Protein AF-0000000083614260 (afdb_homodimer)

Secondary structure (DSSP, 8-state):
--GGG-HHHHHHHHHHHHHHHHHHTHHHHHHHHHTT--HHHHHHHHHHHHHHHHHHHHHHHHHSS-SS--EEE-HHHHHHHHHHHHHHHHHT--HHHHHHHHHHHHHHHHHHHHHHHHHT-HHHHHTT--HHHHHHHHHHHHHHHHHHHHHHHTTPPSGGGGTT----HHHHHHHHHHHHHHHHHHHHS-HHHHTTHHHHHHHHHHHHHHHHH----------S----S-TT-S----HHHHHHHHHHHHHTHHHHHHHHHHHHHHHT----HHHHHHHHHHHHHHHHHHHHTTPPPEEE-THHHHHHHHH----HHHHHHHHHHHHHHHH-HHHHHHHTTS-HHHHHHHHHHHHTTHHHHHHHHHTTS---TTTTHHHHHHHHHHHHHHHS-GGGGGGS-TTTHHHHT-HHHHHHHHHHHHHHHS-GGGSS-HHHHHHHHHHHHH--/--GGG-HHHHHHHHHHHHHHHHHHTHHHHHHHHHTT--HHHHHHHHHHHHHHHHHHHHHHHHHSS-SS--EEE-HHHHHHHHHHHHHHHHHT--HHHHHHHHHHHHHHHHHHHHHHHHHT-HHHHHTT--HHHHHHHHHHHHHHHHHHHHHHHTTPPSGGGGTT----HHHHHHHHHHHHHHHHHHHHS-HHHHTTHHHHHHHHHHHHHHHHH----------S----S-TT-S----HHHHHHHHHHHHHTHHHHHHHHHHTHHHHT----HHHHHHHHHHHHHHHHHHHHTTPPPEEE-THHHHHHHHH----HHHHHHHHHHHHHHHH-HHHHHHHTTS-HHHHHHHHHHHHTTHHHHHHHHHTTS---TTTTHHHHHHHHHHHHHHHS-GGGGGGS-TTTHHHHT-HHHHHHHHHHHHHHHS-GGGSS-HHHHHHHHHHHHH--

Foldseek 3Di:
DVVLPDPVLQVLLVLLLVVLCLVFLLLLLQLCQQLVHDLVLSLLQNLVQLQLQLVLLQCCCPFFLVWLWGKHFDLLLSLLSLLVLQLCVLQVHRQQQLLQLLLLLLLVLLVVLLCCLVVLCLVVLLVLCALLLVLLLLVLSLVSLLVVLLCLLQVQGGHPSNVVDDGDPVSNVLLVVLLVQLLCCCPPNDLVRNSCSLVCSQVVSQVVCCVPVVDDQPPPVPLDNDQDWSSSHHHHPQQQSSVLSNLSSSLLSNQQSLQSVLCCVVVVHDRDSNNSSRQSNSQSVSSNVCSGRVHRGMDGHNLVSVSCVSNVCTDSSSSSSSSVVSSVCSVRSVSSSVSSPRRSSSSSSSVSNSSVCSNVVSVVSVVVDDDDPFLCCLNVVLNVQLVVLQVDRSNVQNPPDSNNSSQSSHSSNSSSVSSSCSVPVDPRVVPDCVVVVVVVVVVVVVVD/DVVLPDPVLQVLLVLLLVVLCLVFLLLLLQLCQQLVHDLLLSLLQNLVQLQLQLVLLQCCCPFFLVWLWGKHFDLLLSLLSLLVLQLCVLQVHRQQQLLQLLLLLLLVLLVVLLCCLVVLCLVVLLVLCALLLVLLLLVLSLVSLLVVLLCLLQVQGGHPSNVVDDGDPVSNVLLVVLLVQLLCCCPPNDLVRNSCSLVCSQVVSQVVCCVPVVDDLPPPVPLDNDQDWSSSHHHHCQQQSSVLSNLSSSLLSNQQSLQSVLCCVVVVHDRDSNNSSRQSNSQSVSSNVCSGRVHRGMDGHNLVSVSCVSNVCTDSSSSSSSSVVSSVCSVRSVSSSVSSPRRSSSSSSSVSNSSVCSNVVSVVSVVVDDDDPFLCCLNVVLNVQLVVLQVDRSNVQNPPDSNNSSQSSHSSNSSSVSSSCSVPVDPRVVPDCVVVVVVVVVVVVVVD

Organism: NCBI:txid2304605

Sequence (896 aa):
MNELLKSSNWISGLQWLFFIFTNIVVIPITVGAAFELSPGTIVNMLQLSFIVTGLACIVQAFLGHKRAIMEGQSGLWWGIILTLCNTAMAQGMPLPVLGGSLTVGIIITSVITFLIGITGLGPHIAKLFKPAVMGVFMFLFGCQLIGIFLKGMLGIPFGNQAAGAQINVSVALLSIVIAIVVIVISVKAPVNIRRYALLIGIIGGWIIYALIFKPESLVAESTSFGLELFPLGKPAWDVGIIITTVIAGLLNSANTFGALKGTESMYEVETTKAEYRASFTITGIFTFIAGIFGLVPNSPYVSSIGFLSQTGIIKRIPFVLGGFMFLVMGLIPPLGHFFSQLPLSVGSAALFVSYVLLLNSSLNFFKQVEFNTVNIYRSAVPLFVGVVVMTLPPSYFTTIPSVIRPVLSSGLLVGIILALLLENLFKWDSYGNENKEQVKVEKNTITEMNELLKSSNWISGLQWLFFIFTNIVVIPITVGAAFELSPGTIVNMLQLSFIVTGLACIVQAFLGHKRAIMEGQSGLWWGIILTLCNTAMAQGMPLPVLGGSLTVGIIITSVITFLIGITGLGPHIAKLFKPAVMGVFMFLFGCQLIGIFLKGMLGIPFGNQAAGAQINVSVALLSIVIAIVVIVISVKAPVNIRRYALLIGIIGGWIIYALIFKPESLVAESTSFGLELFPLGKPAWDVGIIITTVIAGLLNSANTFGALKGTESMYEVETTKAEYRASFTITGIFTFIAGIFGLVPNSPYVSSIGFLSQTGIIKRIPFVLGGFMFLVMGLIPPLGHFFSQLPLSVGSAALFVSYVLLLNSSLNFFKQVEFNTVNIYRSAVPLFVGVVVMTLPPSYFTTIPSVIRPVLSSGLLVGIILALLLENLFKWDSYGNENKEQVKVEKNTITE

Radius of gyration: 28.1 Å; Cα contacts (8 Å, |Δi|>4): 1595; chains: 2; bounding box: 67×88×65 Å

Solvent-accessible surface area (backbone atoms only — not comparable to full-atom values): 43600 Å² total; per-residue (Å²): 117,71,68,77,65,38,65,68,36,52,55,49,5,50,53,39,28,50,5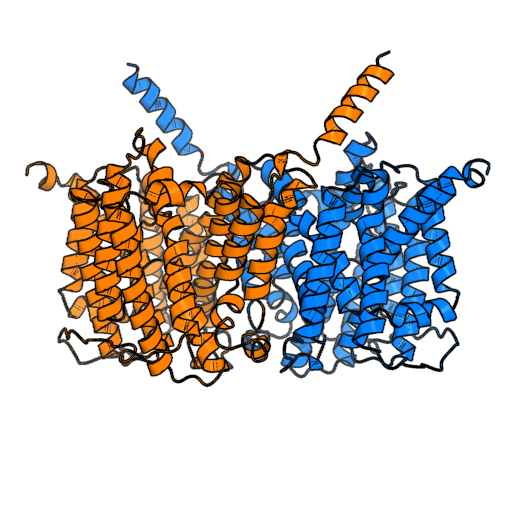6,53,44,68,69,44,64,57,52,39,52,48,53,27,46,35,67,65,53,54,70,64,58,31,30,31,42,40,16,46,49,28,29,51,28,12,48,44,27,35,47,31,38,72,63,20,60,54,46,57,51,49,29,30,61,25,65,68,50,44,44,49,53,54,50,48,46,47,39,32,54,67,68,70,47,58,60,42,50,53,31,0,7,42,28,46,12,34,38,53,28,12,51,50,36,27,48,33,11,74,72,53,46,50,67,64,57,49,67,63,56,40,47,58,36,43,16,37,40,34,38,43,50,28,46,48,52,42,39,54,19,49,36,24,15,28,51,39,56,53,32,78,59,36,69,83,32,44,45,34,64,71,53,23,52,52,17,50,50,34,29,50,51,28,50,48,31,54,54,70,42,56,74,86,53,29,79,41,18,53,57,49,24,35,56,53,34,45,52,51,46,47,70,73,65,54,68,76,74,78,73,70,76,76,69,67,83,58,90,54,75,30,70,46,21,60,82,35,84,46,63,16,51,22,52,36,38,33,52,51,49,60,58,50,49,53,36,44,49,48,27,54,60,64,41,19,74,81,67,72,49,77,86,46,71,66,32,51,18,30,33,33,30,52,37,10,53,49,14,34,53,15,20,47,46,54,45,58,36,45,32,40,37,50,68,33,49,59,52,34,70,71,67,63,65,63,53,49,62,21,40,38,47,8,17,48,51,35,24,53,47,26,72,35,45,70,53,24,56,55,60,64,61,56,54,56,26,33,52,18,18,34,46,38,63,66,43,40,52,30,45,57,56,12,53,56,26,40,68,74,48,89,72,49,95,42,40,37,52,39,41,26,49,19,41,47,51,12,55,38,38,52,38,50,61,60,62,32,47,68,69,42,58,66,61,52,30,59,38,66,62,28,13,55,54,46,14,44,51,41,15,42,49,43,54,74,73,44,74,47,87,80,40,72,63,61,67,64,52,51,57,50,47,48,50,54,48,67,74,92,117,70,69,78,66,37,66,67,35,53,56,48,4,50,53,38,28,51,55,52,43,67,70,44,65,58,52,38,53,48,54,26,46,35,66,65,52,54,71,64,56,28,30,32,44,40,16,47,50,30,29,53,28,13,48,44,26,37,48,30,38,72,63,20,61,54,46,57,51,50,31,31,61,24,65,69,50,45,45,50,53,54,49,48,46,47,38,31,54,67,68,70,48,58,60,42,50,52,31,0,6,44,28,45,11,33,36,54,27,13,52,49,36,25,48,33,10,75,72,53,46,50,66,65,57,49,68,63,57,39,47,56,34,44,16,38,40,34,38,42,51,31,47,48,52,44,40,54,20,50,38,24,15,28,51,39,56,54,34,77,58,34,69,84,32,43,46,34,64,71,55,23,51,52,16,50,51,34,27,49,52,26,48,48,31,53,53,70,42,56,74,86,53,29,78,40,18,55,57,49,24,34,54,53,36,47,52,50,46,47,70,72,64,56,67,78,76,76,72,69,75,76,69,68,85,58,92,54,76,29,70,46,21,59,80,34,83,46,63,15,50,23,52,35,39,32,51,51,47,60,58,48,48,54,34,44,49,47,27,54,61,64,39,19,74,80,67,71,47,78,85,46,70,65,32,50,18,30,34,32,31,52,38,10,54,50,14,34,53,17,22,48,48,54,44,59,35,45,33,41,37,50,67,35,50,58,52,35,70,71,68,63,66,61,54,51,62,21,39,37,47,8,17,48,51,35,24,52,47,27,72,35,46,70,54,25,56,56,59,65,63,56,54,57,26,34,51,19,18,36,47,38,63,64,44,40,51,29,45,56,56,11,51,57,25,40,68,76,49,88,73,49,95,44,39,37,52,40,40,25,48,18,42,47,52,12,56,38,38,52,38,52,61,61,60,33,46,69,71,44,59,68,61,52,30,58,39,68,64,29,12,55,54,44,15,44,52,42,15,41,49,44,52,72,73,44,76,46,86,81,40,71,62,62,67,66,52,52,58,51,47,49,49,55,48,66,73,91

pLDDT: mean 88.45, std 11.94, range [31.2, 98.31]

Structure (mmCIF, N/CA/C/O backbone):
data_AF-0000000083614260-model_v1
#
loop_
_entity.id
_entity.type
_entity.pdbx_description
1 polymer 'Uracil/xanthine transporter'
#
loop_
_atom_site.group_PDB
_atom_site.id
_atom_site.type_symbol
_atom_site.label_atom_id
_atom_site.label_alt_id
_atom_site.label_comp_id
_atom_site.label_asym_id
_atom_site.label_entity_id
_atom_site.label_seq_id
_atom_site.pdbx_PDB_ins_code
_atom_site.Cartn_x
_atom_site.Cartn_y
_atom_site.Cartn_z
_atom_site.occupancy
_atom_site.B_iso_or_equiv
_atom_site.auth_seq_id
_atom_site.auth_comp_id
_atom_site.auth_asym_id
_atom_site.auth_atom_id
_atom_site.pdbx_PDB_model_num
ATOM 1 N N . MET A 1 1 ? 15.5 43.719 14.344 1 47.81 1 MET A N 1
ATOM 2 C CA . MET A 1 1 ? 14.562 44.75 13.883 1 47.81 1 MET A CA 1
ATOM 3 C C . MET A 1 1 ? 14.766 45.031 12.398 1 47.81 1 MET A C 1
ATOM 5 O O . MET A 1 1 ? 13.797 45.094 11.641 1 47.81 1 MET A O 1
ATOM 9 N N . ASN A 1 2 ? 16.062 45.062 12.023 1 58.12 2 ASN A N 1
ATOM 10 C CA . ASN A 1 2 ? 16.406 45.438 10.664 1 58.12 2 ASN A CA 1
ATOM 11 C C . ASN A 1 2 ? 16.125 44.312 9.672 1 58.12 2 ASN A C 1
ATOM 13 O O . ASN A 1 2 ? 15.758 44.562 8.523 1 58.12 2 ASN A O 1
ATOM 17 N N . GLU A 1 3 ? 16.156 43.156 10.172 1 69.25 3 GLU A N 1
ATOM 18 C CA . GLU A 1 3 ? 15.922 42.031 9.297 1 69.25 3 GLU A CA 1
ATOM 19 C C . GLU A 1 3 ? 14.445 41.906 8.93 1 69.25 3 GLU A C 1
ATOM 21 O O . GLU A 1 3 ? 14.102 41.469 7.832 1 69.25 3 GLU A O 1
ATOM 26 N N . LEU A 1 4 ? 13.609 42.5 9.734 1 70.06 4 LEU A N 1
ATOM 27 C CA . LEU A 1 4 ? 12.172 42.469 9.516 1 70.06 4 LEU A CA 1
ATOM 28 C C . LEU A 1 4 ? 11.766 43.469 8.43 1 70.06 4 LEU A C 1
ATOM 30 O O . LEU A 1 4 ? 10.711 43.312 7.812 1 70.06 4 LEU A O 1
ATOM 34 N N . LEU A 1 5 ? 12.688 44.281 8.156 1 67.5 5 LEU A N 1
ATOM 35 C CA . LEU A 1 5 ? 12.336 45.344 7.215 1 67.5 5 LEU A CA 1
ATOM 36 C C . LEU A 1 5 ? 12.852 45.031 5.816 1 67.5 5 LEU A C 1
ATOM 38 O O . LEU A 1 5 ? 12.453 45.656 4.84 1 67.5 5 LEU A O 1
ATOM 42 N N . LYS A 1 6 ? 13.57 44.094 5.703 1 80.12 6 LYS A N 1
ATOM 43 C CA . LYS A 1 6 ? 14.102 43.75 4.391 1 80.12 6 LYS A CA 1
ATOM 44 C C . LYS A 1 6 ? 13.039 43.094 3.51 1 80.12 6 LYS A C 1
ATOM 46 O O . LYS A 1 6 ? 12.414 42.125 3.904 1 80.12 6 LYS A O 1
ATOM 51 N N . SER A 1 7 ? 12.789 43.719 2.357 1 83.25 7 SER A N 1
ATOM 52 C CA . SER A 1 7 ? 11.773 43.25 1.407 1 83.25 7 SER A CA 1
ATOM 53 C C . SER A 1 7 ? 11.992 41.812 1.005 1 83.25 7 SER A C 1
ATOM 55 O O . SER A 1 7 ? 11.031 41.062 0.781 1 83.25 7 SER A O 1
ATOM 57 N N . SER A 1 8 ? 13.18 41.438 0.963 1 84 8 SER A N 1
ATOM 58 C CA . SER A 1 8 ? 13.508 40.094 0.569 1 84 8 SER A CA 1
ATOM 59 C C . SER A 1 8 ? 12.945 39.062 1.562 1 84 8 SER A C 1
ATOM 61 O O . SER A 1 8 ? 12.492 38 1.169 1 84 8 SER A O 1
ATOM 63 N N . ASN A 1 9 ? 12.914 39.438 2.807 1 88.88 9 ASN A N 1
ATOM 64 C CA . ASN A 1 9 ? 12.375 38.562 3.838 1 88.88 9 ASN A CA 1
ATOM 65 C C . ASN A 1 9 ? 10.859 38.406 3.721 1 88.88 9 ASN A C 1
ATOM 67 O O . ASN A 1 9 ? 10.312 37.344 3.973 1 88.88 9 ASN A O 1
ATOM 71 N N . TRP A 1 10 ? 10.266 39.438 3.277 1 90.75 10 TRP A N 1
ATOM 72 C CA . TRP A 1 10 ? 8.812 39.406 3.129 1 90.75 10 TRP A CA 1
ATOM 73 C C . TRP A 1 10 ? 8.414 38.531 1.933 1 90.75 10 TRP A C 1
ATOM 75 O O . TRP A 1 10 ? 7.41 37.812 1.978 1 90.75 10 TRP A O 1
ATOM 85 N N . ILE A 1 11 ? 9.188 38.656 0.94 1 86.69 11 ILE A N 1
ATOM 86 C CA . ILE A 1 11 ? 8.922 37.844 -0.23 1 86.69 11 ILE A CA 1
ATOM 87 C C . ILE A 1 11 ? 9.102 36.344 0.129 1 86.69 11 ILE A C 1
ATOM 89 O O . ILE A 1 11 ? 8.273 35.531 -0.226 1 86.69 11 ILE A O 1
ATOM 93 N N . SER A 1 12 ? 10.148 36.094 0.822 1 88.69 12 SER A N 1
ATOM 94 C CA . SER A 1 12 ? 10.391 34.75 1.293 1 88.69 12 SER A CA 1
ATOM 95 C C . SER A 1 12 ? 9.32 34.312 2.295 1 88.69 12 SER A C 1
ATOM 97 O O . SER A 1 12 ? 8.953 33.125 2.348 1 88.69 12 SER A O 1
ATOM 99 N N . GLY A 1 13 ? 8.875 35.219 3.051 1 92.19 13 GLY A N 1
ATOM 100 C CA . GLY A 1 13 ? 7.793 34.969 3.98 1 92.19 13 GLY A CA 1
ATOM 101 C C . GLY A 1 13 ? 6.492 34.594 3.293 1 92.19 13 GLY A C 1
ATOM 102 O O . GLY A 1 13 ? 5.742 33.75 3.785 1 92.19 13 GLY A O 1
ATOM 103 N N . LEU A 1 14 ? 6.258 35.219 2.176 1 89.38 14 LEU A N 1
ATOM 104 C CA . LEU A 1 14 ? 5.074 34.906 1.39 1 89.38 14 LEU A CA 1
ATOM 105 C C . LEU A 1 14 ? 5.137 33.469 0.886 1 89.38 14 LEU A C 1
ATOM 107 O O . LEU A 1 14 ? 4.113 32.781 0.81 1 89.38 14 LEU A O 1
ATOM 111 N N . GLN A 1 15 ? 6.27 33.031 0.573 1 86.56 15 GLN A N 1
ATOM 112 C CA . GLN A 1 15 ? 6.438 31.625 0.153 1 86.56 15 GLN A CA 1
ATOM 113 C C . GLN A 1 15 ? 6.102 30.672 1.288 1 86.56 15 GLN A C 1
ATOM 115 O O . GLN A 1 15 ? 5.426 29.656 1.073 1 86.56 15 GLN A O 1
ATOM 120 N N . TRP A 1 16 ? 6.559 31.031 2.432 1 91.81 16 TRP A N 1
ATOM 121 C CA . TRP A 1 16 ? 6.219 30.234 3.605 1 91.81 16 TRP A CA 1
ATOM 122 C C . TRP A 1 16 ? 4.715 30.234 3.855 1 91.81 16 TRP A C 1
ATOM 124 O O . TRP A 1 16 ? 4.125 29.219 4.195 1 91.81 16 TRP A O 1
ATOM 134 N N . LEU A 1 17 ? 4.172 31.453 3.689 1 92.38 17 LEU A N 1
ATOM 135 C CA . LEU A 1 17 ? 2.732 31.578 3.887 1 92.38 17 LEU A CA 1
ATOM 136 C C . LEU A 1 17 ? 1.977 30.594 2.992 1 92.38 17 LEU A C 1
ATOM 138 O O . LEU A 1 17 ? 1.083 29.891 3.457 1 92.38 17 LEU A O 1
ATOM 142 N N . PHE A 1 18 ? 2.316 30.516 1.788 1 85.88 18 PHE A N 1
ATOM 143 C CA . PHE A 1 18 ? 1.628 29.656 0.841 1 85.88 18 PHE A CA 1
ATOM 144 C C . PHE A 1 18 ? 1.875 28.188 1.174 1 85.88 18 PHE A C 1
ATOM 146 O O . PHE A 1 18 ? 0.978 27.344 1.03 1 85.88 18 PHE A O 1
ATOM 153 N N . PHE A 1 19 ? 3.053 27.875 1.506 1 87.19 19 PHE A N 1
ATOM 154 C CA . PHE A 1 19 ? 3.361 26.516 1.901 1 87.19 19 PHE A CA 1
ATOM 155 C C . PHE A 1 19 ? 2.516 26.094 3.098 1 87.19 19 PHE A C 1
ATOM 157 O O . PHE A 1 19 ? 1.911 25.016 3.09 1 87.19 19 PHE A O 1
ATOM 164 N N . ILE A 1 20 ? 2.453 26.984 4.09 1 93.25 20 ILE A N 1
ATOM 165 C CA . ILE A 1 20 ? 1.686 26.703 5.301 1 93.25 20 ILE A CA 1
ATOM 166 C C . ILE A 1 20 ? 0.202 26.609 4.953 1 93.25 20 ILE A C 1
ATOM 168 O O . ILE A 1 20 ? -0.482 25.672 5.391 1 93.25 20 ILE A O 1
ATOM 172 N N . PHE A 1 21 ? -0.213 27.5 4.184 1 91.25 21 PHE A N 1
ATOM 173 C CA . PHE A 1 21 ? -1.616 27.562 3.795 1 91.25 21 PHE A CA 1
ATOM 174 C C . PHE A 1 21 ? -2.041 26.297 3.078 1 91.25 21 PHE A C 1
ATOM 176 O O . PHE A 1 21 ? -3.055 25.688 3.432 1 91.25 21 PHE A O 1
ATOM 183 N N . THR A 1 22 ? -1.306 25.906 2.148 1 86.38 22 THR A N 1
ATOM 184 C CA . THR A 1 22 ? -1.663 24.75 1.325 1 86.38 22 THR A CA 1
ATOM 185 C C . THR A 1 22 ? -1.695 23.469 2.162 1 86.38 22 THR A C 1
ATOM 187 O O . THR A 1 22 ? -2.486 22.562 1.892 1 86.38 22 THR A O 1
ATOM 190 N N . ASN A 1 23 ? -0.913 23.422 3.154 1 90.56 23 ASN A N 1
ATOM 191 C CA . ASN A 1 23 ? -0.815 22.203 3.963 1 90.56 23 ASN A CA 1
ATOM 192 C C . ASN A 1 23 ? -1.889 22.172 5.047 1 90.56 23 ASN A C 1
ATOM 194 O O . ASN A 1 23 ? -2.129 21.125 5.652 1 90.56 23 ASN A O 1
ATOM 198 N N . ILE A 1 24 ? -2.562 23.297 5.277 1 94.19 24 ILE A N 1
ATOM 199 C CA . ILE A 1 24 ? -3.432 23.359 6.449 1 94.19 24 ILE A CA 1
ATOM 200 C C . ILE A 1 24 ? -4.887 23.484 6.004 1 94.19 24 ILE A C 1
ATOM 202 O O . ILE A 1 24 ? -5.789 22.953 6.652 1 94.19 24 ILE A O 1
ATOM 206 N N . VAL A 1 25 ? -5.145 24.188 4.973 1 91 25 VAL A N 1
ATOM 207 C CA . VAL A 1 25 ? -6.465 24.703 4.629 1 91 25 VAL A CA 1
ATOM 208 C C . VAL A 1 25 ? -7.449 23.547 4.461 1 91 25 VAL A C 1
ATOM 210 O O . VAL A 1 25 ? -8.617 23.672 4.84 1 91 25 VAL A O 1
ATOM 213 N N . VAL A 1 26 ? -7.027 22.406 4 1 90.81 26 VAL A N 1
ATOM 214 C CA . VAL A 1 26 ? -7.93 21.312 3.646 1 90.81 26 VAL A CA 1
ATOM 215 C C . VAL A 1 26 ? -8.297 20.531 4.898 1 90.81 26 VAL A C 1
ATOM 217 O O . VAL A 1 26 ? -9.336 19.859 4.938 1 90.81 26 VAL A O 1
ATOM 220 N N . ILE A 1 27 ? -7.535 20.594 5.918 1 95.25 27 ILE A N 1
ATOM 221 C CA . ILE A 1 27 ? -7.641 19.719 7.074 1 95.25 27 ILE A CA 1
ATOM 222 C C . ILE A 1 27 ? -8.922 20.016 7.84 1 95.25 27 ILE A C 1
ATOM 224 O O . ILE A 1 27 ? -9.773 19.141 8.023 1 95.25 27 ILE A O 1
ATOM 228 N N . PRO A 1 28 ? -9.172 21.297 8.219 1 94.31 28 PRO A N 1
ATOM 229 C CA . PRO A 1 28 ? -10.406 21.547 8.961 1 94.31 28 PRO A CA 1
ATOM 230 C C . PRO A 1 28 ? -11.656 21.328 8.109 1 94.31 28 PRO A C 1
ATOM 232 O O . PRO A 1 28 ? -12.703 20.938 8.633 1 94.31 28 PRO A O 1
ATOM 235 N N . ILE A 1 29 ? -11.57 21.562 6.875 1 90.06 29 ILE A N 1
ATOM 236 C CA . ILE A 1 29 ? -12.711 21.359 5.984 1 90.06 29 ILE A CA 1
ATOM 237 C C . ILE A 1 29 ? -13.078 19.875 5.938 1 90.06 29 ILE A C 1
ATOM 239 O O . ILE A 1 29 ? -14.25 19.516 6.055 1 90.06 29 ILE A O 1
ATOM 243 N N . THR A 1 30 ? -12.109 19 5.812 1 91 30 THR A N 1
ATOM 244 C CA . THR A 1 30 ? -12.344 17.562 5.715 1 91 30 THR A CA 1
ATOM 245 C C . THR A 1 30 ? -12.836 17.016 7.047 1 91 30 THR A C 1
ATOM 247 O O . THR A 1 30 ? -13.742 16.172 7.078 1 91 30 THR A O 1
ATOM 250 N N . VAL A 1 31 ? -12.203 17.438 8.102 1 93.94 31 VAL A N 1
ATOM 251 C CA . VAL A 1 31 ? -12.617 16.969 9.422 1 93.94 31 VAL A CA 1
ATOM 252 C C . VAL A 1 31 ? -14.047 17.438 9.703 1 93.94 31 VAL A C 1
ATOM 254 O O . VAL A 1 31 ? -14.859 16.672 10.219 1 93.94 31 VAL A O 1
ATOM 257 N N . GLY A 1 32 ? -14.344 18.703 9.398 1 92.31 32 GLY A N 1
ATOM 258 C CA . GLY A 1 32 ? -15.703 19.203 9.57 1 92.31 32 GLY A CA 1
ATOM 259 C C . GLY A 1 32 ? -16.734 18.406 8.789 1 92.31 32 GLY A C 1
ATOM 260 O O . GLY A 1 32 ? -17.812 18.109 9.305 1 92.31 32 GLY A O 1
ATOM 261 N N . ALA A 1 33 ? -16.375 18.125 7.598 1 88.06 33 ALA A N 1
ATOM 262 C CA . ALA A 1 33 ? -17.281 17.328 6.758 1 88.06 33 ALA A CA 1
ATOM 263 C C . ALA A 1 33 ? -17.469 15.93 7.336 1 88.06 33 ALA A C 1
ATOM 265 O O . ALA A 1 33 ? -18.578 15.398 7.344 1 88.06 33 ALA A O 1
ATOM 266 N N . ALA A 1 34 ? -16.453 15.328 7.777 1 90.19 34 ALA A N 1
ATOM 267 C CA . ALA A 1 34 ? -16.5 13.977 8.32 1 90.19 34 ALA A CA 1
ATOM 268 C C . ALA A 1 34 ? -17.391 13.914 9.555 1 90.19 34 ALA A C 1
ATOM 270 O O . ALA A 1 34 ? -18.094 12.922 9.781 1 90.19 34 ALA A O 1
ATOM 271 N N . PHE A 1 35 ? -17.375 14.977 10.336 1 93.44 35 PHE A N 1
ATOM 272 C CA . PHE A 1 35 ? -18.156 15.023 11.562 1 93.44 35 PHE A CA 1
ATOM 273 C C . PHE A 1 35 ? -19.531 15.656 11.305 1 93.44 35 PHE A C 1
ATOM 275 O O . PHE A 1 35 ? -20.297 15.891 12.234 1 93.44 35 PHE A O 1
ATOM 282 N N . GLU A 1 36 ? -19.766 16.047 10.008 1 90.25 36 GLU A N 1
ATOM 283 C CA . GLU A 1 36 ? -21.031 16.625 9.594 1 90.25 36 GLU A CA 1
ATOM 284 C C . GLU A 1 36 ? -21.344 17.906 10.375 1 90.25 36 GLU A C 1
ATOM 286 O O . GLU A 1 36 ? -22.453 18.078 10.875 1 90.25 36 GLU A O 1
ATOM 291 N N . LEU A 1 37 ? -20.375 18.703 10.508 1 91.56 37 LEU A N 1
ATOM 292 C CA . LEU A 1 37 ? -20.547 19.953 11.234 1 91.56 37 LEU A CA 1
ATOM 293 C C . LEU A 1 37 ? -21.219 21 10.352 1 91.56 37 LEU A C 1
ATOM 295 O O . LEU A 1 37 ? -21.234 20.875 9.125 1 91.56 37 LEU A O 1
ATOM 299 N N . SER A 1 38 ? -21.766 22 10.984 1 90.25 38 SER A N 1
ATOM 300 C CA . SER A 1 38 ? -22.359 23.109 10.242 1 90.25 38 SER A CA 1
ATOM 301 C C . SER A 1 38 ? -21.312 23.938 9.531 1 90.25 38 SER A C 1
ATOM 303 O O . SER A 1 38 ? -20.156 24 9.961 1 90.25 38 SER A O 1
ATOM 305 N N . PRO A 1 39 ? -21.656 24.609 8.445 1 87.88 39 PRO A N 1
ATOM 306 C CA . PRO A 1 39 ? -20.703 25.453 7.727 1 87.88 39 PRO A CA 1
ATOM 307 C C . PRO A 1 39 ? -20.062 26.516 8.609 1 87.88 39 PRO A C 1
ATOM 309 O O . PRO A 1 39 ? -18.875 26.812 8.484 1 87.88 39 PRO A O 1
ATOM 312 N N . GLY A 1 40 ? -20.891 27.062 9.461 1 88.62 40 GLY A N 1
ATOM 313 C CA . GLY A 1 40 ? -20.359 28.047 10.383 1 88.62 40 GLY A CA 1
ATOM 314 C C . GLY A 1 40 ? -19.281 27.516 11.297 1 88.62 40 GLY A C 1
ATOM 315 O O . GLY A 1 40 ? -18.266 28.172 11.516 1 88.62 40 GLY A O 1
ATOM 316 N N . THR A 1 41 ? -19.484 26.359 11.836 1 91.56 41 THR A N 1
ATOM 317 C CA . THR A 1 41 ? -18.5 25.734 12.703 1 91.56 41 THR A CA 1
ATOM 318 C C . THR A 1 41 ? -17.219 25.406 11.93 1 91.56 41 THR A C 1
ATOM 320 O O . THR A 1 41 ? -16.109 25.547 12.453 1 91.56 41 THR A O 1
ATOM 323 N N . ILE A 1 42 ? -17.344 25.016 10.727 1 91.31 42 ILE A N 1
ATOM 324 C CA . ILE A 1 42 ? -16.203 24.688 9.891 1 91.31 42 ILE A CA 1
ATOM 325 C C . ILE A 1 42 ? -15.359 25.938 9.633 1 91.31 42 ILE A C 1
ATOM 327 O O . ILE A 1 42 ? -14.133 25.906 9.703 1 91.31 42 ILE A O 1
ATOM 331 N N . VAL A 1 43 ? -16.031 27.031 9.336 1 91.62 43 VAL A N 1
ATOM 332 C CA . VAL A 1 43 ? -15.344 28.297 9.102 1 91.62 43 VAL A CA 1
ATOM 333 C C . VAL A 1 43 ? -14.57 28.703 10.359 1 91.62 43 VAL A C 1
ATOM 335 O O . VAL A 1 43 ? -13.422 29.125 10.273 1 91.62 43 VAL A O 1
ATOM 338 N N . ASN A 1 44 ? -15.227 28.531 11.477 1 92.62 44 ASN A N 1
ATOM 339 C CA . ASN A 1 44 ? -14.578 28.859 12.742 1 92.62 44 ASN A CA 1
ATOM 340 C C . ASN A 1 44 ? -13.344 27.984 12.977 1 92.62 44 ASN A C 1
ATOM 342 O O . ASN A 1 44 ? -12.312 28.469 13.43 1 92.62 44 ASN A O 1
ATOM 346 N N . MET A 1 45 ? -13.477 26.75 12.711 1 93 45 MET A N 1
ATOM 347 C CA . MET A 1 45 ? -12.359 25.828 12.883 1 93 45 MET A CA 1
ATOM 348 C C . MET A 1 45 ? -11.227 26.172 11.93 1 93 45 MET A C 1
ATOM 350 O O . MET A 1 45 ? -10.047 26.047 12.289 1 93 45 MET A O 1
ATOM 354 N N . LEU A 1 46 ? -11.594 26.562 10.758 1 93.69 46 LEU A N 1
ATOM 355 C CA . LEU A 1 46 ? -10.602 26.953 9.766 1 93.69 46 LEU A CA 1
ATOM 356 C C . LEU A 1 46 ? -9.812 28.172 10.242 1 93.69 46 LEU A C 1
ATOM 358 O O . LEU A 1 46 ? -8.578 28.172 10.195 1 93.69 46 LEU A O 1
ATOM 362 N N . GLN A 1 47 ? -10.516 29.125 10.672 1 94.31 47 GLN A N 1
ATOM 363 C CA . GLN A 1 47 ? -9.875 30.344 11.164 1 94.31 47 GLN A CA 1
ATOM 364 C C . GLN A 1 47 ? -8.977 30.047 12.359 1 94.31 47 GLN A C 1
ATOM 366 O O . GLN A 1 47 ? -7.844 30.531 12.43 1 94.31 47 GLN A O 1
ATOM 371 N N . LEU A 1 48 ? -9.461 29.281 13.227 1 95.5 48 LEU A N 1
ATOM 372 C CA . LEU A 1 48 ? -8.672 28.938 14.398 1 95.5 48 LEU A CA 1
ATOM 373 C C . LEU A 1 48 ? -7.441 28.125 14.008 1 95.5 48 LEU A C 1
ATOM 375 O O . LEU A 1 48 ? -6.383 28.25 14.625 1 95.5 48 LEU A O 1
ATOM 379 N N . SER A 1 49 ? -7.613 27.188 13.062 1 96.12 49 SER A N 1
ATOM 380 C CA . SER A 1 49 ? -6.473 26.438 12.562 1 96.12 49 SER A CA 1
ATOM 381 C C . SER A 1 49 ? -5.375 27.359 12.047 1 96.12 49 SER A C 1
ATOM 383 O O . SER A 1 49 ? -4.188 27.109 12.258 1 96.12 49 SER A O 1
ATOM 385 N N . PHE A 1 50 ? -5.785 28.422 11.336 1 96.25 50 PHE A N 1
ATOM 386 C CA . PHE A 1 50 ? -4.82 29.391 10.828 1 96.25 50 PHE A CA 1
ATOM 387 C C . PHE A 1 50 ? -4.102 30.094 11.977 1 96.25 50 PHE A C 1
ATOM 389 O O . PHE A 1 50 ? -2.873 30.188 11.977 1 96.25 50 PHE A O 1
ATOM 396 N N . ILE A 1 51 ? -4.852 30.484 12.93 1 96.56 51 ILE A N 1
ATOM 397 C CA . ILE A 1 51 ? -4.312 31.234 14.055 1 96.56 51 ILE A CA 1
ATOM 398 C C . ILE A 1 51 ? -3.355 30.344 14.852 1 96.56 51 ILE A C 1
ATOM 400 O O . ILE A 1 51 ? -2.211 30.734 15.109 1 96.56 51 ILE A O 1
ATOM 404 N N . VAL A 1 52 ? -3.816 29.203 15.211 1 96.88 52 VAL A N 1
ATOM 405 C CA . VAL A 1 52 ? -3.051 28.297 16.062 1 96.88 52 VAL A CA 1
ATOM 406 C C . VAL A 1 52 ? -1.795 27.828 15.336 1 96.88 52 VAL A C 1
ATOM 408 O O . VAL A 1 52 ? -0.716 27.766 15.93 1 96.88 52 VAL A O 1
ATOM 411 N N . THR A 1 53 ? -1.896 27.484 14.062 1 97.31 53 THR A N 1
ATOM 412 C CA . THR A 1 53 ? -0.737 27.062 13.281 1 97.31 53 THR A CA 1
ATOM 413 C C . THR A 1 53 ? 0.276 28.188 13.156 1 97.31 53 THR A C 1
ATOM 415 O O . THR A 1 53 ? 1.479 27.984 13.328 1 97.31 53 THR A O 1
ATOM 418 N N . GLY A 1 54 ? -0.214 29.391 12.781 1 97.5 54 GLY A N 1
ATOM 419 C CA . GLY A 1 54 ? 0.681 30.531 12.727 1 97.5 54 GLY A CA 1
ATOM 420 C C . GLY A 1 54 ? 1.432 30.766 14.023 1 97.5 54 GLY A C 1
ATOM 421 O O . GLY A 1 54 ? 2.65 30.969 14.016 1 97.5 54 GLY A O 1
ATOM 422 N N . LEU A 1 55 ? 0.714 30.734 15.102 1 97.69 55 LEU A N 1
ATOM 423 C CA . LEU A 1 55 ? 1.31 30.922 16.422 1 97.69 55 LEU A CA 1
ATOM 424 C C . LEU A 1 55 ? 2.314 29.828 16.719 1 97.69 55 LEU A C 1
ATOM 426 O O . LEU A 1 55 ? 3.385 30.094 17.281 1 97.69 55 LEU A O 1
ATOM 430 N N . ALA A 1 56 ? 1.925 28.609 16.469 1 97.62 56 ALA A N 1
ATOM 431 C CA . ALA A 1 56 ? 2.811 27.484 16.734 1 97.62 56 ALA A CA 1
ATOM 432 C C . ALA A 1 56 ? 4.121 27.625 15.969 1 97.62 56 ALA A C 1
ATOM 434 O O . ALA A 1 56 ? 5.195 27.328 16.5 1 97.62 56 ALA A O 1
ATOM 435 N N . CYS A 1 57 ? 4.012 27.969 14.703 1 97.38 57 CYS A N 1
ATOM 436 C CA . CYS A 1 57 ? 5.207 28.172 13.891 1 97.38 57 CYS A CA 1
ATOM 437 C C . CYS A 1 57 ? 6.113 29.234 14.5 1 97.38 57 CYS A C 1
ATOM 439 O O . CYS A 1 57 ? 7.324 29.031 14.609 1 97.38 57 CYS A O 1
ATOM 441 N N . ILE A 1 58 ? 5.559 30.312 14.938 1 97.38 58 ILE A N 1
ATOM 442 C CA . ILE A 1 58 ? 6.316 31.438 15.492 1 97.38 58 ILE A CA 1
ATOM 443 C C . ILE A 1 58 ? 6.973 31 16.797 1 97.38 58 ILE A C 1
ATOM 445 O O . ILE A 1 58 ? 8.164 31.25 17.016 1 97.38 58 ILE A O 1
ATOM 449 N N . VAL A 1 59 ? 6.23 30.359 17.656 1 97.44 59 VAL A N 1
ATOM 450 C CA . VAL A 1 59 ? 6.73 29.953 18.969 1 97.44 59 VAL A CA 1
ATOM 451 C C . VAL A 1 59 ? 7.84 28.922 18.797 1 97.44 59 VAL A C 1
ATOM 453 O O . VAL A 1 59 ? 8.867 28.984 19.469 1 97.44 59 VAL A O 1
ATOM 456 N N . GLN A 1 60 ? 7.645 27.953 17.906 1 96.94 60 GLN A N 1
ATOM 457 C CA . GLN A 1 60 ? 8.672 26.953 17.656 1 96.94 60 GLN A CA 1
ATOM 458 C C . GLN A 1 60 ? 9.945 27.594 17.125 1 96.94 60 GLN A C 1
ATOM 460 O O . GLN A 1 60 ? 11.055 27.156 17.453 1 96.94 60 GLN A O 1
ATOM 465 N N . ALA A 1 61 ? 9.789 28.594 16.281 1 95.38 61 ALA A N 1
ATOM 466 C CA . ALA A 1 61 ? 10.93 29.266 15.672 1 95.38 61 ALA A CA 1
ATOM 467 C C . ALA A 1 61 ? 11.742 30.016 16.719 1 95.38 61 ALA A C 1
ATOM 469 O O . ALA A 1 61 ? 12.969 30.109 16.609 1 95.38 61 ALA A O 1
ATOM 470 N N . PHE A 1 62 ? 11.133 30.516 17.719 1 95.19 62 PHE A N 1
ATOM 471 C CA . PHE A 1 62 ? 11.828 31.375 18.672 1 95.19 62 PHE A CA 1
ATOM 472 C C . PHE A 1 62 ? 12.203 30.578 19.922 1 95.19 62 PHE A C 1
ATOM 474 O O . PHE A 1 62 ? 13.289 30.766 20.484 1 95.19 62 PHE A O 1
ATOM 481 N N . LEU A 1 63 ? 11.32 29.688 20.328 1 95.31 63 LEU A N 1
ATOM 482 C CA . LEU A 1 63 ? 11.516 29.062 21.641 1 95.31 63 LEU A CA 1
ATOM 483 C C . LEU A 1 63 ? 11.688 27.547 21.5 1 95.31 63 LEU A C 1
ATOM 485 O O . LEU A 1 63 ? 12.148 26.891 22.438 1 95.31 63 LEU A O 1
ATOM 489 N N . GLY A 1 64 ? 11.297 27 20.422 1 95.5 64 GLY A N 1
ATOM 490 C CA . GLY A 1 64 ? 11.305 25.547 20.234 1 95.5 64 GLY A CA 1
ATOM 491 C C . GLY A 1 64 ? 12.602 25.031 19.641 1 95.5 64 GLY A C 1
ATOM 492 O O . GLY A 1 64 ? 13.664 25.188 20.234 1 95.5 64 GLY A O 1
ATOM 493 N N . HIS A 1 65 ? 12.445 24.406 18.422 1 92.38 65 HIS A N 1
ATOM 494 C CA . HIS A 1 65 ? 13.625 23.859 17.75 1 92.38 65 HIS A CA 1
ATOM 495 C C . HIS A 1 65 ? 14.43 24.953 17.062 1 92.38 65 HIS A C 1
ATOM 497 O O . HIS A 1 65 ? 15.57 24.719 16.656 1 92.38 65 HIS A O 1
ATOM 503 N N . LYS A 1 66 ? 13.906 26.141 16.844 1 94.56 66 LYS A N 1
ATOM 504 C CA . LYS A 1 66 ? 14.594 27.344 16.375 1 94.56 66 LYS A CA 1
ATOM 505 C C . LYS A 1 66 ? 15.078 27.172 14.938 1 94.56 66 LYS A C 1
ATOM 507 O O . LYS A 1 66 ? 16.172 27.609 14.594 1 94.56 66 LYS A O 1
ATOM 512 N N . ARG A 1 67 ? 14.352 26.422 14.211 1 94.75 67 ARG A N 1
ATOM 513 C CA . ARG A 1 67 ? 14.578 26.234 12.781 1 94.75 67 ARG A CA 1
ATOM 514 C C . ARG A 1 67 ? 13.305 26.516 11.984 1 94.75 67 ARG A C 1
ATOM 516 O O . ARG A 1 67 ? 12.227 26.656 12.562 1 94.75 67 ARG A O 1
ATOM 523 N N . ALA A 1 68 ? 13.508 26.734 10.719 1 94.69 68 ALA A N 1
ATOM 524 C CA . ALA A 1 68 ? 12.352 26.969 9.852 1 94.69 68 ALA A CA 1
ATOM 525 C C . ALA A 1 68 ? 11.68 25.641 9.477 1 94.69 68 ALA A C 1
ATOM 527 O O . ALA A 1 68 ? 11.742 25.219 8.328 1 94.69 68 ALA A O 1
ATOM 528 N N . ILE A 1 69 ? 11.055 25.031 10.469 1 94.81 69 ILE A N 1
ATOM 529 C CA . ILE A 1 69 ? 10.258 23.812 10.312 1 94.81 69 ILE A CA 1
ATOM 530 C C . ILE A 1 69 ? 8.805 24.094 10.68 1 94.81 69 ILE A C 1
ATOM 532 O O . ILE A 1 69 ? 8.508 24.453 11.82 1 94.81 69 ILE A O 1
ATOM 536 N N . MET A 1 70 ? 8.031 23.906 9.742 1 95.25 70 MET A N 1
ATOM 537 C CA . MET A 1 70 ? 6.629 24.219 9.977 1 95.25 70 MET A CA 1
ATOM 538 C C . MET A 1 70 ? 6.043 23.312 11.062 1 95.25 70 MET A C 1
ATOM 540 O O . MET A 1 70 ? 6.34 22.125 11.109 1 95.25 70 MET A O 1
ATOM 544 N N . GLU A 1 71 ? 5.305 23.906 11.977 1 95.5 71 GLU A N 1
ATOM 545 C CA . GLU A 1 71 ? 4.469 23.219 12.961 1 95.5 71 GLU A CA 1
ATOM 546 C C . GLU A 1 71 ? 2.988 23.375 12.625 1 95.5 71 GLU A C 1
ATOM 548 O O . GLU A 1 71 ? 2.479 24.484 12.508 1 95.5 71 GLU A O 1
ATOM 553 N N . GLY A 1 72 ? 2.326 22.344 12.391 1 95.19 72 GLY A N 1
ATOM 554 C CA . GLY A 1 72 ? 0.916 22.406 12.047 1 95.19 72 GLY A CA 1
ATOM 555 C C . GLY A 1 72 ? 0.169 21.109 12.312 1 95.19 72 GLY A C 1
ATOM 556 O O . GLY A 1 72 ? 0.662 20.25 13.039 1 95.19 72 GLY A O 1
ATOM 557 N N . GLN A 1 73 ? -1.011 21.109 11.867 1 95.88 73 GLN A N 1
ATOM 558 C CA . GLN A 1 73 ? -1.861 19.938 12.062 1 95.88 73 GLN A CA 1
ATOM 559 C C . GLN A 1 73 ? -1.271 18.703 11.383 1 95.88 73 GLN A C 1
ATOM 561 O O . GLN A 1 73 ? -1.083 18.688 10.164 1 95.88 73 GLN A O 1
ATOM 566 N N . SER A 1 74 ? -1.021 17.703 12.156 1 94.62 74 SER A N 1
ATOM 567 C CA . SER A 1 74 ? -0.269 16.516 11.758 1 94.62 74 SER A CA 1
ATOM 568 C C . SER A 1 74 ? -1.085 15.641 10.82 1 94.62 74 SER A C 1
ATOM 570 O O . SER A 1 74 ? -2.254 15.352 11.086 1 94.62 74 SER A O 1
ATOM 572 N N . GLY A 1 75 ? -0.429 15.227 9.797 1 92.62 75 GLY A N 1
ATOM 573 C CA . GLY A 1 75 ? -1.065 14.305 8.867 1 92.62 75 GLY A CA 1
ATOM 574 C C . GLY A 1 75 ? -1.425 12.977 9.508 1 92.62 75 GLY A C 1
ATOM 575 O O . GLY A 1 75 ? -2.439 12.367 9.156 1 92.62 75 GLY A O 1
ATOM 576 N N . LEU A 1 76 ? -0.592 12.484 10.383 1 92.69 76 LEU A N 1
ATOM 577 C CA . LEU A 1 76 ? -0.871 11.227 11.07 1 92.69 76 LEU A CA 1
ATOM 578 C C . LEU A 1 76 ? -2.186 11.312 11.844 1 92.69 76 LEU A C 1
ATOM 580 O O . LEU A 1 76 ? -3.045 10.438 11.711 1 92.69 76 LEU A O 1
ATOM 584 N N . TRP A 1 77 ? -2.311 12.375 12.594 1 94.81 77 TRP A N 1
ATOM 585 C CA . TRP A 1 77 ? -3.537 12.586 13.352 1 94.81 77 TRP A CA 1
ATOM 586 C C . TRP A 1 77 ? -4.73 12.773 12.422 1 94.81 77 TRP A C 1
ATOM 588 O O . TRP A 1 77 ? -5.809 12.234 12.672 1 94.81 77 TRP A O 1
ATOM 598 N N . TRP A 1 78 ? -4.457 13.555 11.453 1 94.94 78 TRP A N 1
ATOM 599 C CA . TRP A 1 78 ? -5.492 13.797 10.453 1 94.94 78 TRP A CA 1
ATOM 600 C C . TRP A 1 78 ? -6.031 12.484 9.898 1 94.94 78 TRP A C 1
ATOM 602 O O . TRP A 1 78 ? -7.242 12.25 9.906 1 94.94 78 TRP A O 1
ATOM 612 N N . GLY A 1 79 ? -5.16 11.617 9.516 1 92.5 79 GLY A N 1
ATOM 613 C CA . GLY A 1 79 ? -5.535 10.32 8.969 1 92.5 79 GLY A CA 1
ATOM 614 C C . GLY A 1 79 ? -6.273 9.445 9.969 1 92.5 79 GLY A C 1
ATOM 615 O O . GLY A 1 79 ? -7.285 8.828 9.633 1 92.5 79 GLY A O 1
ATOM 616 N N . ILE A 1 80 ? -5.801 9.391 11.141 1 92.69 80 ILE A N 1
ATOM 617 C CA . ILE A 1 80 ? -6.395 8.547 12.172 1 92.69 80 ILE A CA 1
ATOM 618 C C . ILE A 1 80 ? -7.805 9.039 12.492 1 92.69 80 ILE A C 1
ATOM 620 O O . ILE A 1 80 ? -8.727 8.234 12.633 1 92.69 80 ILE A O 1
ATOM 624 N N . ILE A 1 81 ? -7.957 10.336 12.617 1 94.56 81 ILE A N 1
ATOM 625 C CA . ILE A 1 81 ? -9.266 10.906 12.93 1 94.56 81 ILE A CA 1
ATOM 626 C C . ILE A 1 81 ? -10.266 10.531 11.836 1 94.56 81 ILE A C 1
ATOM 628 O O . ILE A 1 81 ? -11.367 10.07 12.133 1 94.56 81 ILE A O 1
ATOM 632 N N . LEU A 1 82 ? -9.859 10.688 10.625 1 91.75 82 LEU A N 1
ATOM 633 C CA . LEU A 1 82 ? -10.766 10.375 9.523 1 91.75 82 LEU A CA 1
ATOM 634 C C . LEU A 1 82 ? -11.047 8.883 9.461 1 91.75 82 LEU A C 1
ATOM 636 O O . LEU A 1 82 ? -12.172 8.469 9.172 1 91.75 82 LEU A O 1
ATOM 640 N N . THR A 1 83 ? -10.039 8.062 9.727 1 87.94 83 THR A N 1
ATOM 641 C CA . THR A 1 83 ? -10.227 6.621 9.75 1 87.94 83 THR A CA 1
ATOM 642 C C . THR A 1 83 ? -11.195 6.223 10.859 1 87.94 83 THR A C 1
ATOM 644 O O . THR A 1 83 ? -12.086 5.391 10.648 1 87.94 83 THR A O 1
ATOM 647 N N . LEU A 1 84 ? -11.062 6.824 11.992 1 90.75 84 LEU A N 1
ATOM 648 C CA . LEU A 1 84 ? -11.93 6.508 13.117 1 90.75 84 LEU A CA 1
ATOM 649 C C . LEU A 1 84 ? -13.359 6.965 12.844 1 90.75 84 LEU A C 1
ATOM 651 O O . LEU A 1 84 ? -14.32 6.32 13.281 1 90.75 84 LEU A O 1
ATOM 655 N N . CYS A 1 85 ? -13.5 8.039 12.156 1 90.25 85 CYS A N 1
ATOM 656 C CA . CYS A 1 85 ? -14.828 8.484 11.758 1 90.25 85 CYS A CA 1
ATOM 657 C C . CYS A 1 85 ? -15.516 7.434 10.891 1 90.25 85 CYS A C 1
ATOM 659 O O . CYS A 1 85 ? -16.688 7.121 11.094 1 90.25 85 CYS A O 1
ATOM 661 N N . ASN A 1 86 ? -14.789 6.902 10.008 1 83.25 86 ASN A N 1
ATOM 662 C CA . ASN A 1 86 ? -15.32 5.875 9.117 1 83.25 86 ASN A CA 1
ATOM 663 C C . ASN A 1 86 ? -15.68 4.605 9.883 1 83.25 86 ASN A C 1
ATOM 665 O O . ASN A 1 86 ? -16.719 3.992 9.617 1 83.25 86 ASN A O 1
ATOM 669 N N . THR A 1 87 ? -14.828 4.262 10.75 1 81 87 THR A N 1
ATOM 670 C CA . THR A 1 87 ? -15.039 3.047 11.531 1 81 87 THR A CA 1
ATOM 671 C C . THR A 1 87 ? -16.219 3.217 12.484 1 81 87 THR A C 1
ATOM 673 O O . THR A 1 87 ? -17.016 2.293 12.664 1 81 87 THR A O 1
ATOM 676 N N . ALA A 1 88 ? -16.25 4.32 13.125 1 83.25 88 ALA A N 1
ATOM 677 C CA . ALA A 1 88 ? -17.344 4.594 14.062 1 83.25 88 ALA A CA 1
ATOM 678 C C . ALA A 1 88 ? -18.703 4.52 13.367 1 83.25 88 ALA A C 1
ATOM 680 O O . ALA A 1 88 ? -19.656 3.971 13.914 1 83.25 88 ALA A O 1
ATOM 681 N N . MET A 1 89 ? -18.75 5 12.273 1 79.69 89 MET A N 1
ATOM 682 C CA . MET A 1 89 ? -20 4.98 11.5 1 79.69 89 MET A CA 1
ATOM 683 C C . MET A 1 89 ? -20.391 3.549 11.156 1 79.69 89 MET A C 1
ATOM 685 O O . MET A 1 89 ? -21.562 3.176 11.289 1 79.69 89 MET A O 1
ATOM 689 N N . ALA A 1 90 ? -19.469 2.865 10.758 1 75.12 90 ALA A N 1
ATOM 690 C CA . ALA A 1 90 ? -19.719 1.478 10.383 1 75.12 90 ALA A CA 1
ATOM 691 C C . ALA A 1 90 ? -20.172 0.658 11.586 1 75.12 90 ALA A C 1
ATOM 693 O O . ALA A 1 90 ? -20.906 -0.324 11.43 1 75.12 90 ALA A O 1
ATOM 694 N N . GLN A 1 91 ? -19.859 1.138 12.719 1 79.38 91 GLN A N 1
ATOM 695 C CA . GLN A 1 91 ? -20.172 0.391 13.93 1 79.38 91 GLN A CA 1
ATOM 696 C C . GLN A 1 91 ? -21.359 1.004 14.664 1 79.38 91 GLN A C 1
ATOM 698 O O . GLN A 1 91 ? -21.766 0.525 15.727 1 79.38 91 GLN A O 1
ATOM 703 N N . GLY A 1 92 ? -21.891 2.062 14.211 1 81.88 92 GLY A N 1
ATOM 704 C CA . GLY A 1 92 ? -23.078 2.682 14.781 1 81.88 92 GLY A CA 1
ATOM 705 C C . GLY A 1 92 ? -22.781 3.584 15.961 1 81.88 92 GLY A C 1
ATOM 706 O O . GLY A 1 92 ? -23.656 3.889 16.766 1 81.88 92 GLY A O 1
ATOM 707 N N . MET A 1 93 ? -21.562 3.982 16.094 1 88 93 MET A N 1
ATOM 708 C CA . MET A 1 93 ? -21.203 4.906 17.172 1 88 93 MET A CA 1
ATOM 709 C C . MET A 1 93 ? -21.578 6.34 16.797 1 88 93 MET A C 1
ATOM 711 O O . MET A 1 93 ? -21.25 6.812 15.711 1 88 93 MET A O 1
ATOM 715 N N . PRO A 1 94 ? -22.266 6.977 17.766 1 91.75 94 PRO A N 1
ATOM 716 C CA . PRO A 1 94 ? -22.594 8.375 17.469 1 91.75 94 PRO A CA 1
ATOM 717 C C . PRO A 1 94 ? -21.359 9.258 17.344 1 91.75 94 PRO A C 1
ATOM 719 O O . PRO A 1 94 ? -20.406 9.102 18.109 1 91.75 94 PRO A O 1
ATOM 722 N N . LEU A 1 95 ? -21.391 10.188 16.453 1 92.62 95 LEU A N 1
ATOM 723 C CA . LEU A 1 95 ? -20.25 11.055 16.125 1 92.62 95 LEU A CA 1
ATOM 724 C C . LEU A 1 95 ? -19.844 11.883 17.328 1 92.62 95 LEU A C 1
ATOM 726 O O . LEU A 1 95 ? -18.656 12.07 17.594 1 92.62 95 LEU A O 1
ATOM 730 N N . PRO A 1 96 ? -20.812 12.352 18.125 1 94.25 96 PRO A N 1
ATOM 731 C CA . PRO A 1 96 ? -20.406 13.148 19.281 1 94.25 96 PRO A CA 1
ATOM 732 C C . PRO A 1 96 ? -19.609 12.336 20.312 1 94.25 96 PRO A C 1
ATOM 734 O O . PRO A 1 96 ? -18.734 12.875 20.984 1 94.25 96 PRO A O 1
ATOM 737 N N . VAL A 1 97 ? -19.922 11.109 20.406 1 95.44 97 VAL A N 1
ATOM 738 C CA . VAL A 1 97 ? -19.172 10.242 21.328 1 95.44 97 VAL A CA 1
ATOM 739 C C . VAL A 1 97 ? -17.766 10.023 20.797 1 95.44 97 VAL A C 1
ATOM 741 O O . VAL A 1 97 ? -16.797 10.062 21.562 1 95.44 97 VAL A O 1
ATOM 744 N N . LEU A 1 98 ? -17.656 9.812 19.531 1 95.19 98 LEU A N 1
ATOM 745 C CA . LEU A 1 98 ? -16.344 9.695 18.906 1 95.19 98 LEU A CA 1
ATOM 746 C C . LEU A 1 98 ? -15.516 10.969 19.125 1 95.19 98 LEU A C 1
ATOM 748 O O . LEU A 1 98 ? -14.383 10.898 19.594 1 95.19 98 LEU A O 1
ATOM 752 N N . GLY A 1 99 ? -16.203 12.055 18.766 1 96.56 99 GLY A N 1
ATOM 753 C CA . GLY A 1 99 ? -15.516 13.328 18.891 1 96.56 99 GLY A CA 1
ATOM 754 C C . GLY A 1 99 ? -15.094 13.641 20.328 1 96.56 99 GLY A C 1
ATOM 755 O O . GLY A 1 99 ? -13.984 14.125 20.562 1 96.56 99 GLY A O 1
ATOM 756 N N . GLY A 1 100 ? -15.992 13.391 21.203 1 97.56 100 GLY A N 1
ATOM 757 C CA . GLY A 1 100 ? -15.688 13.617 22.609 1 97.56 100 GLY A CA 1
ATOM 758 C C . GLY A 1 100 ? -14.578 12.734 23.141 1 97.56 100 GLY A C 1
ATOM 759 O O . GLY A 1 100 ? -13.758 13.172 23.953 1 97.56 100 GLY A O 1
ATOM 760 N N . SER A 1 101 ? -14.555 11.516 22.75 1 97.31 101 SER A N 1
ATOM 761 C CA . SER A 1 101 ? -13.508 10.586 23.172 1 97.31 101 SER A CA 1
ATOM 762 C C . SER A 1 101 ? -12.164 10.953 22.562 1 97.31 101 SER A C 1
ATOM 764 O O . SER A 1 101 ? -11.117 10.789 23.203 1 97.31 101 SER A O 1
ATOM 766 N N . LEU A 1 102 ? -12.227 11.398 21.344 1 97.38 102 LEU A N 1
ATOM 767 C CA . LEU A 1 102 ? -11.016 11.906 20.703 1 97.38 102 LEU A CA 1
ATOM 768 C C . LEU A 1 102 ? -10.445 13.086 21.5 1 97.38 102 LEU A C 1
ATOM 770 O O . LEU A 1 102 ? -9.234 13.156 21.719 1 97.38 102 LEU A O 1
ATOM 774 N N . THR A 1 103 ? -11.336 13.977 21.906 1 97.44 103 THR A N 1
ATOM 775 C CA . THR A 1 103 ? -10.93 15.141 22.672 1 97.44 103 THR A CA 1
ATOM 776 C C . THR A 1 103 ? -10.203 14.719 23.953 1 97.44 103 THR A C 1
ATOM 778 O O . THR A 1 103 ? -9.125 15.242 24.25 1 97.44 103 THR A O 1
ATOM 781 N N . VAL A 1 104 ? -10.742 13.805 24.625 1 97.75 104 VAL A N 1
ATOM 782 C CA . VAL A 1 104 ? -10.133 13.312 25.859 1 97.75 104 VAL A CA 1
ATOM 783 C C . VAL A 1 104 ? -8.781 12.68 25.547 1 97.75 104 VAL A C 1
ATOM 785 O O . VAL A 1 104 ? -7.797 12.938 26.25 1 97.75 104 VAL A O 1
ATOM 788 N N . GLY A 1 105 ? -8.758 11.828 24.562 1 97.81 105 GLY A N 1
ATOM 789 C CA . GLY A 1 105 ? -7.508 11.195 24.172 1 97.81 105 GLY A CA 1
ATOM 790 C C . GLY A 1 105 ? -6.438 12.195 23.781 1 97.81 105 GLY A C 1
ATOM 791 O O . GLY A 1 105 ? -5.266 12.023 24.125 1 97.81 105 GLY A O 1
ATOM 792 N N . ILE A 1 106 ? -6.805 13.242 23.047 1 97.62 106 ILE A N 1
ATOM 793 C CA . ILE A 1 106 ? -5.875 14.266 22.578 1 97.62 106 ILE A CA 1
ATOM 794 C C . ILE A 1 106 ? -5.324 15.039 23.781 1 97.62 106 ILE A C 1
ATOM 796 O O . ILE A 1 106 ? -4.129 15.336 23.844 1 97.62 106 ILE A O 1
ATOM 800 N N . ILE A 1 107 ? -6.141 15.32 24.734 1 97.38 107 ILE A N 1
ATOM 801 C CA . ILE A 1 107 ? -5.715 16.031 25.922 1 97.38 107 ILE A CA 1
ATOM 802 C C . ILE A 1 107 ? -4.734 15.172 26.719 1 97.38 107 ILE A C 1
ATOM 804 O O . ILE A 1 107 ? -3.693 15.656 27.172 1 97.38 107 ILE A O 1
ATOM 808 N N . ILE A 1 108 ? -5.062 13.922 26.891 1 97.81 108 ILE A N 1
ATOM 809 C CA . ILE A 1 108 ? -4.148 13.008 27.562 1 97.81 108 ILE A CA 1
ATOM 810 C C . ILE A 1 108 ? -2.811 12.977 26.828 1 97.81 108 ILE A C 1
ATOM 812 O O . ILE A 1 108 ? -1.75 13.047 27.453 1 97.81 108 ILE A O 1
ATOM 816 N N . THR A 1 109 ? -2.879 12.875 25.547 1 96.81 109 THR A N 1
ATOM 817 C CA . THR A 1 109 ? -1.674 12.836 24.734 1 96.81 109 THR A CA 1
ATOM 818 C C . THR A 1 109 ? -0.874 14.125 24.891 1 96.81 109 THR A C 1
ATOM 820 O O . THR A 1 109 ? 0.359 14.102 24.875 1 96.81 109 THR A O 1
ATOM 823 N N . SER A 1 110 ? -1.615 15.234 24.906 1 97.25 110 SER A N 1
ATOM 824 C CA . SER A 1 110 ? -0.95 16.531 25.078 1 97.25 110 SER A CA 1
ATOM 825 C C . SER A 1 110 ? -0.141 16.562 26.375 1 97.25 110 SER A C 1
ATOM 827 O O . SER A 1 110 ? 0.989 17.047 26.391 1 97.25 110 SER A O 1
ATOM 829 N N . VAL A 1 111 ? -0.643 16.016 27.406 1 97.25 111 VAL A N 1
ATOM 830 C CA . VAL A 1 111 ? 0.037 15.961 28.688 1 97.25 111 VAL A CA 1
ATOM 831 C C . VAL A 1 111 ? 1.255 15.039 28.594 1 97.25 111 VAL A C 1
ATOM 833 O O . VAL A 1 111 ? 2.338 15.391 29.078 1 97.25 111 VAL A O 1
ATOM 836 N N . ILE A 1 112 ? 1.08 13.961 27.984 1 95.88 112 ILE A N 1
ATOM 837 C CA . ILE A 1 112 ? 2.17 13 27.828 1 95.88 112 ILE A CA 1
ATOM 838 C C . ILE A 1 112 ? 3.291 13.617 27 1 95.88 112 ILE A C 1
ATOM 840 O O . ILE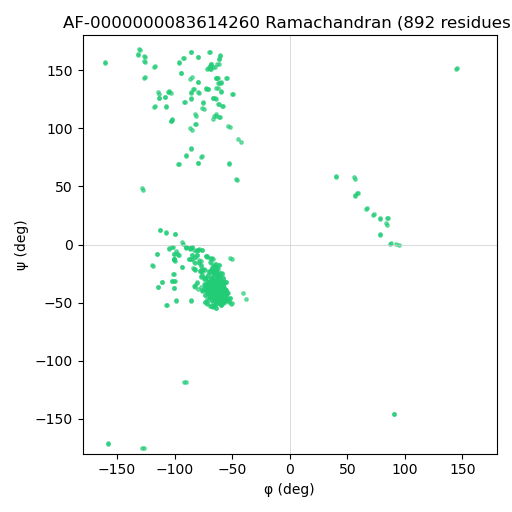 A 1 112 ? 4.469 13.516 27.359 1 95.88 112 ILE A O 1
ATOM 844 N N . THR A 1 113 ? 2.945 14.227 25.891 1 94.5 113 THR A N 1
ATOM 845 C CA . THR A 1 113 ? 3.93 14.852 25.016 1 94.5 113 THR A CA 1
ATOM 846 C C . THR A 1 113 ? 4.664 15.977 25.75 1 94.5 113 THR A C 1
ATOM 848 O O . THR A 1 113 ? 5.879 16.125 25.594 1 94.5 113 THR A O 1
ATOM 851 N N . PHE A 1 114 ? 3.924 16.75 26.5 1 95.25 114 PHE A N 1
ATOM 852 C CA . PHE A 1 114 ? 4.504 17.812 27.312 1 95.25 114 PHE A CA 1
ATOM 853 C C . PHE A 1 114 ? 5.492 17.234 28.328 1 95.25 114 PHE A C 1
ATOM 855 O O . PHE A 1 114 ? 6.594 17.766 28.484 1 95.25 114 PHE A O 1
ATOM 862 N N . LEU A 1 115 ? 5.133 16.141 28.922 1 95.19 115 LEU A N 1
ATOM 863 C CA . LEU A 1 115 ? 5.984 15.5 29.922 1 95.19 115 LEU A CA 1
ATOM 864 C C . LEU A 1 115 ? 7.23 14.906 29.266 1 95.19 115 LEU A C 1
ATOM 866 O O . LEU A 1 115 ? 8.32 14.953 29.844 1 95.19 115 LEU A O 1
ATOM 870 N N . ILE A 1 116 ? 7.059 14.328 28.125 1 92.12 116 ILE A N 1
ATOM 871 C CA . ILE A 1 116 ? 8.211 13.828 27.391 1 92.12 116 ILE A CA 1
ATOM 872 C C . ILE A 1 116 ? 9.188 14.977 27.125 1 92.12 116 ILE A C 1
ATOM 874 O O . ILE A 1 116 ? 10.398 14.805 27.234 1 92.12 116 ILE A O 1
ATOM 878 N N . GLY A 1 117 ? 8.656 16.125 26.766 1 91.38 117 GLY A N 1
ATOM 879 C CA . GLY A 1 117 ? 9.484 17.297 26.531 1 91.38 117 GLY A CA 1
ATOM 880 C C . GLY A 1 117 ? 10.242 17.75 27.766 1 91.38 117 GLY A C 1
ATOM 881 O O . GLY A 1 117 ? 11.469 17.812 27.766 1 91.38 117 GLY A O 1
ATOM 882 N N . ILE A 1 118 ? 9.602 17.891 28.859 1 92.12 118 ILE A N 1
ATOM 883 C CA . ILE A 1 118 ? 10.188 18.484 30.062 1 92.12 118 ILE A CA 1
ATOM 884 C C . ILE A 1 118 ? 11.156 17.5 30.703 1 92.12 118 ILE A C 1
ATOM 886 O O . ILE A 1 118 ? 12.164 17.906 31.281 1 92.12 118 ILE A O 1
ATOM 890 N N . THR A 1 119 ? 10.898 16.156 30.641 1 91.81 119 THR A N 1
ATOM 891 C CA . THR A 1 119 ? 11.719 15.156 31.312 1 91.81 119 THR A CA 1
ATOM 892 C C . THR A 1 119 ? 12.93 14.797 30.453 1 91.81 119 THR A C 1
ATOM 894 O O . THR A 1 119 ? 13.883 14.188 30.953 1 91.81 119 THR A O 1
ATOM 897 N N . GLY A 1 120 ? 12.891 15.055 29.203 1 87.88 120 GLY A N 1
ATOM 898 C CA . GLY A 1 120 ? 14.008 14.742 28.344 1 87.88 120 GLY A CA 1
ATOM 899 C C . GLY A 1 120 ? 14 13.312 27.844 1 87.88 120 GLY A C 1
ATOM 900 O O . GLY A 1 120 ? 15.039 12.781 27.453 1 87.88 120 GLY A O 1
ATOM 901 N N . LEU A 1 121 ? 12.898 12.68 27.812 1 87.62 121 LEU A N 1
ATOM 902 C CA . LEU A 1 121 ? 12.773 11.297 27.344 1 87.62 121 LEU A CA 1
ATOM 903 C C . LEU A 1 121 ? 12.734 11.242 25.828 1 87.62 121 LEU A C 1
ATOM 905 O O . LEU A 1 121 ? 12.797 10.156 25.25 1 87.62 121 LEU A O 1
ATOM 909 N N . GLY A 1 122 ? 12.633 12.352 25.203 1 81.75 122 GLY A N 1
ATOM 910 C CA . GLY A 1 122 ? 12.5 12.453 23.75 1 81.75 122 GLY A CA 1
ATOM 911 C C . GLY A 1 122 ? 13.555 11.664 23.016 1 81.75 122 GLY A C 1
ATOM 912 O O . GLY A 1 122 ? 13.234 10.773 22.219 1 81.75 122 GLY A O 1
ATOM 913 N N . PRO A 1 123 ? 14.781 11.891 23.391 1 78.81 123 PRO A N 1
ATOM 914 C CA . PRO A 1 123 ? 15.852 11.18 22.703 1 78.81 123 PRO A CA 1
ATOM 915 C C . PRO A 1 123 ? 15.789 9.664 22.891 1 78.81 123 PRO A C 1
ATOM 917 O O . PRO A 1 123 ? 16.188 8.906 22.016 1 78.81 123 PRO A O 1
ATOM 920 N N . HIS A 1 124 ? 15.336 9.258 24.016 1 83 124 HIS A N 1
ATOM 921 C CA . HIS A 1 124 ? 15.219 7.824 24.281 1 83 124 HIS A CA 1
ATOM 922 C C . HIS A 1 124 ? 14.141 7.191 23.406 1 83 124 HIS A C 1
ATOM 924 O O . HIS A 1 124 ? 14.297 6.062 22.938 1 83 124 HIS A O 1
ATOM 930 N N . ILE A 1 125 ? 13.109 7.898 23.219 1 84 125 ILE A N 1
ATOM 931 C CA . ILE A 1 125 ? 12.031 7.418 22.359 1 84 125 ILE A CA 1
ATOM 932 C C . ILE A 1 125 ? 12.5 7.402 20.891 1 84 125 ILE A C 1
ATOM 934 O O . ILE A 1 125 ? 12.148 6.5 20.141 1 84 125 ILE A O 1
ATOM 938 N N . ALA A 1 126 ? 13.305 8.32 20.578 1 79.81 126 ALA A N 1
ATOM 939 C CA . ALA A 1 126 ? 13.828 8.445 19.234 1 79.81 126 ALA A CA 1
ATOM 940 C C . ALA A 1 126 ? 14.625 7.203 18.828 1 79.81 126 ALA A C 1
ATOM 942 O O . ALA A 1 126 ? 14.656 6.824 17.656 1 79.81 126 ALA A O 1
ATOM 943 N N . LYS A 1 127 ? 15.242 6.59 19.781 1 84.69 127 LYS A N 1
ATOM 944 C CA . LYS A 1 127 ? 16.094 5.43 19.531 1 84.69 127 LYS A CA 1
ATOM 945 C C . LYS A 1 127 ? 15.273 4.242 19.031 1 84.69 127 LYS A C 1
ATOM 947 O O . LYS A 1 127 ? 15.812 3.316 18.422 1 84.69 127 LYS A O 1
ATOM 952 N N . LEU A 1 128 ? 14 4.281 19.312 1 88.69 128 LEU A N 1
ATOM 953 C CA . LEU A 1 128 ? 13.125 3.195 18.891 1 88.69 128 LEU A CA 1
ATOM 954 C C . LEU A 1 128 ? 12.812 3.305 17.391 1 88.69 128 LEU A C 1
ATOM 956 O O . LEU A 1 128 ? 12.406 2.324 16.766 1 88.69 128 LEU A O 1
ATOM 960 N N . PHE A 1 129 ? 12.969 4.469 16.891 1 89.44 129 PHE A N 1
ATOM 961 C CA . PHE A 1 129 ? 12.617 4.719 15.5 1 89.44 129 PHE A CA 1
ATOM 962 C C . PHE A 1 129 ? 13.844 4.621 14.609 1 89.44 129 PHE A C 1
ATOM 964 O O . PHE A 1 129 ? 14.234 5.605 13.977 1 89.44 129 PHE A O 1
ATOM 971 N N . LYS A 1 130 ? 14.344 3.412 14.477 1 92.62 130 LYS A N 1
ATOM 972 C CA . LYS A 1 130 ? 15.484 3.105 13.617 1 92.62 130 LYS A CA 1
ATOM 973 C C . LYS A 1 130 ? 15.117 3.242 12.141 1 92.62 130 LYS A C 1
ATOM 975 O O . LYS A 1 130 ? 13.938 3.369 11.805 1 92.62 130 LYS A O 1
ATOM 980 N N . PRO A 1 131 ? 16.062 3.271 11.32 1 92.94 131 PRO A N 1
ATOM 981 C CA . PRO A 1 131 ? 15.812 3.533 9.898 1 92.94 131 PRO A CA 1
ATOM 982 C C . PRO A 1 131 ? 14.773 2.582 9.297 1 92.94 131 PRO A C 1
ATOM 984 O O . PRO A 1 131 ? 13.922 3.008 8.516 1 92.94 131 PRO A O 1
ATOM 987 N N . ALA A 1 132 ? 14.82 1.317 9.633 1 96.19 132 ALA A N 1
ATOM 988 C CA . ALA A 1 132 ? 13.852 0.361 9.109 1 96.19 132 ALA A CA 1
ATOM 989 C C . ALA A 1 132 ? 12.43 0.744 9.523 1 96.19 132 ALA A C 1
ATOM 991 O O . ALA A 1 132 ? 11.492 0.644 8.727 1 96.19 132 ALA A O 1
ATOM 992 N N . VAL A 1 133 ? 12.297 1.172 10.789 1 95.44 133 VAL A N 1
ATOM 993 C CA . VAL A 1 133 ? 11 1.589 11.305 1 95.44 133 VAL A CA 1
ATOM 994 C C . VAL A 1 133 ? 10.547 2.859 10.586 1 95.44 133 VAL A C 1
ATOM 996 O O . VAL A 1 133 ? 9.391 2.965 10.172 1 95.44 133 VAL A O 1
ATOM 999 N N . MET A 1 134 ? 11.453 3.785 10.367 1 92.25 134 MET A N 1
ATOM 1000 C CA . MET A 1 134 ? 11.133 5.055 9.719 1 92.25 134 MET A CA 1
ATOM 1001 C C . MET A 1 134 ? 10.742 4.844 8.258 1 92.25 134 MET A C 1
ATOM 1003 O O . MET A 1 134 ? 9.867 5.539 7.738 1 92.25 134 MET A O 1
ATOM 1007 N N . GLY A 1 135 ? 11.469 3.945 7.621 1 94.38 135 GLY A N 1
ATOM 1008 C CA . GLY A 1 135 ? 11.094 3.621 6.254 1 94.38 135 GLY A CA 1
ATOM 1009 C C . GLY A 1 135 ? 9.656 3.148 6.129 1 94.38 135 GLY A C 1
ATOM 1010 O O . GLY A 1 135 ? 8.914 3.621 5.266 1 94.38 135 GLY A O 1
ATOM 1011 N N . VAL A 1 136 ? 9.273 2.209 7.016 1 96.94 136 VAL A N 1
ATOM 1012 C CA . VAL A 1 136 ? 7.91 1.688 7.043 1 96.94 136 VAL A CA 1
ATOM 1013 C C . VAL A 1 136 ? 6.934 2.811 7.395 1 96.94 136 VAL A C 1
ATOM 1015 O O . VAL A 1 136 ? 5.887 2.949 6.758 1 96.94 136 VAL A O 1
ATOM 1018 N N . PHE A 1 137 ? 7.336 3.598 8.367 1 94 137 PHE A N 1
ATOM 1019 C CA . PHE A 1 137 ? 6.496 4.695 8.828 1 94 137 PHE A CA 1
ATOM 1020 C C . PHE A 1 137 ? 6.215 5.676 7.695 1 94 137 PHE A C 1
ATOM 1022 O O . PHE A 1 137 ? 5.059 6.004 7.426 1 94 137 PHE A O 1
ATOM 1029 N N . MET A 1 138 ? 7.234 6.152 7.012 1 91.69 138 MET A N 1
ATOM 1030 C CA . MET A 1 138 ? 7.074 7.152 5.961 1 91.69 138 MET A CA 1
ATOM 1031 C C . MET A 1 138 ? 6.215 6.609 4.824 1 91.69 138 MET A C 1
ATOM 1033 O O . MET A 1 138 ? 5.395 7.336 4.262 1 91.69 138 MET A O 1
ATOM 1037 N N . PHE A 1 139 ? 6.387 5.375 4.504 1 96.19 139 PHE A N 1
ATOM 1038 C CA . PHE A 1 139 ? 5.629 4.777 3.412 1 96.19 139 PHE A CA 1
ATOM 1039 C C . PHE A 1 139 ? 4.148 4.684 3.768 1 96.19 139 PHE A C 1
ATOM 1041 O O . PHE A 1 139 ? 3.291 5.102 2.986 1 96.19 139 PHE A O 1
ATOM 1048 N N . LEU A 1 140 ? 3.846 4.086 4.91 1 96.38 140 LEU A N 1
ATOM 1049 C CA . LEU A 1 140 ? 2.459 3.91 5.324 1 96.38 140 LEU A CA 1
ATOM 1050 C C . LEU A 1 140 ? 1.783 5.258 5.555 1 96.38 140 LEU A C 1
ATOM 1052 O O . LEU A 1 140 ? 0.587 5.41 5.293 1 96.38 140 LEU A O 1
ATOM 1056 N N . PHE A 1 141 ? 2.615 6.152 6.125 1 92.94 141 PHE A N 1
ATOM 1057 C CA . PHE A 1 141 ? 2.148 7.527 6.281 1 92.94 141 PHE A CA 1
ATOM 1058 C C . PHE A 1 141 ? 1.755 8.117 4.934 1 92.94 141 PHE A C 1
ATOM 1060 O O . PHE A 1 141 ? 0.697 8.742 4.809 1 92.94 141 PHE A O 1
ATOM 1067 N N . GLY A 1 142 ? 2.545 7.945 3.951 1 93.19 142 GLY A N 1
ATOM 1068 C CA . GLY A 1 142 ? 2.225 8.375 2.6 1 93.19 142 GLY A CA 1
ATOM 1069 C C . GLY A 1 142 ? 0.965 7.734 2.051 1 93.19 142 GLY A C 1
ATOM 1070 O O . GLY A 1 142 ? 0.113 8.414 1.478 1 93.19 142 GLY A O 1
ATOM 1071 N N . CYS A 1 143 ? 0.789 6.43 2.252 1 95.69 143 CYS A N 1
ATOM 1072 C CA . CYS A 1 143 ? -0.402 5.73 1.784 1 95.69 143 CYS A CA 1
ATOM 1073 C C . CYS A 1 143 ? -1.664 6.34 2.383 1 95.69 143 CYS A C 1
ATOM 1075 O O . CYS A 1 143 ? -2.658 6.531 1.682 1 95.69 143 CYS A O 1
ATOM 1077 N N . GLN A 1 144 ? -1.571 6.598 3.605 1 93.31 144 GLN A N 1
ATOM 1078 C CA . GLN A 1 144 ? -2.725 7.145 4.312 1 93.31 144 GLN A CA 1
ATOM 1079 C C . GLN A 1 144 ? -3.098 8.523 3.773 1 93.31 144 GLN A C 1
ATOM 1081 O O . GLN A 1 144 ? -4.27 8.789 3.498 1 93.31 144 GLN A O 1
ATOM 1086 N N . LEU A 1 145 ? -2.125 9.391 3.676 1 92.06 145 LEU A N 1
ATOM 1087 C CA . LEU A 1 145 ? -2.389 10.758 3.225 1 92.06 145 LEU A CA 1
ATOM 1088 C C . LEU A 1 145 ? -2.83 10.766 1.766 1 92.06 145 LEU A C 1
ATOM 1090 O O . LEU A 1 145 ? -3.785 11.461 1.409 1 92.06 145 LEU A O 1
ATOM 1094 N N . ILE A 1 146 ? -2.145 10.039 0.958 1 95.25 146 ILE A N 1
ATOM 1095 C CA . ILE A 1 146 ? -2.504 9.992 -0.454 1 95.25 146 ILE A CA 1
ATOM 1096 C C . ILE A 1 146 ? -3.912 9.422 -0.61 1 95.25 146 ILE A C 1
ATOM 1098 O O . ILE A 1 146 ? -4.668 9.844 -1.489 1 95.25 146 ILE A O 1
ATOM 1102 N N . GLY A 1 147 ? -4.262 8.43 0.234 1 94.44 147 GLY A N 1
ATOM 1103 C CA . GLY A 1 147 ? -5.629 7.93 0.229 1 94.44 147 GLY A CA 1
ATOM 1104 C C . GLY A 1 147 ? -6.66 9.016 0.462 1 94.44 147 GLY A C 1
ATOM 1105 O O . GLY A 1 147 ? -7.684 9.062 -0.221 1 94.44 147 GLY A O 1
ATOM 1106 N N . ILE A 1 148 ? -6.371 9.883 1.396 1 91.88 148 ILE A N 1
ATOM 1107 C CA . ILE A 1 148 ? -7.258 11 1.704 1 91.88 148 ILE A CA 1
ATOM 1108 C C . ILE A 1 148 ? -7.348 11.938 0.499 1 91.88 148 ILE A C 1
ATOM 1110 O O . ILE A 1 148 ? -8.438 12.336 0.097 1 91.88 148 ILE A O 1
ATOM 1114 N N . PHE A 1 149 ? -6.188 12.234 -0.063 1 94.75 149 PHE A N 1
ATOM 1115 C CA . PHE A 1 149 ? -6.145 13.188 -1.172 1 94.75 149 PHE A CA 1
ATOM 1116 C C . PHE A 1 149 ? -6.848 12.609 -2.398 1 94.75 149 PHE A C 1
ATOM 1118 O O . PHE A 1 149 ? -7.609 13.312 -3.064 1 94.75 149 PHE A O 1
ATOM 1125 N N . LEU A 1 150 ? -6.621 11.359 -2.688 1 95 150 LEU A N 1
ATOM 1126 C CA . LEU A 1 150 ? -7.246 10.766 -3.863 1 95 150 LEU A CA 1
ATOM 1127 C C . LEU A 1 150 ? -8.758 10.703 -3.703 1 95 150 LEU A C 1
ATOM 1129 O O . LEU A 1 150 ? -9.5 10.898 -4.672 1 95 150 LEU A O 1
ATOM 1133 N N . LYS A 1 151 ? -9.211 10.375 -2.559 1 92.44 151 LYS A N 1
ATOM 1134 C CA . LYS A 1 151 ? -10.648 10.391 -2.303 1 92.44 151 LYS A CA 1
ATOM 1135 C C . LYS A 1 151 ? -11.242 11.766 -2.594 1 92.44 151 LYS A C 1
ATOM 1137 O O . LYS A 1 151 ? -12.297 11.875 -3.219 1 92.44 151 LYS A O 1
ATOM 1142 N N . GLY A 1 152 ? -10.57 12.805 -2.098 1 93 152 GLY A N 1
ATOM 1143 C CA . GLY A 1 152 ? -11 14.156 -2.414 1 93 152 GLY A CA 1
ATOM 1144 C C . GLY A 1 152 ? -10.977 14.453 -3.9 1 93 152 GLY A C 1
ATOM 1145 O O . GLY A 1 152 ? -11.906 15.062 -4.43 1 93 152 GLY A O 1
ATOM 1146 N N . MET A 1 153 ? -9.953 14.031 -4.559 1 95.62 153 MET A N 1
ATOM 1147 C CA . MET A 1 153 ? -9.797 14.25 -5.992 1 95.62 153 MET A CA 1
ATOM 1148 C C . MET A 1 153 ? -10.922 13.578 -6.773 1 95.62 153 MET A C 1
ATOM 1150 O O . MET A 1 153 ? -11.328 14.07 -7.824 1 95.62 153 MET A O 1
ATOM 1154 N N . LEU A 1 154 ? -11.391 12.469 -6.258 1 95.19 154 LEU A N 1
ATOM 1155 C CA . LEU A 1 154 ? -12.398 11.68 -6.953 1 95.19 154 LEU A CA 1
ATOM 1156 C C . LEU A 1 154 ? -13.805 12.18 -6.629 1 95.19 154 LEU A C 1
ATOM 1158 O O . LEU A 1 154 ? -14.789 11.648 -7.145 1 95.19 154 LEU A O 1
ATOM 1162 N N . GLY A 1 155 ? -13.922 13.125 -5.781 1 92.38 155 GLY A N 1
ATOM 1163 C CA . GLY A 1 155 ? -15.211 13.703 -5.414 1 92.38 155 GLY A CA 1
ATOM 1164 C C . GLY A 1 155 ? -15.992 12.852 -4.438 1 92.38 155 GLY A C 1
ATOM 1165 O O . GLY A 1 155 ? -17.219 12.875 -4.43 1 92.38 155 GLY A O 1
ATOM 1166 N N . ILE A 1 156 ? -15.32 12.023 -3.734 1 89.94 156 ILE A N 1
ATOM 1167 C CA . ILE A 1 156 ? -15.953 11.172 -2.73 1 89.94 156 ILE A CA 1
ATOM 1168 C C . ILE A 1 156 ? -16.062 11.93 -1.408 1 89.94 156 ILE A C 1
ATOM 1170 O O . ILE A 1 156 ? -15.062 12.453 -0.9 1 89.94 156 ILE A O 1
ATOM 1174 N N . PRO A 1 157 ? -17.219 12.008 -0.88 1 83.06 157 PRO A N 1
ATOM 1175 C CA . PRO A 1 157 ? -17.406 12.719 0.386 1 83.06 157 PRO A CA 1
ATOM 1176 C C . PRO A 1 157 ? -16.75 12 1.567 1 83.06 157 PRO A C 1
ATOM 1178 O O . PRO A 1 157 ? -16.453 10.812 1.478 1 83.06 157 PRO A O 1
ATOM 1181 N N . PHE A 1 158 ? -16.438 12.742 2.561 1 82.12 158 PHE A N 1
ATOM 1182 C CA . PHE A 1 158 ? -15.906 12.18 3.793 1 82.12 158 PHE A CA 1
ATOM 1183 C C . PHE A 1 158 ? -17.016 11.945 4.812 1 82.12 158 PHE A C 1
ATOM 1185 O O . PHE A 1 158 ? -18.047 12.617 4.781 1 82.12 158 PHE A O 1
ATOM 1192 N N . GLY A 1 159 ? -16.875 10.93 5.629 1 71.06 159 GLY A N 1
ATOM 1193 C CA . GLY A 1 159 ? -17.844 10.664 6.68 1 71.06 159 GLY A CA 1
ATOM 1194 C C . GLY A 1 159 ? -18.969 9.742 6.234 1 71.06 159 GLY A C 1
ATOM 1195 O O . GLY A 1 159 ? -18.734 8.812 5.457 1 71.06 159 GLY A O 1
ATOM 1196 N N . ASN A 1 160 ? -20.125 9.984 6.77 1 64.56 160 ASN A N 1
ATOM 1197 C CA . ASN A 1 160 ? -21.297 9.117 6.574 1 64.56 160 ASN A CA 1
ATOM 1198 C C . ASN A 1 160 ? -21.75 9.125 5.117 1 64.56 160 ASN A C 1
ATOM 1200 O O . ASN A 1 160 ? -22.328 8.141 4.641 1 64.56 160 ASN A O 1
ATOM 1204 N N . GLN A 1 161 ? -21.391 10.125 4.57 1 66.31 161 GLN A N 1
ATOM 1205 C CA . GLN A 1 161 ? -21.875 10.242 3.201 1 66.31 161 GLN A CA 1
ATOM 1206 C C . GLN A 1 161 ? -21.047 9.406 2.24 1 66.31 161 GLN A C 1
ATOM 1208 O O . GLN A 1 161 ? -21.406 9.234 1.075 1 66.31 161 GLN A O 1
ATOM 1213 N N . ALA A 1 162 ? -20.094 8.883 2.758 1 69.69 162 ALA A N 1
ATOM 1214 C CA . ALA A 1 162 ? -19.219 8.102 1.897 1 69.69 162 ALA A CA 1
ATOM 1215 C C . ALA A 1 162 ? -19.812 6.73 1.596 1 69.69 162 ALA A C 1
ATOM 1217 O O . ALA A 1 162 ? -19.5 6.121 0.571 1 69.69 162 ALA A O 1
ATOM 1218 N N . ALA A 1 163 ? -20.672 6.398 2.521 1 65.75 163 ALA A N 1
ATOM 1219 C CA . ALA A 1 163 ? -21.312 5.109 2.285 1 65.75 163 ALA A CA 1
ATOM 1220 C C . ALA A 1 163 ? -22.188 5.148 1.037 1 65.75 163 ALA A C 1
ATOM 1222 O O . ALA A 1 163 ? -23.062 6.008 0.916 1 65.75 163 ALA A O 1
ATOM 1223 N N . GLY A 1 164 ? -21.828 4.508 0.044 1 72.25 164 GLY A N 1
ATOM 1224 C CA . GLY A 1 164 ? -22.578 4.438 -1.194 1 72.25 164 GLY A CA 1
ATOM 1225 C C . GLY A 1 164 ? -22.172 5.488 -2.207 1 72.25 164 GLY A C 1
ATOM 1226 O O . GLY A 1 164 ? -22.875 5.715 -3.197 1 72.25 164 GLY A O 1
ATOM 1227 N N . ALA A 1 165 ? -21.25 6.207 -1.776 1 82.44 165 ALA A N 1
ATOM 1228 C CA . ALA A 1 165 ? -20.797 7.254 -2.68 1 82.44 165 ALA A CA 1
ATOM 1229 C C . ALA A 1 165 ? -20.203 6.66 -3.957 1 82.44 165 ALA A C 1
ATOM 1231 O O . ALA A 1 165 ? -19.938 5.457 -4.023 1 82.44 165 ALA A O 1
ATOM 1232 N N . GLN A 1 166 ? -20.266 7.531 -4.996 1 89.5 166 GLN A N 1
ATOM 1233 C CA . GLN A 1 166 ? -19.688 7.176 -6.285 1 89.5 166 GLN A CA 1
ATOM 1234 C C . GLN A 1 166 ? -18.703 8.242 -6.762 1 89.5 166 GLN A C 1
ATOM 1236 O O . GLN A 1 166 ? -18.812 9.406 -6.371 1 89.5 166 GLN A O 1
ATOM 1241 N N . ILE A 1 167 ? -17.859 7.848 -7.586 1 92.94 167 ILE A N 1
ATOM 1242 C CA . ILE A 1 167 ? -16.875 8.766 -8.148 1 92.94 167 ILE A CA 1
ATOM 1243 C C . ILE A 1 167 ? -17.578 9.805 -9.016 1 92.94 167 ILE A C 1
ATOM 1245 O O . ILE A 1 167 ? -18.422 9.461 -9.844 1 92.94 167 ILE A O 1
ATOM 1249 N N . ASN A 1 168 ? -17.312 11.078 -8.719 1 94.56 168 ASN A N 1
ATOM 1250 C CA . ASN A 1 168 ? -17.719 12.156 -9.617 1 94.56 168 ASN A CA 1
ATOM 1251 C C . ASN A 1 168 ? -16.719 12.336 -10.758 1 94.56 168 ASN A C 1
ATOM 1253 O O . ASN A 1 168 ? -15.688 13 -10.586 1 94.56 168 ASN A O 1
ATOM 1257 N N . VAL A 1 169 ? -17.062 11.875 -11.898 1 94.12 169 VAL A N 1
ATOM 1258 C CA . VAL A 1 169 ? -16.125 11.719 -13.008 1 94.12 169 VAL A CA 1
ATOM 1259 C C . VAL A 1 169 ? -15.617 13.094 -13.445 1 94.12 169 VAL A C 1
ATOM 1261 O O . VAL A 1 169 ? -14.422 13.273 -13.703 1 94.12 169 VAL A O 1
ATOM 1264 N N . SER A 1 170 ? -16.484 14.086 -13.586 1 94.75 170 SER A N 1
ATOM 1265 C CA . SER A 1 170 ? -16.094 15.422 -14.031 1 94.75 170 SER A CA 1
ATOM 1266 C C . SER A 1 170 ? -15.117 16.062 -13.062 1 94.75 170 SER A C 1
ATOM 1268 O O . SER A 1 170 ? -14.109 16.641 -13.477 1 94.75 170 SER A O 1
ATOM 1270 N N . VAL A 1 171 ? -15.414 15.969 -11.812 1 94.56 171 VAL A N 1
ATOM 1271 C CA . VAL A 1 171 ? -14.555 16.531 -10.781 1 94.56 171 VAL A CA 1
ATOM 1272 C C . VAL A 1 171 ? -13.219 15.797 -10.758 1 94.56 171 VAL A C 1
ATOM 1274 O O . VAL A 1 171 ? -12.164 16.422 -10.617 1 94.56 171 VAL A O 1
ATOM 1277 N N . ALA A 1 172 ? -13.289 14.531 -10.875 1 96.19 172 ALA A N 1
ATOM 1278 C CA . ALA A 1 172 ? -12.086 13.703 -10.883 1 96.19 172 ALA A CA 1
ATOM 1279 C C . ALA A 1 172 ? -11.172 14.078 -12.047 1 96.19 172 ALA A C 1
ATOM 1281 O O . ALA A 1 172 ? -9.953 14.18 -11.875 1 96.19 172 ALA A O 1
ATOM 1282 N N . LEU A 1 173 ? -11.703 14.25 -13.18 1 96.38 173 LEU A N 1
ATOM 1283 C CA . LEU A 1 173 ? -10.922 14.586 -14.367 1 96.38 173 LEU A CA 1
ATOM 1284 C C . LEU A 1 173 ? -10.211 15.922 -14.188 1 96.38 173 LEU A C 1
ATOM 1286 O O . LEU A 1 173 ? -9.039 16.062 -14.531 1 96.38 173 LEU A O 1
ATOM 1290 N N . LEU A 1 174 ? -10.93 16.875 -13.711 1 96.38 174 LEU A N 1
ATOM 1291 C CA . LEU A 1 174 ? -10.312 18.172 -13.461 1 96.38 174 LEU A CA 1
ATOM 1292 C C . LEU A 1 174 ? -9.172 18.047 -12.453 1 96.38 174 LEU A C 1
ATOM 1294 O O . LEU A 1 174 ? -8.117 18.641 -12.625 1 96.38 174 LEU A O 1
ATOM 1298 N N . SER A 1 175 ? -9.43 17.297 -11.383 1 97.12 175 SER A N 1
ATOM 1299 C CA . SER A 1 175 ? -8.406 17.125 -10.352 1 97.12 175 SER A CA 1
ATOM 1300 C C . SER A 1 175 ? -7.164 16.453 -10.93 1 97.12 175 SER A C 1
ATOM 1302 O O . SER A 1 175 ? -6.039 16.797 -10.547 1 97.12 175 SER A O 1
ATOM 1304 N N . ILE A 1 176 ? -7.355 15.508 -11.766 1 97.19 176 ILE A N 1
ATOM 1305 C CA . ILE A 1 176 ? -6.234 14.828 -12.406 1 97.19 176 ILE A CA 1
ATOM 1306 C C . ILE A 1 176 ? -5.453 15.812 -13.266 1 97.19 176 ILE A C 1
ATOM 1308 O O . ILE A 1 176 ? -4.219 15.812 -13.258 1 97.19 176 ILE A O 1
ATOM 1312 N N . VAL A 1 177 ? -6.098 16.625 -13.992 1 97.19 177 VAL A N 1
ATOM 1313 C CA . VAL A 1 177 ? -5.453 17.641 -14.82 1 97.19 177 VAL A CA 1
ATOM 1314 C C . VAL A 1 177 ? -4.648 18.594 -13.938 1 97.19 177 VAL A C 1
ATOM 1316 O O . VAL A 1 177 ? -3.512 18.938 -14.266 1 97.19 177 VAL A O 1
ATOM 1319 N N . ILE A 1 178 ? -5.246 19.031 -12.859 1 96.44 178 ILE A N 1
ATOM 1320 C CA . ILE A 1 178 ? -4.555 19.922 -11.93 1 96.44 178 ILE A CA 1
ATOM 1321 C C . ILE A 1 178 ? -3.281 19.266 -11.422 1 96.44 178 ILE A C 1
ATOM 1323 O O . ILE A 1 178 ? -2.215 19.875 -11.398 1 96.44 178 ILE A O 1
ATOM 1327 N N . ALA A 1 179 ? -3.42 18.016 -11.008 1 96.5 179 ALA A N 1
ATOM 1328 C CA . ALA A 1 179 ? -2.258 17.281 -10.516 1 96.5 179 ALA A CA 1
ATOM 1329 C C . ALA A 1 179 ? -1.174 17.203 -11.586 1 96.5 179 ALA A C 1
ATOM 1331 O O . ALA A 1 179 ? 0.009 17.406 -11.297 1 96.5 179 ALA A O 1
ATOM 1332 N N . ILE A 1 180 ? -1.546 16.906 -12.805 1 96 180 ILE A N 1
ATOM 1333 C CA . ILE A 1 180 ? -0.601 16.797 -13.914 1 96 180 ILE A CA 1
ATOM 1334 C C . ILE A 1 180 ? 0.091 18.141 -14.133 1 96 180 ILE A C 1
ATOM 1336 O O . ILE A 1 180 ? 1.311 18.203 -14.305 1 96 180 ILE A O 1
ATOM 1340 N N . VAL A 1 181 ? -0.638 19.188 -14.133 1 95.38 181 VAL A N 1
ATOM 1341 C CA . VAL A 1 181 ? -0.088 20.531 -14.344 1 95.38 181 VAL A CA 1
ATOM 1342 C C . VAL A 1 181 ? 0.91 20.859 -13.242 1 95.38 181 VAL A C 1
ATOM 1344 O O . VAL A 1 181 ? 1.993 21.375 -13.508 1 95.38 181 VAL A O 1
ATOM 1347 N N . VAL A 1 182 ? 0.542 20.578 -12.031 1 93.19 182 VAL A N 1
ATOM 1348 C CA . VAL A 1 182 ? 1.431 20.859 -10.906 1 93.19 182 VAL A CA 1
ATOM 1349 C C . VAL A 1 182 ? 2.707 20.031 -11.039 1 93.19 182 VAL A C 1
ATOM 1351 O O . VAL A 1 182 ? 3.807 20.531 -10.797 1 93.19 182 VAL A O 1
ATOM 1354 N N . ILE A 1 183 ? 2.592 18.781 -11.414 1 92.44 183 ILE A N 1
ATOM 1355 C CA . ILE A 1 183 ? 3.758 17.922 -11.602 1 92.44 183 ILE A CA 1
ATOM 1356 C C . ILE A 1 183 ? 4.633 18.484 -12.719 1 92.44 183 ILE A C 1
ATOM 1358 O O . ILE A 1 183 ? 5.855 18.578 -12.578 1 92.44 183 ILE A O 1
ATOM 1362 N N . VAL A 1 184 ? 4.039 18.875 -13.82 1 92.94 184 VAL A N 1
ATOM 1363 C CA . VAL A 1 184 ? 4.781 19.391 -14.961 1 92.94 184 VAL A CA 1
ATOM 1364 C C . VAL A 1 184 ? 5.539 20.641 -14.562 1 92.94 184 VAL A C 1
ATOM 1366 O O . VAL A 1 184 ? 6.707 20.812 -14.914 1 92.94 184 VAL A O 1
ATOM 1369 N N . ILE A 1 185 ? 4.914 21.5 -13.828 1 91.12 185 ILE A N 1
ATOM 1370 C CA . ILE A 1 185 ? 5.574 22.719 -13.359 1 91.12 185 ILE A CA 1
ATOM 1371 C C . ILE A 1 185 ? 6.715 22.359 -12.414 1 91.12 185 ILE A C 1
ATOM 1373 O O . ILE A 1 185 ? 7.809 22.922 -12.508 1 91.12 185 ILE A O 1
ATOM 1377 N N . SER A 1 186 ? 6.453 21.422 -11.555 1 85.69 186 SER A N 1
ATOM 1378 C CA . SER A 1 186 ? 7.449 21.016 -10.57 1 85.69 186 SER A CA 1
ATOM 1379 C C . SER A 1 186 ? 8.664 20.375 -11.242 1 85.69 186 SER A C 1
ATOM 1381 O O . SER A 1 186 ? 9.773 20.422 -10.695 1 85.69 186 SER A O 1
ATOM 1383 N N . VAL A 1 187 ? 8.477 19.828 -12.398 1 86 187 VAL A N 1
ATOM 1384 C CA . VAL A 1 187 ? 9.547 19.078 -13.055 1 86 187 VAL A CA 1
ATOM 1385 C C . VAL A 1 187 ? 10.227 19.969 -14.094 1 86 187 VAL A C 1
ATOM 1387 O O . VAL A 1 187 ? 11.461 20.047 -14.156 1 86 187 VAL A O 1
ATOM 1390 N N . LYS A 1 188 ? 9.484 20.641 -14.922 1 88.38 188 LYS A N 1
ATOM 1391 C CA . LYS A 1 188 ? 10.031 21.266 -16.125 1 88.38 188 LYS A CA 1
ATOM 1392 C C . LYS A 1 188 ? 10.242 22.766 -15.922 1 88.38 188 LYS A C 1
ATOM 1394 O O . LYS A 1 188 ? 11.047 23.375 -16.625 1 88.38 188 LYS A O 1
ATOM 1399 N N . ALA A 1 189 ? 9.508 23.344 -15.047 1 87.38 189 ALA A N 1
ATOM 1400 C CA . ALA A 1 189 ? 9.586 24.781 -14.891 1 87.38 189 ALA A CA 1
ATOM 1401 C C . ALA A 1 189 ? 10.906 25.203 -14.242 1 87.38 189 ALA A C 1
ATOM 1403 O O . ALA A 1 189 ? 11.547 24.391 -13.562 1 87.38 189 ALA A O 1
ATOM 1404 N N . PRO A 1 190 ? 11.352 26.406 -14.562 1 84.19 190 PRO A N 1
ATOM 1405 C CA . PRO A 1 190 ? 12.523 26.938 -13.867 1 84.19 190 PRO A CA 1
ATOM 1406 C C . PRO A 1 190 ? 12.312 27.078 -12.367 1 84.19 190 PRO A C 1
ATOM 1408 O O . PRO A 1 190 ? 11.172 27.078 -11.898 1 84.19 190 PRO A O 1
ATOM 1411 N N . VAL A 1 191 ? 13.375 27.188 -11.68 1 74.75 191 VAL A N 1
ATOM 1412 C CA . VAL A 1 191 ? 13.398 27.156 -10.227 1 74.75 191 VAL A CA 1
ATOM 1413 C C . VAL A 1 191 ? 12.5 28.266 -9.672 1 74.75 191 VAL A C 1
ATOM 1415 O O . VAL A 1 191 ? 11.805 28.062 -8.68 1 74.75 191 VAL A O 1
ATOM 1418 N N . ASN A 1 192 ? 12.453 29.406 -10.336 1 77.5 192 ASN A N 1
ATOM 1419 C CA . ASN A 1 192 ? 11.703 30.547 -9.844 1 77.5 192 ASN A CA 1
ATOM 1420 C C . ASN A 1 192 ? 10.195 30.312 -9.914 1 77.5 192 ASN A C 1
ATOM 1422 O O . ASN A 1 192 ? 9.43 30.922 -9.164 1 77.5 192 ASN A O 1
ATOM 1426 N N . ILE A 1 193 ? 9.773 29.469 -10.727 1 85.19 193 ILE A N 1
ATOM 1427 C CA . ILE A 1 193 ? 8.352 29.188 -10.883 1 85.19 193 ILE A CA 1
ATOM 1428 C C . ILE A 1 193 ? 8 27.906 -10.125 1 85.19 193 ILE A C 1
ATOM 1430 O O . ILE A 1 193 ? 6.891 27.766 -9.609 1 85.19 193 ILE A O 1
ATOM 1434 N N . ARG A 1 194 ? 8.914 27 -10.031 1 81 194 ARG A N 1
ATOM 1435 C CA . ARG A 1 194 ? 8.727 25.688 -9.414 1 81 194 ARG A CA 1
ATOM 1436 C C . ARG A 1 194 ? 8.312 25.828 -7.949 1 81 194 ARG A C 1
ATOM 1438 O O . ARG A 1 194 ? 7.52 25.031 -7.445 1 81 194 ARG A O 1
ATOM 1445 N N . ARG A 1 195 ? 8.828 26.906 -7.371 1 74.69 195 ARG A N 1
ATOM 1446 C CA . ARG A 1 195 ? 8.555 27.125 -5.953 1 74.69 195 ARG A CA 1
ATOM 1447 C C . ARG A 1 195 ? 7.09 27.469 -5.723 1 74.69 195 ARG A C 1
ATOM 1449 O O . ARG A 1 195 ? 6.582 27.328 -4.609 1 74.69 195 ARG A O 1
ATOM 1456 N N . TYR A 1 196 ? 6.398 27.812 -6.785 1 82.38 196 TYR A N 1
ATOM 1457 C CA . TYR A 1 196 ? 5 28.219 -6.668 1 82.38 196 TYR A CA 1
ATOM 1458 C C . TYR A 1 196 ? 4.082 27.203 -7.332 1 82.38 196 TYR A C 1
ATOM 1460 O O . TYR A 1 196 ? 2.906 27.484 -7.578 1 82.38 196 TYR A O 1
ATOM 1468 N N . ALA A 1 197 ? 4.605 26.078 -7.66 1 85.69 197 ALA A N 1
ATOM 1469 C CA . ALA A 1 197 ? 3.84 25.078 -8.398 1 85.69 197 ALA A CA 1
ATOM 1470 C C . ALA A 1 197 ? 2.541 24.734 -7.676 1 85.69 197 ALA A C 1
ATOM 1472 O O . ALA A 1 197 ? 1.472 24.703 -8.289 1 85.69 197 ALA A O 1
ATOM 1473 N N . LEU A 1 198 ? 2.602 24.547 -6.422 1 85.12 198 LEU A N 1
ATOM 1474 C CA . LEU A 1 198 ? 1.439 24.172 -5.625 1 85.12 198 LEU A CA 1
ATOM 1475 C C . LEU A 1 198 ? 0.407 25.297 -5.598 1 85.12 198 LEU A C 1
ATOM 1477 O O . LEU A 1 198 ? -0.794 25.047 -5.719 1 85.12 198 LEU A O 1
ATOM 1481 N N . LEU A 1 199 ? 0.908 26.469 -5.41 1 84.25 199 LEU A N 1
ATOM 1482 C CA . LEU A 1 199 ? 0.027 27.625 -5.363 1 84.25 199 LEU A CA 1
ATOM 1483 C C . LEU A 1 199 ? -0.681 27.828 -6.699 1 84.25 199 LEU A C 1
ATOM 1485 O O . LEU A 1 199 ? -1.883 28.094 -6.734 1 84.25 199 LEU A O 1
ATOM 1489 N N . ILE A 1 200 ? 0.072 27.703 -7.688 1 90.31 200 ILE A N 1
ATOM 1490 C CA . ILE A 1 200 ? -0.487 27.844 -9.031 1 90.31 200 ILE A CA 1
ATOM 1491 C C . ILE A 1 200 ? -1.557 26.766 -9.258 1 90.31 200 ILE A C 1
ATOM 1493 O O . ILE A 1 200 ? -2.607 27.047 -9.836 1 90.31 200 ILE A O 1
ATOM 1497 N N . GLY A 1 201 ? -1.289 25.609 -8.805 1 91.81 201 GLY A N 1
ATOM 1498 C CA . GLY A 1 201 ? -2.264 24.531 -8.922 1 91.81 201 GLY A CA 1
ATOM 1499 C C . GLY A 1 201 ? -3.559 24.828 -8.188 1 91.81 201 GLY A C 1
ATOM 1500 O O . GLY A 1 201 ? -4.645 24.594 -8.719 1 91.81 201 GLY A O 1
ATOM 1501 N N . ILE A 1 202 ? -3.48 25.375 -7.027 1 90.56 202 ILE A N 1
ATOM 1502 C CA . ILE A 1 202 ? -4.656 25.625 -6.203 1 90.56 202 ILE A CA 1
ATOM 1503 C C . ILE A 1 202 ? -5.449 26.797 -6.777 1 90.56 202 ILE A C 1
ATOM 1505 O O . ILE A 1 202 ? -6.66 26.688 -6.984 1 90.56 202 ILE A O 1
ATOM 1509 N N . ILE A 1 203 ? -4.773 27.891 -7.062 1 92 203 ILE A N 1
ATOM 1510 C CA . ILE A 1 203 ? -5.453 29.078 -7.566 1 92 203 ILE A CA 1
ATOM 1511 C C . ILE A 1 203 ? -6.023 28.797 -8.953 1 92 203 ILE A C 1
ATOM 1513 O O . ILE A 1 203 ? -7.203 29.047 -9.211 1 92 203 ILE A O 1
ATOM 1517 N N . GLY A 1 204 ? -5.176 28.328 -9.828 1 94.94 204 GLY A N 1
ATOM 1518 C CA . GLY A 1 204 ? -5.645 27.984 -11.156 1 94.94 204 GLY A CA 1
ATOM 1519 C C . GLY A 1 204 ? -6.762 26.953 -11.156 1 94.94 204 GLY A C 1
ATOM 1520 O O . GLY A 1 204 ? -7.758 27.109 -11.867 1 94.94 204 GLY A O 1
ATOM 1521 N N . GLY A 1 205 ? -6.586 25.891 -10.391 1 95.56 205 GLY A N 1
ATOM 1522 C CA . GLY A 1 205 ? -7.613 24.875 -10.281 1 95.56 205 GLY A CA 1
ATOM 1523 C C . GLY A 1 205 ? -8.922 25.391 -9.734 1 95.56 205 GLY A C 1
ATOM 1524 O O . GLY A 1 205 ? -10 25.016 -10.203 1 95.56 205 GLY A O 1
ATOM 1525 N N . TRP A 1 206 ? -8.828 26.266 -8.734 1 93.88 206 TRP A N 1
ATOM 1526 C CA . TRP A 1 206 ? -10.016 26.859 -8.117 1 93.88 206 TRP A CA 1
ATOM 1527 C C . TRP A 1 206 ? -10.781 27.719 -9.117 1 93.88 206 TRP A C 1
ATOM 1529 O O . TRP A 1 206 ? -12.008 27.656 -9.188 1 93.88 206 TRP A O 1
ATOM 1539 N N . ILE A 1 207 ? -10.07 28.453 -9.875 1 95.38 207 ILE A N 1
ATOM 1540 C CA . ILE A 1 207 ? -10.688 29.312 -10.883 1 95.38 207 ILE A CA 1
ATOM 1541 C C . ILE A 1 207 ? -11.398 28.453 -11.922 1 95.38 207 ILE A C 1
ATOM 1543 O O . ILE A 1 207 ? -12.562 28.703 -12.25 1 95.38 207 ILE A O 1
ATOM 1547 N N . ILE A 1 208 ? -10.758 27.469 -12.391 1 96.19 208 ILE A N 1
ATOM 1548 C CA . ILE A 1 208 ? -11.328 26.594 -13.414 1 96.19 208 ILE A CA 1
ATOM 1549 C C . ILE A 1 208 ? -12.531 25.844 -12.844 1 96.19 208 ILE A C 1
ATOM 1551 O O . ILE A 1 208 ? -13.547 25.688 -13.516 1 96.19 208 ILE A O 1
ATOM 1555 N N . TYR A 1 209 ? -12.344 25.375 -11.656 1 95.81 209 TYR A N 1
ATOM 1556 C CA . TYR A 1 209 ? -13.438 24.688 -10.984 1 95.81 209 TYR A CA 1
ATOM 1557 C C . TYR A 1 209 ? -14.672 25.594 -10.891 1 95.81 209 TYR A C 1
ATOM 1559 O O . TYR A 1 209 ? -15.789 25.156 -11.172 1 95.81 209 TYR A O 1
ATOM 1567 N N . ALA A 1 210 ? -14.523 26.828 -10.492 1 93.44 210 ALA A N 1
ATOM 1568 C CA . ALA A 1 210 ? -15.625 27.781 -10.336 1 93.44 210 ALA A CA 1
ATOM 1569 C C . ALA A 1 210 ? -16.297 28.062 -11.68 1 93.44 210 ALA A C 1
ATOM 1571 O O . ALA A 1 210 ? -17.5 28.25 -11.75 1 93.44 210 ALA A O 1
ATOM 1572 N N . LEU A 1 211 ? -15.508 28.078 -12.711 1 94.44 211 LEU A N 1
ATOM 1573 C CA . LEU A 1 211 ? -16.031 28.375 -14.039 1 94.44 211 LEU A CA 1
ATOM 1574 C C . LEU A 1 211 ? -16.828 27.203 -14.586 1 94.44 211 LEU A C 1
ATOM 1576 O O . LEU A 1 211 ? -17.844 27.391 -15.266 1 94.44 211 LEU A O 1
ATOM 1580 N N . ILE A 1 212 ? -16.406 26.016 -14.281 1 93.94 212 ILE A N 1
ATOM 1581 C CA . ILE A 1 212 ? -17.031 24.828 -14.859 1 93.94 212 ILE A CA 1
ATOM 1582 C C . ILE A 1 212 ? -18.25 24.438 -14.016 1 93.94 212 ILE A C 1
ATOM 1584 O O . ILE A 1 212 ? -19.312 24.156 -14.562 1 93.94 212 ILE A O 1
ATOM 1588 N N . PHE A 1 213 ? -18.094 24.375 -12.711 1 92.19 213 PHE A N 1
ATOM 1589 C CA . PHE A 1 213 ? -19.109 23.75 -11.867 1 92.19 213 PHE A CA 1
ATOM 1590 C C . PHE A 1 213 ? -19.984 24.828 -11.211 1 92.19 213 PHE A C 1
ATOM 1592 O O . PHE A 1 213 ? -21.078 24.516 -10.719 1 92.19 213 PHE A O 1
ATOM 1599 N N . LYS A 1 214 ? -19.672 26.062 -11.219 1 81.94 214 LYS A N 1
ATOM 1600 C CA . LYS A 1 214 ? -20.438 27.188 -10.68 1 81.94 214 LYS A CA 1
ATOM 1601 C C . LYS A 1 214 ? -21.078 26.828 -9.344 1 81.94 214 LYS A C 1
ATOM 1603 O O . LYS A 1 214 ? -22.312 26.828 -9.227 1 81.94 214 LYS A O 1
ATOM 1608 N N . PRO A 1 215 ? -20.172 26.453 -8.438 1 76.06 215 PRO A N 1
ATOM 1609 C CA . PRO A 1 215 ? -20.766 26.047 -7.16 1 76.06 215 PRO A CA 1
ATOM 1610 C C . PRO A 1 215 ? -21.578 27.172 -6.512 1 76.06 215 PRO A C 1
ATOM 1612 O O . PRO A 1 215 ? -21.312 28.344 -6.742 1 76.06 215 PRO A O 1
ATOM 1615 N N . GLU A 1 216 ? -22.719 26.75 -5.934 1 65.69 216 GLU A N 1
ATOM 1616 C CA . GLU A 1 216 ? -23.562 27.734 -5.266 1 65.69 216 GLU A CA 1
ATOM 1617 C C . GLU A 1 216 ? -22.844 28.359 -4.066 1 65.69 216 GLU A C 1
ATOM 1619 O O . GLU A 1 216 ? -22.094 27.672 -3.367 1 65.69 216 GLU A O 1
ATOM 1624 N N . SER A 1 217 ? -22.547 29.531 -4.148 1 59.16 217 SER A N 1
ATOM 1625 C CA . SER A 1 217 ? -21.922 30.266 -3.064 1 59.16 217 SER A CA 1
ATOM 1626 C C . SER A 1 217 ? -22.594 29.984 -1.729 1 59.16 217 SER A C 1
ATOM 1628 O O . SER A 1 217 ? -23.812 30.094 -1.611 1 59.16 217 SER A O 1
ATOM 1630 N N . LEU A 1 218 ? -22.125 28.969 -0.981 1 54.88 218 LEU A N 1
ATOM 1631 C CA . LEU A 1 218 ? -22.688 28.828 0.359 1 54.88 218 LEU A CA 1
ATOM 1632 C C . LEU A 1 218 ? -22.594 30.141 1.129 1 54.88 218 LEU A C 1
ATOM 1634 O O . LEU A 1 218 ? -21.484 30.594 1.437 1 54.88 218 LEU A O 1
ATOM 1638 N N . VAL A 1 219 ? -23.375 31.109 0.716 1 50.88 219 VAL A N 1
ATOM 1639 C CA . VAL A 1 219 ? -23.422 32.375 1.447 1 50.88 219 VAL A CA 1
ATOM 1640 C C . VAL A 1 219 ? -23.531 32.094 2.945 1 50.88 219 VAL A C 1
ATOM 1642 O O . VAL A 1 219 ? -24.547 31.578 3.416 1 50.88 219 VAL A O 1
ATOM 1645 N N . ALA A 1 220 ? -22.672 31.359 3.512 1 52.59 220 ALA A N 1
ATOM 1646 C CA . ALA A 1 220 ? -22.797 31.391 4.965 1 52.59 220 ALA A CA 1
ATOM 1647 C C . ALA A 1 220 ? -22.766 32.844 5.484 1 52.59 220 ALA A C 1
ATOM 1649 O O . ALA A 1 220 ? -21.906 33.625 5.105 1 52.59 220 ALA A O 1
ATOM 1650 N N . GLU A 1 221 ? -23.875 33.281 5.773 1 48.72 221 GLU A N 1
ATOM 1651 C CA . GLU A 1 221 ? -24.031 34.594 6.434 1 48.72 221 GLU A CA 1
ATOM 1652 C C . GLU A 1 221 ? -22.969 34.781 7.5 1 48.72 221 GLU A C 1
ATOM 1654 O O . GLU A 1 221 ? -22.875 35.875 8.094 1 48.72 221 GLU A O 1
ATOM 1659 N N . SER A 1 222 ? -22.594 33.781 8.352 1 52.06 222 SER A N 1
ATOM 1660 C CA . SER A 1 222 ? -22.203 34.031 9.734 1 52.06 222 SER A CA 1
ATOM 1661 C C . SER A 1 222 ? -20.797 34.594 9.82 1 52.06 222 SER A C 1
ATOM 1663 O O . SER A 1 222 ? -19.812 33.906 9.523 1 52.06 222 SER A O 1
ATOM 1665 N N . THR A 1 223 ? -20.562 35.906 9.484 1 59.34 223 THR A N 1
ATOM 1666 C CA . THR A 1 223 ? -19.422 36.812 9.477 1 59.34 223 THR A CA 1
ATOM 1667 C C . THR A 1 223 ? -18.719 36.812 10.828 1 59.34 223 THR A C 1
ATOM 1669 O O . THR A 1 223 ? -17.703 37.469 11.008 1 59.34 223 THR A O 1
ATOM 1672 N N . SER A 1 224 ? -19.25 36.219 12.008 1 70.12 224 SER A N 1
ATOM 1673 C CA . SER A 1 224 ? -18.484 36.531 13.219 1 70.12 224 SER A CA 1
ATOM 1674 C C . SER A 1 224 ? -17.672 35.312 13.664 1 70.12 224 SER A C 1
ATOM 1676 O O . SER A 1 224 ? -18.109 34.156 13.484 1 70.12 224 SER A O 1
ATOM 1678 N N . PHE A 1 225 ? -16.469 35.562 13.906 1 80.19 225 PHE A N 1
ATOM 1679 C CA . PHE A 1 225 ? -15.578 34.562 14.492 1 80.19 225 PHE A CA 1
ATOM 1680 C C . PHE A 1 225 ? -16.062 34.125 15.867 1 80.19 225 PHE A C 1
ATOM 1682 O O . PHE A 1 225 ? -16.297 34.969 16.734 1 80.19 225 PHE A O 1
ATOM 1689 N N . GLY A 1 226 ? -16.562 32.875 16 1 82 226 GLY A N 1
ATOM 1690 C CA . GLY A 1 226 ? -16.969 32.344 17.297 1 82 226 GLY A CA 1
ATOM 1691 C C . GLY A 1 226 ? -16.094 31.188 17.75 1 82 226 GLY A C 1
ATOM 1692 O O . GLY A 1 226 ? -15.773 30.297 16.969 1 82 226 GLY A O 1
ATOM 1693 N N . LEU A 1 227 ? -15.57 31.328 18.938 1 86.62 227 LEU A N 1
ATOM 1694 C CA . LEU A 1 227 ? -14.805 30.25 19.562 1 86.62 227 LEU A CA 1
ATOM 1695 C C . LEU A 1 227 ? -15.734 29.219 20.203 1 86.62 227 LEU A C 1
ATOM 1697 O O . LEU A 1 227 ? -16.531 29.562 21.078 1 86.62 227 LEU A O 1
ATOM 1701 N N . GLU A 1 228 ? -15.812 28.109 19.688 1 89.19 228 GLU A N 1
ATOM 1702 C CA . GLU A 1 228 ? -16.625 27.016 20.234 1 89.19 228 GLU A CA 1
ATOM 1703 C C . GLU A 1 228 ? -15.742 25.969 20.922 1 89.19 228 GLU A C 1
ATOM 1705 O O . GLU A 1 228 ? -14.703 25.578 20.391 1 89.19 228 GLU A O 1
ATOM 1710 N N . LEU A 1 229 ? -16.188 25.641 22.125 1 93.44 229 LEU A N 1
ATOM 1711 C CA . LEU A 1 229 ? -15.492 24.578 22.859 1 93.44 229 LEU A CA 1
ATOM 1712 C C . LEU A 1 229 ? -16.031 23.203 22.469 1 93.44 229 LEU A C 1
ATOM 1714 O O . LEU A 1 229 ? -17.25 23.016 22.375 1 93.44 229 LEU A O 1
ATOM 1718 N N . PHE A 1 230 ? -15.172 22.344 22.156 1 95.88 230 PHE A N 1
ATOM 1719 C CA . PHE A 1 230 ? -15.477 20.938 21.859 1 95.88 230 PHE A CA 1
ATOM 1720 C C . PHE A 1 230 ? -16.484 20.828 20.734 1 95.88 230 PHE A C 1
ATOM 1722 O O . PHE A 1 230 ? -17.516 20.156 20.875 1 95.88 230 PHE A O 1
ATOM 1729 N N . PRO A 1 231 ? -16.156 21.391 19.672 1 94.25 231 PRO A N 1
ATOM 1730 C CA . PRO A 1 231 ? -17.094 21.359 18.547 1 94.25 231 PRO A CA 1
ATOM 1731 C C . PRO A 1 231 ? -17.359 19.953 18.016 1 94.25 231 PRO A C 1
ATOM 1733 O O . PRO A 1 231 ? -18.375 19.703 17.391 1 94.25 231 PRO A O 1
ATOM 1736 N N . LEU A 1 232 ? -16.453 19.016 18.25 1 94.81 232 LEU A N 1
ATOM 1737 C CA . LEU A 1 232 ? -16.609 17.641 17.75 1 94.81 232 LEU A CA 1
ATOM 1738 C C . LEU A 1 232 ? -17.516 16.828 18.688 1 94.81 232 LEU A C 1
ATOM 1740 O O . LEU A 1 232 ? -17.969 15.742 18.312 1 94.81 232 LEU A O 1
ATOM 1744 N N . GLY A 1 233 ? -17.719 17.328 19.875 1 94.81 233 GLY A N 1
ATOM 1745 C CA . GLY A 1 233 ? -18.5 16.672 20.906 1 94.81 233 GLY A CA 1
ATOM 1746 C C . GLY A 1 233 ? -17.953 16.922 22.297 1 94.81 233 GLY A C 1
ATOM 1747 O O . GLY A 1 233 ? -16.75 17.031 22.484 1 94.81 233 GLY A O 1
ATOM 1748 N N . LYS A 1 234 ? -18.844 16.875 23.172 1 95.69 234 LYS A N 1
ATOM 1749 C CA . LYS A 1 234 ? -18.422 17 24.562 1 95.69 234 LYS A CA 1
ATOM 1750 C C . LYS A 1 234 ? -17.578 15.805 25 1 95.69 234 LYS A C 1
ATOM 1752 O O . LYS A 1 234 ? -17.734 14.711 24.453 1 95.69 234 LYS A O 1
ATOM 1757 N N . PRO A 1 235 ? -16.719 16.062 25.969 1 96.56 235 PRO A N 1
ATOM 1758 C CA . PRO A 1 235 ? -15.844 14.969 26.391 1 96.56 235 PRO A CA 1
ATOM 1759 C C . PRO A 1 235 ? -16.609 13.68 26.688 1 96.56 235 PRO A C 1
ATOM 1761 O O . PRO A 1 235 ? -17.625 13.711 27.375 1 96.56 235 PRO A O 1
ATOM 1764 N N . ALA A 1 236 ? -16.172 12.609 26.125 1 96.69 236 ALA A N 1
ATOM 1765 C CA . ALA A 1 236 ? -16.75 11.273 26.281 1 96.69 236 ALA A CA 1
ATOM 1766 C C . ALA A 1 236 ? -15.664 10.25 26.609 1 96.69 236 ALA A C 1
ATOM 1768 O O . ALA A 1 236 ? -14.469 10.562 26.562 1 96.69 236 ALA A O 1
ATOM 1769 N N . TRP A 1 237 ? -16.062 9.008 27.031 1 96 237 TRP A N 1
ATOM 1770 C CA . TRP A 1 237 ? -15.094 8.109 27.656 1 96 237 TRP A CA 1
ATOM 1771 C C . TRP A 1 237 ? -15.117 6.738 26.984 1 96 237 TRP A C 1
ATOM 1773 O O . TRP A 1 237 ? -15.172 5.707 27.672 1 96 237 TRP A O 1
ATOM 1783 N N . ASP A 1 238 ? -15.062 6.758 25.688 1 95.62 238 ASP A N 1
ATOM 1784 C CA . ASP A 1 238 ? -14.852 5.473 25.031 1 95.62 238 ASP A CA 1
ATOM 1785 C C . ASP A 1 238 ? -13.398 5.027 25.156 1 95.62 238 ASP A C 1
ATOM 1787 O O . ASP A 1 238 ? -12.508 5.625 24.547 1 95.62 238 ASP A O 1
ATOM 1791 N N . VAL A 1 239 ? -13.156 3.951 25.781 1 95.81 239 VAL A N 1
ATOM 1792 C CA . VAL A 1 239 ? -11.82 3.506 26.156 1 95.81 239 VAL A CA 1
ATOM 1793 C C . VAL A 1 239 ? -11.031 3.139 24.906 1 95.81 239 VAL A C 1
ATOM 1795 O O . VAL A 1 239 ? -9.828 3.424 24.812 1 95.81 239 VAL A O 1
ATOM 1798 N N . GLY A 1 240 ? -11.641 2.488 23.969 1 94.56 240 GLY A N 1
ATOM 1799 C CA . GLY A 1 240 ? -10.969 2.109 22.734 1 94.56 240 GLY A CA 1
ATOM 1800 C C . GLY A 1 240 ? -10.453 3.299 21.953 1 94.56 240 GLY A C 1
ATOM 1801 O O . GLY A 1 240 ? -9.305 3.305 21.5 1 94.56 240 GLY A O 1
ATOM 1802 N N . ILE A 1 241 ? -11.297 4.289 21.797 1 95.69 241 ILE A N 1
ATOM 1803 C CA . ILE A 1 241 ? -10.93 5.488 21.062 1 95.69 241 ILE A CA 1
ATOM 1804 C C . ILE A 1 241 ? -9.82 6.234 21.797 1 95.69 241 ILE A C 1
ATOM 1806 O O . ILE A 1 241 ? -8.852 6.688 21.188 1 95.69 241 ILE A O 1
ATOM 1810 N N . ILE A 1 242 ? -9.938 6.297 23.078 1 97.31 242 ILE A N 1
ATOM 1811 C CA . ILE A 1 242 ? -8.977 7.031 23.891 1 97.31 242 ILE A CA 1
ATOM 1812 C C . ILE A 1 242 ? -7.602 6.367 23.797 1 97.31 242 ILE A C 1
ATOM 1814 O O . ILE A 1 242 ? -6.598 7.035 23.531 1 97.31 242 ILE A O 1
ATOM 1818 N N . ILE A 1 243 ? -7.527 5.129 23.938 1 96.56 243 ILE A N 1
ATOM 1819 C CA . ILE A 1 243 ? -6.262 4.402 23.875 1 96.56 243 ILE A CA 1
ATOM 1820 C C . ILE A 1 243 ? -5.645 4.562 22.484 1 96.56 243 ILE A C 1
ATOM 1822 O O . ILE A 1 243 ? -4.438 4.797 22.359 1 96.56 243 ILE A O 1
ATOM 1826 N N . THR A 1 244 ? -6.461 4.406 21.516 1 95.31 244 THR A N 1
ATOM 1827 C CA . THR A 1 244 ? -5.988 4.539 20.141 1 95.31 244 THR A CA 1
ATOM 1828 C C . THR A 1 244 ? -5.418 5.934 19.906 1 95.31 244 THR A C 1
ATOM 1830 O O . THR A 1 244 ? -4.379 6.082 19.25 1 95.31 244 THR A O 1
ATOM 1833 N N . THR A 1 245 ? -6.09 6.902 20.438 1 95.56 245 THR A N 1
ATOM 1834 C CA . THR A 1 245 ? -5.648 8.281 20.297 1 95.56 245 THR A CA 1
ATOM 1835 C C . THR A 1 245 ? -4.309 8.5 21 1 95.56 245 THR A C 1
ATOM 1837 O O . THR A 1 245 ? -3.422 9.164 20.469 1 95.56 245 THR A O 1
ATOM 1840 N N . VAL A 1 246 ? -4.148 7.953 22.078 1 96.12 246 VAL A N 1
ATOM 1841 C CA . VAL A 1 246 ? -2.91 8.078 22.844 1 96.12 246 VAL A CA 1
ATOM 1842 C C . VAL A 1 246 ? -1.775 7.379 22.094 1 96.12 246 VAL A C 1
ATOM 1844 O O . VAL A 1 246 ? -0.678 7.93 21.969 1 96.12 246 VAL A O 1
ATOM 1847 N N . ILE A 1 247 ? -2.043 6.234 21.578 1 94.69 247 ILE A N 1
ATOM 1848 C CA . ILE A 1 247 ? -1.048 5.504 20.797 1 94.69 247 ILE A CA 1
ATOM 1849 C C . ILE A 1 247 ? -0.654 6.316 19.578 1 94.69 247 ILE A C 1
ATOM 1851 O O . ILE A 1 247 ? 0.532 6.453 19.266 1 94.69 247 ILE A O 1
ATOM 1855 N N . ALA A 1 248 ? -1.654 6.855 18.922 1 93.94 248 ALA A N 1
ATOM 1856 C CA . ALA A 1 248 ? -1.405 7.695 17.75 1 93.94 248 ALA A CA 1
ATOM 1857 C C . ALA A 1 248 ? -0.502 8.875 18.109 1 93.94 248 ALA A C 1
ATOM 1859 O O . ALA A 1 248 ? 0.396 9.227 17.344 1 93.94 248 ALA A O 1
ATOM 1860 N N . GLY A 1 249 ? -0.77 9.469 19.25 1 93.69 249 GLY A N 1
ATOM 1861 C CA . GLY A 1 249 ? 0.039 10.578 19.719 1 93.69 249 GLY A CA 1
ATOM 1862 C C . GLY A 1 249 ? 1.484 10.203 19.969 1 93.69 249 GLY A C 1
ATOM 1863 O O . GLY A 1 249 ? 2.4 10.953 19.625 1 93.69 249 GLY A O 1
ATOM 1864 N N . LEU A 1 250 ? 1.684 9.094 20.516 1 91.56 250 LEU A N 1
ATOM 1865 C CA . LEU A 1 250 ? 3.035 8.609 20.797 1 91.56 250 LEU A CA 1
ATOM 1866 C C . LEU A 1 250 ? 3.781 8.328 19.5 1 91.56 250 LEU A C 1
ATOM 1868 O O . LEU A 1 250 ? 4.961 8.664 19.359 1 91.56 250 LEU A O 1
ATOM 1872 N N . LEU A 1 251 ? 3.061 7.746 18.609 1 90.62 251 LEU A N 1
ATOM 1873 C CA . LEU A 1 251 ? 3.686 7.418 17.328 1 90.62 251 LEU A CA 1
ATOM 1874 C C . LEU A 1 251 ? 3.953 8.68 16.516 1 90.62 251 LEU A C 1
ATOM 1876 O O . LEU A 1 251 ? 4.859 8.703 15.68 1 90.62 251 LEU A O 1
ATOM 1880 N N . ASN A 1 252 ? 3.168 9.742 16.75 1 91.69 252 ASN A N 1
ATOM 1881 C CA . ASN A 1 252 ? 3.352 11.016 16.062 1 91.69 252 ASN A CA 1
ATOM 1882 C C . ASN A 1 252 ? 4.691 11.656 16.422 1 91.69 252 ASN A C 1
ATOM 1884 O O . ASN A 1 252 ? 5.16 12.555 15.727 1 91.69 252 ASN A O 1
ATOM 1888 N N . SER A 1 253 ? 5.328 11.25 17.516 1 86.62 253 SER A N 1
ATOM 1889 C CA . SER A 1 253 ? 6.648 11.734 17.906 1 86.62 253 SER A CA 1
ATOM 1890 C C . SER A 1 253 ? 7.68 11.438 16.828 1 86.62 253 SER A C 1
ATOM 1892 O O . SER A 1 253 ? 8.695 12.125 16.719 1 86.62 253 SER A O 1
ATOM 1894 N N . ALA A 1 254 ? 7.348 10.406 16.047 1 86.12 254 ALA A N 1
ATOM 1895 C CA . ALA A 1 254 ? 8.219 10.078 14.93 1 86.12 254 ALA A CA 1
ATOM 1896 C C . ALA A 1 254 ? 8.367 11.266 13.977 1 86.12 254 ALA A C 1
ATOM 1898 O O . ALA A 1 254 ? 9.43 11.461 13.383 1 86.12 254 ALA A O 1
ATOM 1899 N N . ASN A 1 255 ? 7.32 12.047 13.812 1 87.69 255 ASN A N 1
ATOM 1900 C CA . ASN A 1 255 ? 7.383 13.242 12.969 1 87.69 255 ASN A CA 1
ATOM 1901 C C . ASN A 1 255 ? 8.359 14.273 13.523 1 87.69 255 ASN A C 1
ATOM 1903 O O . ASN A 1 255 ? 9.094 14.914 12.773 1 87.69 255 ASN A O 1
ATOM 1907 N N . THR A 1 256 ? 8.297 14.422 14.828 1 88.56 256 THR A N 1
ATOM 1908 C CA . THR A 1 256 ? 9.211 15.367 15.469 1 88.56 256 THR A CA 1
ATOM 1909 C C . THR A 1 256 ? 10.664 14.945 15.258 1 88.56 256 THR A C 1
ATOM 1911 O O . THR A 1 256 ? 11.492 15.758 14.859 1 88.56 256 THR A O 1
ATOM 1914 N N . PHE A 1 257 ? 10.891 13.734 15.398 1 86.88 257 PHE A N 1
ATOM 1915 C CA . PHE A 1 257 ? 12.25 13.227 15.211 1 86.88 257 PHE A CA 1
ATOM 1916 C C . PHE A 1 257 ? 12.664 13.312 13.75 1 86.88 257 PHE A C 1
ATOM 1918 O O . PHE A 1 257 ? 13.781 13.719 13.438 1 86.88 257 PHE A O 1
ATOM 1925 N N . GLY A 1 258 ? 11.781 12.906 12.969 1 83.38 258 GLY A N 1
ATOM 1926 C CA . GLY A 1 258 ? 12.078 12.945 11.547 1 83.38 258 GLY A CA 1
ATOM 1927 C C . GLY A 1 258 ? 12.336 14.344 11.023 1 83.38 258 GLY A C 1
ATOM 1928 O O . GLY A 1 258 ? 13.242 14.555 10.211 1 83.38 258 GLY A O 1
ATOM 1929 N N . ALA A 1 259 ? 11.578 15.273 11.461 1 88.62 259 ALA A N 1
ATOM 1930 C CA . ALA A 1 259 ? 11.711 16.656 11 1 88.62 259 ALA A CA 1
ATOM 1931 C C . ALA A 1 259 ? 13 17.281 11.508 1 88.62 259 ALA A C 1
ATOM 1933 O O . ALA A 1 259 ? 13.727 17.938 10.742 1 88.62 259 ALA A O 1
ATOM 1934 N N . LEU A 1 260 ? 13.312 17.094 12.742 1 89.31 260 LEU A N 1
ATOM 1935 C CA . LEU A 1 260 ? 14.508 17.688 13.328 1 89.31 260 LEU A CA 1
ATOM 1936 C C . LEU A 1 260 ? 15.773 17.016 12.805 1 89.31 260 LEU A C 1
ATOM 1938 O O . LEU A 1 260 ? 16.719 17.688 12.383 1 89.31 260 LEU A O 1
ATOM 1942 N N . LYS A 1 261 ? 15.766 15.758 12.812 1 83.25 261 LYS A N 1
ATOM 1943 C CA . LYS A 1 261 ? 16.906 15.023 12.289 1 83.25 261 LYS A CA 1
ATOM 1944 C C . LYS A 1 261 ? 17.094 15.273 10.797 1 83.25 261 LYS A C 1
ATOM 1946 O O . LYS A 1 261 ? 18.219 15.398 10.312 1 83.25 261 LYS A O 1
ATOM 1951 N N . GLY A 1 262 ? 16.078 15.32 10.148 1 80.56 262 GLY A N 1
ATOM 1952 C CA . GLY A 1 262 ? 16.125 15.477 8.703 1 80.56 262 GLY A CA 1
ATOM 1953 C C . GLY A 1 262 ? 16.656 16.828 8.266 1 80.56 262 GLY A C 1
ATOM 1954 O O . GLY A 1 262 ? 17.109 16.984 7.133 1 80.56 262 GLY A O 1
ATOM 1955 N N . THR A 1 263 ? 16.641 17.828 9.094 1 87.31 263 THR A N 1
ATOM 1956 C CA . THR A 1 263 ? 17.078 19.172 8.719 1 87.31 263 THR A CA 1
ATOM 1957 C C . THR A 1 263 ? 18.484 19.438 9.234 1 87.31 263 THR A C 1
ATOM 1959 O O . THR A 1 263 ? 19.062 20.5 8.969 1 87.31 263 THR A O 1
ATOM 1962 N N . GLU A 1 264 ? 19.078 18.5 9.945 1 87.5 264 GLU A N 1
ATOM 1963 C CA . GLU A 1 264 ? 20.406 18.688 10.508 1 87.5 264 GLU A CA 1
ATOM 1964 C C . GLU A 1 264 ? 21.422 18.984 9.422 1 87.5 264 GLU A C 1
ATOM 1966 O O . GLU A 1 264 ? 22.281 19.859 9.586 1 87.5 264 GLU A O 1
ATOM 1971 N N . SER A 1 265 ? 21.359 18.25 8.406 1 83.06 265 SER A N 1
ATOM 1972 C CA . SER A 1 265 ? 22.344 18.406 7.336 1 83.06 265 SER A CA 1
ATOM 1973 C C . SER A 1 265 ? 22.188 19.766 6.648 1 83.06 265 SER A C 1
ATOM 1975 O O . SER A 1 265 ? 23.188 20.375 6.25 1 83.06 265 SER A O 1
ATOM 1977 N N . MET A 1 266 ? 21.031 20.234 6.547 1 83.5 266 MET A N 1
ATOM 1978 C CA . MET A 1 266 ? 20.766 21.516 5.895 1 83.5 266 MET A CA 1
ATOM 1979 C C . MET A 1 266 ? 21.281 22.672 6.746 1 83.5 266 MET A C 1
ATOM 1981 O O . MET A 1 266 ? 21.766 23.672 6.215 1 83.5 266 MET A O 1
ATOM 1985 N N . TYR A 1 267 ? 21.203 22.516 7.977 1 90.25 267 TYR A N 1
ATOM 1986 C CA . TYR A 1 267 ? 21.609 23.562 8.906 1 90.25 267 TYR A CA 1
ATOM 1987 C C . TYR A 1 267 ? 23.031 23.312 9.398 1 90.25 267 TYR A C 1
ATOM 1989 O O . TYR A 1 267 ? 23.625 24.172 10.07 1 90.25 267 TYR A O 1
ATOM 1997 N N . GLU A 1 268 ? 23.594 22.109 9.055 1 90.25 268 GLU A N 1
ATOM 1998 C CA . GLU A 1 268 ? 24.938 21.719 9.492 1 90.25 268 GLU A CA 1
ATOM 1999 C C . GLU A 1 268 ? 25.047 21.75 11.016 1 90.25 268 GLU A C 1
ATOM 2001 O O . GLU A 1 268 ? 25.984 22.344 11.562 1 90.25 268 GLU A O 1
ATOM 2006 N N . VAL A 1 269 ? 24.031 21.281 11.602 1 90.88 269 VAL A N 1
ATOM 2007 C CA . VAL A 1 269 ? 24 21.219 13.062 1 90.88 269 VAL A CA 1
ATOM 2008 C C . VAL A 1 269 ? 23.547 19.844 13.523 1 90.88 269 VAL A C 1
ATOM 2010 O O . VAL A 1 269 ? 23.062 19.047 12.719 1 90.88 269 VAL A O 1
ATOM 2013 N N . GLU A 1 270 ? 23.797 19.547 14.789 1 90.69 270 GLU A N 1
ATOM 2014 C CA . GLU A 1 270 ? 23.219 18.391 15.477 1 90.69 270 GLU A CA 1
ATOM 2015 C C . GLU A 1 270 ? 22.172 18.828 16.5 1 90.69 270 GLU A C 1
ATOM 2017 O O . GLU A 1 270 ? 22.438 19.719 17.312 1 90.69 270 GLU A O 1
ATOM 2022 N N . THR A 1 271 ? 21 18.25 16.391 1 90.25 271 THR A N 1
ATOM 2023 C CA . THR A 1 271 ? 19.906 18.625 17.297 1 90.25 271 THR A CA 1
ATOM 2024 C C . THR A 1 271 ? 20.25 18.266 18.734 1 90.25 271 THR A C 1
ATOM 2026 O O . THR A 1 271 ? 20.578 17.109 19.016 1 90.25 271 THR A O 1
ATOM 2029 N N . THR A 1 272 ? 20.188 19.172 19.547 1 89.38 272 THR A N 1
ATOM 2030 C CA . THR A 1 272 ? 20.547 18.953 20.953 1 89.38 272 THR A CA 1
ATOM 2031 C C . THR A 1 272 ? 19.359 18.422 21.734 1 89.38 272 THR A C 1
ATOM 2033 O O . THR A 1 272 ? 18.219 18.484 21.266 1 89.38 272 THR A O 1
ATOM 2036 N N . LYS A 1 273 ? 19.656 17.938 22.891 1 89.5 273 LYS A N 1
ATOM 2037 C CA . LYS A 1 273 ? 18.594 17.453 23.781 1 89.5 273 LYS A CA 1
ATOM 2038 C C . LYS A 1 273 ? 17.656 18.594 24.172 1 89.5 273 LYS A C 1
ATOM 2040 O O . LYS A 1 273 ? 16.453 18.375 24.297 1 89.5 273 LYS A O 1
ATOM 2045 N N . ALA A 1 274 ? 18.219 19.719 24.344 1 91.19 274 ALA A N 1
ATOM 2046 C CA . ALA A 1 274 ? 17.422 20.891 24.719 1 91.19 274 ALA A CA 1
ATOM 2047 C C . ALA A 1 274 ? 16.438 21.266 23.609 1 91.19 274 ALA A C 1
ATOM 2049 O O . ALA A 1 274 ? 15.312 21.672 23.891 1 91.19 274 ALA A O 1
ATOM 2050 N N . GLU A 1 275 ? 16.875 21.219 22.406 1 91.94 275 GLU A N 1
ATOM 2051 C CA . GLU A 1 275 ? 16.016 21.531 21.281 1 91.94 275 GLU A CA 1
ATOM 2052 C C . GLU A 1 275 ? 14.867 20.531 21.156 1 91.94 275 GLU A C 1
ATOM 2054 O O . GLU A 1 275 ? 13.727 20.906 20.875 1 91.94 275 GLU A O 1
ATOM 2059 N N . TYR A 1 276 ? 15.18 19.266 21.359 1 90.88 276 TYR A N 1
ATOM 2060 C CA . TYR A 1 276 ? 14.133 18.25 21.359 1 90.88 276 TYR A CA 1
ATOM 2061 C C . TYR A 1 276 ? 13.133 18.516 22.484 1 90.88 276 TYR A C 1
ATOM 2063 O O . TYR A 1 276 ? 11.922 18.453 22.266 1 90.88 276 TYR A O 1
ATOM 2071 N N . ARG A 1 277 ? 13.703 18.797 23.609 1 93.38 277 ARG A N 1
ATOM 2072 C CA . ARG A 1 277 ? 12.852 19.062 24.766 1 93.38 277 ARG A CA 1
ATOM 2073 C C . ARG A 1 277 ? 11.906 20.219 24.5 1 93.38 277 ARG A C 1
ATOM 2075 O O . ARG A 1 277 ? 10.711 20.141 24.766 1 93.38 277 ARG A O 1
ATOM 2082 N N . ALA A 1 278 ? 12.453 21.281 24.031 1 94.56 278 ALA A N 1
ATOM 2083 C CA . ALA A 1 278 ? 11.656 22.469 23.766 1 94.56 278 ALA A CA 1
ATOM 2084 C C . ALA A 1 278 ? 10.609 22.203 22.688 1 94.56 278 ALA A C 1
ATOM 2086 O O . ALA A 1 278 ? 9.461 22.625 22.812 1 94.56 278 ALA A O 1
ATOM 2087 N N . SER A 1 279 ? 11.016 21.547 21.641 1 94.94 279 SER A N 1
ATOM 2088 C CA . SER A 1 279 ? 10.094 21.25 20.547 1 94.94 279 SER A CA 1
ATOM 2089 C C . SER A 1 279 ? 8.922 20.391 21.031 1 94.94 279 SER A C 1
ATOM 2091 O O . SER A 1 279 ? 7.766 20.703 20.719 1 94.94 279 SER A O 1
ATOM 2093 N N . PHE A 1 280 ? 9.188 19.375 21.828 1 94.25 280 PHE A N 1
ATOM 2094 C CA . PHE A 1 280 ? 8.141 18.5 22.344 1 94.25 280 PHE A CA 1
ATOM 2095 C C . PHE A 1 280 ? 7.219 19.266 23.281 1 94.25 280 PHE A C 1
ATOM 2097 O O . PHE A 1 280 ? 6 19.078 23.25 1 94.25 280 PHE A O 1
ATOM 2104 N N . THR A 1 281 ? 7.848 20.047 24.109 1 95.75 281 THR A N 1
ATOM 2105 C CA . THR A 1 281 ? 7.066 20.812 25.078 1 95.75 281 THR A CA 1
ATOM 2106 C C . THR A 1 281 ? 6.07 21.719 24.375 1 95.75 281 THR A C 1
ATOM 2108 O O . THR A 1 281 ? 4.887 21.75 24.719 1 95.75 281 THR A O 1
ATOM 2111 N N . ILE A 1 282 ? 6.547 22.422 23.391 1 96.31 282 ILE A N 1
ATOM 2112 C CA . ILE A 1 282 ? 5.699 23.344 22.641 1 96.31 282 ILE A CA 1
ATOM 2113 C C . ILE A 1 282 ? 4.633 22.562 21.875 1 96.31 282 ILE A C 1
ATOM 2115 O O . ILE A 1 282 ? 3.465 22.953 21.859 1 96.31 282 ILE A O 1
ATOM 2119 N N . THR A 1 283 ? 4.984 21.453 21.234 1 96.19 283 THR A N 1
ATOM 2120 C CA . THR A 1 283 ? 4.016 20.609 20.547 1 96.19 283 THR A CA 1
ATOM 2121 C C . THR A 1 283 ? 2.93 20.125 21.516 1 96.19 283 THR A C 1
ATOM 2123 O O . THR A 1 283 ? 1.753 20.078 21.141 1 96.19 283 THR A O 1
ATOM 2126 N N . GLY A 1 284 ? 3.375 19.75 22.703 1 96.12 284 GLY A N 1
ATOM 2127 C CA . GLY A 1 284 ? 2.406 19.328 23.703 1 96.12 284 GLY A CA 1
ATOM 2128 C C . GLY A 1 284 ? 1.391 20.391 24.047 1 96.12 284 GLY A C 1
ATOM 2129 O O . GLY A 1 284 ? 0.196 20.109 24.156 1 96.12 284 GLY A O 1
ATOM 2130 N N . ILE A 1 285 ? 1.842 21.609 24.188 1 97.12 285 ILE A N 1
ATOM 2131 C CA . ILE A 1 285 ? 0.979 22.734 24.516 1 97.12 285 ILE A CA 1
ATOM 2132 C C . ILE A 1 285 ? -0.023 22.969 23.391 1 97.12 285 ILE A C 1
ATOM 2134 O O . ILE A 1 285 ? -1.219 23.156 23.656 1 97.12 285 ILE A O 1
ATOM 2138 N N . PHE A 1 286 ? 0.441 23 22.234 1 96.94 286 PHE A N 1
ATOM 2139 C CA . PHE A 1 286 ? -0.444 23.297 21.109 1 96.94 286 PHE A CA 1
ATOM 2140 C C . PHE A 1 286 ? -1.381 22.125 20.844 1 96.94 286 PHE A C 1
ATOM 2142 O O . PHE A 1 286 ? -2.492 22.312 20.344 1 96.94 286 PHE A O 1
ATOM 2149 N N . THR A 1 287 ? -0.947 20.875 21.141 1 96.5 287 THR A N 1
ATOM 2150 C CA . THR A 1 287 ? -1.842 19.734 21.078 1 96.5 287 THR A CA 1
ATOM 2151 C C . THR A 1 287 ? -2.996 19.875 22.062 1 96.5 287 THR A C 1
ATOM 2153 O O . THR A 1 287 ? -4.125 19.484 21.766 1 96.5 287 THR A O 1
ATOM 2156 N N . PHE A 1 288 ? -2.684 20.438 23.219 1 96.94 288 PHE A N 1
ATOM 2157 C CA . PHE A 1 288 ? -3.719 20.688 24.203 1 96.94 288 PHE A CA 1
ATOM 2158 C C . PHE A 1 288 ? -4.762 21.656 23.656 1 96.94 288 PHE A C 1
ATOM 2160 O O . PHE A 1 288 ? -5.965 21.422 23.797 1 96.94 288 PHE A O 1
ATOM 2167 N N . ILE A 1 289 ? -4.297 22.719 23.031 1 96.88 289 ILE A N 1
ATOM 2168 C CA . ILE A 1 289 ? -5.18 23.703 22.438 1 96.88 289 ILE A CA 1
ATOM 2169 C C . ILE A 1 289 ? -6.035 23.047 21.359 1 96.88 289 ILE A C 1
ATOM 2171 O O . ILE A 1 289 ? -7.242 23.281 21.266 1 96.88 289 ILE A O 1
ATOM 2175 N N . ALA A 1 290 ? -5.438 22.219 20.547 1 95.56 290 ALA A N 1
ATOM 2176 C CA . ALA A 1 290 ? -6.156 21.516 19.484 1 95.56 290 ALA A CA 1
ATOM 2177 C C . ALA A 1 290 ? -7.273 20.641 20.062 1 95.56 290 ALA A C 1
ATOM 2179 O O . ALA A 1 290 ? -8.367 20.594 19.5 1 95.56 290 ALA A O 1
ATOM 2180 N N . GLY A 1 291 ? -6.988 19.969 21.156 1 94.94 291 GLY A N 1
ATOM 2181 C CA . GLY A 1 291 ? -7.984 19.109 21.781 1 94.94 291 GLY A CA 1
ATOM 2182 C C . GLY A 1 291 ? -9.203 19.875 22.266 1 94.94 291 GLY A C 1
ATOM 2183 O O . GLY A 1 291 ? -10.336 19.422 22.078 1 94.94 291 GLY A O 1
ATOM 2184 N N . ILE A 1 292 ? -8.992 21 22.797 1 95.5 292 ILE A N 1
ATOM 2185 C CA . ILE A 1 292 ? -10.07 21.797 23.391 1 95.5 292 ILE A CA 1
ATOM 2186 C C . ILE A 1 292 ? -10.945 22.375 22.281 1 95.5 292 ILE A C 1
ATOM 2188 O O . ILE A 1 292 ? -12.164 22.453 22.422 1 95.5 292 ILE A O 1
ATOM 2192 N N . PHE A 1 293 ? -10.359 22.703 21.172 1 95.75 293 PHE A N 1
ATOM 2193 C CA . PHE A 1 293 ? -11.102 23.422 20.156 1 95.75 293 PHE A CA 1
ATOM 2194 C C . PHE A 1 293 ? -11.422 22.516 18.969 1 95.75 293 PHE A C 1
ATOM 2196 O O . PHE A 1 293 ? -11.844 22.984 17.906 1 95.75 293 PHE A O 1
ATOM 2203 N N . GLY A 1 294 ? -11.195 21.25 19.125 1 94.88 294 GLY A N 1
ATOM 2204 C CA . GLY A 1 294 ? -11.594 20.281 18.109 1 94.88 294 GLY A CA 1
ATOM 2205 C C . GLY A 1 294 ? -10.742 20.328 16.859 1 94.88 294 GLY A C 1
ATOM 2206 O O . GLY A 1 294 ? -11.219 20.047 15.758 1 94.88 294 GLY A O 1
ATOM 2207 N N . LEU A 1 295 ? -9.508 20.781 16.969 1 96.5 295 LEU A N 1
ATOM 2208 C CA . LEU A 1 295 ? -8.57 20.797 15.852 1 96.5 295 LEU A CA 1
ATOM 2209 C C . LEU A 1 295 ? -7.742 19.516 15.812 1 96.5 295 LEU A C 1
ATOM 2211 O O . LEU A 1 295 ? -7.684 18.781 16.797 1 96.5 295 LEU A O 1
ATOM 2215 N N . VAL A 1 296 ? -7.172 19.266 14.648 1 97.12 296 VAL A N 1
ATOM 2216 C CA . VAL A 1 296 ? -6.199 18.188 14.547 1 97.12 296 VAL A CA 1
ATOM 2217 C C . VAL A 1 296 ? -4.91 18.578 15.273 1 97.12 296 VAL A C 1
ATOM 2219 O O . VAL A 1 296 ? -4.438 19.719 15.125 1 97.12 296 VAL A O 1
ATOM 2222 N N . PRO A 1 297 ? -4.375 17.703 16.062 1 97 297 PRO A N 1
ATOM 2223 C CA . PRO A 1 297 ? -3.166 18.047 16.812 1 97 297 PRO A CA 1
ATOM 2224 C C . PRO A 1 297 ? -1.985 18.391 15.914 1 97 297 PRO A C 1
ATOM 2226 O O . PRO A 1 297 ? -1.918 17.922 14.773 1 97 297 PRO A O 1
ATOM 2229 N N . ASN A 1 298 ? -1.047 19.109 16.531 1 93.88 298 ASN A N 1
ATOM 2230 C CA . ASN A 1 298 ? 0.079 19.641 15.773 1 93.88 298 ASN A CA 1
ATOM 2231 C C . ASN A 1 298 ? 1.303 18.734 15.867 1 93.88 298 ASN A C 1
ATOM 2233 O O . ASN A 1 298 ? 1.394 17.906 16.766 1 93.88 298 ASN A O 1
ATOM 2237 N N . SER A 1 299 ? 2.148 18.875 14.891 1 94.44 299 SER A N 1
ATOM 2238 C CA . SER A 1 299 ? 3.484 18.297 14.875 1 94.44 299 SER A CA 1
ATOM 2239 C C . SER A 1 299 ? 4.387 19 13.875 1 94.44 299 SER A C 1
ATOM 2241 O O . SER A 1 299 ? 3.898 19.672 12.961 1 94.44 299 SER A O 1
ATOM 2243 N N . PRO A 1 300 ? 5.715 18.906 14.109 1 93.94 300 PRO A N 1
ATOM 2244 C CA . PRO A 1 300 ? 6.621 19.375 13.062 1 93.94 300 PRO A CA 1
ATOM 2245 C C . PRO A 1 300 ? 6.473 18.609 11.75 1 93.94 300 PRO A C 1
ATOM 2247 O O . PRO A 1 300 ? 6.293 17.391 11.773 1 93.94 300 PRO A O 1
ATOM 2250 N N . TYR A 1 301 ? 6.52 19.312 10.641 1 91.38 301 TYR A N 1
ATOM 2251 C CA . TYR A 1 301 ? 6.285 18.719 9.328 1 91.38 301 TYR A CA 1
ATOM 2252 C C . TYR A 1 301 ? 7.594 18.25 8.703 1 91.38 301 TYR A C 1
ATOM 2254 O O . TYR A 1 301 ? 8.477 19.062 8.422 1 91.38 301 TYR A O 1
ATOM 2262 N N . VAL A 1 302 ? 7.637 17.031 8.398 1 82.44 302 VAL A N 1
ATOM 2263 C CA . VAL A 1 302 ? 8.766 16.484 7.66 1 82.44 302 VAL A CA 1
ATOM 2264 C C . VAL A 1 302 ? 8.781 17.047 6.242 1 82.44 302 VAL A C 1
ATOM 2266 O O . VAL A 1 302 ? 9.852 17.234 5.652 1 82.44 302 VAL A O 1
ATOM 2269 N N . SER A 1 303 ? 7.668 17.391 5.719 1 81.12 303 SER A N 1
ATOM 2270 C CA . SER A 1 303 ? 7.555 17.922 4.367 1 81.12 303 SER A CA 1
ATOM 2271 C C . SER A 1 303 ? 8.266 19.266 4.238 1 81.12 303 SER A C 1
ATOM 2273 O O . SER A 1 303 ? 8.547 19.719 3.131 1 81.12 303 SER A O 1
ATOM 2275 N N . SER A 1 304 ? 8.578 19.938 5.383 1 86.81 304 SER A N 1
ATOM 2276 C CA . SER A 1 304 ? 9.336 21.172 5.352 1 86.81 304 SER A CA 1
ATOM 2277 C C . SER A 1 304 ? 10.727 20.953 4.758 1 86.81 304 SER A C 1
ATOM 2279 O O . SER A 1 304 ? 11.305 21.875 4.168 1 86.81 304 SER A O 1
ATOM 2281 N N . ILE A 1 305 ? 11.203 19.75 4.918 1 78.69 305 ILE A N 1
ATOM 2282 C CA . ILE A 1 305 ? 12.516 19.406 4.391 1 78.69 305 ILE A CA 1
ATOM 2283 C C . ILE A 1 305 ? 12.523 19.594 2.875 1 78.69 305 ILE A C 1
ATOM 2285 O O . ILE A 1 305 ? 13.445 20.203 2.322 1 78.69 305 ILE A O 1
ATOM 2289 N N . GLY A 1 306 ? 11.578 19.047 2.287 1 72.44 306 GLY A N 1
ATOM 2290 C CA . GLY A 1 306 ? 11.492 19.234 0.847 1 72.44 306 GLY A CA 1
ATOM 2291 C C . GLY A 1 306 ? 11.375 20.688 0.429 1 72.44 306 GLY A C 1
ATOM 2292 O O . GLY A 1 306 ? 12.016 21.109 -0.532 1 72.44 306 GLY A O 1
ATOM 2293 N N . PHE A 1 307 ? 10.609 21.438 1.104 1 78 307 PHE A N 1
ATOM 2294 C CA . PHE A 1 307 ? 10.406 22.859 0.812 1 78 307 PHE A CA 1
ATOM 2295 C C . PHE A 1 307 ? 11.711 23.641 0.961 1 78 307 PHE A C 1
ATOM 2297 O O . PHE A 1 307 ? 12.055 24.453 0.104 1 78 307 PHE A O 1
ATOM 2304 N N . LEU A 1 308 ? 12.422 23.328 1.995 1 82.31 308 LEU A N 1
ATOM 2305 C CA . LEU A 1 308 ? 13.688 24 2.262 1 82.31 308 LEU A CA 1
ATOM 2306 C C . LEU A 1 308 ? 14.727 23.656 1.196 1 82.31 308 LEU A C 1
ATOM 2308 O O . LEU A 1 308 ? 15.477 24.531 0.746 1 82.31 308 LEU A O 1
ATOM 2312 N N . SER A 1 309 ? 14.656 22.422 0.881 1 72.81 309 SER A N 1
ATOM 2313 C CA . SER A 1 309 ? 15.609 21.969 -0.13 1 72.81 309 SER A CA 1
ATOM 2314 C C . SER A 1 309 ? 15.328 22.609 -1.482 1 72.81 309 SER A C 1
ATOM 2316 O O . SER A 1 309 ? 16.25 22.906 -2.24 1 72.81 309 SER A O 1
ATOM 2318 N N . GLN A 1 310 ? 14.133 22.875 -1.726 1 69.81 310 GLN A N 1
ATOM 2319 C CA . GLN A 1 310 ? 13.727 23.422 -3.016 1 69.81 310 GLN A CA 1
ATOM 2320 C C . GLN A 1 310 ? 13.922 24.938 -3.059 1 69.81 310 GLN A C 1
ATOM 2322 O O . GLN A 1 310 ? 14.266 25.484 -4.105 1 69.81 310 GLN A O 1
ATOM 2327 N N . THR A 1 311 ? 13.719 25.609 -2.016 1 74.38 311 THR A N 1
ATOM 2328 C CA . THR A 1 311 ? 13.688 27.078 -2.027 1 74.38 311 THR A CA 1
ATOM 2329 C C . THR A 1 311 ? 14.992 27.641 -1.483 1 74.38 311 THR A C 1
ATOM 2331 O O . THR A 1 311 ? 15.359 28.781 -1.786 1 74.38 311 THR A O 1
ATOM 2334 N N . GLY A 1 312 ? 15.602 26.891 -0.55 1 77.81 312 GLY A N 1
ATOM 2335 C CA . GLY A 1 312 ? 16.828 27.359 0.088 1 77.81 312 GLY A CA 1
ATOM 2336 C C . GLY A 1 312 ? 16.578 28.391 1.169 1 77.81 312 GLY A C 1
ATOM 2337 O O . GLY A 1 312 ? 17.516 29.016 1.654 1 77.81 312 GLY A O 1
ATOM 2338 N N . ILE A 1 313 ? 15.367 28.609 1.525 1 86.06 313 ILE A N 1
ATOM 2339 C CA . ILE A 1 313 ? 15.023 29.625 2.52 1 86.06 313 ILE A CA 1
ATOM 2340 C C . ILE A 1 313 ? 15.133 29.031 3.922 1 86.06 313 ILE A C 1
ATOM 2342 O O . ILE A 1 313 ? 14.117 28.797 4.586 1 86.06 313 ILE A O 1
ATOM 2346 N N . ILE A 1 314 ? 16.281 28.984 4.449 1 89.25 314 ILE A N 1
ATOM 2347 C CA . ILE A 1 314 ? 16.5 28.281 5.715 1 89.25 314 ILE A CA 1
ATOM 2348 C C . ILE A 1 314 ? 16.5 29.281 6.863 1 89.25 314 ILE A C 1
ATOM 2350 O O . ILE A 1 314 ? 16.453 28.906 8.031 1 89.25 314 ILE A O 1
ATOM 2354 N N . LYS A 1 315 ? 16.453 30.562 6.512 1 89.94 315 LYS A N 1
ATOM 2355 C CA . LYS A 1 315 ? 16.453 31.594 7.551 1 89.94 315 LYS A CA 1
ATOM 2356 C C . LYS A 1 315 ? 15.148 31.578 8.344 1 89.94 315 LYS A C 1
ATOM 2358 O O . LYS A 1 315 ? 14.078 31.344 7.785 1 89.94 315 LYS A O 1
ATOM 2363 N N . ARG A 1 316 ? 15.242 31.984 9.555 1 93.12 316 ARG A N 1
ATOM 2364 C CA . ARG A 1 316 ? 14.125 31.906 10.492 1 93.12 316 ARG A CA 1
ATOM 2365 C C . ARG A 1 316 ? 13.148 33.062 10.273 1 93.12 316 ARG A C 1
ATOM 2367 O O . ARG A 1 316 ? 11.938 32.906 10.445 1 93.12 316 ARG A O 1
ATOM 2374 N N . ILE A 1 317 ? 13.633 34.156 9.898 1 93.75 317 ILE A N 1
ATOM 2375 C CA . ILE A 1 317 ? 12.828 35.375 9.867 1 93.75 317 ILE A CA 1
ATOM 2376 C C . ILE A 1 317 ? 11.75 35.25 8.797 1 93.75 317 ILE A C 1
ATOM 2378 O O . ILE A 1 317 ? 10.57 35.531 9.055 1 93.75 317 ILE A O 1
ATOM 2382 N N . PRO A 1 318 ? 12.141 34.844 7.625 1 94.06 318 PRO A N 1
ATOM 2383 C CA . PRO A 1 318 ? 11.07 34.625 6.645 1 94.06 318 PRO A CA 1
ATOM 2384 C C . PRO A 1 318 ? 10 33.656 7.125 1 94.06 318 PRO A C 1
ATOM 2386 O O . PRO A 1 318 ? 8.812 33.844 6.859 1 94.06 318 PRO A O 1
ATOM 2389 N N . PHE A 1 319 ? 10.406 32.656 7.789 1 95.25 319 PHE A N 1
ATOM 2390 C CA . PHE A 1 319 ? 9.492 31.656 8.336 1 95.25 319 PHE A CA 1
ATOM 2391 C C . PHE A 1 319 ? 8.555 32.281 9.359 1 95.25 319 PHE A C 1
ATOM 2393 O O . PHE A 1 319 ? 7.348 32.031 9.336 1 95.25 319 PHE A O 1
ATOM 2400 N N . VAL A 1 320 ? 9.078 33.125 10.219 1 96.31 320 VAL A N 1
ATOM 2401 C CA . VAL A 1 320 ? 8.305 33.812 11.242 1 96.31 320 VAL A CA 1
ATOM 2402 C C . VAL A 1 320 ? 7.309 34.781 10.578 1 96.31 320 VAL A C 1
ATOM 2404 O O . VAL A 1 320 ? 6.156 34.875 11.016 1 96.31 320 VAL A O 1
ATOM 2407 N N . LEU A 1 321 ? 7.77 35.375 9.562 1 95.62 321 LEU A N 1
ATOM 2408 C CA . LEU A 1 321 ? 6.891 36.312 8.836 1 95.62 321 LEU A CA 1
ATOM 2409 C C . LEU A 1 321 ? 5.754 35.531 8.164 1 95.62 321 LEU A C 1
ATOM 2411 O O . LEU A 1 321 ? 4.617 36 8.133 1 95.62 321 LEU A O 1
ATOM 2415 N N . GLY A 1 322 ? 6.055 34.438 7.602 1 95.38 322 GLY A N 1
ATOM 2416 C CA . GLY A 1 322 ? 5.012 33.594 7.047 1 95.38 322 GLY A CA 1
ATOM 2417 C C . GLY A 1 322 ? 3.977 33.156 8.07 1 95.38 322 GLY A C 1
ATOM 2418 O O . GLY A 1 322 ? 2.773 33.219 7.82 1 95.38 322 GLY A O 1
ATOM 2419 N N . GLY A 1 323 ? 4.488 32.688 9.227 1 96.62 323 GLY A N 1
ATOM 2420 C CA . GLY A 1 323 ? 3.59 32.344 10.312 1 96.62 323 GLY A CA 1
ATOM 2421 C C . GLY A 1 323 ? 2.725 33.5 10.773 1 96.62 323 GLY A C 1
ATOM 2422 O O . GLY A 1 323 ? 1.537 33.312 11.055 1 96.62 323 GLY A O 1
ATOM 2423 N N . PHE A 1 324 ? 3.336 34.625 10.828 1 97.12 324 PHE A N 1
ATOM 2424 C CA . PHE A 1 324 ? 2.617 35.812 11.258 1 97.12 324 PHE A CA 1
ATOM 2425 C C . PHE A 1 324 ? 1.511 36.156 10.273 1 97.12 324 PHE A C 1
ATOM 2427 O O . PHE A 1 324 ? 0.384 36.469 10.672 1 97.12 324 PHE A O 1
ATOM 2434 N N . MET A 1 325 ? 1.854 36.125 9.086 1 96.12 325 MET A N 1
ATOM 2435 C CA . MET A 1 325 ? 0.846 36.406 8.062 1 96.12 325 MET A CA 1
ATOM 2436 C C . MET A 1 325 ? -0.292 35.406 8.133 1 96.12 325 MET A C 1
ATOM 2438 O O . MET A 1 325 ? -1.457 35.75 7.949 1 96.12 325 MET A O 1
ATOM 2442 N N . PHE A 1 326 ? 0.056 34.188 8.328 1 95.38 326 PHE A N 1
ATOM 2443 C CA . PHE A 1 326 ? -0.948 33.125 8.422 1 95.38 326 PHE A CA 1
ATOM 2444 C C . PHE A 1 326 ? -1.851 33.344 9.633 1 95.38 326 PHE A C 1
ATOM 2446 O O . PHE A 1 326 ? -3.064 33.156 9.547 1 95.38 326 PHE A O 1
ATOM 2453 N N . LEU A 1 327 ? -1.292 33.812 10.766 1 96.81 327 LEU A N 1
ATOM 2454 C CA . LEU A 1 327 ? -2.029 34.156 11.977 1 96.81 327 LEU A CA 1
ATOM 2455 C C . LEU A 1 327 ? -3.01 35.281 11.711 1 96.81 327 LEU A C 1
ATOM 2457 O O . LEU A 1 327 ? -4.176 35.188 12.102 1 96.81 327 LEU A O 1
ATOM 2461 N N . VAL A 1 328 ? -2.564 36.25 11.008 1 95.81 328 VAL A N 1
ATOM 2462 C CA . VAL A 1 328 ? -3.393 37.406 10.695 1 95.81 328 VAL A CA 1
ATOM 2463 C C . VAL A 1 328 ? -4.539 37 9.781 1 95.81 328 VAL A C 1
ATOM 2465 O O . VAL A 1 328 ? -5.664 37.469 9.93 1 95.81 328 VAL A O 1
ATOM 2468 N N . MET A 1 329 ? -4.203 36.156 8.875 1 93.75 329 MET A N 1
ATOM 2469 C CA . MET A 1 329 ? -5.238 35.656 7.977 1 93.75 329 MET A CA 1
ATOM 2470 C C . MET A 1 329 ? -6.359 35 8.766 1 93.75 329 MET A C 1
ATOM 2472 O O . MET A 1 329 ? -7.531 35.094 8.406 1 93.75 329 MET A O 1
ATOM 2476 N N . GLY A 1 330 ? -6.059 34.281 9.781 1 93.94 330 GLY A N 1
ATOM 2477 C CA . GLY A 1 330 ? -7.043 33.594 10.609 1 93.94 330 GLY A CA 1
ATOM 2478 C C . GLY A 1 330 ? -7.914 34.562 11.398 1 93.94 330 GLY A C 1
ATOM 2479 O O . GLY A 1 330 ? -9.047 34.25 11.75 1 93.94 330 GLY A O 1
ATOM 2480 N N . LEU A 1 331 ? -7.434 35.75 11.641 1 93.25 331 LEU A N 1
ATOM 2481 C CA . LEU A 1 331 ? -8.148 36.75 12.43 1 93.25 331 LEU A CA 1
ATOM 2482 C C . LEU A 1 331 ? -9.133 37.531 11.57 1 93.25 331 LEU A C 1
ATOM 2484 O O . LEU A 1 331 ? -10 38.25 12.086 1 93.25 331 LEU A O 1
ATOM 2488 N N . ILE A 1 332 ? -9.07 37.344 10.273 1 91.62 332 ILE A N 1
ATOM 2489 C CA . ILE A 1 332 ? -9.922 38.094 9.336 1 91.62 332 ILE A CA 1
ATOM 2490 C C . ILE A 1 332 ? -11.055 37.188 8.859 1 91.62 332 ILE A C 1
ATOM 2492 O O . ILE A 1 332 ? -10.891 36.406 7.918 1 91.62 332 ILE A O 1
ATOM 2496 N N . PRO A 1 333 ? -12.258 37.406 9.32 1 87.5 333 PRO A N 1
ATOM 2497 C CA . PRO A 1 333 ? -13.375 36.469 9.094 1 87.5 333 PRO A CA 1
ATOM 2498 C C . PRO A 1 333 ? -13.727 36.312 7.617 1 87.5 333 PRO A C 1
ATOM 2500 O O . PRO A 1 333 ? -13.953 35.188 7.148 1 87.5 333 PRO A O 1
ATOM 2503 N N . PRO A 1 334 ? -13.656 37.406 6.789 1 87.31 334 PRO A N 1
ATOM 2504 C CA . PRO A 1 334 ? -13.977 37.219 5.371 1 87.31 334 PRO A CA 1
ATOM 2505 C C . PRO A 1 334 ? -13.008 36.281 4.672 1 87.31 334 PRO A C 1
ATOM 2507 O O . PRO A 1 334 ? -13.406 35.562 3.742 1 87.31 334 PRO A O 1
ATOM 2510 N N . LEU A 1 335 ? -11.82 36.25 5.105 1 87.69 335 LEU A N 1
ATOM 2511 C CA . LEU A 1 335 ? -10.852 35.344 4.504 1 87.69 335 LEU A CA 1
ATOM 2512 C C . LEU A 1 335 ? -11.148 33.875 4.883 1 87.69 335 LEU A C 1
ATOM 2514 O O . LEU A 1 335 ? -10.984 32.969 4.062 1 87.69 335 LEU A O 1
ATOM 2518 N N . GLY A 1 336 ? -11.547 33.719 6.086 1 84.44 336 GLY A N 1
ATOM 2519 C CA . GLY A 1 336 ? -11.969 32.375 6.492 1 84.44 336 GLY A CA 1
ATOM 2520 C C . GLY A 1 336 ? -13.117 31.844 5.664 1 84.44 336 GLY A C 1
ATOM 2521 O O . GLY A 1 336 ? -13.094 30.688 5.238 1 84.44 336 GLY A O 1
ATOM 2522 N N . HIS A 1 337 ? -14.109 32.719 5.477 1 85.75 337 HIS A N 1
ATOM 2523 C CA . HIS A 1 337 ? -15.25 32.312 4.66 1 85.75 337 HIS A CA 1
ATOM 2524 C C . HIS A 1 337 ? -14.836 32.031 3.223 1 85.75 337 HIS A C 1
ATOM 2526 O O . HIS A 1 337 ? -15.289 31.047 2.623 1 85.75 337 HIS A O 1
ATOM 2532 N N . PHE A 1 338 ? -13.992 32.844 2.793 1 86.69 338 PHE A N 1
ATOM 2533 C CA . PHE A 1 338 ? -13.531 32.719 1.415 1 86.69 338 PHE A CA 1
ATOM 2534 C C . PHE A 1 338 ? -12.805 31.391 1.224 1 86.69 338 PHE A C 1
ATOM 2536 O O . PHE A 1 338 ? -13.102 30.641 0.293 1 86.69 338 PHE A O 1
ATOM 2543 N N . PHE A 1 339 ? -11.906 31.031 2.064 1 87.06 339 PHE A N 1
ATOM 2544 C CA . PHE A 1 339 ? -11.062 29.844 1.906 1 87.06 339 PHE A CA 1
ATOM 2545 C C . PHE A 1 339 ? -11.836 28.578 2.244 1 87.06 339 PHE A C 1
ATOM 2547 O O . PHE A 1 339 ? -11.477 27.484 1.803 1 87.06 339 PHE A O 1
ATOM 2554 N N . SER A 1 340 ? -12.891 28.734 3.039 1 85.06 340 SER A N 1
ATOM 2555 C CA . SER A 1 340 ? -13.727 27.578 3.34 1 85.06 340 SER A CA 1
ATOM 2556 C C . SER A 1 340 ? -14.461 27.078 2.098 1 85.06 340 SER A C 1
ATOM 2558 O O . SER A 1 340 ? -14.992 25.969 2.076 1 85.06 340 SER A O 1
ATOM 2560 N N . GLN A 1 341 ? -14.438 27.922 1.029 1 86.19 341 GLN A N 1
ATOM 2561 C CA . GLN A 1 341 ? -15.117 27.562 -0.212 1 86.19 341 GLN A CA 1
ATOM 2562 C C . GLN A 1 341 ? -14.195 26.797 -1.15 1 86.19 341 GLN A C 1
ATOM 2564 O O . GLN A 1 341 ? -14.609 26.359 -2.227 1 86.19 341 GLN A O 1
ATOM 2569 N N . LEU A 1 342 ? -13.016 26.641 -0.771 1 88.88 342 LEU A N 1
ATOM 2570 C CA . LEU A 1 342 ? -12.086 25.875 -1.595 1 88.88 342 LEU A CA 1
ATOM 2571 C C . LEU A 1 342 ? -12.602 24.453 -1.83 1 88.88 342 LEU A C 1
ATOM 2573 O O . LEU A 1 342 ? -12.883 23.719 -0.876 1 88.88 342 LEU A O 1
ATOM 2577 N N . PRO A 1 343 ? -12.812 24.156 -3.09 1 90.69 343 PRO A N 1
ATOM 2578 C CA . PRO A 1 343 ? -13.234 22.781 -3.355 1 90.69 343 PRO A CA 1
ATOM 2579 C C . PRO A 1 343 ? -12.219 21.75 -2.887 1 90.69 343 PRO A C 1
ATOM 2581 O O . PRO A 1 343 ? -11.023 21.875 -3.168 1 90.69 343 PRO A O 1
ATOM 2584 N N . LEU A 1 344 ? -12.711 20.812 -2.217 1 89.06 344 LEU A N 1
ATOM 2585 C CA . LEU A 1 344 ? -11.852 19.781 -1.652 1 89.06 344 LEU A CA 1
ATOM 2586 C C . LEU A 1 344 ? -11.047 19.078 -2.746 1 89.06 344 LEU A C 1
ATOM 2588 O O . LEU A 1 344 ? -9.891 18.703 -2.527 1 89.06 344 LEU A O 1
ATOM 2592 N N . SER A 1 345 ? -11.633 18.906 -3.891 1 94.31 345 SER A N 1
ATOM 2593 C CA . SER A 1 345 ? -10.961 18.219 -4.996 1 94.31 345 SER A CA 1
ATOM 2594 C C . SER A 1 345 ? -9.727 19 -5.453 1 94.31 345 SER A C 1
ATOM 2596 O O . SER A 1 345 ? -8.688 18.391 -5.742 1 94.3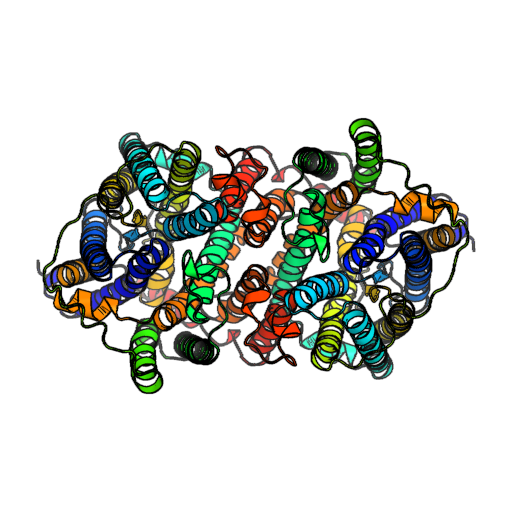1 345 SER A O 1
ATOM 2598 N N . VAL A 1 346 ? -9.773 20.297 -5.465 1 93.94 346 VAL A N 1
ATOM 2599 C CA . VAL A 1 346 ? -8.672 21.141 -5.918 1 93.94 346 VAL A CA 1
ATOM 2600 C C . VAL A 1 346 ? -7.535 21.109 -4.902 1 93.94 346 VAL A C 1
ATOM 2602 O O . VAL A 1 346 ? -6.379 20.875 -5.266 1 93.94 346 VAL A O 1
ATOM 2605 N N . GLY A 1 347 ? -7.887 21.344 -3.654 1 91.38 347 GLY A N 1
ATOM 2606 C CA . GLY A 1 347 ? -6.879 21.266 -2.609 1 91.38 347 GLY A CA 1
ATOM 2607 C C . GLY A 1 347 ? -6.227 19.891 -2.529 1 91.38 347 GLY A C 1
ATOM 2608 O O . GLY A 1 347 ? -5.008 19.781 -2.377 1 91.38 347 GLY A O 1
ATOM 2609 N N . SER A 1 3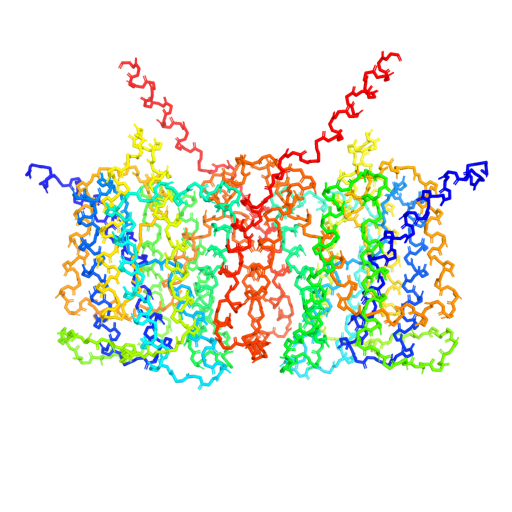48 ? -6.988 18.859 -2.654 1 93.81 348 SER A N 1
ATOM 2610 C CA . SER A 1 348 ? -6.496 17.484 -2.596 1 93.81 348 SER A CA 1
ATOM 2611 C C . SER A 1 348 ? -5.535 17.203 -3.742 1 93.81 348 SER A C 1
ATOM 2613 O O . SER A 1 348 ? -4.527 16.516 -3.553 1 93.81 348 SER A O 1
ATOM 2615 N N . ALA A 1 349 ? -5.84 17.703 -4.906 1 95.56 349 ALA A N 1
ATOM 2616 C CA . ALA A 1 349 ? -4.988 17.469 -6.07 1 95.56 349 ALA A CA 1
ATOM 2617 C C . ALA A 1 349 ? -3.605 18.094 -5.867 1 95.56 349 ALA A C 1
ATOM 2619 O O . ALA A 1 349 ? -2.592 17.469 -6.207 1 95.56 349 ALA A O 1
ATOM 2620 N N . ALA A 1 350 ? -3.578 19.25 -5.371 1 91.06 350 ALA A N 1
ATOM 2621 C CA . ALA A 1 350 ? -2.311 19.938 -5.121 1 91.06 350 ALA A CA 1
ATOM 2622 C C . ALA A 1 350 ? -1.492 19.203 -4.062 1 91.06 350 ALA A C 1
ATOM 2624 O O . ALA A 1 350 ? -0.286 19 -4.223 1 91.06 350 ALA A O 1
ATOM 2625 N N . LEU A 1 351 ? -2.148 18.828 -2.998 1 90.19 351 LEU A N 1
ATOM 2626 C CA . LEU A 1 351 ? -1.462 18.156 -1.9 1 90.19 351 LEU A CA 1
ATOM 2627 C C . LEU A 1 351 ? -1.006 16.75 -2.316 1 90.19 351 LEU A C 1
ATOM 2629 O O . LEU A 1 351 ? 0.036 16.281 -1.863 1 90.19 351 LEU A O 1
ATOM 2633 N N . PHE A 1 352 ? -1.796 16.094 -3.201 1 94.81 352 PHE A N 1
ATOM 2634 C CA . PHE A 1 352 ? -1.416 14.789 -3.742 1 94.81 352 PHE A CA 1
ATOM 2635 C C . PHE A 1 352 ? -0.009 14.836 -4.324 1 94.81 352 PHE A C 1
ATOM 2637 O O . PHE A 1 352 ? 0.834 14 -3.994 1 94.81 352 PHE A O 1
ATOM 2644 N N . VAL A 1 353 ? 0.302 15.844 -5.098 1 91.69 353 VAL A N 1
ATOM 2645 C CA . VAL A 1 353 ? 1.575 15.961 -5.801 1 91.69 353 VAL A CA 1
ATOM 2646 C C . VAL A 1 353 ? 2.701 16.188 -4.797 1 91.69 353 VAL A C 1
ATOM 2648 O O . VAL A 1 353 ? 3.799 15.656 -4.949 1 91.69 353 VAL A O 1
ATOM 2651 N N . SER A 1 354 ? 2.439 16.938 -3.799 1 85.88 354 SER A N 1
ATOM 2652 C CA . SER A 1 354 ? 3.475 17.281 -2.832 1 85.88 354 SER A CA 1
ATOM 2653 C C . SER A 1 354 ? 3.805 16.094 -1.925 1 85.88 354 SER A C 1
ATOM 2655 O O . SER A 1 354 ? 4.945 15.945 -1.481 1 85.88 354 SER A O 1
ATOM 2657 N N . TYR A 1 355 ? 2.859 15.234 -1.681 1 90.25 355 TYR A N 1
ATOM 2658 C CA . TYR A 1 355 ? 3.053 14.234 -0.635 1 90.25 355 TYR A CA 1
ATOM 2659 C C . TYR A 1 355 ? 3.447 12.891 -1.231 1 90.25 355 TYR A C 1
ATOM 2661 O O . TYR A 1 355 ? 3.863 11.977 -0.508 1 90.25 355 TYR A O 1
ATOM 2669 N N . VAL A 1 356 ? 3.344 12.672 -2.512 1 92.19 356 VAL A N 1
ATOM 2670 C CA . VAL A 1 356 ? 3.855 11.438 -3.105 1 92.19 356 VAL A CA 1
ATOM 2671 C C . VAL A 1 356 ? 5.363 11.344 -2.883 1 92.19 356 VAL A C 1
ATOM 2673 O O . VAL A 1 356 ? 5.938 10.258 -2.914 1 92.19 356 VAL A O 1
ATOM 2676 N N . LEU A 1 357 ? 6.027 12.484 -2.553 1 88.06 357 LEU A N 1
ATOM 2677 C CA . LEU A 1 357 ? 7.465 12.539 -2.316 1 88.06 357 LEU A CA 1
ATOM 2678 C C . LEU A 1 357 ? 7.832 11.789 -1.037 1 88.06 357 LEU A C 1
ATOM 2680 O O . LEU A 1 357 ? 9.008 11.5 -0.799 1 88.06 357 LEU A O 1
ATOM 2684 N N . LEU A 1 358 ? 6.84 11.469 -0.267 1 88.94 358 LEU A N 1
ATOM 2685 C CA . LEU A 1 358 ? 7.098 10.688 0.938 1 88.94 358 LEU A CA 1
ATOM 2686 C C . LEU A 1 358 ? 7.715 9.336 0.589 1 88.94 358 LEU A C 1
ATOM 2688 O O . LEU A 1 358 ? 8.383 8.719 1.421 1 88.94 358 LEU A O 1
ATOM 2692 N N . LEU A 1 359 ? 7.457 8.883 -0.646 1 94.06 359 LEU A N 1
ATOM 2693 C CA . LEU A 1 359 ? 8.133 7.664 -1.081 1 94.06 359 LEU A CA 1
ATOM 2694 C C . LEU A 1 359 ? 9.648 7.848 -1.068 1 94.06 359 LEU A C 1
ATOM 2696 O O . LEU A 1 359 ? 10.383 6.93 -0.697 1 94.06 359 LEU A O 1
ATOM 2700 N N . ASN A 1 360 ? 10.094 9.023 -1.53 1 90.19 360 ASN A N 1
ATOM 2701 C CA . ASN A 1 360 ? 11.531 9.312 -1.514 1 90.19 360 ASN A CA 1
ATOM 2702 C C . ASN A 1 360 ? 12.094 9.234 -0.1 1 90.19 360 ASN A C 1
ATOM 2704 O O . ASN A 1 360 ? 13.188 8.703 0.108 1 90.19 360 ASN A O 1
ATOM 2708 N N . SER A 1 361 ? 11.422 9.789 0.824 1 86.12 361 SER A N 1
ATOM 2709 C CA . SER A 1 361 ? 11.844 9.734 2.221 1 86.12 361 SER A CA 1
ATOM 2710 C C . SER A 1 361 ? 11.906 8.289 2.715 1 86.12 361 SER A C 1
ATOM 2712 O O . SER A 1 361 ? 12.859 7.91 3.404 1 86.12 361 SER A O 1
ATOM 2714 N N . SER A 1 362 ? 10.883 7.535 2.381 1 93.12 362 SER A N 1
ATOM 2715 C CA . SER A 1 362 ? 10.852 6.129 2.775 1 93.12 362 SER A CA 1
ATOM 2716 C C . SER A 1 362 ? 12.047 5.371 2.215 1 93.12 362 SER A C 1
ATOM 2718 O O . SER A 1 362 ? 12.75 4.684 2.953 1 93.12 362 SER A O 1
ATOM 2720 N N . LEU A 1 363 ? 12.305 5.535 0.918 1 94.31 363 LEU A N 1
ATOM 2721 C CA . LEU A 1 363 ? 13.398 4.824 0.259 1 94.31 363 LEU A CA 1
ATOM 2722 C C . LEU A 1 363 ? 14.742 5.262 0.823 1 94.31 363 LEU A C 1
ATOM 2724 O O . LEU A 1 363 ? 15.664 4.449 0.928 1 94.31 363 LEU A O 1
ATOM 2728 N N . ASN A 1 364 ? 14.883 6.516 1.196 1 88.75 364 ASN A N 1
ATOM 2729 C CA . ASN A 1 364 ? 16.125 7.008 1.767 1 88.75 364 ASN A CA 1
ATOM 2730 C C . ASN A 1 364 ? 16.422 6.375 3.125 1 88.75 364 ASN A C 1
ATOM 2732 O O . ASN A 1 364 ? 17.578 6.145 3.477 1 88.75 364 ASN A O 1
ATOM 2736 N N . PHE A 1 365 ? 15.391 6.168 3.871 1 89.88 365 PHE A N 1
ATOM 2737 C CA . PHE A 1 365 ? 15.578 5.477 5.141 1 89.88 365 PHE A CA 1
ATOM 2738 C C . PHE A 1 365 ? 15.93 4.012 4.914 1 89.88 365 PHE A C 1
ATOM 2740 O O . PHE A 1 365 ? 16.797 3.463 5.59 1 89.88 365 PHE A O 1
ATOM 2747 N N . PHE A 1 366 ? 15.273 3.377 3.963 1 94.69 366 PHE A N 1
ATOM 2748 C CA . PHE A 1 366 ? 15.547 1.972 3.68 1 94.69 366 PHE A CA 1
ATOM 2749 C C . PHE A 1 366 ? 16.969 1.785 3.166 1 94.69 366 PHE A C 1
ATOM 2751 O O . PHE A 1 366 ? 17.594 0.747 3.402 1 94.69 366 PHE A O 1
ATOM 2758 N N . LYS A 1 367 ? 17.484 2.779 2.475 1 93.44 367 LYS A N 1
ATOM 2759 C CA . LYS A 1 367 ? 18.844 2.707 1.948 1 93.44 367 LYS A CA 1
ATOM 2760 C C . LYS A 1 367 ? 19.859 2.596 3.076 1 93.44 367 LYS A C 1
ATOM 2762 O O . LYS A 1 367 ? 21 2.152 2.857 1 93.44 367 LYS A O 1
ATOM 2767 N N . GLN A 1 368 ? 19.453 3 4.23 1 92.25 368 GLN A N 1
ATOM 2768 C CA . GLN A 1 368 ? 20.359 2.975 5.371 1 92.25 368 GLN A CA 1
ATOM 2769 C C . GLN A 1 368 ? 20.422 1.583 5.992 1 92.25 368 GLN A C 1
ATOM 2771 O O . GLN A 1 368 ? 21.219 1.345 6.914 1 92.25 368 GLN A O 1
ATOM 2776 N N . VAL A 1 369 ? 19.625 0.734 5.5 1 94.06 369 VAL A N 1
ATOM 2777 C CA . VAL A 1 369 ? 19.594 -0.631 6.016 1 94.06 369 VAL A CA 1
ATOM 2778 C C . VAL A 1 369 ? 20.062 -1.603 4.938 1 94.06 369 VAL A C 1
ATOM 2780 O O . VAL A 1 369 ? 19.641 -1.514 3.781 1 94.06 369 VAL A O 1
ATOM 2783 N N . GLU A 1 370 ? 20.953 -2.477 5.258 1 92.94 370 GLU A N 1
ATOM 2784 C CA . GLU A 1 370 ? 21.375 -3.543 4.348 1 92.94 370 GLU A CA 1
ATOM 2785 C C . GLU A 1 370 ? 20.453 -4.758 4.473 1 92.94 370 GLU A C 1
ATOM 2787 O O . GLU A 1 370 ? 20.703 -5.641 5.301 1 92.94 370 GLU A O 1
ATOM 2792 N N . PHE A 1 371 ? 19.578 -4.879 3.586 1 91.75 371 PHE A N 1
ATOM 2793 C CA . PHE A 1 371 ? 18.562 -5.938 3.648 1 91.75 371 PHE A CA 1
ATOM 2794 C C . PHE A 1 371 ? 19.094 -7.219 3.02 1 91.75 371 PHE A C 1
ATOM 2796 O O . PHE A 1 371 ? 19.859 -7.176 2.051 1 91.75 371 PHE A O 1
ATOM 2803 N N . ASN A 1 372 ? 18.781 -8.312 3.551 1 87 372 ASN A N 1
ATOM 2804 C CA . ASN A 1 372 ? 18.938 -9.648 2.977 1 87 372 ASN A CA 1
ATOM 2805 C C . ASN A 1 372 ? 17.625 -10.43 3.002 1 87 372 ASN A C 1
ATOM 2807 O O . ASN A 1 372 ? 16.578 -9.875 3.316 1 87 372 ASN A O 1
ATOM 2811 N N . THR A 1 373 ? 17.609 -11.648 2.617 1 81.44 373 THR A N 1
ATOM 2812 C CA . THR A 1 373 ? 16.406 -12.445 2.445 1 81.44 373 THR A CA 1
ATOM 2813 C C . THR A 1 373 ? 15.805 -12.812 3.799 1 81.44 373 THR A C 1
ATOM 2815 O O . THR A 1 373 ? 14.656 -13.266 3.875 1 81.44 373 THR A O 1
ATOM 2818 N N . VAL A 1 374 ? 16.516 -12.562 4.855 1 85.69 374 VAL A N 1
ATOM 2819 C CA . VAL A 1 374 ? 16.031 -12.93 6.18 1 85.69 374 VAL A CA 1
ATOM 2820 C C . VAL A 1 374 ? 15.609 -11.672 6.941 1 85.69 374 VAL A C 1
ATOM 2822 O O . VAL A 1 374 ? 14.477 -11.578 7.414 1 85.69 374 VAL A O 1
ATOM 2825 N N . ASN A 1 375 ? 16.484 -10.688 7.012 1 92.56 375 ASN A N 1
ATOM 2826 C CA . ASN A 1 375 ? 16.203 -9.531 7.855 1 92.56 375 ASN A CA 1
ATOM 2827 C C . ASN A 1 375 ? 15.18 -8.602 7.207 1 92.56 375 ASN A C 1
ATOM 2829 O O . ASN A 1 375 ? 14.68 -7.676 7.855 1 92.56 375 ASN A O 1
ATOM 2833 N N . ILE A 1 376 ? 14.789 -8.914 5.977 1 93.56 376 ILE A N 1
ATOM 2834 C CA . ILE A 1 376 ? 13.797 -8.094 5.281 1 93.56 376 ILE A CA 1
ATOM 2835 C C . ILE A 1 376 ? 12.438 -8.234 5.961 1 93.56 376 ILE A C 1
ATOM 2837 O O . ILE A 1 376 ? 11.57 -7.371 5.812 1 93.56 376 ILE A O 1
ATOM 2841 N N . TYR A 1 377 ? 12.219 -9.312 6.707 1 94.06 377 TYR A N 1
ATOM 2842 C CA . TYR A 1 377 ? 10.945 -9.547 7.379 1 94.06 377 TYR A CA 1
ATOM 2843 C C . TYR A 1 377 ? 10.602 -8.391 8.312 1 94.06 377 TYR A C 1
ATOM 2845 O O . TYR A 1 377 ? 9.422 -8.055 8.492 1 94.06 377 TYR A O 1
ATOM 2853 N N . ARG A 1 378 ? 11.656 -7.742 8.883 1 95.88 378 ARG A N 1
ATOM 2854 C CA . ARG A 1 378 ? 11.469 -6.695 9.875 1 95.88 378 ARG A CA 1
ATOM 2855 C C . ARG A 1 378 ? 10.695 -5.516 9.289 1 95.88 378 ARG A C 1
ATOM 2857 O O . ARG A 1 378 ? 9.977 -4.82 10.008 1 95.88 378 ARG A O 1
ATOM 2864 N N . SER A 1 379 ? 10.781 -5.312 7.973 1 97.38 379 SER A N 1
ATOM 2865 C CA . SER A 1 379 ? 10.109 -4.199 7.309 1 97.38 379 SER A CA 1
ATOM 2866 C C . SER A 1 379 ? 8.969 -4.691 6.426 1 97.38 379 SER A C 1
ATOM 2868 O O . SER A 1 379 ? 7.953 -4.008 6.277 1 97.38 379 SER A O 1
ATOM 2870 N N . ALA A 1 380 ? 9.141 -5.883 5.863 1 97.31 380 ALA A N 1
ATOM 2871 C CA . ALA A 1 380 ? 8.18 -6.402 4.891 1 97.31 380 ALA A CA 1
ATOM 2872 C C . ALA A 1 380 ? 6.852 -6.738 5.559 1 97.31 380 ALA A C 1
ATOM 2874 O O . ALA A 1 380 ? 5.785 -6.395 5.043 1 97.31 380 ALA A O 1
ATOM 2875 N N . VAL A 1 381 ? 6.914 -7.371 6.676 1 97.25 381 VAL A N 1
ATOM 2876 C CA . VAL A 1 381 ? 5.707 -7.812 7.371 1 97.25 381 VAL A CA 1
ATOM 2877 C C . VAL A 1 381 ? 4.883 -6.602 7.793 1 97.25 381 VAL A C 1
ATOM 2879 O O . VAL A 1 381 ? 3.715 -6.477 7.418 1 97.25 381 VAL A O 1
ATOM 2882 N N . PRO A 1 382 ? 5.508 -5.676 8.523 1 98.25 382 PRO A N 1
ATOM 2883 C CA . PRO A 1 382 ? 4.699 -4.531 8.945 1 98.25 382 PRO A CA 1
ATOM 2884 C C . PRO A 1 382 ? 4.191 -3.705 7.762 1 98.25 382 PRO A C 1
ATOM 2886 O O . PRO A 1 382 ? 3.066 -3.201 7.793 1 98.25 382 PRO A O 1
ATOM 2889 N N . LEU A 1 383 ? 4.988 -3.51 6.75 1 98.12 383 LEU A N 1
ATOM 2890 C CA . LEU A 1 383 ? 4.621 -2.684 5.605 1 98.12 383 LEU A CA 1
ATOM 2891 C C . LEU A 1 383 ? 3.416 -3.271 4.879 1 98.12 383 LEU A C 1
ATOM 2893 O O . LEU A 1 383 ? 2.416 -2.58 4.664 1 98.12 383 LEU A O 1
ATOM 2897 N N . PHE A 1 384 ? 3.447 -4.539 4.555 1 97.75 384 PHE A N 1
ATOM 2898 C CA . PHE A 1 384 ? 2.377 -5.168 3.793 1 97.75 384 PHE A CA 1
ATOM 2899 C C . PHE A 1 384 ? 1.123 -5.324 4.645 1 97.75 384 PHE A C 1
ATOM 2901 O O . PHE A 1 384 ? 0.008 -5.121 4.16 1 97.75 384 PHE A O 1
ATOM 2908 N N . VAL A 1 385 ? 1.312 -5.727 5.906 1 97.56 385 VAL A N 1
ATOM 2909 C CA . VAL A 1 385 ? 0.157 -5.855 6.789 1 97.56 385 VAL A CA 1
ATOM 2910 C C . VAL A 1 385 ? -0.537 -4.504 6.934 1 97.56 385 VAL A C 1
ATOM 2912 O O . VAL A 1 385 ? -1.766 -4.418 6.871 1 97.56 385 VAL A O 1
ATOM 2915 N N . GLY A 1 386 ? 0.255 -3.465 7.133 1 97.62 386 GLY A N 1
ATOM 2916 C CA . GLY A 1 386 ? -0.312 -2.129 7.223 1 97.62 386 GLY A CA 1
ATOM 2917 C C . GLY A 1 386 ? -1.127 -1.741 6.004 1 97.62 386 GLY A C 1
ATOM 2918 O O . GLY A 1 386 ? -2.262 -1.276 6.133 1 97.62 386 GLY A O 1
ATOM 2919 N N . VAL A 1 387 ? -0.581 -1.927 4.836 1 97 387 VAL A N 1
ATOM 2920 C CA . VAL A 1 387 ? -1.251 -1.572 3.59 1 97 387 VAL A CA 1
ATOM 2921 C C . VAL A 1 387 ? -2.543 -2.373 3.451 1 97 387 VAL A C 1
ATOM 2923 O O . VAL A 1 387 ? -3.594 -1.815 3.125 1 97 387 VAL A O 1
ATOM 2926 N N . VAL A 1 388 ? -2.48 -3.643 3.697 1 95.25 388 VAL A N 1
ATOM 2927 C CA . VAL A 1 388 ? -3.635 -4.504 3.475 1 95.25 388 VAL A CA 1
ATOM 2928 C C . VAL A 1 388 ? -4.742 -4.156 4.465 1 95.25 388 VAL A C 1
ATOM 2930 O O . VAL A 1 388 ? -5.922 -4.168 4.117 1 95.25 388 VAL A O 1
ATOM 2933 N N . VAL A 1 389 ? -4.379 -3.914 5.691 1 94.12 389 VAL A N 1
ATOM 2934 C CA . VAL A 1 389 ? -5.383 -3.529 6.68 1 94.12 389 VAL A CA 1
ATOM 2935 C C . VAL A 1 389 ? -6.117 -2.275 6.207 1 94.12 389 VAL A C 1
ATOM 2937 O O . VAL A 1 389 ? -7.32 -2.127 6.441 1 94.12 389 VAL A O 1
ATOM 2940 N N . MET A 1 390 ? -5.449 -1.383 5.5 1 93 390 MET A N 1
ATOM 2941 C CA . MET A 1 390 ? -6.078 -0.179 4.969 1 93 390 MET A CA 1
ATOM 2942 C C . MET A 1 390 ? -7.125 -0.534 3.916 1 93 390 MET A C 1
ATOM 2944 O O . MET A 1 390 ? -8.031 0.253 3.648 1 93 390 MET A O 1
ATOM 2948 N N . THR A 1 391 ? -6.961 -1.704 3.307 1 89.25 391 THR A N 1
ATOM 2949 C CA . THR A 1 391 ? -7.852 -2.1 2.223 1 89.25 391 THR A CA 1
ATOM 2950 C C . THR A 1 391 ? -9.086 -2.816 2.77 1 89.25 391 THR A C 1
ATOM 2952 O O . THR A 1 391 ? -10.07 -3.006 2.053 1 89.25 391 THR A O 1
ATOM 2955 N N . LEU A 1 392 ? -9.109 -3.211 4.012 1 89.62 392 LEU A N 1
ATOM 2956 C CA . LEU A 1 392 ? -10.195 -3.992 4.582 1 89.62 392 LEU A CA 1
ATOM 2957 C C . LEU A 1 392 ? -11.344 -3.088 5.02 1 89.62 392 LEU A C 1
ATOM 2959 O O . LEU A 1 392 ? -11.117 -2.049 5.645 1 89.62 392 LEU A O 1
ATOM 2963 N N . PRO A 1 393 ? -12.516 -3.486 4.664 1 86.31 393 PRO A N 1
ATOM 2964 C CA . PRO A 1 393 ? -13.664 -2.705 5.133 1 86.31 393 PRO A CA 1
ATOM 2965 C C . PRO A 1 393 ? -13.797 -2.705 6.652 1 86.31 393 PRO A C 1
ATOM 2967 O O . PRO A 1 393 ? -13.523 -3.721 7.301 1 86.31 393 PRO A O 1
ATOM 2970 N N . PRO A 1 394 ? -14.211 -1.583 7.184 1 85.31 394 PRO A N 1
ATOM 2971 C CA . PRO A 1 394 ? -14.352 -1.494 8.641 1 85.31 394 PRO A CA 1
ATOM 2972 C C . PRO A 1 394 ? -15.305 -2.547 9.203 1 85.31 394 PRO A C 1
ATOM 2974 O O . PRO A 1 394 ? -15.156 -2.959 10.359 1 85.31 394 PRO A O 1
ATOM 2977 N N . SER A 1 395 ? -16.281 -2.998 8.453 1 85.38 395 SER A N 1
ATOM 2978 C CA . SER A 1 395 ? -17.281 -3.963 8.906 1 85.38 395 SER A CA 1
ATOM 2979 C C . SER A 1 395 ? -16.641 -5.301 9.258 1 85.38 395 SER A C 1
ATOM 2981 O O . SER A 1 395 ? -17.188 -6.078 10.039 1 85.38 395 SER A O 1
ATOM 2983 N N . TYR A 1 396 ? -15.461 -5.59 8.656 1 88.88 396 TYR A N 1
ATOM 2984 C CA . TYR A 1 396 ? -14.773 -6.848 8.922 1 88.88 396 TYR A CA 1
ATOM 2985 C C . TYR A 1 396 ? -14.336 -6.934 10.383 1 88.88 396 TYR A C 1
ATOM 2987 O O . TYR A 1 396 ? -14.164 -8.031 10.922 1 88.88 396 TYR A O 1
ATOM 2995 N N . PHE A 1 397 ? -14.219 -5.797 11.078 1 90.12 397 PHE A N 1
ATOM 2996 C CA . PHE A 1 397 ? -13.562 -5.766 12.375 1 90.12 397 PHE A CA 1
ATOM 2997 C C . PHE A 1 397 ? -14.586 -5.781 13.5 1 90.12 397 PHE A C 1
ATOM 2999 O O . PHE A 1 397 ? -14.234 -5.605 14.672 1 90.12 397 PHE A O 1
ATOM 3006 N N . THR A 1 398 ? -15.859 -5.996 13.258 1 87.56 398 THR A N 1
ATOM 3007 C CA . THR A 1 398 ? -16.922 -5.926 14.25 1 87.56 398 THR A CA 1
ATOM 3008 C C . THR A 1 398 ? -16.766 -7.012 15.305 1 87.56 398 THR A C 1
ATOM 3010 O O . THR A 1 398 ? -17.203 -6.852 16.438 1 87.56 398 THR A O 1
ATOM 3013 N N . THR A 1 399 ? -16.109 -8.125 14.961 1 90.12 399 THR A N 1
ATOM 3014 C CA . THR A 1 399 ? -15.938 -9.242 15.891 1 90.12 399 THR A CA 1
ATOM 3015 C C . THR A 1 399 ? -14.758 -8.984 16.828 1 90.12 399 THR A C 1
ATOM 3017 O O . THR A 1 399 ? -14.594 -9.688 17.828 1 90.12 399 THR A O 1
ATOM 3020 N N . ILE A 1 400 ? -14.016 -7.996 16.531 1 91.38 400 ILE A N 1
ATOM 3021 C CA . ILE A 1 400 ? -12.883 -7.633 17.375 1 91.38 400 ILE A CA 1
ATOM 3022 C C . ILE A 1 400 ? -13.375 -6.836 18.594 1 91.38 400 ILE A C 1
ATOM 3024 O O . ILE A 1 400 ? -14.25 -5.98 18.453 1 91.38 400 ILE A O 1
ATOM 3028 N N . PRO A 1 401 ? -12.82 -7.098 19.75 1 90.94 401 PRO A N 1
ATOM 3029 C CA . PRO A 1 401 ? -13.227 -6.344 20.938 1 90.94 401 PRO A CA 1
ATOM 3030 C C . PRO A 1 401 ? -13.094 -4.836 20.75 1 90.94 401 PRO A C 1
ATOM 3032 O O . PRO A 1 401 ? -12.141 -4.363 20.125 1 90.94 401 PRO A O 1
ATOM 3035 N N . SER A 1 402 ? -14.008 -4.09 21.297 1 88.06 402 SER A N 1
ATOM 3036 C CA . SER A 1 402 ? -14.148 -2.65 21.094 1 88.06 402 SER A CA 1
ATOM 3037 C C . SER A 1 402 ? -12.914 -1.9 21.578 1 88.06 402 SER A C 1
ATOM 3039 O O . SER A 1 402 ? -12.555 -0.855 21.031 1 88.06 402 SER A O 1
ATOM 3041 N N . VAL A 1 403 ? -12.211 -2.426 22.531 1 90.88 403 VAL A N 1
ATOM 3042 C CA . VAL A 1 403 ? -11.086 -1.735 23.156 1 90.88 403 VAL A CA 1
ATOM 3043 C C . VAL A 1 403 ? -9.898 -1.713 22.203 1 90.88 403 VAL A C 1
ATOM 3045 O O . VAL A 1 403 ? -9.133 -0.747 22.172 1 90.88 403 VAL A O 1
ATOM 3048 N N . ILE A 1 404 ? -9.781 -2.693 21.328 1 94 404 ILE A N 1
ATOM 3049 C CA . ILE A 1 404 ? -8.594 -2.77 20.484 1 94 404 ILE A CA 1
ATOM 3050 C C . ILE A 1 404 ? -8.992 -2.582 19.016 1 94 404 ILE A C 1
ATOM 3052 O O . ILE A 1 404 ? -8.141 -2.383 18.156 1 94 404 ILE A O 1
ATOM 3056 N N . ARG A 1 405 ? -10.266 -2.551 18.719 1 91.81 405 ARG A N 1
ATOM 3057 C CA . ARG A 1 405 ? -10.805 -2.479 17.375 1 91.81 405 ARG A CA 1
ATOM 3058 C C . ARG A 1 405 ? -10.312 -1.229 16.656 1 91.81 405 ARG A C 1
ATOM 3060 O O . ARG A 1 405 ? -9.859 -1.304 15.508 1 91.81 405 ARG A O 1
ATOM 3067 N N . PRO A 1 406 ? -10.328 -0.04 17.359 1 91.19 406 PRO A N 1
ATOM 3068 C CA . PRO A 1 406 ? -9.891 1.164 16.641 1 91.19 406 PRO A CA 1
ATOM 3069 C C . PRO A 1 406 ? -8.422 1.113 16.25 1 91.19 406 PRO A C 1
ATOM 3071 O O . PRO A 1 406 ? -8.055 1.607 15.172 1 91.19 406 PRO A O 1
ATOM 3074 N N . VAL A 1 407 ? -7.633 0.499 17.016 1 93.31 407 VAL A N 1
ATOM 3075 C CA . VAL A 1 407 ? -6.211 0.386 16.703 1 93.31 407 VAL A CA 1
ATOM 3076 C C . VAL A 1 407 ? -6.004 -0.606 15.562 1 93.31 407 VAL A C 1
ATOM 3078 O O . VAL A 1 407 ? -5.289 -0.315 14.602 1 93.31 407 VAL A O 1
ATOM 3081 N N . LEU A 1 408 ? -6.699 -1.731 15.617 1 93.19 408 LEU A N 1
ATOM 3082 C CA . LEU A 1 408 ? -6.48 -2.82 14.672 1 93.19 408 LEU A CA 1
ATOM 3083 C C . LEU A 1 408 ? -7.125 -2.512 13.328 1 93.19 408 LEU A C 1
ATOM 3085 O O . LEU A 1 408 ? -6.789 -3.131 12.312 1 93.19 408 LEU A O 1
ATOM 3089 N N . SER A 1 409 ? -8.031 -1.571 13.344 1 91.56 409 SER A N 1
ATOM 3090 C CA . SER A 1 409 ? -8.703 -1.219 12.094 1 91.56 409 SER A CA 1
ATOM 3091 C C . SER A 1 409 ? -7.957 -0.111 11.359 1 91.56 409 SER A C 1
ATOM 3093 O O . SER A 1 409 ? -8.367 0.304 10.273 1 91.56 409 SER A O 1
ATOM 3095 N N . SER A 1 410 ? -6.867 0.409 11.922 1 93.44 410 SER A N 1
ATOM 3096 C CA . SER A 1 410 ? -6.008 1.397 11.281 1 93.44 410 SER A CA 1
ATOM 3097 C C . SER A 1 410 ? -4.738 0.754 10.734 1 93.44 410 SER A C 1
ATOM 3099 O O . SER A 1 410 ? -3.836 0.407 11.492 1 93.44 410 SER A O 1
ATOM 3101 N N . GLY A 1 411 ? -4.699 0.654 9.43 1 95.38 411 GLY A N 1
ATOM 3102 C CA . GLY A 1 411 ? -3.518 0.07 8.82 1 95.38 411 GLY A CA 1
ATOM 3103 C C . GLY A 1 411 ? -2.238 0.807 9.164 1 95.38 411 GLY A C 1
ATOM 3104 O O . GLY A 1 411 ? -1.179 0.192 9.297 1 95.38 411 GLY A O 1
ATOM 3105 N N . LEU A 1 412 ? -2.328 2.133 9.273 1 95 412 LEU A N 1
ATOM 3106 C CA . LEU A 1 412 ? -1.175 2.943 9.648 1 95 412 LEU A CA 1
ATOM 3107 C C . LEU A 1 412 ? -0.666 2.559 11.031 1 95 412 LEU A C 1
ATOM 3109 O O . LEU A 1 412 ? 0.524 2.289 11.211 1 95 412 LEU A O 1
ATOM 3113 N N . LEU A 1 413 ? -1.581 2.451 12.023 1 95.31 413 LEU A N 1
ATOM 3114 C CA . LEU A 1 413 ? -1.188 2.154 13.398 1 95.31 413 LEU A CA 1
ATOM 3115 C C . LEU A 1 413 ? -0.675 0.724 13.523 1 95.31 413 LEU A C 1
ATOM 3117 O O . LEU A 1 413 ? 0.359 0.482 14.148 1 95.31 413 LEU A O 1
ATOM 3121 N N . VAL A 1 414 ? -1.379 -0.199 12.914 1 96.5 414 VAL A N 1
ATOM 3122 C CA . VAL A 1 414 ? -0.976 -1.601 12.977 1 96.5 414 VAL A CA 1
ATOM 3123 C C . VAL A 1 414 ? 0.413 -1.765 12.359 1 96.5 414 VAL A C 1
ATOM 3125 O O . VAL A 1 414 ? 1.275 -2.438 12.93 1 96.5 414 VAL A O 1
ATOM 3128 N N . GLY A 1 415 ? 0.616 -1.177 11.227 1 97.44 415 GLY A N 1
ATOM 3129 C CA . GLY A 1 415 ? 1.9 -1.273 10.555 1 97.44 415 GLY A CA 1
ATOM 3130 C C . GLY A 1 415 ? 3.047 -0.706 11.367 1 97.44 415 GLY A C 1
ATOM 3131 O O . GLY A 1 415 ? 4.094 -1.344 11.508 1 97.44 415 GLY A O 1
ATOM 3132 N N . ILE A 1 416 ? 2.879 0.515 11.938 1 95.62 416 ILE A N 1
ATOM 3133 C CA . ILE A 1 416 ? 3.943 1.164 12.695 1 95.62 416 ILE A CA 1
ATOM 3134 C C . ILE A 1 416 ? 4.234 0.366 13.961 1 95.62 416 ILE A C 1
ATOM 3136 O O . ILE A 1 416 ? 5.398 0.172 14.328 1 95.62 416 ILE A O 1
ATOM 3140 N N . ILE A 1 417 ? 3.197 -0.103 14.648 1 96.69 417 ILE A N 1
ATOM 3141 C CA . ILE A 1 417 ? 3.379 -0.874 15.875 1 96.69 417 ILE A CA 1
ATOM 3142 C C . ILE A 1 417 ? 4.148 -2.156 15.57 1 96.69 417 ILE A C 1
ATOM 3144 O O . ILE A 1 417 ? 5.094 -2.504 16.281 1 96.69 417 ILE A O 1
ATOM 3148 N N . LEU A 1 418 ? 3.752 -2.834 14.516 1 97.38 418 LEU A N 1
ATOM 3149 C CA . LEU A 1 418 ? 4.445 -4.055 14.125 1 97.38 418 LEU A CA 1
ATOM 3150 C C . LEU A 1 418 ? 5.902 -3.766 13.766 1 97.38 418 LEU A C 1
ATOM 3152 O O . LEU A 1 418 ? 6.789 -4.562 14.078 1 97.38 418 LEU A O 1
ATOM 3156 N N . ALA A 1 419 ? 6.125 -2.672 13.047 1 97.44 419 ALA A N 1
ATOM 3157 C CA . ALA A 1 419 ? 7.488 -2.289 12.695 1 97.44 419 ALA A CA 1
ATOM 3158 C C . ALA A 1 419 ? 8.336 -2.07 13.945 1 97.44 419 ALA A C 1
ATOM 3160 O O . ALA A 1 419 ? 9.484 -2.518 14.008 1 97.44 419 ALA A O 1
ATOM 3161 N N . LEU A 1 420 ? 7.793 -1.367 14.914 1 95.75 420 LEU A N 1
ATOM 3162 C CA . LEU A 1 420 ? 8.492 -1.105 16.172 1 95.75 420 LEU A CA 1
ATOM 3163 C C . LEU A 1 420 ? 8.781 -2.406 16.906 1 95.75 420 LEU A C 1
ATOM 3165 O O . LEU A 1 420 ? 9.891 -2.607 17.406 1 95.75 420 LEU A O 1
ATOM 3169 N N . LEU A 1 421 ? 7.801 -3.26 16.984 1 96.19 421 LEU A N 1
ATOM 3170 C CA . LEU A 1 421 ? 7.953 -4.523 17.703 1 96.19 421 LEU A CA 1
ATOM 3171 C C . LEU A 1 421 ? 8.992 -5.41 17.031 1 96.19 421 LEU A C 1
ATOM 3173 O O . LEU A 1 421 ? 9.898 -5.922 17.688 1 96.19 421 LEU A O 1
ATOM 3177 N N . LEU A 1 422 ? 8.891 -5.578 15.742 1 95.88 422 LEU A N 1
ATOM 3178 C CA . LEU A 1 422 ? 9.789 -6.48 15.031 1 95.88 422 LEU A CA 1
ATOM 3179 C C . LEU A 1 422 ? 11.211 -5.922 15 1 95.88 422 LEU A C 1
ATOM 3181 O O . LEU A 1 422 ? 12.18 -6.676 15.094 1 95.88 422 LEU A O 1
ATOM 3185 N N . GLU A 1 423 ? 11.328 -4.605 14.852 1 94.94 423 GLU A N 1
ATOM 3186 C CA . GLU A 1 423 ? 12.648 -3.988 14.781 1 94.94 423 GLU A CA 1
ATOM 3187 C C . GLU A 1 423 ? 13.375 -4.086 16.125 1 94.94 423 GLU A C 1
ATOM 3189 O O . GLU A 1 423 ? 14.578 -4.332 16.156 1 94.94 423 GLU A O 1
ATOM 3194 N N . ASN A 1 424 ? 12.688 -3.914 17.219 1 93.75 424 ASN A N 1
ATOM 3195 C CA . ASN A 1 424 ? 13.359 -3.744 18.5 1 93.75 424 ASN A CA 1
ATOM 3196 C C . ASN A 1 424 ? 13.359 -5.043 19.312 1 93.75 424 ASN A C 1
ATOM 3198 O O . ASN A 1 424 ? 14.133 -5.188 20.25 1 93.75 424 ASN A O 1
ATOM 3202 N N . LEU A 1 425 ? 12.578 -6.043 18.938 1 91.12 425 LEU A N 1
ATOM 3203 C CA . LEU A 1 425 ? 12.5 -7.273 19.703 1 91.12 425 LEU A CA 1
ATOM 3204 C C . LEU A 1 425 ? 13.477 -8.312 19.156 1 91.12 425 LEU A C 1
ATOM 3206 O O . LEU A 1 425 ? 13.828 -9.273 19.859 1 91.12 425 LEU A O 1
ATOM 3210 N N . PHE A 1 426 ? 13.93 -8.156 17.938 1 90.25 426 PHE A N 1
ATOM 3211 C CA . PHE A 1 426 ? 14.773 -9.172 17.312 1 90.25 426 PHE A CA 1
ATOM 3212 C C . PHE A 1 426 ? 16.062 -8.555 16.797 1 90.25 426 PHE A C 1
ATOM 3214 O O . PHE A 1 426 ? 16.062 -7.43 16.297 1 90.25 426 PHE A O 1
ATOM 3221 N N . LYS A 1 427 ? 17.125 -9.273 16.906 1 90.31 427 LYS A N 1
ATOM 3222 C CA . LYS A 1 427 ? 18.406 -8.859 16.328 1 90.31 427 LYS A CA 1
ATOM 3223 C C . LYS A 1 427 ? 18.547 -9.375 14.891 1 90.31 427 LYS A C 1
ATOM 3225 O O . LYS A 1 427 ? 19.375 -10.242 14.617 1 90.31 427 LYS A O 1
ATOM 3230 N N . TRP A 1 428 ? 17.891 -8.758 14.039 1 90.25 428 TRP A N 1
ATOM 3231 C CA . TRP A 1 428 ? 17.688 -9.203 12.656 1 90.25 428 TRP A CA 1
ATOM 3232 C C . TRP A 1 428 ? 19.031 -9.328 11.93 1 90.25 428 TRP A C 1
ATOM 3234 O O . TRP A 1 428 ? 19.219 -10.25 11.133 1 90.25 428 TRP A O 1
ATOM 3244 N N . ASP A 1 429 ? 20 -8.477 12.148 1 89 429 ASP A N 1
ATOM 3245 C CA . ASP A 1 429 ? 21.203 -8.375 11.344 1 89 429 ASP A CA 1
ATOM 3246 C C . ASP A 1 429 ? 22.203 -9.477 11.695 1 89 429 ASP A C 1
ATOM 3248 O O . ASP A 1 429 ? 23.234 -9.625 11.031 1 89 429 ASP A O 1
ATOM 3252 N N . SER A 1 430 ? 21.906 -10.25 12.656 1 86.06 430 SER A N 1
ATOM 3253 C CA . SER A 1 430 ? 22.75 -11.391 13.016 1 86.06 430 SER A CA 1
ATOM 3254 C C . SER A 1 430 ? 22.391 -12.625 12.195 1 86.06 430 SER A C 1
ATOM 3256 O O . SER A 1 430 ? 23.094 -13.641 12.266 1 86.06 430 SER A O 1
ATOM 3258 N N . TYR A 1 431 ? 21.406 -12.477 11.406 1 82.19 431 TYR A N 1
ATOM 3259 C CA . TYR A 1 431 ? 20.922 -13.633 10.672 1 82.19 431 TYR A CA 1
ATOM 3260 C C . TYR A 1 431 ? 21.078 -13.438 9.164 1 82.19 431 TYR A C 1
ATOM 3262 O O . TYR A 1 431 ? 21.062 -12.297 8.68 1 82.19 431 TYR A O 1
ATOM 3270 N N . GLY A 1 432 ? 21.203 -14.492 8.312 1 72.5 432 GLY A N 1
ATOM 3271 C CA . GLY A 1 432 ? 21.141 -14.461 6.859 1 72.5 432 GLY A CA 1
ATOM 3272 C C . GLY A 1 432 ? 22.484 -14.164 6.215 1 72.5 432 GLY A C 1
ATOM 3273 O O . GLY A 1 432 ? 22.562 -13.906 5.012 1 72.5 432 GLY A O 1
ATOM 3274 N N . ASN A 1 433 ? 23.516 -13.984 6.988 1 65.56 433 ASN A N 1
ATOM 3275 C CA . ASN A 1 433 ? 24.828 -13.648 6.441 1 65.56 433 ASN A CA 1
ATOM 3276 C C . ASN A 1 433 ? 25.594 -14.898 6.02 1 65.56 433 ASN A C 1
ATOM 3278 O O . ASN A 1 433 ? 26.734 -14.812 5.582 1 65.56 433 ASN A O 1
ATOM 3282 N N . GLU A 1 434 ? 25.047 -15.992 6.23 1 57.38 434 GLU A N 1
ATOM 3283 C CA . GLU A 1 434 ? 25.812 -17.203 5.93 1 57.38 434 GLU A CA 1
ATOM 3284 C C . GLU A 1 434 ? 26.141 -17.281 4.441 1 57.38 434 GLU A C 1
ATOM 3286 O O . GLU A 1 434 ? 27.172 -17.828 4.062 1 57.38 434 GLU A O 1
ATOM 3291 N N . ASN A 1 435 ? 25.234 -17.109 3.539 1 49.5 435 ASN A N 1
ATOM 3292 C CA . ASN A 1 435 ? 25.531 -17.391 2.141 1 49.5 435 ASN A CA 1
ATOM 3293 C C . ASN A 1 435 ? 26.578 -16.438 1.571 1 49.5 435 ASN A C 1
ATOM 3295 O O . ASN A 1 435 ? 26.969 -16.547 0.409 1 49.5 435 ASN A O 1
ATOM 3299 N N . LYS A 1 436 ? 26.922 -15.312 2.041 1 50.62 436 LYS A N 1
ATOM 3300 C CA . LYS A 1 436 ? 28.078 -14.547 1.581 1 50.62 436 LYS A CA 1
ATOM 3301 C C . LYS A 1 436 ? 29.375 -15.297 1.854 1 50.62 436 LYS A C 1
ATOM 3303 O O . LYS A 1 436 ? 30.359 -15.141 1.119 1 50.62 436 LYS A O 1
ATOM 3308 N N . GLU A 1 437 ? 29.406 -15.977 2.834 1 43.72 437 GLU A N 1
ATOM 3309 C CA . GLU A 1 437 ? 30.609 -16.719 3.16 1 43.72 437 GLU A CA 1
ATOM 3310 C C . GLU A 1 437 ? 30.75 -17.969 2.289 1 43.72 437 GLU A C 1
ATOM 3312 O O . GLU A 1 437 ? 31.859 -18.359 1.914 1 43.72 437 GLU A O 1
ATOM 3317 N N . GLN A 1 438 ? 29.781 -18.609 1.978 1 40.34 438 GLN A N 1
ATOM 3318 C CA . GLN A 1 438 ? 29.938 -19.812 1.177 1 40.34 438 GLN A CA 1
ATOM 3319 C C . GLN A 1 438 ? 30.266 -19.484 -0.274 1 40.34 438 GLN A C 1
ATOM 3321 O O . GLN A 1 438 ? 31.031 -20.203 -0.93 1 40.34 438 GLN A O 1
ATOM 3326 N N . VAL A 1 439 ? 29.734 -18.5 -0.917 1 40.44 439 VAL A N 1
ATOM 3327 C CA . VAL A 1 439 ? 30.203 -18.094 -2.234 1 40.44 439 VAL A CA 1
ATOM 3328 C C . VAL A 1 439 ? 31.656 -17.609 -2.137 1 40.44 439 VAL A C 1
ATOM 3330 O O . VAL A 1 439 ? 32.406 -17.688 -3.113 1 40.44 439 VAL A O 1
ATOM 3333 N N . LYS A 1 440 ? 32.062 -17.141 -1.188 1 43.72 440 LYS A N 1
ATOM 3334 C CA . LYS A 1 440 ? 33.469 -16.812 -1.078 1 43.72 440 LYS A CA 1
ATOM 3335 C C . LYS A 1 440 ? 34.312 -18.062 -0.927 1 43.72 440 LYS A C 1
ATOM 3337 O O . LYS A 1 440 ? 35.438 -18.125 -1.43 1 43.72 440 LYS A O 1
ATOM 3342 N N . VAL A 1 441 ? 33.844 -18.922 -0.325 1 40.94 441 VAL A N 1
ATOM 3343 C CA . VAL A 1 441 ? 34.656 -20.125 -0.134 1 40.94 441 VAL A CA 1
ATOM 3344 C C . VAL A 1 441 ? 34.688 -20.938 -1.425 1 40.94 441 VAL A C 1
ATOM 3346 O O . VAL A 1 441 ? 35.719 -21.5 -1.799 1 40.94 441 VAL A O 1
ATOM 3349 N N . GLU A 1 442 ? 33.562 -20.984 -2.088 1 35.59 442 GLU A N 1
ATOM 3350 C CA . GLU A 1 442 ? 33.688 -21.781 -3.307 1 35.59 442 GLU A CA 1
ATOM 3351 C C . GLU A 1 442 ? 34.406 -21.016 -4.398 1 35.59 442 GLU A C 1
ATOM 3353 O O . GLU A 1 442 ? 34.906 -21.625 -5.359 1 35.59 442 GLU A O 1
ATOM 3358 N N . LYS A 1 443 ? 34.312 -19.812 -4.363 1 46.41 443 LYS A N 1
ATOM 3359 C CA . LYS A 1 443 ? 35.188 -19.109 -5.281 1 46.41 443 LYS A CA 1
ATOM 3360 C C . LYS A 1 443 ? 36.656 -19.344 -4.941 1 46.41 443 LYS A C 1
ATOM 3362 O O . LYS A 1 443 ? 37.531 -19.375 -5.828 1 46.41 443 LYS A O 1
ATOM 3367 N N . ASN A 1 444 ? 36.844 -19.359 -3.775 1 40.44 444 ASN A N 1
ATOM 3368 C CA . ASN A 1 444 ? 38.219 -19.703 -3.416 1 40.44 444 ASN A CA 1
ATOM 3369 C C . ASN A 1 444 ? 38.562 -21.141 -3.754 1 40.44 444 ASN A C 1
ATOM 3371 O O . ASN A 1 444 ? 39.719 -21.484 -3.975 1 40.44 444 ASN A O 1
ATOM 3375 N N . THR A 1 445 ? 37.469 -21.953 -3.723 1 39.62 445 THR A N 1
ATOM 3376 C CA . THR A 1 445 ? 37.812 -23.328 -4.066 1 39.62 445 THR A CA 1
ATOM 3377 C C . THR A 1 445 ? 37.875 -23.5 -5.578 1 39.62 445 THR A C 1
ATOM 3379 O O . THR A 1 445 ? 38.531 -24.438 -6.066 1 39.62 445 THR A O 1
ATOM 3382 N N . ILE A 1 446 ? 37.031 -22.844 -6.312 1 39.78 446 ILE A N 1
ATOM 3383 C CA . ILE A 1 446 ? 37.219 -23.016 -7.75 1 39.78 446 ILE A CA 1
ATOM 3384 C C . ILE A 1 446 ? 38.531 -22.359 -8.18 1 39.78 446 ILE A C 1
ATOM 3386 O O . ILE A 1 446 ? 39.031 -22.641 -9.266 1 39.78 446 ILE A O 1
ATOM 3390 N N . THR A 1 447 ? 38.969 -21.312 -7.543 1 36.53 447 THR A N 1
ATOM 3391 C CA . THR A 1 447 ? 40.25 -20.781 -7.949 1 36.53 447 THR A CA 1
ATOM 3392 C C . THR A 1 447 ? 41.375 -21.703 -7.504 1 36.53 447 THR A C 1
ATOM 3394 O O . THR A 1 447 ? 42.531 -21.516 -7.879 1 36.53 447 THR A O 1
ATOM 3397 N N . GLU A 1 448 ? 41.031 -22.672 -6.664 1 31.2 448 GLU A N 1
ATOM 3398 C CA . GLU A 1 448 ? 42.156 -23.594 -6.504 1 31.2 448 GLU A CA 1
ATOM 3399 C C . GLU A 1 448 ? 42.031 -24.766 -7.457 1 31.2 448 GLU A C 1
ATOM 3401 O O . GLU A 1 448 ? 40.969 -25.312 -7.66 1 31.2 448 GLU A O 1
ATOM 3406 N N . MET B 1 1 ? 20.047 -40.625 -18.047 1 47.88 1 MET B N 1
ATOM 3407 C CA . MET B 1 1 ? 19.422 -41.812 -17.422 1 47.88 1 MET B CA 1
ATOM 3408 C C . MET B 1 1 ? 19.953 -42.031 -16.016 1 47.88 1 MET B C 1
ATOM 3410 O O . MET B 1 1 ? 19.172 -42.25 -15.078 1 47.88 1 MET B O 1
ATOM 3414 N N . ASN B 1 2 ? 21.266 -41.812 -15.891 1 58.41 2 ASN B N 1
ATOM 3415 C CA . ASN B 1 2 ? 21.938 -42.094 -14.633 1 58.41 2 ASN B CA 1
ATOM 3416 C C . ASN B 1 2 ? 21.656 -41 -13.594 1 58.41 2 ASN B C 1
ATOM 3418 O O . ASN B 1 2 ? 21.578 -41.312 -12.398 1 58.41 2 ASN B O 1
ATOM 3422 N N . GLU B 1 3 ? 21.406 -39.906 -14.078 1 69.12 3 GLU B N 1
ATOM 3423 C CA . GLU B 1 3 ? 21.141 -38.812 -13.148 1 69.12 3 GLU B CA 1
ATOM 3424 C C . GLU B 1 3 ? 19.766 -38.938 -12.5 1 69.12 3 GLU B C 1
ATOM 3426 O O . GLU B 1 3 ? 19.562 -38.531 -11.352 1 69.12 3 GLU B O 1
ATOM 3431 N N . LEU B 1 4 ? 18.906 -39.656 -13.148 1 69.44 4 LEU B N 1
ATOM 3432 C CA . LEU B 1 4 ? 17.547 -39.875 -12.648 1 69.44 4 LEU B CA 1
ATOM 3433 C C . LEU B 1 4 ? 17.547 -40.906 -11.523 1 69.44 4 LEU B C 1
ATOM 3435 O O . LEU B 1 4 ? 16.625 -40.938 -10.719 1 69.44 4 LEU B O 1
ATOM 3439 N N . LEU B 1 5 ? 18.625 -41.562 -11.445 1 67.5 5 LEU B N 1
ATOM 3440 C CA . LEU B 1 5 ? 18.656 -42.656 -10.469 1 67.5 5 LEU B CA 1
ATOM 3441 C C . LEU B 1 5 ? 19.375 -42.219 -9.195 1 67.5 5 LEU B C 1
ATOM 3443 O O . LEU B 1 5 ? 19.297 -42.906 -8.172 1 67.5 5 LEU B O 1
ATOM 3447 N N . LYS B 1 6 ? 19.922 -41.156 -9.219 1 79.94 6 LYS B N 1
ATOM 3448 C CA . LYS B 1 6 ? 20.641 -40.719 -8.031 1 79.94 6 LYS B CA 1
ATOM 3449 C C . LYS B 1 6 ? 19.672 -40.25 -6.945 1 79.94 6 LYS B C 1
ATOM 3451 O O . LYS B 1 6 ? 18.812 -39.406 -7.191 1 79.94 6 LYS B O 1
ATOM 3456 N N . SER B 1 7 ? 19.766 -40.875 -5.77 1 83.31 7 SER B N 1
ATOM 3457 C CA . SER B 1 7 ? 18.906 -40.594 -4.629 1 83.31 7 SER B CA 1
ATOM 3458 C C . SER B 1 7 ? 18.938 -39.125 -4.254 1 83.31 7 SER B C 1
ATOM 3460 O O . SER B 1 7 ? 17.922 -38.562 -3.832 1 83.31 7 SER B O 1
ATOM 3462 N N . SER B 1 8 ? 20.016 -38.531 -4.445 1 84.06 8 SER B N 1
ATOM 3463 C CA . SER B 1 8 ? 20.172 -37.125 -4.105 1 84.06 8 SER B CA 1
ATOM 3464 C C . SER B 1 8 ? 19.25 -36.25 -4.949 1 84.06 8 SER B C 1
ATOM 3466 O O . SER B 1 8 ? 18.688 -35.281 -4.457 1 84.06 8 SER B O 1
ATOM 3468 N N . ASN B 1 9 ? 19.031 -36.656 -6.172 1 88.88 9 ASN B N 1
ATOM 3469 C CA . ASN B 1 9 ? 18.156 -35.906 -7.062 1 88.88 9 ASN B CA 1
ATOM 3470 C C . ASN B 1 9 ? 16.703 -36.031 -6.652 1 88.88 9 ASN B C 1
ATOM 3472 O O . ASN B 1 9 ? 15.93 -35.094 -6.77 1 88.88 9 ASN B O 1
ATOM 3476 N N . TRP B 1 10 ? 16.391 -37.156 -6.121 1 90.81 10 TRP B N 1
ATOM 3477 C CA . TRP B 1 10 ? 15.008 -37.375 -5.691 1 90.81 10 TRP B CA 1
ATOM 3478 C C . TRP B 1 10 ? 14.703 -36.594 -4.426 1 90.81 10 TRP B C 1
ATOM 3480 O O . TRP B 1 10 ? 13.594 -36.062 -4.262 1 90.81 10 TRP B O 1
ATOM 3490 N N . ILE B 1 11 ? 15.664 -36.531 -3.6 1 86.81 11 ILE B N 1
ATOM 3491 C CA . ILE B 1 11 ? 15.477 -35.75 -2.385 1 86.81 11 ILE B CA 1
ATOM 3492 C C . ILE B 1 11 ? 15.32 -34.281 -2.744 1 86.81 11 ILE B C 1
ATOM 3494 O O . ILE B 1 11 ? 14.438 -33.594 -2.221 1 86.81 11 ILE B O 1
ATOM 3498 N N . SER B 1 12 ? 16.156 -33.844 -3.627 1 88.75 12 SER B N 1
ATOM 3499 C CA . SER B 1 12 ? 16.047 -32.469 -4.109 1 88.75 12 SER B CA 1
ATOM 3500 C C . SER B 1 12 ? 14.742 -32.25 -4.87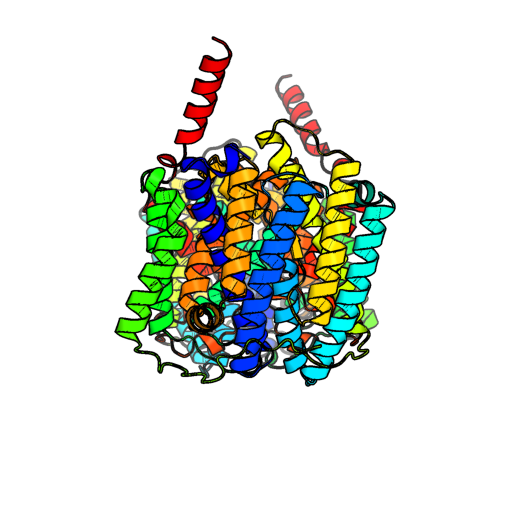5 1 88.75 12 SER B C 1
ATOM 3502 O O . SER B 1 12 ? 14.164 -31.172 -4.836 1 88.75 12 SER B O 1
ATOM 3504 N N . GLY B 1 13 ? 14.344 -33.25 -5.547 1 92.25 13 GLY B N 1
ATOM 3505 C CA . GLY B 1 13 ? 13.062 -33.219 -6.242 1 92.25 13 GLY B CA 1
ATOM 3506 C C . GLY B 1 13 ? 11.883 -33.094 -5.309 1 92.25 13 GLY B C 1
ATOM 3507 O O . GLY B 1 13 ? 10.906 -32.406 -5.629 1 92.25 13 GLY B O 1
ATOM 3508 N N . LEU B 1 14 ? 11.984 -33.719 -4.176 1 89.44 14 LEU B N 1
ATOM 3509 C CA . LEU B 1 14 ? 10.938 -33.594 -3.17 1 89.44 14 LEU B CA 1
ATOM 3510 C C . LEU B 1 14 ? 10.836 -32.156 -2.66 1 89.44 14 LEU B C 1
ATOM 3512 O O . LEU B 1 14 ? 9.734 -31.688 -2.373 1 89.44 14 LEU B O 1
ATOM 3516 N N . GLN B 1 15 ? 11.898 -31.516 -2.562 1 86.69 15 GLN B N 1
ATOM 3517 C CA . GLN B 1 15 ? 11.891 -30.125 -2.158 1 86.69 15 GLN B CA 1
ATOM 3518 C C . GLN B 1 15 ? 11.172 -29.25 -3.188 1 86.69 15 GLN B C 1
ATOM 3520 O O . GLN B 1 15 ? 10.383 -28.375 -2.828 1 86.69 15 GLN B O 1
ATOM 3525 N N . TRP B 1 16 ? 11.461 -29.547 -4.41 1 91.81 16 TRP B N 1
ATOM 3526 C CA . TRP B 1 16 ? 10.758 -28.844 -5.48 1 91.81 16 TRP B CA 1
ATOM 3527 C C . TRP B 1 16 ? 9.266 -29.141 -5.434 1 91.81 16 TRP B C 1
ATOM 3529 O O . TRP B 1 16 ? 8.445 -28.234 -5.629 1 91.81 16 TRP B O 1
ATOM 3539 N N . LEU B 1 17 ? 8.992 -30.422 -5.188 1 92.25 17 LEU B N 1
ATOM 3540 C CA . LEU B 1 17 ? 7.59 -30.797 -5.102 1 92.25 17 LEU B CA 1
ATOM 3541 C C . LEU B 1 17 ? 6.855 -29.969 -4.059 1 92.25 17 LEU B C 1
ATOM 3543 O O . LEU B 1 17 ? 5.773 -29.438 -4.324 1 92.25 17 LEU B O 1
ATOM 3547 N N . PHE B 1 18 ? 7.406 -29.797 -2.949 1 85.94 18 PHE B N 1
ATOM 3548 C CA . PHE B 1 18 ? 6.766 -29.062 -1.868 1 85.94 18 PHE B CA 1
ATOM 3549 C C . PHE B 1 18 ? 6.672 -27.578 -2.213 1 85.94 18 PHE B C 1
ATOM 3551 O O . PHE B 1 18 ? 5.684 -26.922 -1.879 1 85.94 18 PHE B O 1
ATOM 3558 N N . PHE B 1 19 ? 7.691 -27.062 -2.766 1 87.25 19 PHE B N 1
ATOM 3559 C CA . PHE B 1 19 ? 7.66 -25.672 -3.188 1 87.25 19 PHE B CA 1
ATOM 3560 C C . PHE B 1 19 ? 6.535 -25.422 -4.188 1 87.25 19 PHE B C 1
ATOM 3562 O O . PHE B 1 19 ? 5.762 -24.484 -4.043 1 87.25 19 PHE B O 1
ATOM 3569 N N . ILE B 1 20 ? 6.445 -26.344 -5.164 1 93.25 20 ILE B N 1
ATOM 3570 C CA . ILE B 1 20 ? 5.418 -26.219 -6.195 1 93.25 20 ILE B CA 1
ATOM 3571 C C . ILE B 1 20 ? 4.035 -26.391 -5.566 1 93.25 20 ILE B C 1
ATOM 3573 O O . ILE B 1 20 ? 3.121 -25.609 -5.844 1 93.25 20 ILE B O 1
ATOM 3577 N N . PHE B 1 21 ? 3.951 -27.344 -4.746 1 91.25 21 PHE B N 1
ATOM 3578 C CA . PHE B 1 21 ? 2.688 -27.656 -4.094 1 91.25 21 PHE B CA 1
ATOM 3579 C C . PHE B 1 21 ? 2.182 -26.469 -3.285 1 91.25 21 PHE B C 1
ATOM 3581 O O . PHE B 1 21 ? 1.026 -26.062 -3.424 1 91.25 21 PHE B O 1
ATOM 3588 N N . THR B 1 22 ? 3 -25.938 -2.506 1 86.44 22 THR B N 1
ATOM 3589 C CA . THR B 1 22 ? 2.602 -24.859 -1.609 1 86.44 22 THR B CA 1
ATOM 3590 C C . THR B 1 22 ? 2.174 -23.625 -2.402 1 86.44 22 THR B C 1
ATOM 3592 O O . THR B 1 22 ? 1.297 -22.875 -1.969 1 86.44 22 THR B O 1
ATOM 3595 N N . ASN B 1 23 ? 2.729 -23.438 -3.533 1 90.62 23 ASN B N 1
ATOM 3596 C CA . ASN B 1 23 ? 2.443 -22.25 -4.324 1 90.62 23 ASN B CA 1
ATOM 3597 C C . ASN B 1 23 ? 1.19 -22.422 -5.176 1 90.62 23 ASN B C 1
ATOM 3599 O O . ASN B 1 23 ? 0.649 -21.453 -5.703 1 90.62 23 ASN B O 1
ATOM 3603 N N . ILE B 1 24 ? 0.705 -23.672 -5.277 1 94.12 24 ILE B N 1
ATOM 3604 C CA . ILE B 1 24 ? -0.352 -23.906 -6.258 1 94.12 24 ILE B CA 1
ATOM 3605 C C . ILE B 1 24 ? -1.644 -24.281 -5.539 1 94.12 24 ILE B C 1
ATOM 3607 O O . ILE B 1 24 ? -2.738 -23.938 -5.984 1 94.12 24 ILE B O 1
ATOM 3611 N N . VAL B 1 25 ? -1.562 -25 -4.492 1 91 25 VAL B N 1
ATOM 3612 C CA . VAL B 1 25 ? -2.67 -25.75 -3.904 1 91 25 VAL B CA 1
ATOM 3613 C C . VAL B 1 25 ? -3.797 -24.781 -3.525 1 91 25 VAL B C 1
ATOM 3615 O O . VAL B 1 25 ? -4.977 -25.109 -3.668 1 91 25 VAL B O 1
ATOM 3618 N N . VAL B 1 26 ? -3.51 -23.578 -3.137 1 90.81 26 VAL B N 1
ATOM 3619 C CA . VAL B 1 26 ? -4.508 -22.656 -2.594 1 90.81 26 VAL B CA 1
ATOM 3620 C C . VAL B 1 26 ? -5.25 -21.969 -3.736 1 90.81 26 VAL B C 1
ATOM 3622 O O . VAL B 1 26 ? -6.379 -21.5 -3.559 1 90.81 26 VAL B O 1
ATOM 3625 N N . ILE B 1 27 ? -4.695 -21.922 -4.891 1 95.25 27 ILE B N 1
ATOM 3626 C CA . ILE B 1 27 ? -5.184 -21.094 -5.988 1 95.25 27 ILE B CA 1
ATOM 3627 C C . ILE B 1 27 ? -6.516 -21.641 -6.496 1 95.25 27 ILE B C 1
ATOM 3629 O O . ILE B 1 27 ? -7.527 -20.938 -6.488 1 95.25 27 ILE B O 1
ATOM 3633 N N . PRO B 1 28 ? -6.598 -22.953 -6.84 1 94.31 28 PRO B N 1
ATOM 3634 C CA . PRO B 1 28 ? -7.887 -23.438 -7.324 1 94.31 28 PRO B CA 1
ATOM 3635 C C . PRO B 1 28 ? -8.969 -23.438 -6.246 1 94.31 28 PRO B C 1
ATOM 3637 O O . PRO B 1 28 ? -10.148 -23.234 -6.547 1 94.31 28 PRO B O 1
ATOM 3640 N N . ILE B 1 29 ? -8.602 -23.609 -5.055 1 90.12 29 ILE B N 1
ATOM 3641 C CA . ILE B 1 29 ? -9.562 -23.609 -3.953 1 90.12 29 ILE B CA 1
ATOM 3642 C C . ILE B 1 29 ? -10.172 -22.219 -3.809 1 90.12 29 ILE B C 1
ATOM 3644 O O . ILE B 1 29 ? -11.391 -22.078 -3.689 1 90.12 29 ILE B O 1
ATOM 3648 N N . THR B 1 30 ? -9.375 -21.188 -3.861 1 91 30 THR B N 1
ATOM 3649 C CA . THR B 1 30 ? -9.836 -19.812 -3.695 1 91 30 THR B CA 1
ATOM 3650 C C . THR B 1 30 ? -10.68 -19.375 -4.895 1 91 30 THR B C 1
ATOM 3652 O O . THR B 1 30 ? -11.711 -18.734 -4.734 1 91 30 THR B O 1
ATOM 3655 N N . VAL B 1 31 ? -10.195 -19.703 -6.055 1 93.94 31 VAL B N 1
ATOM 3656 C CA . VAL B 1 31 ? -10.938 -19.344 -7.258 1 93.94 31 VAL B CA 1
ATOM 3657 C C . VAL B 1 31 ? -12.289 -20.078 -7.27 1 93.94 31 VAL B C 1
ATOM 3659 O O . VAL B 1 31 ? -13.312 -19.469 -7.602 1 93.94 31 VAL B O 1
ATOM 3662 N N . GLY B 1 32 ? -12.289 -21.359 -6.934 1 92.31 32 GLY B N 1
ATOM 3663 C CA . GLY B 1 32 ? -13.539 -22.094 -6.844 1 92.31 32 GLY B CA 1
ATOM 3664 C C . GLY B 1 32 ? -14.523 -21.5 -5.859 1 92.31 32 GLY B C 1
ATOM 3665 O O . GLY B 1 32 ? -15.719 -21.406 -6.145 1 92.31 32 GLY B O 1
ATOM 3666 N N . ALA B 1 33 ? -14.008 -21.125 -4.754 1 88.12 33 ALA B N 1
ATOM 3667 C CA . ALA B 1 33 ? -14.844 -20.484 -3.744 1 88.12 33 ALA B CA 1
ATOM 3668 C C . ALA B 1 33 ? -15.398 -19.156 -4.246 1 88.12 33 ALA B C 1
ATOM 3670 O O . ALA B 1 33 ? -16.578 -18.844 -4.031 1 88.12 33 ALA B O 1
ATOM 3671 N N . ALA B 1 34 ? -14.609 -18.406 -4.875 1 90.25 34 ALA B N 1
ATOM 3672 C CA . ALA B 1 34 ? -15.008 -17.094 -5.375 1 90.25 34 ALA B CA 1
ATOM 3673 C C . ALA B 1 34 ? -16.125 -17.219 -6.41 1 90.25 34 ALA B C 1
ATOM 3675 O O . ALA B 1 34 ? -17.016 -16.375 -6.477 1 90.25 34 ALA B O 1
ATOM 3676 N N . PHE B 1 35 ? -16.062 -18.281 -7.188 1 93.5 35 PHE B N 1
ATOM 3677 C CA . PHE B 1 35 ? -17.062 -18.484 -8.234 1 93.5 35 PHE B CA 1
ATOM 3678 C C . PHE B 1 35 ? -18.203 -19.359 -7.727 1 93.5 35 PHE B C 1
ATOM 3680 O O . PHE B 1 35 ? -19.078 -19.734 -8.492 1 93.5 35 PHE B O 1
ATOM 3687 N N . GLU B 1 36 ? -18.109 -19.75 -6.418 1 90.25 36 GLU B N 1
ATOM 3688 C CA . GLU B 1 36 ? -19.141 -20.547 -5.773 1 90.25 36 GLU B CA 1
ATOM 3689 C C . GLU B 1 36 ? -19.359 -21.875 -6.508 1 90.25 36 GLU B C 1
ATOM 3691 O O . GLU B 1 36 ? -20.5 -22.266 -6.789 1 90.25 36 GLU B O 1
ATOM 3696 N N . LEU B 1 37 ? -18.312 -22.484 -6.844 1 91.56 37 LEU B N 1
ATOM 3697 C CA . LEU B 1 37 ? -18.391 -23.75 -7.547 1 91.56 37 LEU B CA 1
ATOM 3698 C C . LEU B 1 37 ? -18.672 -24.891 -6.57 1 91.56 37 LEU B C 1
ATOM 3700 O O . LEU B 1 37 ? -18.469 -24.75 -5.363 1 91.56 37 LEU B O 1
ATOM 3704 N N . SER B 1 38 ? -19.141 -26 -7.098 1 90.31 38 SER B N 1
ATOM 3705 C CA . SER B 1 38 ? -19.375 -27.172 -6.277 1 90.31 38 SER B CA 1
ATOM 3706 C C . SER B 1 38 ? -18.062 -27.797 -5.793 1 90.31 38 SER B C 1
ATOM 3708 O O . SER B 1 38 ? -17.031 -27.641 -6.441 1 90.31 38 SER B O 1
ATOM 3710 N N . PRO B 1 39 ? -18.062 -28.484 -4.68 1 87.81 39 PRO B N 1
ATOM 3711 C CA . PRO B 1 39 ? -16.859 -29.125 -4.176 1 87.81 39 PRO B CA 1
ATOM 3712 C C . PRO B 1 39 ? -16.219 -30.078 -5.188 1 87.81 39 PRO B C 1
ATOM 3714 O O . PRO B 1 39 ? -15 -30.156 -5.301 1 87.81 39 PRO B O 1
ATOM 3717 N N . GLY B 1 40 ? -17.078 -30.766 -5.871 1 88.62 40 GLY B N 1
ATOM 3718 C CA . GLY B 1 40 ? -16.578 -31.672 -6.895 1 88.62 40 GLY B CA 1
ATOM 3719 C C . GLY B 1 40 ? -15.805 -30.953 -7.992 1 88.62 40 GLY B C 1
ATOM 3720 O O . GLY B 1 40 ? -14.742 -31.422 -8.414 1 88.62 40 GLY B O 1
ATOM 3721 N N . THR B 1 41 ? -16.312 -29.875 -8.461 1 91.56 41 THR B N 1
ATOM 3722 C CA . THR B 1 41 ? -15.648 -29.094 -9.492 1 91.56 41 THR B CA 1
ATOM 3723 C C . THR B 1 41 ? -14.328 -28.531 -8.977 1 91.56 41 THR B C 1
ATOM 3725 O O . THR B 1 41 ? -13.336 -28.469 -9.711 1 91.56 41 THR B O 1
ATOM 3728 N N . ILE B 1 42 ? -14.289 -28.141 -7.766 1 91.31 42 ILE B N 1
ATOM 3729 C CA . ILE B 1 42 ? -13.078 -27.594 -7.164 1 91.31 42 ILE B CA 1
ATOM 3730 C C . ILE B 1 42 ? -11.992 -28.672 -7.098 1 91.31 42 ILE B C 1
ATOM 3732 O O . ILE B 1 42 ? -10.828 -28.406 -7.402 1 91.31 42 ILE B O 1
ATOM 3736 N N . VAL B 1 43 ? -12.391 -29.859 -6.695 1 91.56 43 VAL B N 1
ATOM 3737 C CA . VAL B 1 43 ? -11.445 -30.969 -6.625 1 91.56 43 VAL B CA 1
ATOM 3738 C C . VAL B 1 43 ? -10.875 -31.25 -8.016 1 91.56 43 VAL B C 1
ATOM 3740 O O . VAL B 1 43 ? -9.672 -31.453 -8.164 1 91.56 43 VAL B O 1
ATOM 3743 N N . ASN B 1 44 ? -11.758 -31.234 -8.977 1 92.56 44 ASN B N 1
ATOM 3744 C CA . ASN B 1 44 ? -11.312 -31.453 -10.352 1 92.56 44 ASN B CA 1
ATOM 3745 C C . ASN B 1 44 ? -10.336 -30.375 -10.805 1 92.56 44 ASN B C 1
ATOM 3747 O O . ASN B 1 44 ? -9.336 -30.672 -11.461 1 92.56 44 ASN B O 1
ATOM 3751 N N . MET B 1 45 ? -10.625 -29.188 -10.5 1 93 45 MET B N 1
ATOM 3752 C CA . MET B 1 45 ? -9.758 -28.062 -10.867 1 93 45 MET B CA 1
ATOM 3753 C C . MET B 1 45 ? -8.414 -28.172 -10.156 1 93 45 MET B C 1
ATOM 3755 O O . MET B 1 45 ? -7.371 -27.844 -10.734 1 93 45 MET B O 1
ATOM 3759 N N . LEU B 1 46 ? -8.461 -28.609 -8.945 1 93.62 46 LEU B N 1
ATOM 3760 C CA . LEU B 1 46 ? -7.242 -28.797 -8.172 1 93.62 46 LEU B CA 1
ATOM 3761 C C . LEU B 1 46 ? -6.355 -29.859 -8.812 1 93.62 46 LEU B C 1
ATOM 3763 O O . LEU B 1 46 ? -5.156 -29.641 -9.008 1 93.62 46 LEU B O 1
ATOM 3767 N N . GLN B 1 47 ? -6.941 -30.938 -9.117 1 94.25 47 GLN B N 1
ATOM 3768 C CA . GLN B 1 47 ? -6.195 -32.031 -9.75 1 94.25 47 GLN B CA 1
ATOM 3769 C C . GLN B 1 47 ? -5.617 -31.594 -11.094 1 94.25 47 GLN B C 1
ATOM 3771 O O . GLN B 1 47 ? -4.453 -31.859 -11.391 1 94.25 47 GLN B O 1
ATOM 3776 N N . LEU B 1 48 ? -6.398 -30.953 -11.836 1 95.44 48 LEU B N 1
ATOM 3777 C CA . LEU B 1 48 ? -5.934 -30.484 -13.133 1 95.44 48 LEU B CA 1
ATOM 3778 C C . LEU B 1 48 ? -4.82 -29.453 -12.977 1 95.44 48 LEU B C 1
ATOM 3780 O O . LEU B 1 48 ? -3.896 -29.406 -13.789 1 95.44 48 LEU B O 1
ATOM 3784 N N . SER B 1 49 ? -4.965 -28.547 -11.992 1 96.06 49 SER B N 1
ATOM 3785 C CA . SER B 1 49 ? -3.906 -27.594 -11.711 1 96.06 49 SER B CA 1
ATOM 3786 C C . SER B 1 49 ? -2.58 -28.281 -11.438 1 96.06 49 SER B C 1
ATOM 3788 O O . SER B 1 49 ? -1.525 -27.828 -11.875 1 96.06 49 SER B O 1
ATOM 3790 N N . PHE B 1 50 ? -2.643 -29.391 -10.695 1 96.19 50 PHE B N 1
ATOM 3791 C CA . PHE B 1 50 ? -1.437 -30.156 -10.398 1 96.19 50 PHE B CA 1
ATOM 3792 C C . PHE B 1 50 ? -0.838 -30.734 -11.672 1 96.19 50 PHE B C 1
ATOM 3794 O O . PHE B 1 50 ? 0.362 -30.609 -11.922 1 96.19 50 PHE B O 1
ATOM 3801 N N . ILE B 1 51 ? -1.677 -31.281 -12.469 1 96.56 51 ILE B N 1
ATOM 3802 C CA . ILE B 1 51 ? -1.241 -31.938 -13.695 1 96.56 51 ILE B CA 1
ATOM 3803 C C . ILE B 1 51 ? -0.637 -30.906 -14.648 1 96.56 51 ILE B C 1
ATOM 3805 O O . ILE B 1 51 ? 0.486 -31.078 -15.133 1 96.56 51 ILE B O 1
ATOM 3809 N N . VAL B 1 52 ? -1.36 -29.875 -14.883 1 96.81 52 VAL B N 1
ATOM 3810 C CA . VAL B 1 52 ? -0.955 -28.859 -15.859 1 96.81 52 VAL B CA 1
ATOM 3811 C C . VAL B 1 52 ? 0.314 -28.156 -15.375 1 96.81 52 VAL B C 1
ATOM 3813 O O . VAL B 1 52 ? 1.225 -27.906 -16.172 1 96.81 52 VAL B O 1
ATOM 3816 N N . THR B 1 53 ? 0.4 -27.812 -14.094 1 97.25 53 THR B N 1
ATOM 3817 C CA . THR B 1 53 ? 1.592 -27.172 -13.555 1 97.25 53 THR B CA 1
ATOM 3818 C C . THR B 1 53 ? 2.799 -28.094 -13.648 1 97.25 53 THR B C 1
ATOM 3820 O O . THR B 1 53 ? 3.887 -27.672 -14.039 1 97.25 53 THR B O 1
ATOM 3823 N N . GLY B 1 54 ? 2.619 -29.359 -13.219 1 97.5 54 GLY B N 1
ATOM 3824 C CA . GLY B 1 54 ? 3.701 -30.328 -13.359 1 97.5 54 GLY B CA 1
ATOM 3825 C C . GLY B 1 54 ? 4.215 -30.438 -14.781 1 97.5 54 GLY B C 1
ATOM 3826 O O . GLY B 1 54 ? 5.426 -30.406 -15.016 1 97.5 54 GLY B O 1
ATOM 3827 N N . LEU B 1 55 ? 3.309 -30.547 -15.688 1 97.69 55 LEU B N 1
ATOM 3828 C CA . LEU B 1 55 ? 3.658 -30.656 -17.109 1 97.69 55 LEU B CA 1
ATOM 3829 C C . LEU B 1 55 ? 4.363 -29.391 -17.578 1 97.69 55 LEU B C 1
ATOM 3831 O O . LEU B 1 55 ? 5.336 -29.469 -18.344 1 97.69 55 LEU B O 1
ATOM 3835 N N . ALA B 1 56 ? 3.82 -28.266 -17.234 1 97.62 56 ALA B N 1
ATOM 3836 C CA . ALA B 1 56 ? 4.414 -27 -17.641 1 97.62 56 ALA B CA 1
ATOM 3837 C C . ALA B 1 56 ? 5.855 -26.891 -17.156 1 97.62 56 ALA B C 1
ATOM 3839 O O . ALA B 1 56 ? 6.734 -26.422 -17.875 1 97.62 56 ALA B O 1
ATOM 3840 N N . CYS B 1 57 ? 6.062 -27.234 -15.898 1 97.38 57 CYS B N 1
ATOM 3841 C CA . CYS B 1 57 ? 7.41 -27.188 -15.336 1 97.38 57 CYS B CA 1
ATOM 3842 C C . CYS B 1 57 ? 8.359 -28.078 -16.125 1 97.38 57 CYS B C 1
ATOM 3844 O O . CYS B 1 57 ? 9.469 -27.672 -16.469 1 97.38 57 CYS B O 1
ATOM 3846 N N . ILE B 1 58 ? 7.938 -29.266 -16.469 1 97.44 58 ILE B N 1
ATOM 3847 C CA . ILE B 1 58 ? 8.758 -30.234 -17.188 1 97.44 58 ILE B CA 1
ATOM 3848 C C . ILE B 1 58 ? 9.062 -29.719 -18.594 1 97.44 58 ILE B C 1
ATOM 3850 O O . ILE B 1 58 ? 10.211 -29.75 -19.047 1 97.44 58 ILE B O 1
ATOM 3854 N N . VAL B 1 59 ? 8.055 -29.234 -19.266 1 97.44 59 VAL B N 1
ATOM 3855 C CA . VAL B 1 59 ? 8.211 -28.766 -20.641 1 97.44 59 VAL B CA 1
ATOM 3856 C C . VAL B 1 59 ? 9.125 -27.547 -20.672 1 97.44 59 VAL B C 1
ATOM 3858 O O . VAL B 1 59 ? 9.992 -27.438 -21.547 1 97.44 59 VAL B O 1
ATOM 3861 N N . GLN B 1 60 ? 8.938 -26.609 -19.75 1 97 60 GLN B N 1
ATOM 3862 C CA . GLN B 1 60 ? 9.789 -25.438 -19.672 1 97 60 GLN B CA 1
ATOM 3863 C C . GLN B 1 60 ? 11.242 -25.828 -19.422 1 97 60 GLN B C 1
ATOM 3865 O O . GLN B 1 60 ? 12.164 -25.203 -19.953 1 97 60 GLN B O 1
ATOM 3870 N N . ALA B 1 61 ? 11.43 -26.812 -18.594 1 95.38 61 ALA B N 1
ATOM 3871 C CA . ALA B 1 61 ? 12.773 -27.266 -18.234 1 95.38 61 ALA B CA 1
ATOM 3872 C C . ALA B 1 61 ? 13.492 -27.875 -19.422 1 95.38 61 ALA B C 1
ATOM 3874 O O . ALA B 1 61 ? 14.711 -27.75 -19.562 1 95.38 61 ALA B O 1
ATOM 3875 N N . PHE B 1 62 ? 12.797 -28.484 -20.297 1 95.19 62 PHE B N 1
ATOM 3876 C CA . PHE B 1 62 ? 13.438 -29.219 -21.391 1 95.19 62 PHE B CA 1
ATOM 3877 C C . PHE B 1 62 ? 13.414 -28.391 -22.672 1 95.19 62 PHE B C 1
ATOM 3879 O O . PHE B 1 62 ? 14.383 -28.391 -23.438 1 95.19 62 PHE B O 1
ATOM 3886 N N . LEU B 1 63 ? 12.32 -27.672 -22.875 1 95.38 63 LEU B N 1
ATOM 3887 C CA . LEU B 1 63 ? 12.141 -27.047 -24.188 1 95.38 63 LEU B CA 1
ATOM 3888 C C . LEU B 1 63 ? 12.047 -25.531 -24.047 1 95.38 63 LEU B C 1
ATOM 3890 O O . LEU B 1 63 ? 12.188 -24.812 -25.047 1 95.38 63 LEU B O 1
ATOM 3894 N N . GLY B 1 64 ? 11.789 -25.047 -22.906 1 95.56 64 GLY B N 1
ATOM 3895 C CA . GLY B 1 64 ? 11.562 -23.625 -22.703 1 95.56 64 GLY B CA 1
ATOM 3896 C C . GLY B 1 64 ? 12.836 -22.859 -22.344 1 95.56 64 GLY B C 1
ATOM 3897 O O . GLY B 1 64 ? 13.773 -22.828 -23.141 1 95.56 64 GLY B O 1
ATOM 3898 N N . HIS B 1 65 ? 12.805 -22.25 -21.109 1 92.5 65 HIS B N 1
ATOM 3899 C CA . HIS B 1 65 ? 13.969 -21.484 -20.672 1 92.5 65 HIS B CA 1
ATOM 3900 C C . HIS B 1 65 ? 15.078 -22.406 -20.172 1 92.5 65 HIS B C 1
ATOM 3902 O O . HIS B 1 65 ? 16.219 -21.969 -20 1 92.5 65 HIS B O 1
ATOM 3908 N N . LYS B 1 66 ? 14.828 -23.672 -19.891 1 94.56 66 LYS B N 1
ATOM 3909 C CA . LYS B 1 66 ? 15.805 -24.719 -19.578 1 94.56 66 LYS B CA 1
ATOM 3910 C C . LYS B 1 66 ? 16.516 -24.438 -18.266 1 94.56 66 LYS B C 1
ATOM 3912 O O . LYS B 1 66 ? 17.719 -24.656 -18.156 1 94.56 66 LYS B O 1
ATOM 3917 N N . ARG B 1 67 ? 15.828 -23.812 -17.406 1 94.75 67 ARG B N 1
ATOM 3918 C CA . ARG B 1 67 ? 16.281 -23.562 -16.031 1 94.75 67 ARG B CA 1
ATOM 3919 C C . ARG B 1 67 ? 15.273 -24.062 -15.016 1 94.75 67 ARG B C 1
ATOM 3921 O O . ARG B 1 67 ? 14.141 -24.406 -15.367 1 94.75 67 ARG B O 1
ATOM 3928 N N . ALA B 1 68 ? 15.75 -24.219 -13.812 1 94.75 68 ALA B N 1
ATOM 3929 C CA . ALA B 1 68 ? 14.852 -24.641 -12.742 1 94.75 68 ALA B CA 1
ATOM 3930 C C . ALA B 1 68 ? 14.031 -23.453 -12.227 1 94.75 68 ALA B C 1
ATOM 3932 O O . ALA B 1 68 ? 14.234 -23 -11.094 1 94.75 68 ALA B O 1
ATOM 3933 N N . ILE B 1 69 ? 13.117 -22.984 -13.055 1 94.88 69 ILE B N 1
ATOM 3934 C CA . ILE B 1 69 ? 12.164 -21.922 -12.727 1 94.88 69 ILE B CA 1
ATOM 3935 C C . ILE B 1 69 ? 10.742 -22.469 -12.805 1 94.88 69 ILE B C 1
ATOM 3937 O O . ILE B 1 69 ? 10.297 -22.891 -13.875 1 94.88 69 ILE B O 1
ATOM 3941 N N . MET B 1 70 ? 10.156 -22.422 -11.742 1 95.25 70 MET B N 1
ATOM 3942 C CA . MET B 1 70 ? 8.812 -22.984 -11.703 1 95.25 70 MET B CA 1
ATOM 3943 C C . MET B 1 70 ? 7.875 -22.234 -12.641 1 95.25 70 MET B C 1
ATOM 3945 O O . MET B 1 70 ? 7.934 -21 -12.719 1 95.25 70 MET B O 1
ATOM 3949 N N . GLU B 1 71 ? 7.09 -22.953 -13.398 1 95.56 71 GLU B N 1
ATOM 3950 C CA . GLU B 1 71 ? 5.969 -22.453 -14.188 1 95.56 71 GLU B CA 1
ATOM 3951 C C . GLU B 1 71 ? 4.633 -22.859 -13.578 1 95.56 71 GLU B C 1
ATOM 3953 O O . GLU B 1 71 ? 4.371 -24.047 -13.383 1 95.56 71 GLU B O 1
ATOM 3958 N N . GLY B 1 72 ? 3.854 -21.969 -13.203 1 95.25 72 GLY B N 1
ATOM 3959 C CA . GLY B 1 72 ? 2.574 -22.281 -12.594 1 95.25 72 GLY B CA 1
ATOM 3960 C C . GLY B 1 72 ? 1.57 -21.156 -12.68 1 95.25 72 GLY B C 1
ATOM 3961 O O . GLY B 1 72 ? 1.752 -20.219 -13.461 1 95.25 72 GLY B O 1
ATOM 3962 N N . GLN B 1 73 ? 0.518 -21.328 -12.008 1 95.88 73 GLN B N 1
ATOM 3963 C CA . GLN B 1 73 ? -0.551 -20.344 -12.008 1 95.88 73 GLN B CA 1
ATOM 3964 C C . GLN B 1 73 ? -0.069 -19.016 -11.438 1 95.88 73 GLN B C 1
ATOM 3966 O O . GLN B 1 73 ? 0.352 -18.953 -10.281 1 95.88 73 GLN B O 1
ATOM 3971 N N . SER B 1 74 ? -0.168 -18.016 -12.219 1 94.69 74 SER B N 1
ATOM 3972 C CA . SER B 1 74 ? 0.419 -16.703 -11.961 1 94.69 74 SER B CA 1
ATOM 3973 C C . SER B 1 74 ? -0.343 -15.961 -10.859 1 94.69 74 SER B C 1
ATOM 3975 O O . SER B 1 74 ? -1.573 -15.898 -10.891 1 94.69 74 SER B O 1
ATOM 3977 N N . GLY B 1 75 ? 0.406 -15.43 -9.984 1 92.75 75 GLY B N 1
ATOM 3978 C CA . GLY B 1 75 ? -0.193 -14.617 -8.938 1 92.75 75 GLY B CA 1
ATOM 3979 C C . GLY B 1 75 ? -0.906 -13.383 -9.469 1 92.75 75 GLY B C 1
ATOM 3980 O O . GLY B 1 75 ? -1.927 -12.969 -8.922 1 92.75 75 GLY B O 1
ATOM 3981 N N . LEU B 1 76 ? -0.353 -12.766 -10.484 1 92.75 76 LEU B N 1
ATOM 3982 C CA . LEU B 1 76 ? -0.984 -11.602 -11.086 1 92.75 76 LEU B CA 1
ATOM 3983 C C . LEU B 1 76 ? -2.385 -11.938 -11.586 1 92.75 76 LEU B C 1
ATOM 3985 O O . LEU B 1 76 ? -3.346 -11.227 -11.273 1 92.75 76 LEU B O 1
ATOM 3989 N N . TRP B 1 77 ? -2.465 -13.016 -12.305 1 94.88 77 TRP B N 1
ATOM 3990 C CA . TRP B 1 77 ? -3.756 -13.469 -12.82 1 94.88 77 TRP B CA 1
ATOM 3991 C C . TRP B 1 77 ? -4.691 -13.844 -11.672 1 94.88 77 TRP B C 1
ATOM 3993 O O . TRP B 1 77 ? -5.879 -13.516 -11.703 1 94.88 77 TRP B O 1
ATOM 4003 N N . TRP B 1 78 ? -4.094 -14.547 -10.789 1 95 78 TRP B N 1
ATOM 4004 C CA . TRP B 1 78 ? -4.848 -14.953 -9.609 1 95 78 TRP B CA 1
ATOM 4005 C C . TRP B 1 78 ? -5.5 -13.75 -8.938 1 95 78 TRP B C 1
ATOM 4007 O O . TRP B 1 78 ? -6.711 -13.734 -8.711 1 95 78 TRP B O 1
ATOM 4017 N N . GLY B 1 79 ? -4.742 -12.727 -8.719 1 92.56 79 GLY B N 1
ATOM 4018 C CA . GLY B 1 79 ? -5.234 -11.516 -8.094 1 92.56 79 GLY B CA 1
ATOM 4019 C C . GLY B 1 79 ? -6.297 -10.805 -8.914 1 92.56 79 GLY B C 1
ATOM 4020 O O . GLY B 1 79 ? -7.316 -10.375 -8.375 1 92.56 79 GLY B O 1
ATOM 4021 N N . ILE B 1 80 ? -6.082 -10.695 -10.148 1 92.62 80 ILE B N 1
ATOM 4022 C CA . ILE B 1 80 ? -7.008 -9.984 -11.031 1 92.62 80 ILE B CA 1
ATOM 4023 C C . ILE B 1 80 ? -8.344 -10.727 -11.078 1 92.62 80 ILE B C 1
ATOM 4025 O O . ILE B 1 80 ? -9.406 -10.109 -11.023 1 92.62 80 ILE B O 1
ATOM 4029 N N . ILE B 1 81 ? -8.281 -12.031 -11.188 1 94.62 81 ILE B N 1
ATOM 4030 C CA . ILE B 1 81 ? -9.5 -12.836 -11.25 1 94.62 81 ILE B CA 1
ATOM 4031 C C . ILE B 1 81 ? -10.32 -12.633 -9.984 1 94.62 81 ILE B C 1
ATOM 4033 O O . ILE B 1 81 ? -11.523 -12.383 -10.047 1 94.62 81 ILE B O 1
ATOM 4037 N N . LEU B 1 82 ? -9.664 -12.688 -8.875 1 91.81 82 LEU B N 1
ATOM 4038 C CA . LEU B 1 82 ? -10.375 -12.523 -7.617 1 91.81 82 LEU B CA 1
ATOM 4039 C C . LEU B 1 82 ? -10.906 -11.102 -7.473 1 91.81 82 LEU B C 1
ATOM 4041 O O . LEU B 1 82 ? -12.016 -10.898 -6.965 1 91.81 82 LEU B O 1
ATOM 4045 N N . THR B 1 83 ? -10.125 -10.133 -7.914 1 88.06 83 THR B N 1
ATOM 4046 C CA . THR B 1 83 ? -10.578 -8.742 -7.875 1 88.06 83 THR B CA 1
ATOM 4047 C C . THR B 1 83 ? -11.797 -8.547 -8.766 1 88.06 83 THR B C 1
ATOM 4049 O O . THR B 1 83 ? -12.758 -7.883 -8.375 1 88.06 83 THR B O 1
ATOM 4052 N N . LEU B 1 84 ? -11.781 -9.133 -9.914 1 90.81 84 LEU B N 1
ATOM 4053 C CA . LEU B 1 84 ? -12.898 -9 -10.844 1 90.81 84 LEU B CA 1
ATOM 4054 C C . LEU B 1 84 ? -14.141 -9.703 -10.305 1 90.81 84 LEU B C 1
ATOM 4056 O O . LEU B 1 84 ? -15.266 -9.25 -10.539 1 90.81 84 LEU B O 1
ATOM 4060 N N . CYS B 1 85 ? -13.945 -10.766 -9.625 1 90.25 85 CYS B N 1
ATOM 4061 C CA . CYS B 1 85 ? -15.078 -11.438 -8.977 1 90.25 85 CYS B CA 1
ATOM 4062 C C . CYS B 1 85 ? -15.75 -10.516 -7.973 1 90.25 85 CYS B C 1
ATOM 4064 O O . CYS B 1 85 ? -16.984 -10.422 -7.938 1 90.25 85 CYS B O 1
ATOM 4066 N N . ASN B 1 86 ? -14.969 -9.852 -7.246 1 83.38 86 ASN B N 1
ATOM 4067 C CA . ASN B 1 86 ? -15.492 -8.922 -6.25 1 83.38 86 ASN B CA 1
ATOM 4068 C C . ASN B 1 86 ? -16.219 -7.75 -6.906 1 83.38 86 ASN B C 1
ATOM 4070 O O . ASN B 1 86 ? -17.266 -7.328 -6.43 1 83.38 86 ASN B O 1
ATOM 4074 N N . THR B 1 87 ? -15.633 -7.273 -7.918 1 81.12 87 THR B N 1
ATOM 4075 C CA . THR B 1 87 ? -16.219 -6.129 -8.617 1 81.12 87 THR B CA 1
ATOM 4076 C C . THR B 1 87 ? -17.5 -6.523 -9.32 1 81.12 87 THR B C 1
ATOM 4078 O O . THR B 1 87 ? -18.469 -5.762 -9.32 1 81.12 87 THR B O 1
ATOM 4081 N N . ALA B 1 88 ? -17.469 -7.625 -9.953 1 83.25 88 ALA B N 1
ATOM 4082 C CA . ALA B 1 88 ? -18.656 -8.109 -10.656 1 83.25 88 ALA B CA 1
ATOM 4083 C C . ALA B 1 88 ? -19.844 -8.266 -9.711 1 83.25 88 ALA B C 1
ATOM 4085 O O . ALA B 1 88 ? -20.969 -7.91 -10.047 1 83.25 88 ALA B O 1
ATOM 4086 N N . MET B 1 89 ? -19.578 -8.719 -8.641 1 79.81 89 MET B N 1
ATOM 4087 C CA . MET B 1 89 ? -20.641 -8.906 -7.641 1 79.81 89 MET B CA 1
ATOM 4088 C C . MET B 1 89 ? -21.203 -7.566 -7.199 1 79.81 89 MET B C 1
ATOM 4090 O O . MET B 1 89 ? -22.422 -7.414 -7.094 1 79.81 89 MET B O 1
ATOM 4094 N N . ALA B 1 90 ? -20.359 -6.719 -6.988 1 75.25 90 ALA B N 1
ATOM 4095 C CA . ALA B 1 90 ? -20.781 -5.391 -6.551 1 75.25 90 ALA B CA 1
ATOM 4096 C C . ALA B 1 90 ? -21.609 -4.695 -7.625 1 75.25 90 ALA B C 1
ATOM 4098 O O . ALA B 1 90 ? -22.453 -3.852 -7.316 1 75.25 90 ALA B O 1
ATOM 4099 N N . GLN B 1 91 ? -21.438 -5.141 -8.812 1 79.31 91 GLN B N 1
ATOM 4100 C CA . GLN B 1 91 ? -22.109 -4.492 -9.93 1 79.31 91 GLN B CA 1
ATOM 4101 C C . GLN B 1 91 ? -23.297 -5.324 -10.422 1 79.31 91 GLN B C 1
ATOM 4103 O O . GLN B 1 91 ? -23.969 -4.949 -11.383 1 79.31 91 GLN B O 1
ATOM 4108 N N . GLY B 1 92 ? -23.516 -6.445 -9.891 1 81.75 92 GLY B N 1
ATOM 4109 C CA . GLY B 1 92 ? -24.672 -7.281 -10.234 1 81.75 92 GLY B CA 1
ATOM 4110 C C . GLY B 1 92 ? -24.438 -8.141 -11.461 1 81.75 92 GLY B C 1
ATOM 4111 O O . GLY B 1 92 ? -25.391 -8.609 -12.078 1 81.75 92 GLY B O 1
ATOM 4112 N N . MET B 1 93 ? -23.219 -8.305 -11.836 1 88 93 MET B N 1
ATOM 4113 C CA . MET B 1 93 ? -22.906 -9.172 -12.969 1 88 93 MET B CA 1
ATOM 4114 C C . MET B 1 93 ? -22.938 -10.641 -12.562 1 88 93 MET B C 1
ATOM 4116 O O . MET B 1 93 ? -22.328 -11.031 -11.57 1 88 93 MET B O 1
ATOM 4120 N N . PRO B 1 94 ? -23.672 -11.414 -13.375 1 91.69 94 PRO B N 1
ATOM 4121 C CA . PRO B 1 94 ? -23.688 -12.844 -13.047 1 91.69 94 PRO B CA 1
ATOM 4122 C C . PRO B 1 94 ? -22.312 -13.484 -13.18 1 91.69 94 PRO B C 1
ATOM 4124 O O . PRO B 1 94 ? -21.562 -13.172 -14.117 1 91.69 94 PRO B O 1
ATOM 4127 N N . LEU B 1 95 ? -22 -14.391 -12.32 1 92.62 95 LEU B N 1
ATOM 4128 C CA . LEU B 1 95 ? -20.688 -15.031 -12.234 1 92.62 95 LEU B CA 1
ATOM 4129 C C . LEU B 1 95 ? -20.375 -15.797 -13.516 1 92.62 95 LEU B C 1
ATOM 4131 O O . LEU B 1 95 ? -19.25 -15.766 -14 1 92.62 95 LEU B O 1
ATOM 4135 N N . PRO B 1 96 ? -21.391 -16.453 -14.117 1 94.25 96 PRO B N 1
ATOM 4136 C CA . PRO B 1 96 ? -21.062 -17.172 -15.352 1 94.25 96 PRO B CA 1
ATOM 4137 C C . PRO B 1 96 ? -20.656 -16.25 -16.5 1 94.25 96 PRO B C 1
ATOM 4139 O O . PRO B 1 96 ? -19.844 -16.641 -17.344 1 94.25 96 PRO B O 1
ATOM 4142 N N . VAL B 1 97 ? -21.203 -15.094 -16.516 1 95.5 97 VAL B N 1
ATOM 4143 C CA . VAL B 1 97 ? -20.812 -14.117 -17.531 1 95.5 97 VAL B CA 1
ATOM 4144 C C . VAL B 1 97 ? -19.391 -13.641 -17.297 1 95.5 97 VAL B C 1
ATOM 4146 O O . VAL B 1 97 ? -18.594 -13.516 -18.234 1 95.5 97 VAL B O 1
ATOM 4149 N N . LEU B 1 98 ? -19.078 -13.398 -16.062 1 95.12 98 LEU B N 1
ATOM 4150 C CA . LEU B 1 98 ? -17.703 -13.031 -15.703 1 95.12 98 LEU B CA 1
ATOM 4151 C C . LEU B 1 98 ? -16.734 -14.141 -16.094 1 95.12 98 LEU B C 1
ATOM 4153 O O . LEU B 1 98 ? -15.734 -13.875 -16.781 1 95.12 98 LEU B O 1
ATOM 4157 N N . GLY B 1 99 ? -17.109 -15.328 -15.641 1 96.56 99 GLY B N 1
ATOM 4158 C CA . GLY B 1 99 ? -16.25 -16.469 -15.93 1 96.56 99 GLY B CA 1
ATOM 4159 C C . GLY B 1 99 ? -16.062 -16.719 -17.422 1 96.56 99 GLY B C 1
ATOM 4160 O O . GLY B 1 99 ? -14.953 -16.984 -17.875 1 96.56 99 GLY B O 1
ATOM 4161 N N . GLY B 1 100 ? -17.141 -16.656 -18.109 1 97.56 100 GLY B N 1
ATOM 4162 C CA . GLY B 1 100 ? -17.094 -16.844 -19.547 1 97.56 100 GLY B CA 1
ATOM 4163 C C . GLY B 1 100 ? -16.281 -15.789 -20.266 1 97.56 100 GLY B C 1
ATOM 4164 O O . GLY B 1 100 ? -15.578 -16.078 -21.219 1 97.56 100 GLY B O 1
ATOM 4165 N N . SER B 1 101 ? -16.406 -14.57 -19.859 1 97.38 101 SER B N 1
ATOM 4166 C CA . SER B 1 101 ? -15.648 -13.477 -20.469 1 97.38 101 SER B CA 1
ATOM 4167 C C . SER B 1 101 ? -14.164 -13.578 -20.141 1 97.38 101 SER B C 1
ATOM 4169 O O . SER B 1 101 ? -13.312 -13.234 -20.969 1 97.38 101 SER B O 1
ATOM 4171 N N . LEU B 1 102 ? -13.914 -14.016 -18.922 1 97.38 102 LEU B N 1
ATOM 4172 C CA . LEU B 1 102 ? -12.523 -14.281 -18.547 1 97.38 102 LEU B CA 1
ATOM 4173 C C . LEU B 1 102 ? -11.914 -15.344 -19.469 1 97.38 102 LEU B C 1
ATOM 4175 O O . LEU B 1 102 ? -10.781 -15.203 -19.922 1 97.38 102 LEU B O 1
ATOM 4179 N N . THR B 1 103 ? -12.695 -16.391 -19.703 1 97.5 103 THR B N 1
ATOM 4180 C CA . THR B 1 103 ? -12.242 -17.469 -20.562 1 97.5 103 THR B CA 1
ATOM 4181 C C . THR B 1 103 ? -11.859 -16.953 -21.953 1 97.5 103 THR B C 1
ATOM 4183 O O . THR B 1 103 ? -10.789 -17.266 -22.469 1 97.5 103 THR B O 1
ATOM 4186 N N . VAL B 1 104 ? -12.688 -16.156 -22.484 1 97.75 104 VAL B N 1
ATOM 4187 C CA . VAL B 1 104 ? -12.43 -15.586 -23.812 1 97.75 104 VAL B CA 1
ATOM 4188 C C . VAL B 1 104 ? -11.18 -14.711 -23.75 1 97.75 104 VAL B C 1
ATOM 4190 O O . VAL B 1 104 ? -10.312 -14.805 -24.625 1 97.75 104 VAL B O 1
ATOM 4193 N N . GLY B 1 105 ? -11.117 -13.852 -22.781 1 97.88 105 GLY B N 1
ATOM 4194 C CA . GLY B 1 105 ? -9.953 -13 -22.625 1 97.88 105 GLY B CA 1
ATOM 4195 C C . GLY B 1 105 ? -8.656 -13.781 -22.469 1 97.88 105 GLY B C 1
ATOM 4196 O O . GLY B 1 105 ? -7.629 -13.406 -23.031 1 97.88 105 GLY B O 1
ATOM 4197 N N . ILE B 1 106 ? -8.68 -14.859 -21.703 1 97.62 106 ILE B N 1
ATOM 4198 C CA . ILE B 1 106 ? -7.508 -15.695 -21.453 1 97.62 106 ILE B CA 1
ATOM 4199 C C . ILE B 1 106 ? -7.07 -16.375 -22.75 1 97.62 106 ILE B C 1
ATOM 4201 O O . ILE B 1 106 ? -5.879 -16.453 -23.047 1 97.62 106 ILE B O 1
ATOM 4205 N N . ILE B 1 107 ? -7.992 -16.812 -23.516 1 97.38 107 ILE B N 1
ATOM 4206 C CA . ILE B 1 107 ? -7.684 -17.469 -24.781 1 97.38 107 ILE B CA 1
ATOM 4207 C C . ILE B 1 107 ? -7.051 -16.453 -25.734 1 97.38 107 ILE B C 1
ATOM 4209 O O . ILE B 1 107 ? -6.047 -16.75 -26.391 1 97.38 107 ILE B O 1
ATOM 4213 N N . ILE B 1 108 ? -7.629 -15.289 -25.828 1 97.81 108 ILE B N 1
ATOM 4214 C CA . ILE B 1 108 ? -7.047 -14.234 -26.656 1 97.81 108 ILE B CA 1
ATOM 4215 C C . ILE B 1 108 ? -5.621 -13.945 -26.188 1 97.81 108 ILE B C 1
ATOM 4217 O O . ILE B 1 108 ? -4.707 -13.836 -27.016 1 97.81 108 ILE B O 1
ATOM 4221 N N . THR B 1 109 ? -5.461 -13.836 -24.922 1 96.94 109 THR B N 1
ATOM 4222 C CA . THR B 1 109 ? -4.145 -13.57 -24.344 1 96.94 109 THR B CA 1
ATOM 4223 C C . THR B 1 109 ? -3.172 -14.695 -24.672 1 96.94 109 THR B C 1
ATOM 4225 O O . THR B 1 109 ? -1.985 -14.453 -24.906 1 96.94 109 THR B O 1
ATOM 4228 N N . SER B 1 110 ? -3.689 -15.922 -24.578 1 97.31 110 SER B N 1
ATOM 4229 C CA . SER B 1 110 ? -2.85 -17.062 -24.906 1 97.31 110 SER B CA 1
ATOM 4230 C C . SER B 1 110 ? -2.314 -16.984 -26.328 1 97.31 110 SER B C 1
ATOM 4232 O O . SER B 1 110 ? -1.139 -17.25 -26.578 1 97.31 110 SER B O 1
ATOM 4234 N N . VAL B 1 111 ? -3.094 -16.562 -27.234 1 97.31 111 VAL B N 1
ATOM 4235 C CA . VAL B 1 111 ? -2.697 -16.406 -28.625 1 97.31 111 VAL B CA 1
ATOM 4236 C C . VAL B 1 111 ? -1.671 -15.273 -28.75 1 97.31 111 VAL B C 1
ATOM 4238 O O . VAL B 1 111 ? -0.656 -15.43 -29.438 1 97.31 111 VAL B O 1
ATOM 4241 N N . ILE B 1 112 ? -1.911 -14.227 -28.078 1 95.94 112 ILE B N 1
ATOM 4242 C CA . ILE B 1 112 ? -1.006 -13.086 -28.141 1 95.94 112 ILE B CA 1
ATOM 4243 C C . ILE B 1 112 ? 0.349 -13.477 -27.547 1 95.94 112 ILE B C 1
ATOM 4245 O O . ILE B 1 112 ? 1.394 -13.172 -28.125 1 95.94 112 ILE B O 1
ATOM 4249 N N . THR B 1 113 ? 0.339 -14.117 -26.406 1 94.62 113 THR B N 1
ATOM 4250 C CA . THR B 1 113 ? 1.572 -14.539 -25.75 1 94.62 113 THR B CA 1
ATOM 4251 C C . THR B 1 113 ? 2.34 -15.523 -26.625 1 94.62 113 THR B C 1
ATOM 4253 O O . THR B 1 113 ? 3.566 -15.453 -26.719 1 94.62 113 THR B O 1
ATOM 4256 N N . PHE B 1 114 ? 1.622 -16.422 -27.234 1 95.38 114 PHE B N 1
ATOM 4257 C CA . PHE B 1 114 ? 2.213 -17.375 -28.156 1 95.38 114 PHE B CA 1
ATOM 4258 C C . PHE B 1 114 ? 2.863 -16.656 -29.328 1 95.38 114 PHE B C 1
ATOM 4260 O O . PHE B 1 114 ? 3.986 -16.984 -29.719 1 95.38 114 PHE B O 1
ATOM 4267 N N . LEU B 1 115 ? 2.201 -15.656 -29.844 1 95.31 115 LEU B N 1
ATOM 4268 C CA . LEU B 1 115 ? 2.713 -14.891 -30.969 1 95.31 115 LEU B CA 1
ATOM 4269 C C . LEU B 1 115 ? 3.936 -14.078 -30.562 1 95.31 115 LEU B C 1
ATOM 4271 O O . LEU B 1 115 ? 4.883 -13.938 -31.344 1 95.31 115 LEU B O 1
ATOM 4275 N N . ILE B 1 116 ? 3.891 -13.516 -29.406 1 92.25 116 ILE B N 1
ATOM 4276 C CA . ILE B 1 116 ? 5.059 -12.805 -28.891 1 92.25 116 ILE B CA 1
ATOM 4277 C C . ILE B 1 116 ? 6.254 -13.75 -28.844 1 92.25 116 ILE B C 1
ATOM 4279 O O . ILE B 1 116 ? 7.371 -13.375 -29.203 1 92.25 116 ILE B O 1
ATOM 4283 N N . GLY B 1 117 ? 6.023 -14.953 -28.406 1 91.5 117 GLY B N 1
ATOM 4284 C CA . GLY B 1 117 ? 7.074 -15.953 -28.359 1 91.5 117 GLY B CA 1
ATOM 4285 C C . GLY B 1 117 ? 7.645 -16.297 -29.734 1 91.5 117 GLY B C 1
ATOM 4286 O O . GLY B 1 117 ? 8.844 -16.141 -29.969 1 91.5 117 GLY B O 1
ATOM 4287 N N . ILE B 1 118 ? 6.836 -16.578 -30.672 1 92.12 118 ILE B N 1
ATOM 4288 C CA . ILE B 1 118 ? 7.277 -17.078 -31.969 1 92.12 118 ILE B CA 1
ATOM 4289 C C . ILE B 1 118 ? 7.906 -15.945 -32.781 1 92.12 118 ILE B C 1
ATOM 4291 O O . ILE B 1 118 ? 8.836 -16.172 -33.562 1 92.12 118 ILE B O 1
ATOM 4295 N N . THR B 1 119 ? 7.418 -14.68 -32.656 1 91.94 119 THR B N 1
ATOM 4296 C CA . THR B 1 119 ? 7.898 -13.555 -33.438 1 91.94 119 THR B CA 1
ATOM 4297 C C . THR B 1 119 ? 9.172 -12.961 -32.844 1 91.94 119 THR B C 1
ATOM 4299 O O . THR B 1 119 ? 9.883 -12.211 -33.5 1 91.94 119 THR B O 1
ATOM 4302 N N . GLY B 1 120 ? 9.422 -13.195 -31.625 1 88.06 120 GLY B N 1
ATOM 4303 C CA . GLY B 1 120 ? 10.617 -12.68 -30.984 1 88.06 120 GLY B CA 1
ATOM 4304 C C . GLY B 1 120 ? 10.445 -11.266 -30.453 1 88.06 120 GLY B C 1
ATOM 4305 O O . GLY B 1 120 ? 11.43 -10.539 -30.281 1 88.06 120 GLY B O 1
ATOM 4306 N N . LEU B 1 121 ? 9.273 -10.836 -30.203 1 87.75 121 LEU B N 1
ATOM 4307 C CA . LEU B 1 121 ? 9 -9.492 -29.703 1 87.75 121 LEU B CA 1
ATOM 4308 C C . LEU B 1 121 ? 9.242 -9.414 -28.203 1 87.75 121 LEU B C 1
ATOM 4310 O O . LEU B 1 121 ? 9.219 -8.328 -27.609 1 87.75 121 LEU B O 1
ATOM 4314 N N . GLY B 1 122 ? 9.461 -10.523 -27.578 1 82 122 GLY B N 1
ATOM 4315 C CA . GLY B 1 122 ? 9.641 -10.617 -26.141 1 82 122 GLY B CA 1
ATOM 4316 C C . GLY B 1 122 ? 10.664 -9.633 -25.594 1 82 122 GLY B C 1
ATOM 4317 O O . GLY B 1 122 ? 10.336 -8.805 -24.75 1 82 122 GLY B O 1
ATOM 4318 N N . PRO B 1 123 ? 11.797 -9.633 -26.219 1 78.94 123 PRO B N 1
ATOM 4319 C CA . PRO B 1 123 ? 12.844 -8.727 -25.734 1 78.94 123 PRO B CA 1
ATOM 4320 C C . PRO B 1 123 ? 12.469 -7.258 -25.891 1 78.94 123 PRO B C 1
ATOM 4322 O O . PRO B 1 123 ? 12.883 -6.422 -25.078 1 78.94 123 PRO B O 1
ATOM 4325 N N . HIS B 1 124 ? 11.734 -6.953 -26.906 1 83.06 124 HIS B N 1
ATOM 4326 C CA . HIS B 1 124 ? 11.305 -5.574 -27.109 1 83.06 124 HIS B CA 1
ATOM 4327 C C . HIS B 1 124 ? 10.328 -5.137 -26.031 1 83.06 124 HIS B C 1
ATOM 4329 O O . HIS B 1 124 ? 10.359 -3.986 -25.578 1 83.06 124 HIS B O 1
ATOM 4335 N N . ILE B 1 125 ? 9.508 -6.02 -25.625 1 84.19 125 ILE B N 1
ATOM 4336 C CA . ILE B 1 125 ? 8.555 -5.734 -24.562 1 84.19 125 ILE B CA 1
ATOM 4337 C C . ILE B 1 125 ? 9.297 -5.609 -23.234 1 84.19 125 ILE B C 1
ATOM 4339 O O . ILE B 1 125 ? 8.945 -4.773 -22.391 1 84.19 125 ILE B O 1
ATOM 4343 N N . ALA B 1 126 ? 10.297 -6.363 -23.109 1 79.88 126 ALA B N 1
ATOM 4344 C CA . ALA B 1 126 ? 11.102 -6.363 -21.891 1 79.88 126 ALA B CA 1
ATOM 4345 C C . ALA B 1 126 ? 11.719 -4.992 -21.641 1 79.88 126 ALA B C 1
ATOM 4347 O O . ALA B 1 126 ? 11.914 -4.59 -20.484 1 79.88 126 ALA B O 1
ATOM 4348 N N . LYS B 1 127 ? 12.023 -4.285 -22.672 1 84.75 127 LYS B N 1
ATOM 4349 C CA . LYS B 1 127 ? 12.68 -2.986 -22.562 1 84.75 127 LYS B CA 1
ATOM 4350 C C . LYS B 1 127 ? 11.766 -1.959 -21.906 1 84.75 127 LYS B C 1
ATOM 4352 O O . LYS B 1 127 ? 12.234 -0.94 -21.391 1 84.75 127 LYS B O 1
ATOM 4357 N N . LEU B 1 128 ? 10.492 -2.242 -21.938 1 88.75 128 LEU B N 1
ATOM 4358 C CA . LEU B 1 128 ? 9.539 -1.324 -21.312 1 88.75 128 LEU B CA 1
ATOM 4359 C C . LEU B 1 128 ? 9.547 -1.463 -19.797 1 88.75 128 LEU B C 1
ATOM 4361 O O . LEU B 1 128 ? 9.094 -0.564 -19.094 1 88.75 128 LEU B O 1
ATOM 4365 N N . PHE B 1 129 ? 10.008 -2.568 -19.359 1 89.5 129 PHE B N 1
ATOM 4366 C CA . PHE B 1 129 ? 9.984 -2.852 -17.922 1 89.5 129 PHE B CA 1
ATOM 4367 C C . PHE B 1 129 ? 11.328 -2.516 -17.297 1 89.5 129 PHE B C 1
ATOM 4369 O O . PHE B 1 129 ? 12.008 -3.4 -16.766 1 89.5 129 PHE B O 1
ATOM 4376 N N . LYS B 1 130 ? 11.617 -1.237 -17.234 1 92.69 130 LYS B N 1
ATOM 4377 C CA . LYS B 1 130 ? 12.828 -0.711 -16.609 1 92.69 130 LYS B CA 1
ATOM 4378 C C . LYS B 1 130 ? 12.789 -0.882 -15.102 1 92.69 130 LYS B C 1
ATOM 4380 O O . LYS B 1 130 ? 11.742 -1.207 -14.531 1 92.69 130 LYS B O 1
ATOM 4385 N N . PRO B 1 131 ? 13.859 -0.728 -14.477 1 92.94 131 PRO B N 1
ATOM 4386 C CA . PRO B 1 131 ? 13.938 -1.002 -13.039 1 92.94 131 PRO B CA 1
ATOM 4387 C C . PRO B 1 131 ? 12.891 -0.24 -12.234 1 92.94 131 PRO B C 1
ATOM 4389 O O . PRO B 1 131 ? 12.297 -0.796 -11.305 1 92.94 131 PRO B O 1
ATOM 4392 N N . ALA B 1 132 ? 12.641 1 -12.555 1 96.25 132 ALA B N 1
ATOM 4393 C CA . ALA B 1 132 ? 11.633 1.775 -11.836 1 96.25 132 ALA B CA 1
ATOM 4394 C C . ALA B 1 132 ? 10.25 1.138 -11.969 1 96.25 132 ALA B C 1
ATOM 4396 O O . ALA B 1 132 ? 9.484 1.086 -11.008 1 96.25 132 ALA B O 1
ATOM 4397 N N . VAL B 1 133 ? 9.961 0.669 -13.195 1 95.5 133 VAL B N 1
ATOM 4398 C CA . VAL B 1 133 ? 8.68 0.015 -13.445 1 95.5 133 VAL B CA 1
ATOM 4399 C C . VAL B 1 133 ? 8.609 -1.303 -12.68 1 95.5 133 VAL B C 1
ATOM 4401 O O . VAL B 1 133 ? 7.598 -1.606 -12.047 1 95.5 133 VAL B O 1
ATOM 4404 N N . MET B 1 134 ? 9.703 -2.043 -12.656 1 92.31 134 MET B N 1
ATOM 4405 C CA . MET B 1 134 ? 9.75 -3.34 -11.984 1 92.31 134 MET B CA 1
ATOM 4406 C C . MET B 1 134 ? 9.617 -3.174 -10.477 1 92.31 134 MET B C 1
ATOM 4408 O O . MET B 1 134 ? 9.008 -4.004 -9.805 1 92.31 134 MET B O 1
ATOM 4412 N N . GLY B 1 135 ? 10.289 -2.15 -9.969 1 94.44 135 GLY B N 1
ATOM 4413 C CA . GLY B 1 135 ? 10.133 -1.873 -8.547 1 94.44 135 GLY B CA 1
ATOM 4414 C C . GLY B 1 135 ? 8.688 -1.668 -8.141 1 94.44 135 GLY B C 1
ATOM 4415 O O . GLY B 1 135 ? 8.227 -2.252 -7.156 1 94.44 135 GLY B O 1
ATOM 4416 N N . VAL B 1 136 ? 7.965 -0.831 -8.922 1 97 136 VAL B N 1
ATOM 4417 C CA . VAL B 1 136 ? 6.551 -0.567 -8.672 1 97 136 VAL B CA 1
ATOM 4418 C C . VAL B 1 136 ? 5.746 -1.854 -8.844 1 97 136 VAL B C 1
ATOM 4420 O O . VAL B 1 136 ? 4.887 -2.17 -8.023 1 97 136 VAL B O 1
ATOM 4423 N N . PHE B 1 137 ? 6.098 -2.564 -9.898 1 94.06 137 PHE B N 1
ATOM 4424 C CA . PHE B 1 137 ? 5.395 -3.805 -10.203 1 94.06 137 PHE B CA 1
ATOM 4425 C C . PHE B 1 137 ? 5.52 -4.797 -9.055 1 94.06 137 PHE B C 1
ATOM 4427 O O . PHE B 1 137 ? 4.516 -5.324 -8.57 1 94.06 137 PHE B O 1
ATOM 4434 N N . MET B 1 138 ? 6.719 -5.074 -8.594 1 91.75 138 MET B N 1
ATOM 4435 C CA . MET B 1 138 ? 6.949 -6.066 -7.551 1 91.75 138 MET B CA 1
ATOM 4436 C C . MET B 1 138 ? 6.246 -5.672 -6.258 1 91.75 138 MET B C 1
ATOM 4438 O O . MET B 1 138 ? 5.691 -6.523 -5.562 1 91.75 138 MET B O 1
ATOM 4442 N N . PHE B 1 139 ? 6.254 -4.414 -5.957 1 96.19 139 PHE B N 1
ATOM 4443 C CA . PHE B 1 139 ? 5.625 -3.949 -4.727 1 96.19 139 PHE B CA 1
ATOM 4444 C C . PHE B 1 139 ? 4.113 -4.133 -4.785 1 96.19 139 PHE B C 1
ATOM 4446 O O . PHE B 1 139 ? 3.512 -4.684 -3.863 1 96.19 139 PHE B O 1
ATOM 4453 N N . LEU B 1 140 ? 3.486 -3.625 -5.832 1 96.44 140 LEU B N 1
ATOM 4454 C CA . LEU B 1 140 ? 2.035 -3.709 -5.961 1 96.44 140 LEU B CA 1
ATOM 4455 C C . LEU B 1 140 ? 1.584 -5.16 -6.086 1 96.44 140 LEU B C 1
ATOM 4457 O O . LEU B 1 140 ? 0.512 -5.527 -5.598 1 96.44 140 LEU B O 1
ATOM 4461 N N . PHE B 1 141 ? 2.439 -5.895 -6.832 1 93 141 PHE B N 1
ATOM 4462 C CA . PHE B 1 141 ? 2.207 -7.328 -6.918 1 93 141 PHE B CA 1
ATOM 4463 C C . PHE B 1 141 ? 2.199 -7.961 -5.531 1 93 141 PHE B C 1
ATOM 4465 O O . PHE B 1 141 ? 1.314 -8.758 -5.211 1 93 141 PHE B O 1
ATOM 4472 N N . GLY B 1 142 ? 3.121 -7.637 -4.719 1 93.31 142 GLY B N 1
ATOM 4473 C CA . GLY B 1 142 ? 3.154 -8.094 -3.338 1 93.31 142 GLY B CA 1
ATOM 4474 C C . GLY B 1 142 ? 1.93 -7.68 -2.545 1 93.31 142 GLY B C 1
ATOM 4475 O O . GLY B 1 142 ? 1.343 -8.5 -1.83 1 93.31 142 GLY B O 1
ATOM 4476 N N . CYS B 1 143 ? 1.486 -6.434 -2.676 1 95.75 143 CYS B N 1
ATOM 4477 C CA . CYS B 1 143 ? 0.303 -5.949 -1.972 1 95.75 143 CYS B CA 1
ATOM 4478 C C . CYS B 1 143 ? -0.92 -6.789 -2.322 1 95.75 143 CYS B C 1
ATOM 4480 O O . CYS B 1 143 ? -1.705 -7.148 -1.442 1 95.75 143 CYS B O 1
ATOM 4482 N N . GLN B 1 144 ? -1.028 -7.047 -3.547 1 93.31 144 GLN B N 1
ATOM 4483 C CA . GLN B 1 144 ? -2.182 -7.805 -4.023 1 93.31 144 GLN B CA 1
ATOM 4484 C C . GLN B 1 144 ? -2.188 -9.219 -3.443 1 93.31 144 GLN B C 1
ATOM 4486 O O . GLN B 1 144 ? -3.215 -9.688 -2.945 1 93.31 144 GLN B O 1
ATOM 4491 N N . LEU B 1 145 ? -1.068 -9.898 -3.549 1 92.12 145 LEU B N 1
ATOM 4492 C CA . LEU B 1 145 ? -0.988 -11.273 -3.078 1 92.12 145 LEU B CA 1
ATOM 4493 C C . LEU B 1 145 ? -1.126 -11.344 -1.56 1 92.12 145 LEU B C 1
ATOM 4495 O O . LEU B 1 145 ? -1.852 -12.188 -1.034 1 92.12 145 LEU B O 1
ATOM 4499 N N . ILE B 1 146 ? -0.439 -10.484 -0.892 1 95.31 146 ILE B N 1
ATOM 4500 C CA . ILE B 1 146 ? -0.52 -10.477 0.564 1 95.31 146 ILE B CA 1
ATOM 4501 C C . ILE B 1 146 ? -1.951 -10.172 1.001 1 95.31 146 ILE B C 1
ATOM 4503 O O . ILE B 1 146 ? -2.43 -10.703 2.002 1 95.31 146 ILE B O 1
ATOM 4507 N N . GLY B 1 147 ? -2.631 -9.258 0.26 1 94.44 147 GLY B N 1
ATOM 4508 C CA . GLY B 1 147 ? -4.039 -9.023 0.539 1 94.44 147 GLY B CA 1
ATOM 4509 C C . GLY B 1 147 ? -4.879 -10.281 0.494 1 94.44 147 GLY B C 1
ATOM 4510 O O . GLY B 1 147 ? -5.727 -10.5 1.361 1 94.44 147 GLY B O 1
ATOM 4511 N N . ILE B 1 148 ? -4.617 -11.102 -0.498 1 91.94 148 ILE B N 1
ATOM 4512 C CA . ILE B 1 148 ? -5.328 -12.367 -0.646 1 91.94 148 ILE B CA 1
ATOM 4513 C C . ILE B 1 148 ? -5.012 -13.281 0.538 1 91.94 148 ILE B C 1
ATOM 4515 O O . ILE B 1 148 ? -5.918 -13.867 1.138 1 91.94 148 ILE B O 1
ATOM 4519 N N . PHE B 1 149 ? -3.732 -13.359 0.863 1 94.88 149 PHE B N 1
ATOM 4520 C CA . PHE B 1 149 ? -3.305 -14.258 1.926 1 94.88 149 PHE B CA 1
ATOM 4521 C C . PHE B 1 149 ? -3.848 -13.805 3.273 1 94.88 149 PHE B C 1
ATOM 4523 O O . PHE B 1 149 ? -4.328 -14.625 4.062 1 94.88 149 PHE B O 1
ATOM 4530 N N . LEU B 1 150 ? -3.799 -12.531 3.535 1 95 150 LEU B N 1
ATOM 4531 C CA . LEU B 1 150 ? -4.281 -12.031 4.82 1 95 150 LEU B CA 1
ATOM 4532 C C . LEU B 1 150 ? -5.785 -12.25 4.957 1 95 150 LEU B C 1
ATOM 4534 O O . LEU B 1 150 ? -6.273 -12.562 6.047 1 95 150 LEU B O 1
ATOM 4538 N N . LYS B 1 151 ? -6.504 -12.031 3.93 1 92.38 151 LYS B N 1
ATOM 4539 C CA . LYS B 1 151 ? -7.938 -12.305 3.957 1 92.38 151 LYS B CA 1
ATOM 4540 C C . LYS B 1 151 ? -8.203 -13.766 4.336 1 92.38 151 LYS B C 1
ATOM 4542 O O . LYS B 1 151 ? -9.086 -14.047 5.152 1 92.38 151 LYS B O 1
ATOM 4547 N N . GLY B 1 152 ? -7.465 -14.664 3.703 1 93 152 GLY B N 1
ATOM 4548 C CA . GLY B 1 152 ? -7.57 -16.062 4.07 1 93 152 GLY B CA 1
ATOM 4549 C C . GLY B 1 152 ? -7.203 -16.328 5.52 1 93 152 GLY B C 1
ATOM 4550 O O . GLY B 1 152 ? -7.891 -17.078 6.211 1 93 152 GLY B O 1
ATOM 4551 N N . MET B 1 153 ? -6.16 -15.719 5.977 1 95.62 153 MET B N 1
ATOM 4552 C CA . MET B 1 153 ? -5.688 -15.883 7.348 1 95.62 153 MET B CA 1
ATOM 4553 C C . MET B 1 153 ? -6.742 -15.414 8.344 1 95.62 153 MET B C 1
ATOM 4555 O O . MET B 1 153 ? -6.844 -15.953 9.445 1 95.62 153 MET B O 1
ATOM 4559 N N . LEU B 1 154 ? -7.5 -14.414 7.945 1 95.06 154 LEU B N 1
ATOM 4560 C CA . LEU B 1 154 ? -8.477 -13.812 8.844 1 95.06 154 LEU B CA 1
ATOM 4561 C C . LEU B 1 154 ? -9.805 -14.562 8.789 1 95.06 154 LEU B C 1
ATOM 4563 O O . LEU B 1 154 ? -10.75 -14.211 9.5 1 95.06 154 LEU B O 1
ATOM 4567 N N . GLY B 1 155 ? -9.914 -15.531 7.957 1 92.38 155 GLY B N 1
ATOM 4568 C CA . GLY B 1 155 ? -11.117 -16.344 7.844 1 92.38 155 GLY B CA 1
ATOM 4569 C C . GLY B 1 155 ? -12.219 -15.656 7.051 1 92.38 155 GLY B C 1
ATOM 4570 O O . GLY B 1 155 ? -13.398 -15.906 7.285 1 92.38 155 GLY B O 1
ATOM 4571 N N . ILE B 1 156 ? -11.859 -14.734 6.242 1 89.94 156 ILE B N 1
ATOM 4572 C CA . ILE B 1 156 ? -12.82 -14.031 5.398 1 89.94 156 ILE B CA 1
ATOM 4573 C C . ILE B 1 156 ? -13.047 -14.812 4.105 1 89.94 156 ILE B C 1
ATOM 4575 O O . ILE B 1 156 ? -12.086 -15.148 3.404 1 89.94 156 ILE B O 1
ATOM 4579 N N . PRO B 1 157 ? -14.25 -15.109 3.816 1 82.88 157 PRO B N 1
ATOM 4580 C CA . PRO B 1 157 ? -14.547 -15.859 2.598 1 82.88 157 PRO B CA 1
ATOM 4581 C C . PRO B 1 157 ? -14.281 -15.062 1.326 1 82.88 157 PRO B C 1
ATOM 4583 O O . PRO B 1 157 ? -14.188 -13.828 1.378 1 82.88 157 PRO B O 1
ATOM 4586 N N . PHE B 1 158 ? -14.039 -15.75 0.267 1 82.19 158 PHE B N 1
ATOM 4587 C CA . PHE B 1 158 ? -13.859 -15.117 -1.035 1 82.19 158 PHE B CA 1
ATOM 4588 C C . PHE B 1 158 ? -15.172 -15.102 -1.814 1 82.19 158 PHE B C 1
ATOM 4590 O O . PHE B 1 158 ? -16.047 -15.945 -1.59 1 82.19 158 PHE B O 1
ATOM 4597 N N . GLY B 1 159 ? -15.367 -14.07 -2.627 1 71.25 159 GLY B N 1
ATOM 4598 C CA . GLY B 1 159 ? -16.562 -14.008 -3.461 1 71.25 159 GLY B CA 1
ATOM 4599 C C . GLY B 1 159 ? -17.719 -13.289 -2.789 1 71.25 159 GLY B C 1
ATOM 4600 O O . GLY B 1 159 ? -17.516 -12.32 -2.057 1 71.25 159 GLY B O 1
ATOM 4601 N N . ASN B 1 160 ? -18.906 -13.75 -3.078 1 64.44 160 ASN B N 1
ATOM 4602 C CA . ASN B 1 160 ? -20.141 -13.109 -2.641 1 64.44 160 ASN B CA 1
ATOM 4603 C C . ASN B 1 160 ? -20.297 -13.172 -1.123 1 64.44 160 ASN B C 1
ATOM 4605 O O . ASN B 1 160 ? -20.938 -12.297 -0.524 1 64.44 160 ASN B O 1
ATOM 4609 N N . GLN B 1 161 ? -19.656 -14.078 -0.676 1 66.56 161 GLN B N 1
ATOM 4610 C CA . GLN B 1 161 ? -19.844 -14.258 0.761 1 66.56 161 GLN B CA 1
ATOM 4611 C C . GLN B 1 161 ? -19 -13.266 1.552 1 66.56 161 GLN B C 1
ATOM 4613 O O . GLN B 1 161 ? -19.172 -13.125 2.766 1 66.56 161 GLN B O 1
ATOM 4618 N N . ALA B 1 162 ? -18.297 -12.609 0.859 1 69.88 162 ALA B N 1
ATOM 4619 C CA . ALA B 1 162 ? -17.422 -11.664 1.54 1 69.88 162 ALA B CA 1
ATOM 4620 C C . ALA B 1 162 ? -18.188 -10.414 1.979 1 69.88 162 ALA B C 1
ATOM 4622 O O . ALA B 1 162 ? -17.781 -9.742 2.934 1 69.88 162 ALA B O 1
ATOM 4623 N N . ALA B 1 163 ? -19.266 -10.273 1.252 1 65.75 163 ALA B N 1
ATOM 4624 C CA . ALA B 1 163 ? -20.078 -9.117 1.625 1 65.75 163 ALA B CA 1
ATOM 4625 C C . ALA B 1 163 ? -20.672 -9.289 3.016 1 65.75 163 ALA B C 1
ATOM 4627 O O . ALA B 1 163 ? -21.344 -10.289 3.291 1 65.75 163 ALA B O 1
ATOM 4628 N N . GLY B 1 164 ? -20.203 -8.586 3.959 1 72.44 164 GLY B N 1
ATOM 4629 C CA . GLY B 1 164 ? -20.703 -8.625 5.324 1 72.44 164 GLY B CA 1
ATOM 4630 C C . GLY B 1 164 ? -19.922 -9.562 6.219 1 72.44 164 GLY B C 1
ATOM 4631 O O . GLY B 1 164 ? -20.359 -9.891 7.324 1 72.44 164 GLY B O 1
ATOM 4632 N N . ALA B 1 165 ? -19 -10.125 5.602 1 82.44 165 ALA B N 1
ATOM 4633 C CA . ALA B 1 165 ? -18.188 -11.047 6.379 1 82.44 165 ALA B CA 1
ATOM 4634 C C . ALA B 1 165 ? -17.484 -10.336 7.527 1 82.44 165 ALA B C 1
ATOM 4636 O O . ALA B 1 165 ? -17.453 -9.102 7.57 1 82.44 165 ALA B O 1
ATOM 4637 N N . GLN B 1 166 ? -17.188 -11.18 8.539 1 89.56 166 GLN B N 1
ATOM 4638 C CA . GLN B 1 166 ? -16.422 -10.703 9.695 1 89.56 166 GLN B CA 1
ATOM 4639 C C . GLN B 1 166 ? -15.203 -11.578 9.953 1 89.56 166 GLN B C 1
ATOM 4641 O O . GLN B 1 166 ? -15.18 -12.75 9.578 1 89.56 166 GLN B O 1
ATOM 4646 N N . ILE B 1 167 ? -14.305 -11.023 10.602 1 92.88 167 ILE B N 1
ATOM 4647 C CA . ILE B 1 167 ? -13.078 -11.734 10.945 1 92.88 167 ILE B CA 1
ATOM 4648 C C . ILE B 1 167 ? -13.391 -12.867 11.914 1 92.88 167 ILE B C 1
ATOM 4650 O O . ILE B 1 167 ? -14.109 -12.672 12.898 1 92.88 167 ILE B O 1
ATOM 4654 N N . ASN B 1 168 ? -12.977 -14.07 11.555 1 94.5 168 ASN B N 1
ATOM 4655 C CA . ASN B 1 168 ? -12.992 -15.188 12.492 1 94.5 168 ASN B CA 1
ATOM 4656 C C . ASN B 1 168 ? -11.773 -15.164 13.414 1 94.5 168 ASN B C 1
ATOM 4658 O O . ASN B 1 168 ? -10.695 -15.633 13.039 1 94.5 168 ASN B O 1
ATOM 4662 N N . VAL B 1 169 ? -11.961 -14.758 14.602 1 94.06 169 VAL B N 1
ATOM 4663 C CA . VAL B 1 169 ? -10.867 -14.422 15.508 1 94.06 169 VAL B CA 1
ATOM 4664 C C . VAL B 1 169 ? -10.047 -15.672 15.812 1 94.06 169 VAL B C 1
ATOM 4666 O O . VAL B 1 169 ? -8.82 -15.625 15.828 1 94.06 169 VAL B O 1
ATOM 4669 N N . SER B 1 170 ? -10.688 -16.797 16.094 1 94.75 170 SER B N 1
ATOM 4670 C CA . SER B 1 170 ? -9.984 -18.031 16.438 1 94.75 170 SER B CA 1
ATOM 4671 C C . SER B 1 170 ? -9.109 -18.516 15.281 1 94.75 170 SER B C 1
ATOM 4673 O O . SER B 1 170 ? -7.953 -18.891 15.484 1 94.75 170 SER B O 1
ATOM 4675 N N . VAL B 1 171 ? -9.656 -18.5 14.125 1 94.5 171 VAL B N 1
ATOM 4676 C CA . VAL B 1 171 ? -8.922 -18.922 12.93 1 94.5 171 VAL B CA 1
ATOM 4677 C C . VAL B 1 171 ? -7.773 -17.953 12.664 1 94.5 171 VAL B C 1
ATOM 4679 O O . VAL B 1 171 ? -6.668 -18.375 12.312 1 94.5 171 VAL B O 1
ATOM 4682 N N . ALA B 1 172 ? -8.055 -16.719 12.805 1 96.12 172 ALA B N 1
ATOM 4683 C CA . ALA B 1 172 ? -7.043 -15.68 12.594 1 96.12 172 ALA B CA 1
ATOM 4684 C C . ALA B 1 172 ? -5.863 -15.859 13.555 1 96.12 172 ALA B C 1
ATOM 4686 O O . ALA B 1 172 ? -4.707 -15.75 13.148 1 96.12 172 ALA B O 1
ATOM 4687 N N . LEU B 1 173 ? -6.125 -16.094 14.766 1 96.31 173 LEU B N 1
ATOM 4688 C CA . LEU B 1 173 ? -5.078 -16.266 15.766 1 96.31 173 LEU B CA 1
ATOM 4689 C C . LEU B 1 173 ? -4.188 -17.453 15.43 1 96.31 173 LEU B C 1
ATOM 4691 O O . LEU B 1 173 ? -2.963 -17.375 15.539 1 96.31 173 LEU B O 1
ATOM 4695 N N . LEU B 1 174 ? -4.805 -18.531 15.086 1 96.31 174 LEU B N 1
ATOM 4696 C CA . LEU B 1 174 ? -4.02 -19.703 14.695 1 96.31 174 LEU B CA 1
ATOM 4697 C C . LEU B 1 174 ? -3.145 -19.391 13.484 1 96.31 174 LEU B C 1
ATOM 4699 O O . LEU B 1 174 ? -1.979 -19.781 13.438 1 96.31 174 LEU B O 1
ATOM 4703 N N . SER B 1 175 ? -3.736 -18.734 12.5 1 97.12 175 SER B N 1
ATOM 4704 C CA . SER B 1 175 ? -2.982 -18.391 11.297 1 97.12 175 SER B CA 1
ATOM 4705 C C . SER B 1 175 ? -1.791 -17.5 11.625 1 97.12 175 SER B C 1
ATOM 4707 O O . SER B 1 175 ? -0.721 -17.641 11.031 1 97.12 175 SER B O 1
ATOM 4709 N N . ILE B 1 176 ? -1.982 -16.578 12.508 1 97.12 176 ILE B N 1
ATOM 4710 C CA . ILE B 1 176 ? -0.902 -15.688 12.93 1 97.12 176 ILE B CA 1
ATOM 4711 C C . ILE B 1 176 ? 0.201 -16.5 13.602 1 97.12 176 ILE B C 1
ATOM 4713 O O . ILE B 1 176 ? 1.388 -16.281 13.352 1 97.12 176 ILE B O 1
ATOM 4717 N N . VAL B 1 177 ? -0.139 -17.406 14.414 1 97.12 177 VAL B N 1
ATOM 4718 C CA . VAL B 1 177 ? 0.828 -18.281 15.086 1 97.12 177 VAL B CA 1
ATOM 4719 C C . VAL B 1 177 ? 1.605 -19.078 14.047 1 97.12 177 VAL B C 1
ATOM 4721 O O . VAL B 1 177 ? 2.828 -19.219 14.141 1 97.12 177 VAL B O 1
ATOM 4724 N N . ILE B 1 178 ? 0.913 -19.641 13.102 1 96.38 178 ILE B N 1
ATOM 4725 C CA . ILE B 1 178 ? 1.558 -20.422 12.039 1 96.38 178 ILE B CA 1
ATOM 4726 C C . ILE B 1 178 ? 2.564 -19.531 11.305 1 96.38 178 ILE B C 1
ATOM 4728 O O . ILE B 1 178 ? 3.701 -19.953 11.062 1 96.38 178 ILE B O 1
ATOM 4732 N N . ALA B 1 179 ? 2.125 -18.359 10.938 1 96.56 179 ALA B N 1
ATOM 4733 C CA . ALA B 1 179 ? 3.016 -17.422 10.25 1 96.56 179 ALA B CA 1
ATOM 4734 C C . ALA B 1 179 ? 4.254 -17.125 11.086 1 96.56 179 ALA B C 1
ATOM 4736 O O . ALA B 1 179 ? 5.375 -17.109 10.57 1 96.56 179 ALA B O 1
ATOM 4737 N N . ILE B 1 180 ? 4.078 -16.875 12.359 1 95.94 180 ILE B N 1
ATOM 4738 C CA . ILE B 1 180 ? 5.184 -16.578 13.266 1 95.94 180 ILE B CA 1
ATOM 4739 C C . ILE B 1 180 ? 6.137 -17.781 13.32 1 95.94 180 ILE B C 1
ATOM 4741 O O . ILE B 1 180 ? 7.359 -17.609 13.25 1 95.94 180 ILE B O 1
ATOM 4745 N N . VAL B 1 181 ? 5.625 -18.938 13.445 1 95.38 181 VAL B N 1
ATOM 4746 C CA . VAL B 1 181 ? 6.438 -20.156 13.523 1 95.38 181 VAL B CA 1
ATOM 4747 C C . VAL B 1 181 ? 7.242 -20.312 12.234 1 95.38 181 VAL B C 1
ATOM 4749 O O . VAL B 1 181 ? 8.438 -20.625 12.281 1 95.38 181 VAL B O 1
ATOM 4752 N N . VAL B 1 182 ? 6.609 -20.125 11.125 1 93.19 182 VAL B N 1
ATOM 4753 C CA . VAL B 1 182 ? 7.297 -20.266 9.852 1 93.19 182 VAL B CA 1
ATOM 4754 C C . VAL B 1 182 ? 8.398 -19.203 9.75 1 93.19 182 VAL B C 1
ATOM 4756 O O . VAL B 1 182 ? 9.508 -19.5 9.289 1 93.19 182 VAL B O 1
ATOM 4759 N N . ILE B 1 183 ? 8.133 -18 10.148 1 92.44 183 ILE B N 1
ATOM 4760 C CA . ILE B 1 183 ? 9.141 -16.938 10.125 1 92.44 183 ILE B CA 1
ATOM 4761 C C . ILE B 1 183 ? 10.305 -17.312 11.039 1 92.44 183 ILE B C 1
ATOM 4763 O O . ILE B 1 183 ? 11.469 -17.172 10.656 1 92.44 183 ILE B O 1
ATOM 4767 N N . VAL B 1 184 ? 10.016 -17.781 12.219 1 92.94 184 VAL B N 1
ATOM 4768 C CA . VAL B 1 184 ? 11.047 -18.125 13.195 1 92.94 184 VAL B CA 1
ATOM 4769 C C . VAL B 1 184 ? 11.93 -19.234 12.633 1 92.94 184 VAL B C 1
ATOM 4771 O O . VAL B 1 184 ? 13.156 -19.188 12.742 1 92.94 184 VAL B O 1
ATOM 4774 N N . ILE B 1 185 ? 11.336 -20.203 12.016 1 91.19 185 ILE B N 1
ATOM 4775 C CA . ILE B 1 185 ? 12.102 -21.281 11.414 1 91.19 185 ILE B CA 1
ATOM 4776 C C . ILE B 1 185 ? 12.953 -20.734 10.266 1 91.19 185 ILE B C 1
ATOM 4778 O O . ILE B 1 185 ? 14.125 -21.094 10.133 1 91.19 185 ILE B O 1
ATOM 4782 N N . SER B 1 186 ? 12.359 -19.875 9.492 1 85.88 186 SER B N 1
ATOM 4783 C CA . SER B 1 186 ? 13.047 -19.312 8.336 1 85.88 186 SER B CA 1
ATOM 4784 C C . SER B 1 186 ? 14.234 -18.453 8.766 1 85.88 186 SER B C 1
ATOM 4786 O O . SER B 1 186 ? 15.203 -18.297 8.016 1 85.88 186 SER B O 1
ATOM 4788 N N . VAL B 1 187 ? 14.188 -17.922 9.945 1 86.19 187 VAL B N 1
ATOM 4789 C CA . VAL B 1 187 ? 15.203 -16.984 10.398 1 86.19 187 VAL B CA 1
ATOM 4790 C C . VAL B 1 187 ? 16.234 -17.719 11.266 1 86.19 187 VAL B C 1
ATOM 4792 O O . VAL B 1 187 ? 17.438 -17.562 11.078 1 86.19 187 VAL B O 1
ATOM 4795 N N . LYS B 1 188 ? 15.789 -18.5 12.219 1 88.5 188 LYS B N 1
ATOM 4796 C CA . LYS B 1 188 ? 16.672 -19 13.281 1 88.5 188 LYS B CA 1
ATOM 4797 C C . LYS B 1 188 ? 17.109 -20.422 13.008 1 88.5 188 LYS B C 1
ATOM 4799 O O . LYS B 1 188 ? 18.141 -20.875 13.523 1 88.5 188 LYS B O 1
ATOM 4804 N N . ALA B 1 189 ? 16.344 -21.141 12.281 1 87.44 189 ALA B N 1
ATOM 4805 C CA . ALA B 1 189 ? 16.656 -22.547 12.094 1 87.44 189 ALA B CA 1
ATOM 4806 C C . ALA B 1 189 ? 17.875 -22.734 11.188 1 87.44 189 ALA B C 1
ATOM 4808 O O . ALA B 1 189 ? 18.203 -21.828 10.406 1 87.44 189 ALA B O 1
ATOM 4809 N N . PRO B 1 190 ? 18.594 -23.828 11.398 1 84.38 190 PRO B N 1
ATOM 4810 C CA . PRO B 1 190 ? 19.688 -24.141 10.469 1 84.38 190 PRO B CA 1
ATOM 4811 C C . PRO B 1 190 ? 19.203 -24.344 9.039 1 84.38 190 PRO B C 1
ATOM 4813 O O . PRO B 1 190 ? 18.016 -24.578 8.805 1 84.38 190 PRO B O 1
ATOM 4816 N N . VAL B 1 191 ? 20.109 -24.281 8.148 1 74.94 191 VAL B N 1
ATOM 4817 C CA . VAL B 1 191 ? 19.828 -24.281 6.719 1 74.94 191 VAL B CA 1
ATOM 4818 C C . VAL B 1 191 ? 19.078 -25.547 6.34 1 74.94 191 VAL B C 1
ATOM 4820 O O . VAL B 1 191 ? 18.172 -25.5 5.504 1 74.94 191 VAL B O 1
ATOM 4823 N N . ASN B 1 192 ? 19.359 -26.656 6.98 1 77.81 192 ASN B N 1
ATOM 4824 C CA . ASN B 1 192 ? 18.75 -27.938 6.633 1 77.81 192 ASN B CA 1
ATOM 4825 C C . ASN B 1 192 ? 17.281 -27.969 7 1 77.81 192 ASN B C 1
ATOM 4827 O O . ASN B 1 192 ? 16.5 -28.719 6.398 1 77.81 192 ASN B O 1
ATOM 4831 N N . ILE B 1 193 ? 16.875 -27.203 7.895 1 85.38 193 ILE B N 1
ATOM 4832 C CA . ILE B 1 193 ? 15.477 -27.172 8.328 1 85.38 193 ILE B CA 1
ATOM 4833 C C . ILE B 1 193 ? 14.758 -26 7.68 1 85.38 193 ILE B C 1
ATOM 4835 O O . ILE B 1 193 ? 13.562 -26.078 7.383 1 85.38 193 ILE B O 1
ATOM 4839 N N . ARG B 1 194 ? 15.453 -24.938 7.418 1 81.19 194 ARG B N 1
ATOM 4840 C CA . ARG B 1 194 ? 14.914 -23.703 6.867 1 81.19 194 ARG B CA 1
ATOM 4841 C C . ARG B 1 194 ? 14.25 -23.953 5.516 1 81.19 194 ARG B C 1
ATOM 4843 O O . ARG B 1 194 ? 13.242 -23.312 5.188 1 81.19 194 ARG B O 1
ATOM 4850 N N . ARG B 1 195 ? 14.836 -24.922 4.828 1 74.94 195 ARG B N 1
ATOM 4851 C CA . ARG B 1 195 ? 14.336 -25.219 3.49 1 74.94 195 ARG B CA 1
ATOM 4852 C C . ARG B 1 195 ? 12.938 -25.828 3.547 1 74.94 195 ARG B C 1
ATOM 4854 O O . ARG B 1 195 ? 12.195 -25.797 2.559 1 74.94 195 ARG B O 1
ATOM 4861 N N . TYR B 1 196 ? 12.539 -26.281 4.715 1 82.5 196 TYR B N 1
ATOM 4862 C CA . TYR B 1 196 ? 11.242 -26.922 4.867 1 82.5 196 TYR B CA 1
ATOM 4863 C C . TYR B 1 196 ? 10.297 -26.078 5.715 1 82.5 196 TYR B C 1
ATOM 4865 O O . TYR B 1 196 ? 9.266 -26.562 6.184 1 82.5 196 TYR B O 1
ATOM 4873 N N . ALA B 1 197 ? 10.664 -24.875 5.953 1 85.81 197 ALA B N 1
ATOM 4874 C CA . ALA B 1 197 ? 9.891 -24.016 6.848 1 85.81 197 ALA B CA 1
ATOM 4875 C C . ALA B 1 197 ? 8.438 -23.922 6.395 1 85.81 197 ALA B C 1
ATOM 4877 O O . ALA B 1 197 ? 7.52 -24.078 7.207 1 85.81 197 ALA B O 1
ATOM 4878 N N . LEU B 1 198 ? 8.227 -23.766 5.156 1 85.12 198 LEU B N 1
ATOM 4879 C CA . LEU B 1 198 ? 6.879 -23.609 4.609 1 85.12 198 LEU B CA 1
ATOM 4880 C C . LEU B 1 198 ? 6.086 -24.906 4.766 1 85.12 198 LEU B C 1
ATOM 4882 O O . LEU B 1 198 ? 4.902 -24.875 5.117 1 85.12 198 LEU B O 1
ATOM 4886 N N . LEU B 1 199 ? 6.738 -25.969 4.461 1 84.19 199 LEU B N 1
ATOM 4887 C CA . LEU B 1 199 ? 6.09 -27.266 4.562 1 84.19 199 LEU B CA 1
ATOM 4888 C C . LEU B 1 199 ? 5.707 -27.562 6.008 1 84.19 199 LEU B C 1
ATOM 4890 O O . LEU B 1 199 ? 4.605 -28.062 6.27 1 84.19 199 LEU B O 1
ATOM 4894 N N . ILE B 1 200 ? 6.594 -27.297 6.832 1 90.25 200 ILE B N 1
ATOM 4895 C CA . ILE B 1 200 ? 6.344 -27.5 8.25 1 90.25 200 ILE B CA 1
ATOM 4896 C C . ILE B 1 200 ? 5.16 -26.656 8.703 1 90.25 200 ILE B C 1
ATOM 4898 O O . ILE B 1 200 ? 4.309 -27.109 9.469 1 90.25 200 ILE B O 1
ATOM 4902 N N . GLY B 1 201 ? 5.125 -25.453 8.234 1 91.69 201 GLY B N 1
ATOM 4903 C CA . GLY B 1 201 ? 4.012 -24.578 8.555 1 91.69 201 GLY B CA 1
ATOM 4904 C C . GLY B 1 201 ? 2.674 -25.109 8.078 1 91.69 201 GLY B C 1
ATOM 4905 O O . GLY B 1 201 ? 1.688 -25.078 8.812 1 91.69 201 GLY B O 1
ATOM 4906 N N . ILE B 1 202 ? 2.621 -25.656 6.922 1 90.44 202 ILE B N 1
ATOM 4907 C CA . ILE B 1 202 ? 1.37 -26.125 6.34 1 90.44 202 ILE B CA 1
ATOM 4908 C C . ILE B 1 202 ? 0.928 -27.406 7.035 1 90.44 202 ILE B C 1
ATOM 4910 O O . ILE B 1 202 ? -0.217 -27.516 7.48 1 90.44 202 ILE B O 1
ATOM 4914 N N . ILE B 1 203 ? 1.833 -28.359 7.16 1 91.75 203 ILE B N 1
ATOM 4915 C CA . ILE B 1 203 ? 1.492 -29.641 7.766 1 91.75 203 ILE B CA 1
ATOM 4916 C C . ILE B 1 203 ? 1.161 -29.438 9.242 1 91.75 203 ILE B C 1
ATOM 4918 O O . ILE B 1 203 ? 0.121 -29.906 9.719 1 91.75 203 ILE B O 1
ATOM 4922 N N . GLY B 1 204 ? 2.068 -28.812 9.945 1 94.88 204 GLY B N 1
ATOM 4923 C CA . GLY B 1 204 ? 1.814 -28.531 11.344 1 94.88 204 GLY B CA 1
ATOM 4924 C C . GLY B 1 204 ? 0.55 -27.734 11.578 1 94.88 204 GLY B C 1
ATOM 4925 O O . GLY B 1 204 ? -0.24 -28.047 12.469 1 94.88 204 GLY B O 1
ATOM 4926 N N . GLY B 1 205 ? 0.373 -26.672 10.812 1 95.5 205 GLY B N 1
ATOM 4927 C CA . GLY B 1 205 ? -0.826 -25.844 10.93 1 95.5 205 GLY B CA 1
ATOM 4928 C C . GLY B 1 205 ? -2.102 -26.625 10.633 1 95.5 205 GLY B C 1
ATOM 4929 O O . GLY B 1 205 ? -3.111 -26.438 11.32 1 95.5 205 GLY B O 1
ATOM 4930 N N . TRP B 1 206 ? -2.043 -27.484 9.633 1 93.75 206 TRP B N 1
ATOM 4931 C CA . TRP B 1 206 ? -3.205 -28.281 9.25 1 93.75 206 TRP B CA 1
ATOM 4932 C C . TRP B 1 206 ? -3.592 -29.25 10.359 1 93.75 206 TRP B C 1
ATOM 4934 O O . TRP B 1 206 ? -4.773 -29.406 10.672 1 93.75 206 TRP B O 1
ATOM 4944 N N . ILE B 1 207 ? -2.615 -29.828 10.938 1 95.38 207 ILE B N 1
ATOM 4945 C CA . ILE B 1 207 ? -2.861 -30.766 12.031 1 95.38 207 ILE B CA 1
ATOM 4946 C C . ILE B 1 207 ? -3.502 -30.031 13.211 1 95.38 207 ILE B C 1
ATOM 4948 O O . ILE B 1 207 ? -4.512 -30.484 13.758 1 95.38 207 ILE B O 1
ATOM 4952 N N . ILE B 1 208 ? -2.965 -28.938 13.57 1 96.12 208 ILE B N 1
ATOM 4953 C CA . ILE B 1 208 ? -3.477 -28.172 14.703 1 96.12 208 ILE B CA 1
ATOM 4954 C C . ILE B 1 208 ? -4.879 -27.656 14.383 1 96.12 208 ILE B C 1
ATOM 4956 O O . ILE B 1 208 ? -5.762 -27.672 15.25 1 96.12 208 ILE B O 1
ATOM 4960 N N . TYR B 1 209 ? -5.02 -27.172 13.195 1 95.75 209 TYR B N 1
ATOM 4961 C CA . TYR B 1 209 ? -6.332 -26.719 12.758 1 95.75 209 TYR B CA 1
ATOM 4962 C C . TYR B 1 209 ? -7.371 -27.812 12.898 1 95.75 209 TYR B C 1
ATOM 4964 O O . TYR B 1 209 ? -8.477 -27.578 13.398 1 95.75 209 TYR B O 1
ATOM 4972 N N . ALA B 1 210 ? -7.086 -29.031 12.453 1 93.38 210 ALA B N 1
ATOM 4973 C CA . ALA B 1 210 ? -8 -30.172 12.5 1 93.38 210 ALA B CA 1
ATOM 4974 C C . ALA B 1 210 ? -8.328 -30.547 13.945 1 93.38 210 ALA B C 1
ATOM 4976 O O . ALA B 1 210 ? -9.453 -30.938 14.25 1 93.38 210 ALA B O 1
ATOM 4977 N N . LEU B 1 211 ? -7.367 -30.391 14.797 1 94.31 211 LEU B N 1
ATOM 4978 C CA . LEU B 1 211 ? -7.555 -30.75 16.203 1 94.31 211 LEU B CA 1
ATOM 4979 C C . LEU B 1 211 ? -8.438 -29.719 16.906 1 94.31 211 LEU B C 1
ATOM 4981 O O . LEU B 1 211 ? -9.242 -30.094 17.766 1 94.31 211 LEU B O 1
ATOM 4985 N N . ILE B 1 212 ? -8.305 -28.5 16.547 1 93.88 212 ILE B N 1
ATOM 4986 C CA . ILE B 1 212 ? -9.008 -27.438 17.25 1 93.88 212 ILE B CA 1
ATOM 4987 C C . ILE B 1 212 ? -10.414 -27.281 16.672 1 93.88 212 ILE B C 1
ATOM 4989 O O . ILE B 1 212 ? -11.391 -27.203 17.422 1 93.88 212 ILE B O 1
ATOM 4993 N N . PHE B 1 213 ? -10.531 -27.219 15.367 1 92.06 213 PHE B N 1
ATOM 4994 C CA . PHE B 1 213 ? -11.789 -26.812 14.75 1 92.06 213 PHE B CA 1
ATOM 4995 C C . PHE B 1 213 ? -12.562 -28.031 14.25 1 92.06 213 PHE B C 1
ATOM 4997 O O . PHE B 1 213 ? -13.758 -27.938 13.984 1 92.06 213 PHE B O 1
ATOM 5004 N N . LYS B 1 214 ? -12.031 -29.203 14.164 1 81.75 214 LYS B N 1
ATOM 5005 C CA . LYS B 1 214 ? -12.664 -30.453 13.766 1 81.75 214 LYS B CA 1
ATOM 5006 C C . LYS B 1 214 ? -13.617 -30.234 12.594 1 81.75 214 LYS B C 1
ATOM 5008 O O . LYS B 1 214 ? -14.82 -30.469 12.719 1 81.75 214 LYS B O 1
ATOM 5013 N N . PRO B 1 215 ? -12.992 -29.734 11.531 1 75.75 215 PRO B N 1
ATOM 5014 C CA . PRO B 1 215 ? -13.883 -29.469 10.398 1 75.75 215 PRO B CA 1
ATOM 5015 C C . PRO B 1 215 ? -14.602 -30.719 9.906 1 75.75 215 PRO B C 1
ATOM 5017 O O . PRO B 1 215 ? -14.078 -31.828 10.062 1 75.75 215 PRO B O 1
ATOM 5020 N N . GLU B 1 216 ? -15.875 -30.516 9.586 1 65.62 216 GLU B N 1
ATOM 5021 C CA . GLU B 1 216 ? -16.641 -31.656 9.078 1 65.62 216 GLU B CA 1
ATOM 5022 C C . GLU B 1 216 ? -16.094 -32.156 7.75 1 65.62 216 GLU B C 1
ATOM 5024 O O . GLU B 1 216 ? -15.625 -31.359 6.926 1 65.62 216 GLU B O 1
ATOM 5029 N N . SER B 1 217 ? -15.547 -33.25 7.75 1 59.16 217 SER B N 1
ATOM 5030 C CA . SER B 1 217 ? -15.016 -33.906 6.551 1 59.16 217 SER B CA 1
ATOM 5031 C C . SER B 1 217 ? -15.977 -33.75 5.379 1 59.16 217 SER B C 1
ATOM 5033 O O . SER B 1 217 ? -17.156 -34.094 5.5 1 59.16 217 SER B O 1
ATOM 5035 N N . LEU B 1 218 ? -15.883 -32.688 4.586 1 54.84 218 LEU B N 1
ATOM 5036 C CA . LEU B 1 218 ? -16.703 -32.688 3.379 1 54.84 218 LEU B CA 1
ATOM 5037 C C . LEU B 1 218 ? -16.5 -33.938 2.57 1 54.84 218 LEU B C 1
ATOM 5039 O O . LEU B 1 218 ? -15.414 -34.188 2.033 1 54.84 218 LEU B O 1
ATOM 5043 N N . VAL B 1 219 ? -16.969 -35.031 3.111 1 50.53 219 VAL B N 1
ATOM 5044 C CA . VAL B 1 219 ? -16.891 -36.312 2.365 1 50.53 219 VAL B CA 1
ATOM 5045 C C . VAL B 1 219 ? -17.375 -36.062 0.932 1 50.53 219 VAL B C 1
ATOM 5047 O O . VAL B 1 219 ? -18.562 -35.812 0.701 1 50.53 219 VAL B O 1
ATOM 5050 N N . ALA B 1 220 ? -16.812 -35.188 0.237 1 52.44 220 ALA B N 1
ATOM 5051 C CA . ALA B 1 220 ? -17.234 -35.25 -1.162 1 52.44 220 ALA B CA 1
ATOM 5052 C C . ALA B 1 220 ? -17.078 -36.688 -1.705 1 52.44 220 ALA B C 1
ATOM 5054 O O . ALA B 1 220 ? -16.031 -37.312 -1.533 1 52.44 220 ALA B O 1
ATOM 5055 N N . GLU B 1 221 ? -18.141 -37.312 -1.757 1 48.88 221 GLU B N 1
ATOM 5056 C CA . GLU B 1 221 ? -18.203 -38.625 -2.383 1 48.88 221 GLU B CA 1
ATOM 5057 C C . GLU B 1 221 ? -17.328 -38.719 -3.633 1 48.88 221 GLU B C 1
ATOM 5059 O O . GLU B 1 221 ? -17.125 -39.781 -4.195 1 48.88 221 GLU B O 1
ATOM 5064 N N . SER B 1 222 ? -17.391 -37.688 -4.602 1 51.94 222 SER B N 1
ATOM 5065 C CA . SER B 1 222 ? -17.25 -37.938 -6.027 1 51.94 222 SER B CA 1
ATOM 5066 C C . SER B 1 222 ? -15.789 -38.188 -6.395 1 51.94 222 SER B C 1
ATOM 5068 O O . SER B 1 222 ? -14.961 -37.281 -6.305 1 51.94 222 SER B O 1
ATOM 5070 N N . THR B 1 223 ? -15.203 -39.375 -6.113 1 59.31 223 THR B N 1
ATOM 5071 C CA . THR B 1 223 ? -13.914 -40.031 -6.34 1 59.31 223 THR B CA 1
ATOM 5072 C C . THR B 1 223 ? -13.508 -39.938 -7.809 1 59.31 223 THR B C 1
ATOM 5074 O O . THR B 1 223 ? -12.438 -40.406 -8.195 1 59.31 223 THR B O 1
ATOM 5077 N N . SER B 1 224 ? -14.367 -39.531 -8.859 1 69.5 224 SER B N 1
ATOM 5078 C CA . SER B 1 224 ? -13.812 -39.688 -10.195 1 69.5 224 SER B CA 1
ATOM 5079 C C . SER B 1 224 ? -13.344 -38.344 -10.773 1 69.5 224 SER B C 1
ATOM 5081 O O . SER B 1 224 ? -13.93 -37.312 -10.5 1 69.5 224 SER B O 1
ATOM 5083 N N . PHE B 1 225 ? -12.18 -38.375 -11.234 1 80 225 PHE B N 1
ATOM 5084 C CA . PHE B 1 225 ? -11.617 -37.25 -11.961 1 80 225 PHE B CA 1
ATOM 5085 C C . PHE B 1 225 ? -12.43 -36.938 -13.211 1 80 225 PHE B C 1
ATOM 5087 O O . PHE B 1 225 ? -12.664 -37.844 -14.031 1 80 225 PHE B O 1
ATOM 5094 N N . GLY B 1 226 ? -13.164 -35.812 -13.234 1 81.88 226 GLY B N 1
ATOM 5095 C CA . GLY B 1 226 ? -13.898 -35.375 -14.414 1 81.88 226 GLY B CA 1
ATOM 5096 C C . GLY B 1 226 ? -13.352 -34.094 -15.008 1 81.88 226 GLY B C 1
ATOM 5097 O O . GLY B 1 226 ? -13.047 -33.156 -14.289 1 81.88 226 GLY B O 1
ATOM 5098 N N . LEU B 1 227 ? -13.047 -34.156 -16.281 1 86.62 227 LEU B N 1
ATOM 5099 C CA . LEU B 1 227 ? -12.625 -32.969 -17 1 86.62 227 LEU B CA 1
ATOM 5100 C C . LEU B 1 227 ? -13.828 -32.156 -17.438 1 86.62 227 LEU B C 1
ATOM 5102 O O . LEU B 1 227 ? -14.711 -32.625 -18.156 1 86.62 227 LEU B O 1
ATOM 5106 N N . GLU B 1 228 ? -14.016 -31.031 -16.906 1 89.25 228 GLU B N 1
ATOM 5107 C CA . GLU B 1 228 ? -15.094 -30.125 -17.266 1 89.25 228 GLU B CA 1
ATOM 5108 C C . GLU B 1 228 ? -14.57 -28.953 -18.094 1 89.25 228 GLU B C 1
ATOM 5110 O O . GLU B 1 228 ? -13.539 -28.359 -17.766 1 89.25 228 GLU B O 1
ATOM 5115 N N . LEU B 1 229 ? -15.297 -28.734 -19.188 1 93.38 229 LEU B N 1
ATOM 5116 C CA . LEU B 1 229 ? -14.953 -27.594 -20.016 1 93.38 229 LEU B CA 1
ATOM 5117 C C . LEU B 1 229 ? -15.648 -26.328 -19.5 1 93.38 229 LEU B C 1
ATOM 5119 O O . LEU B 1 229 ? -16.828 -26.359 -19.172 1 93.38 229 LEU B O 1
ATOM 5123 N N . PHE B 1 230 ? -14.922 -25.312 -19.359 1 95.81 230 PHE B N 1
ATOM 5124 C CA . PHE B 1 230 ? -15.406 -23.984 -18.984 1 95.81 230 PHE B CA 1
ATOM 5125 C C . PHE B 1 230 ? -16.188 -24.047 -17.672 1 95.81 230 PHE B C 1
ATOM 5127 O O . PHE B 1 230 ? -17.328 -23.578 -17.594 1 95.81 230 PHE B O 1
ATOM 5134 N N . PRO B 1 231 ? -15.547 -24.5 -16.703 1 94.19 231 PRO B N 1
ATOM 5135 C CA . PRO B 1 231 ? -16.25 -24.641 -15.422 1 94.19 231 PRO B CA 1
ATOM 5136 C C . PRO B 1 231 ? -16.641 -23.281 -14.828 1 94.19 231 PRO B C 1
ATOM 5138 O O . PRO B 1 231 ? -17.547 -23.219 -13.992 1 94.19 231 PRO B O 1
ATOM 5141 N N . LEU B 1 232 ? -15.992 -22.203 -15.219 1 94.88 232 LEU B N 1
ATOM 5142 C CA . LEU B 1 232 ? -16.297 -20.891 -14.664 1 94.88 232 LEU B CA 1
ATOM 5143 C C . LEU B 1 232 ? -17.5 -20.266 -15.383 1 94.88 232 LEU B C 1
ATOM 5145 O O . LEU B 1 232 ? -18.062 -19.281 -14.914 1 94.88 232 LEU B O 1
ATOM 5149 N N . GLY B 1 233 ? -17.844 -20.812 -16.516 1 94.81 233 GLY B N 1
ATOM 5150 C CA . GLY B 1 233 ? -18.922 -20.328 -17.359 1 94.81 233 GLY B CA 1
ATOM 5151 C C . GLY B 1 233 ? -18.625 -20.484 -18.844 1 94.81 233 GLY B C 1
ATOM 5152 O O . GLY B 1 233 ? -17.469 -20.391 -19.266 1 94.81 233 GLY B O 1
ATOM 5153 N N . LYS B 1 234 ? -19.656 -20.625 -19.516 1 95.69 234 LYS B N 1
ATOM 5154 C CA . LYS B 1 234 ? -19.5 -20.688 -20.969 1 95.69 234 LYS B CA 1
ATOM 5155 C C . LYS B 1 234 ? -18.984 -19.375 -21.531 1 95.69 234 LYS B C 1
ATOM 5157 O O . LYS B 1 234 ? -19.219 -18.312 -20.938 1 95.69 234 LYS B O 1
ATOM 5162 N N . PRO B 1 235 ? -18.297 -19.5 -22.656 1 96.62 235 PRO B N 1
ATOM 5163 C CA . PRO B 1 235 ? -17.734 -18.266 -23.234 1 96.62 235 PRO B CA 1
ATOM 5164 C C . PRO B 1 235 ? -18.766 -17.141 -23.344 1 96.62 235 PRO B C 1
ATOM 5166 O O . PRO B 1 235 ? -19.875 -17.375 -23.812 1 96.62 235 PRO B O 1
ATOM 5169 N N . ALA B 1 236 ? -18.438 -16 -22.859 1 96.75 236 ALA B N 1
ATOM 5170 C CA . ALA B 1 236 ? -19.25 -14.789 -22.875 1 96.75 236 ALA B CA 1
ATOM 5171 C C . ALA B 1 236 ? -18.453 -13.594 -23.391 1 96.75 236 ALA B C 1
ATOM 5173 O O . ALA B 1 236 ? -17.234 -13.688 -23.562 1 96.75 236 ALA B O 1
ATOM 5174 N N . TRP B 1 237 ? -19.141 -12.453 -23.719 1 96.06 237 TRP B N 1
ATOM 5175 C CA . TRP B 1 237 ? -18.5 -11.406 -24.5 1 96.06 237 TRP B CA 1
ATOM 5176 C C . TRP B 1 237 ? -18.625 -10.047 -23.828 1 96.06 237 TRP B C 1
ATOM 5178 O O . TRP B 1 237 ? -19 -9.062 -24.469 1 96.06 237 TRP B O 1
ATOM 5188 N N . ASP B 1 238 ? -18.344 -10.039 -22.562 1 95.62 238 ASP B N 1
ATOM 5189 C CA . ASP B 1 238 ? -18.234 -8.727 -21.922 1 95.62 238 ASP B CA 1
ATOM 5190 C C . ASP B 1 238 ? -16.938 -8.031 -22.312 1 95.62 238 ASP B C 1
ATOM 5192 O O . ASP B 1 238 ? -15.852 -8.445 -21.906 1 95.62 238 ASP B O 1
ATOM 5196 N N . VAL B 1 239 ? -17.031 -6.938 -22.969 1 95.81 239 VAL B N 1
ATOM 5197 C CA . VAL B 1 239 ? -15.891 -6.266 -23.594 1 95.81 239 VAL B CA 1
ATOM 5198 C C . VAL B 1 239 ? -14.953 -5.742 -22.5 1 95.81 239 VAL B C 1
ATOM 5200 O O . VAL B 1 239 ? -13.727 -5.805 -22.656 1 95.81 239 VAL B O 1
ATOM 5203 N N . GLY B 1 240 ? -15.477 -5.191 -21.453 1 94.62 240 GLY B N 1
ATOM 5204 C CA . GLY B 1 240 ? -14.656 -4.676 -20.375 1 94.62 240 GLY B CA 1
ATOM 5205 C C . GLY B 1 240 ? -13.789 -5.738 -19.719 1 94.62 240 GLY B C 1
ATOM 5206 O O . GLY B 1 240 ? -12.594 -5.527 -19.5 1 94.62 240 GLY B O 1
ATOM 5207 N N . ILE B 1 241 ? -14.391 -6.863 -19.438 1 95.75 241 ILE B N 1
ATOM 5208 C CA . ILE B 1 241 ? -13.672 -7.965 -18.797 1 95.75 241 ILE B CA 1
ATOM 5209 C C . ILE B 1 241 ? -12.617 -8.508 -19.766 1 95.75 241 ILE B C 1
ATOM 5211 O O . ILE B 1 241 ? -11.477 -8.766 -19.359 1 95.75 241 ILE B O 1
ATOM 5215 N N . ILE B 1 242 ? -12.969 -8.617 -20.984 1 97.38 242 ILE B N 1
ATOM 5216 C CA . ILE B 1 242 ? -12.062 -9.172 -21.984 1 97.38 242 ILE B CA 1
ATOM 5217 C C . ILE B 1 242 ? -10.844 -8.273 -22.156 1 97.38 242 ILE B C 1
ATOM 5219 O O . ILE B 1 242 ? -9.703 -8.742 -22.109 1 97.38 242 ILE B O 1
ATOM 5223 N N . ILE B 1 243 ? -11.023 -7.039 -22.281 1 96.62 243 ILE B N 1
ATOM 5224 C CA . ILE B 1 243 ? -9.922 -6.094 -22.453 1 96.62 243 ILE B CA 1
ATOM 5225 C C . ILE B 1 243 ? -9.031 -6.113 -21.219 1 96.62 243 ILE B C 1
ATOM 5227 O O . ILE B 1 243 ? -7.801 -6.121 -21.328 1 96.62 243 ILE B O 1
ATOM 5231 N N . THR B 1 244 ? -9.656 -6.094 -20.094 1 95.38 244 THR B N 1
ATOM 5232 C CA . THR B 1 244 ? -8.906 -6.117 -18.844 1 95.38 244 THR B CA 1
ATOM 5233 C C . THR B 1 244 ? -8.055 -7.379 -18.75 1 95.38 244 THR B C 1
ATOM 5235 O O . THR B 1 244 ? -6.898 -7.324 -18.312 1 95.38 244 THR B O 1
ATOM 5238 N N . THR B 1 245 ? -8.625 -8.461 -19.156 1 95.62 245 THR B N 1
ATOM 5239 C CA . THR B 1 245 ? -7.926 -9.734 -19.141 1 95.62 245 THR B CA 1
ATOM 5240 C C . THR B 1 245 ? -6.734 -9.719 -20.094 1 95.62 245 THR B C 1
ATOM 5242 O O . THR B 1 245 ? -5.652 -10.203 -19.75 1 95.62 245 THR B O 1
ATOM 5245 N N . VAL B 1 246 ? -6.891 -9.172 -21.172 1 96.19 246 VAL B N 1
ATOM 5246 C CA . VAL B 1 246 ? -5.824 -9.078 -22.156 1 96.19 246 VAL B CA 1
ATOM 5247 C C . VAL B 1 246 ? -4.711 -8.172 -21.641 1 96.19 246 VAL B C 1
ATOM 5249 O O . VAL B 1 246 ? -3.527 -8.516 -21.734 1 96.19 246 VAL B O 1
ATOM 5252 N N . ILE B 1 247 ? -5.07 -7.086 -21.062 1 94.81 247 ILE B N 1
ATOM 5253 C CA . ILE B 1 247 ? -4.094 -6.176 -20.484 1 94.81 247 ILE B CA 1
ATOM 5254 C C . ILE B 1 247 ? -3.326 -6.883 -19.359 1 94.81 247 ILE B C 1
ATOM 5256 O O . ILE B 1 247 ? -2.098 -6.797 -19.297 1 94.81 247 ILE B O 1
ATOM 5260 N N . ALA B 1 248 ? -4.066 -7.582 -18.547 1 94 248 ALA B N 1
ATOM 5261 C CA . ALA B 1 248 ? -3.447 -8.344 -17.453 1 94 248 ALA B CA 1
ATOM 5262 C C . ALA B 1 248 ? -2.432 -9.344 -18 1 94 248 ALA B C 1
ATOM 5264 O O . ALA B 1 248 ? -1.352 -9.516 -17.438 1 94 248 ALA B O 1
ATOM 5265 N N . GLY B 1 249 ? -2.809 -10 -19.078 1 93.88 249 GLY B N 1
ATOM 5266 C CA . GLY B 1 249 ? -1.917 -10.961 -19.719 1 93.88 249 GLY B CA 1
ATOM 5267 C C . GLY B 1 249 ? -0.643 -10.328 -20.25 1 93.88 249 GLY B C 1
ATOM 5268 O O . GLY B 1 249 ? 0.444 -10.898 -20.094 1 93.88 249 GLY B O 1
ATOM 5269 N N . LEU B 1 250 ? -0.759 -9.203 -20.797 1 91.69 250 LEU B N 1
ATOM 5270 C CA . LEU B 1 250 ? 0.402 -8.492 -21.328 1 91.69 250 LEU B CA 1
ATOM 5271 C C . LEU B 1 250 ? 1.323 -8.055 -20.188 1 91.69 250 LEU B C 1
ATOM 5273 O O . LEU B 1 250 ? 2.547 -8.164 -20.297 1 91.69 250 LEU B O 1
ATOM 5277 N N . LEU B 1 251 ? 0.696 -7.598 -19.156 1 90.75 251 LEU B N 1
ATOM 5278 C CA . LEU B 1 251 ? 1.487 -7.141 -18.016 1 90.75 251 LEU B CA 1
ATOM 5279 C C . LEU B 1 251 ? 2.131 -8.32 -17.297 1 90.75 251 LEU B C 1
ATOM 5281 O O . LEU B 1 251 ? 3.172 -8.164 -16.656 1 90.75 251 LEU B O 1
ATOM 5285 N N . ASN B 1 252 ? 1.523 -9.5 -17.406 1 91.81 252 ASN B N 1
ATOM 5286 C CA . ASN B 1 252 ? 2.064 -10.711 -16.797 1 91.81 252 ASN B CA 1
ATOM 5287 C C . ASN B 1 252 ? 3.402 -11.102 -17.406 1 91.81 252 ASN B C 1
ATOM 5289 O O . ASN B 1 252 ? 4.152 -11.891 -16.844 1 91.81 252 ASN B O 1
ATOM 5293 N N . SER B 1 253 ? 3.721 -10.602 -18.609 1 86.75 253 SER B N 1
ATOM 5294 C CA . SER B 1 253 ? 5.008 -10.844 -19.25 1 86.75 253 SER B CA 1
ATOM 5295 C C . SER B 1 253 ? 6.16 -10.352 -18.375 1 86.75 253 SER B C 1
ATOM 5297 O O . SER B 1 253 ? 7.285 -10.844 -18.5 1 86.75 253 SER B O 1
ATOM 5299 N N . ALA B 1 254 ? 5.812 -9.391 -17.547 1 86.19 254 ALA B N 1
ATOM 5300 C CA . ALA B 1 254 ? 6.812 -8.891 -16.609 1 86.19 254 ALA B CA 1
ATOM 5301 C C . ALA B 1 254 ? 7.355 -10.016 -15.727 1 86.19 254 ALA B C 1
ATOM 5303 O O . ALA B 1 254 ? 8.531 -10.008 -15.352 1 86.19 254 ALA B O 1
ATOM 5304 N N . ASN B 1 255 ? 6.523 -10.984 -15.367 1 87.75 255 ASN B N 1
ATOM 5305 C CA . ASN B 1 255 ? 6.965 -12.125 -14.578 1 87.75 255 ASN B CA 1
ATOM 5306 C C . ASN B 1 255 ? 7.984 -12.969 -15.344 1 87.75 255 ASN B C 1
ATOM 5308 O O . ASN B 1 255 ? 8.953 -13.453 -14.758 1 87.75 255 ASN B O 1
ATOM 5312 N N . THR B 1 256 ? 7.703 -13.141 -16.609 1 88.69 256 THR B N 1
ATOM 5313 C CA . THR B 1 256 ? 8.625 -13.914 -17.438 1 88.69 256 THR B CA 1
ATOM 5314 C C . THR B 1 256 ? 9.992 -13.234 -17.5 1 88.69 256 THR B C 1
ATOM 5316 O O . THR B 1 256 ? 11.023 -13.875 -17.281 1 88.69 256 THR B O 1
ATOM 5319 N N . PHE B 1 257 ? 9.977 -12.008 -17.656 1 86.81 257 PHE B N 1
ATOM 5320 C CA . PHE B 1 257 ? 11.227 -11.258 -17.719 1 86.81 257 PHE B CA 1
ATOM 5321 C C . PHE B 1 257 ? 11.922 -11.234 -16.375 1 86.81 257 PHE B C 1
ATOM 5323 O O . PHE B 1 257 ? 13.133 -11.43 -16.281 1 86.81 257 PHE B O 1
ATOM 5330 N N . GLY B 1 258 ? 11.133 -10.977 -15.422 1 83.44 258 GLY B N 1
ATOM 5331 C CA . GLY B 1 258 ? 11.703 -10.945 -14.086 1 83.44 258 GLY B CA 1
ATOM 5332 C C . GLY B 1 258 ? 12.312 -12.266 -13.656 1 83.44 258 GLY B C 1
ATOM 5333 O O . GLY B 1 258 ? 13.383 -12.289 -13.039 1 83.44 258 GLY B O 1
ATOM 5334 N N . ALA B 1 259 ? 11.672 -13.328 -13.953 1 88.88 259 ALA B N 1
ATOM 5335 C CA . ALA B 1 259 ? 12.133 -14.648 -13.555 1 88.88 259 ALA B CA 1
ATOM 5336 C C . ALA B 1 259 ? 13.398 -15.039 -14.312 1 88.88 259 ALA B C 1
ATOM 5338 O O . ALA B 1 259 ? 14.359 -15.531 -13.719 1 88.88 259 ALA B O 1
ATOM 5339 N N . LEU B 1 260 ? 13.43 -14.812 -15.586 1 89.38 260 LEU B N 1
ATOM 5340 C CA . LEU B 1 260 ? 14.578 -15.195 -16.406 1 89.38 260 LEU B CA 1
ATOM 5341 C C . LEU B 1 260 ? 15.773 -14.297 -16.125 1 89.38 260 LEU B C 1
ATOM 5343 O O . LEU B 1 260 ? 16.875 -14.781 -15.891 1 89.38 260 LEU B O 1
ATOM 5347 N N . LYS B 1 261 ? 15.531 -13.055 -16.094 1 83.19 261 LYS B N 1
ATOM 5348 C CA . LYS B 1 261 ? 16.609 -12.117 -15.797 1 83.19 261 LYS B CA 1
ATOM 5349 C C . LYS B 1 261 ? 17.109 -12.297 -14.367 1 83.19 261 LYS B C 1
ATOM 5351 O O . LYS B 1 261 ? 18.312 -12.211 -14.109 1 83.19 261 LYS B O 1
ATOM 5356 N N . GLY B 1 262 ? 16.281 -12.523 -13.547 1 80.62 262 GLY B N 1
ATOM 5357 C CA . GLY B 1 262 ? 16.625 -12.641 -12.141 1 80.62 262 GLY B CA 1
ATOM 5358 C C . GLY B 1 262 ? 17.469 -13.867 -11.836 1 80.62 262 GLY B C 1
ATOM 5359 O O . GLY B 1 262 ? 18.156 -13.922 -10.812 1 80.62 262 GLY B O 1
ATOM 5360 N N . THR B 1 263 ? 17.484 -14.867 -12.68 1 87.38 263 THR B N 1
ATOM 5361 C CA . THR B 1 263 ? 18.219 -16.094 -12.414 1 87.38 263 THR B CA 1
ATOM 5362 C C . THR B 1 263 ? 19.531 -16.109 -13.203 1 87.38 263 THR B C 1
ATOM 5364 O O . THR B 1 263 ? 20.328 -17.047 -13.07 1 87.38 263 THR B O 1
ATOM 5367 N N . GLU B 1 264 ? 19.766 -15.094 -13.984 1 87.44 264 GLU B N 1
ATOM 5368 C CA . GLU B 1 264 ? 20.984 -15.055 -14.805 1 87.44 264 GLU B CA 1
ATOM 5369 C C . GLU B 1 264 ? 22.234 -15.133 -13.938 1 87.44 264 GLU B C 1
ATOM 5371 O O . GLU B 1 264 ? 23.188 -15.844 -14.281 1 87.44 264 GLU B O 1
ATOM 5376 N N . SER B 1 265 ? 22.234 -14.406 -12.914 1 83.12 265 SER B N 1
ATOM 5377 C CA . SER B 1 265 ? 23.406 -14.367 -12.062 1 83.12 265 SER B CA 1
ATOM 5378 C C . SER B 1 265 ? 23.656 -15.711 -11.383 1 83.12 265 SER B C 1
ATOM 5380 O O . SER B 1 265 ? 24.797 -16.125 -11.203 1 83.12 265 SER B O 1
ATOM 5382 N N . MET B 1 266 ? 22.625 -16.391 -11.055 1 83.56 266 MET B N 1
ATOM 5383 C CA . MET B 1 266 ? 22.734 -17.688 -10.391 1 83.56 266 MET B CA 1
ATOM 5384 C C . MET B 1 266 ? 23.281 -18.734 -11.352 1 83.56 266 MET B C 1
ATOM 5386 O O . MET B 1 266 ? 24.031 -19.625 -10.945 1 83.56 266 MET B O 1
ATOM 5390 N N . TYR B 1 267 ? 22.922 -18.609 -12.539 1 90.25 267 TYR B N 1
ATOM 5391 C CA . TYR B 1 267 ? 23.328 -19.578 -13.555 1 90.25 267 TYR B CA 1
ATOM 5392 C C . TYR B 1 267 ? 24.562 -19.094 -14.312 1 90.25 267 TYR B C 1
ATOM 5394 O O . TYR B 1 267 ? 25.156 -19.844 -15.094 1 90.25 267 TYR B O 1
ATOM 5402 N N . GLU B 1 268 ? 24.953 -17.797 -14.07 1 90.19 268 GLU B N 1
ATOM 5403 C CA . GLU B 1 268 ? 26.078 -17.172 -14.75 1 90.19 268 GLU B CA 1
ATOM 5404 C C . GLU B 1 268 ? 25.906 -17.219 -16.266 1 90.19 268 GLU B C 1
ATOM 5406 O O . GLU B 1 268 ? 26.812 -17.641 -16.984 1 90.19 268 GLU B O 1
ATOM 5411 N N . VAL B 1 269 ? 24.734 -16.953 -16.641 1 90.88 269 VAL B N 1
ATOM 5412 C CA . VAL B 1 269 ? 24.422 -16.922 -18.062 1 90.88 269 VAL B CA 1
ATOM 5413 C C . VAL B 1 269 ? 23.641 -15.656 -18.406 1 90.88 269 VAL B C 1
ATOM 5415 O O . VAL B 1 269 ? 23.172 -14.953 -17.5 1 90.88 269 VAL B O 1
ATOM 5418 N N . GLU B 1 270 ? 23.578 -15.352 -19.688 1 90.69 270 GLU B N 1
ATOM 5419 C CA . GLU B 1 270 ? 22.672 -14.336 -20.234 1 90.69 270 GLU B CA 1
ATOM 5420 C C . GLU B 1 270 ? 21.547 -14.969 -21.031 1 90.69 270 GLU B C 1
ATOM 5422 O O . GLU B 1 270 ? 21.797 -15.805 -21.906 1 90.69 270 GLU B O 1
ATOM 5427 N N . THR B 1 271 ? 20.328 -14.609 -20.688 1 90.31 271 THR B N 1
ATOM 5428 C CA . THR B 1 271 ? 19.188 -15.195 -21.359 1 90.31 271 THR B CA 1
ATOM 5429 C C . THR B 1 271 ? 19.156 -14.797 -22.828 1 90.31 271 THR B C 1
ATOM 5431 O O . THR B 1 271 ? 19.203 -13.609 -23.156 1 90.31 271 THR B O 1
ATOM 5434 N N . THR B 1 272 ? 19.094 -15.719 -23.641 1 89.56 272 THR B N 1
ATOM 5435 C CA . THR B 1 272 ? 19.125 -15.477 -25.078 1 89.56 272 THR B CA 1
ATOM 5436 C C . THR B 1 272 ? 17.719 -15.172 -25.609 1 89.56 272 THR B C 1
ATOM 5438 O O . THR B 1 272 ? 16.734 -15.445 -24.938 1 89.56 272 THR B O 1
ATOM 5441 N N . LYS B 1 273 ? 17.703 -14.664 -26.781 1 89.56 273 LYS B N 1
ATOM 5442 C CA . LYS B 1 273 ? 16.422 -14.398 -27.453 1 89.56 273 LYS B CA 1
ATOM 5443 C C . LYS B 1 273 ? 15.641 -15.695 -27.672 1 89.56 273 LYS B C 1
ATOM 5445 O O . LYS B 1 273 ? 14.414 -15.711 -27.562 1 89.56 273 LYS B O 1
ATOM 5450 N N . ALA B 1 274 ? 16.359 -16.719 -27.953 1 91.38 274 ALA B N 1
ATOM 5451 C CA . ALA B 1 274 ? 15.734 -18.016 -28.203 1 91.38 274 ALA B CA 1
ATOM 5452 C C . ALA B 1 274 ? 15.07 -18.547 -26.938 1 91.38 274 ALA B C 1
ATOM 5454 O O . ALA B 1 274 ? 14 -19.156 -26.984 1 91.38 274 ALA B O 1
ATOM 5455 N N . GLU B 1 275 ? 15.711 -18.375 -25.828 1 92 275 GLU B N 1
ATOM 5456 C CA . GLU B 1 275 ? 15.164 -18.828 -24.562 1 92 275 GLU B CA 1
ATOM 5457 C C . GLU B 1 275 ? 13.898 -18.047 -24.203 1 92 275 GLU B C 1
ATOM 5459 O O . GLU B 1 275 ? 12.93 -18.609 -23.703 1 92 275 GLU B O 1
ATOM 5464 N N . TYR B 1 276 ? 13.938 -16.766 -24.438 1 91 276 TYR B N 1
ATOM 5465 C CA . TYR B 1 276 ? 12.742 -15.953 -24.219 1 91 276 TYR B CA 1
ATOM 5466 C C . TYR B 1 276 ? 11.602 -16.422 -25.125 1 91 276 TYR B C 1
ATOM 5468 O O . TYR B 1 276 ? 10.469 -16.578 -24.672 1 91 276 TYR B O 1
ATOM 5476 N N . ARG B 1 277 ? 11.977 -16.609 -26.344 1 93.5 277 ARG B N 1
ATOM 5477 C CA . ARG B 1 277 ? 10.984 -17.047 -27.328 1 93.5 277 ARG B CA 1
ATOM 5478 C C . ARG B 1 277 ? 10.344 -18.359 -26.891 1 93.5 277 ARG B C 1
ATOM 5480 O O . ARG B 1 277 ? 9.117 -18.484 -26.922 1 93.5 277 ARG B O 1
ATOM 5487 N N . ALA B 1 278 ? 11.156 -19.281 -26.562 1 94.69 278 ALA B N 1
ATOM 5488 C CA . ALA B 1 278 ? 10.656 -20.594 -26.156 1 94.69 278 ALA B CA 1
ATOM 5489 C C . ALA B 1 278 ? 9.805 -20.5 -24.906 1 94.69 278 ALA B C 1
ATOM 5491 O O . ALA B 1 278 ? 8.758 -21.125 -24.797 1 94.69 278 ALA B O 1
ATOM 5492 N N . SER B 1 279 ? 10.281 -19.766 -23.938 1 95 279 SER B N 1
ATOM 5493 C CA . SER B 1 279 ? 9.555 -19.609 -22.688 1 95 279 SER B CA 1
ATOM 5494 C C . SER B 1 279 ? 8.18 -19 -22.906 1 95 279 SER B C 1
ATOM 5496 O O . SER B 1 279 ? 7.18 -19.516 -22.391 1 95 279 SER B O 1
ATOM 5498 N N . PHE B 1 280 ? 8.094 -17.953 -23.719 1 94.31 280 PHE B N 1
ATOM 5499 C CA . PHE B 1 280 ? 6.82 -17.297 -24 1 94.31 280 PHE B CA 1
ATOM 5500 C C . PHE B 1 280 ? 5.887 -18.234 -24.766 1 94.31 280 PHE B C 1
ATOM 5502 O O . PHE B 1 280 ? 4.684 -18.281 -24.5 1 94.31 280 PHE B O 1
ATOM 5509 N N . THR B 1 281 ? 6.473 -18.922 -25.719 1 95.81 281 THR B N 1
ATOM 5510 C CA . THR B 1 281 ? 5.672 -19.828 -26.531 1 95.81 281 THR B CA 1
ATOM 5511 C C . THR B 1 281 ? 5.016 -20.891 -25.656 1 95.81 281 THR B C 1
ATOM 5513 O O . THR B 1 281 ? 3.812 -21.141 -25.766 1 95.81 281 THR B O 1
ATOM 5516 N N . ILE B 1 282 ? 5.793 -21.469 -24.797 1 96.38 282 ILE B N 1
ATOM 5517 C CA . ILE B 1 282 ? 5.285 -22.516 -23.922 1 96.38 282 ILE B CA 1
ATOM 5518 C C . ILE B 1 282 ? 4.266 -21.922 -22.953 1 96.38 282 ILE B C 1
ATOM 5520 O O . ILE B 1 282 ? 3.215 -22.531 -22.703 1 96.38 282 ILE B O 1
ATOM 5524 N N . THR B 1 283 ? 4.531 -20.766 -22.359 1 96.31 283 THR B N 1
ATOM 5525 C CA . THR B 1 283 ? 3.578 -20.094 -21.484 1 96.31 283 THR B CA 1
ATOM 5526 C C . THR B 1 283 ? 2.258 -19.844 -22.203 1 96.31 283 THR B C 1
ATOM 5528 O O . THR B 1 283 ? 1.185 -20 -21.625 1 96.31 283 THR B O 1
ATOM 5531 N N . GLY B 1 284 ? 2.381 -19.406 -23.469 1 96.19 284 GLY B N 1
ATOM 5532 C CA . GLY B 1 284 ? 1.177 -19.188 -24.25 1 96.19 284 GLY B CA 1
ATOM 5533 C C . GLY B 1 284 ? 0.326 -20.422 -24.406 1 96.19 284 GLY B C 1
ATOM 5534 O O . GLY B 1 284 ? -0.898 -20.375 -24.266 1 96.19 284 GLY B O 1
ATOM 5535 N N . ILE B 1 285 ? 0.958 -21.547 -24.656 1 97.19 285 ILE B N 1
ATOM 5536 C CA . ILE B 1 285 ? 0.266 -22.812 -24.844 1 97.19 285 ILE B CA 1
ATOM 5537 C C . ILE B 1 285 ? -0.438 -23.219 -23.547 1 97.19 285 ILE B C 1
ATOM 5539 O O . ILE B 1 285 ? -1.608 -23.609 -23.562 1 97.19 285 ILE B O 1
ATOM 5543 N N . PHE B 1 286 ? 0.237 -23.125 -22.484 1 96.94 286 PHE B N 1
ATOM 5544 C CA . PHE B 1 286 ? -0.346 -23.547 -21.219 1 96.94 286 PHE B CA 1
ATOM 5545 C C . PHE B 1 286 ? -1.409 -22.562 -20.75 1 96.94 286 PHE B C 1
ATOM 5547 O O . PHE B 1 286 ? -2.35 -22.938 -20.047 1 96.94 286 PHE B O 1
ATOM 5554 N N . THR B 1 287 ? -1.271 -21.266 -21.125 1 96.56 287 THR B N 1
ATOM 5555 C CA . THR B 1 287 ? -2.328 -20.297 -20.859 1 96.56 287 THR B CA 1
ATOM 5556 C C . THR B 1 287 ? -3.605 -20.688 -21.609 1 96.56 287 THR B C 1
ATOM 5558 O O . THR B 1 287 ? -4.711 -20.484 -21.094 1 96.56 287 THR B O 1
ATOM 5561 N N . PHE B 1 288 ? -3.436 -21.203 -22.812 1 97 288 PHE B N 1
ATOM 5562 C CA . PHE B 1 288 ? -4.582 -21.672 -23.578 1 97 288 PHE B CA 1
ATOM 5563 C C . PHE B 1 288 ? -5.301 -22.797 -22.844 1 97 288 PHE B C 1
ATOM 5565 O O . PHE B 1 288 ? -6.531 -22.781 -22.75 1 97 288 PHE B O 1
ATOM 5572 N N . ILE B 1 289 ? -4.543 -23.719 -22.344 1 96.88 289 ILE B N 1
ATOM 5573 C CA . ILE B 1 289 ? -5.098 -24.844 -21.594 1 96.88 289 ILE B CA 1
ATOM 5574 C C . ILE B 1 289 ? -5.828 -24.328 -20.359 1 96.88 289 ILE B C 1
ATOM 5576 O O . ILE B 1 289 ? -6.934 -24.797 -20.047 1 96.88 289 ILE B O 1
ATOM 5580 N N . ALA B 1 290 ? -5.242 -23.406 -19.656 1 95.62 290 ALA B N 1
ATOM 5581 C CA . ALA B 1 290 ? -5.859 -22.812 -18.469 1 95.62 290 ALA B CA 1
ATOM 5582 C C . ALA B 1 290 ? -7.203 -22.172 -18.812 1 95.62 290 ALA B C 1
ATOM 5584 O O . ALA B 1 290 ? -8.164 -22.312 -18.047 1 95.62 290 ALA B O 1
ATOM 5585 N N . GLY B 1 291 ? -7.273 -21.469 -19.938 1 94.94 291 GLY B N 1
ATOM 5586 C CA . GLY B 1 291 ? -8.508 -20.828 -20.344 1 94.94 291 GLY B CA 1
ATOM 5587 C C . GLY B 1 291 ? -9.641 -21.797 -20.594 1 94.94 291 GLY B C 1
ATOM 5588 O O . GLY B 1 291 ? -10.773 -21.578 -20.172 1 94.94 291 GLY B O 1
ATOM 5589 N N . ILE B 1 292 ? -9.336 -22.891 -21.188 1 95.44 292 ILE B N 1
ATOM 5590 C CA . ILE B 1 292 ? -10.336 -23.875 -21.562 1 95.44 292 ILE B CA 1
ATOM 5591 C C . ILE B 1 292 ? -10.867 -24.594 -20.328 1 95.44 292 ILE B C 1
ATOM 5593 O O . ILE B 1 292 ? -12.055 -24.891 -20.219 1 95.44 292 ILE B O 1
ATOM 5597 N N . PHE B 1 293 ? -10.023 -24.781 -19.359 1 95.75 293 PHE B N 1
ATOM 5598 C CA . PHE B 1 293 ? -10.414 -25.609 -18.219 1 95.75 293 PHE B CA 1
ATOM 5599 C C . PHE B 1 293 ? -10.656 -24.75 -16.984 1 95.75 293 PHE B C 1
ATOM 5601 O O . PHE B 1 293 ? -10.766 -25.281 -15.867 1 95.75 293 PHE B O 1
ATOM 5608 N N . GLY B 1 294 ? -10.688 -23.469 -17.141 1 94.94 294 GLY B N 1
ATOM 5609 C CA . GLY B 1 294 ? -11.055 -22.578 -16.047 1 94.94 294 GLY B CA 1
ATOM 5610 C C . GLY B 1 294 ? -9.977 -22.453 -14.992 1 94.94 294 GLY B C 1
ATOM 5611 O O . GLY B 1 294 ? -10.281 -22.234 -13.812 1 94.94 294 GLY B O 1
ATOM 5612 N N . LEU B 1 295 ? -8.727 -22.656 -15.359 1 96.56 295 LEU B N 1
ATOM 5613 C CA . LEU B 1 295 ? -7.605 -22.484 -14.445 1 96.56 295 LEU B CA 1
ATOM 5614 C C . LEU B 1 295 ? -7.031 -21.078 -14.539 1 96.56 295 LEU B C 1
ATOM 5616 O O . LEU B 1 295 ? -7.297 -20.359 -15.508 1 96.56 295 LEU B O 1
ATOM 5620 N N . VAL B 1 296 ? -6.312 -20.719 -13.5 1 97.19 296 VAL B N 1
ATOM 5621 C CA . VAL B 1 296 ? -5.547 -19.469 -13.57 1 97.19 296 VAL B CA 1
ATOM 5622 C C . VAL B 1 296 ? -4.375 -19.641 -14.531 1 97.19 296 VAL B C 1
ATOM 5624 O O . VAL B 1 296 ? -3.68 -20.656 -14.5 1 97.19 296 VAL B O 1
ATOM 5627 N N . PRO B 1 297 ? -4.172 -18.688 -15.414 1 97 297 PRO B N 1
ATOM 5628 C CA . PRO B 1 297 ? -3.086 -18.828 -16.391 1 97 297 PRO B CA 1
ATOM 5629 C C . PRO B 1 297 ? -1.711 -18.922 -15.734 1 97 297 PRO B C 1
ATOM 5631 O O . PRO B 1 297 ? -1.515 -18.438 -14.617 1 97 297 PRO B O 1
ATOM 5634 N N . ASN B 1 298 ? -0.792 -19.469 -16.516 1 94 298 ASN B N 1
ATOM 5635 C CA . ASN B 1 298 ? 0.539 -19.781 -16.016 1 94 298 ASN B CA 1
ATOM 5636 C C . ASN B 1 298 ? 1.532 -18.672 -16.328 1 94 298 ASN B C 1
ATOM 5638 O O . ASN B 1 298 ? 1.288 -17.844 -17.203 1 94 298 ASN B O 1
ATOM 5642 N N . SER B 1 299 ? 2.568 -18.625 -15.547 1 94.56 299 SER B N 1
ATOM 5643 C CA . SER B 1 299 ? 3.752 -17.812 -15.781 1 94.56 299 SER B CA 1
ATOM 5644 C C . SER B 1 299 ? 4.945 -18.328 -14.984 1 94.56 299 SER B C 1
ATOM 5646 O O . SER B 1 299 ? 4.777 -19.062 -14.008 1 94.56 299 SER B O 1
ATOM 5648 N N . PRO B 1 300 ? 6.168 -17.984 -15.477 1 94.06 300 PRO B N 1
ATOM 5649 C CA . PRO B 1 300 ? 7.332 -18.281 -14.633 1 94.06 300 PRO B CA 1
ATOM 5650 C C . PRO B 1 300 ? 7.305 -17.531 -13.305 1 94.06 300 PRO B C 1
ATOM 5652 O O . PRO B 1 300 ? 6.906 -16.359 -13.266 1 94.06 300 PRO B O 1
ATOM 5655 N N . TYR B 1 301 ? 7.684 -18.203 -12.234 1 91.44 301 TYR B N 1
ATOM 5656 C CA . TYR B 1 301 ? 7.605 -17.625 -10.898 1 91.44 301 TYR B CA 1
ATOM 5657 C C . TYR B 1 301 ? 8.906 -16.922 -10.523 1 91.44 301 TYR B C 1
ATOM 5659 O O . TYR B 1 301 ? 9.961 -17.562 -10.438 1 91.44 301 TYR B O 1
ATOM 5667 N N . VAL B 1 302 ? 8.781 -15.711 -10.219 1 82.44 302 VAL B N 1
ATOM 5668 C CA . VAL B 1 302 ? 9.914 -14.945 -9.703 1 82.44 302 VAL B CA 1
ATOM 5669 C C . VAL B 1 302 ? 10.312 -15.477 -8.328 1 82.44 302 VAL B C 1
ATOM 5671 O O . VAL B 1 302 ? 11.492 -15.445 -7.969 1 82.44 302 VAL B O 1
ATOM 5674 N N . SER B 1 303 ? 9.398 -16 -7.598 1 81.38 303 SER B N 1
ATOM 5675 C CA . SER B 1 303 ? 9.656 -16.516 -6.254 1 81.38 303 SER B CA 1
ATOM 5676 C C . SER B 1 303 ? 10.609 -17.703 -6.293 1 81.38 303 SER B C 1
ATOM 5678 O O . SER B 1 303 ? 11.18 -18.078 -5.27 1 81.38 303 SER B O 1
ATOM 5680 N N . SER B 1 304 ? 10.797 -18.328 -7.488 1 87 304 SER B N 1
ATOM 5681 C CA . SER B 1 304 ? 11.766 -19.406 -7.625 1 87 304 SER B CA 1
ATOM 5682 C C . SER B 1 304 ? 13.18 -18.938 -7.309 1 87 304 SER B C 1
ATOM 5684 O O . SER B 1 304 ? 14.023 -19.719 -6.859 1 87 304 SER B O 1
ATOM 5686 N N . ILE B 1 305 ? 13.391 -17.656 -7.543 1 78.81 305 ILE B N 1
ATOM 5687 C CA . ILE B 1 305 ? 14.695 -17.078 -7.277 1 78.81 305 ILE B CA 1
ATOM 5688 C C . ILE B 1 305 ? 15.039 -17.219 -5.793 1 78.81 305 ILE B C 1
ATOM 5690 O O . ILE B 1 305 ? 16.141 -17.641 -5.441 1 78.81 305 ILE B O 1
ATOM 5694 N N . GLY B 1 306 ? 14.141 -16.859 -5.02 1 72.62 306 GLY B N 1
ATOM 5695 C CA . GLY B 1 306 ? 14.367 -17.031 -3.592 1 72.62 306 GLY B CA 1
ATOM 5696 C C . GLY B 1 306 ? 14.602 -18.469 -3.189 1 72.62 306 GLY B C 1
ATOM 5697 O O . GLY B 1 306 ? 15.484 -18.75 -2.379 1 72.62 306 GLY B O 1
ATOM 5698 N N . PHE B 1 307 ? 13.867 -19.359 -3.721 1 78.38 307 PHE B N 1
ATOM 5699 C CA . PHE B 1 307 ? 13.984 -20.781 -3.424 1 78.38 307 PHE B CA 1
ATOM 5700 C C . PHE B 1 307 ? 15.352 -21.312 -3.838 1 78.38 307 PHE B C 1
ATOM 5702 O O . PHE B 1 307 ? 16 -22.047 -3.08 1 78.38 307 PHE B O 1
ATOM 5709 N N . LEU B 1 308 ? 15.781 -20.906 -4.988 1 82.56 308 LEU B N 1
ATOM 5710 C CA . LEU B 1 308 ? 17.078 -21.344 -5.508 1 82.56 308 LEU B CA 1
ATOM 5711 C C . LEU B 1 308 ? 18.219 -20.797 -4.66 1 82.56 308 LEU B C 1
ATOM 5713 O O . LEU B 1 308 ? 19.188 -21.5 -4.383 1 82.56 308 LEU B O 1
ATOM 5717 N N . SER B 1 309 ? 18 -19.594 -4.316 1 73 309 SER B N 1
ATOM 5718 C CA . SER B 1 309 ? 19.031 -18.953 -3.5 1 73 309 SER B CA 1
ATOM 5719 C C . SER B 1 309 ? 19.125 -19.625 -2.131 1 73 309 SER B C 1
ATOM 5721 O O . SER B 1 309 ? 20.219 -19.734 -1.57 1 73 309 SER B O 1
ATOM 5723 N N . GLN B 1 310 ? 18.062 -20.078 -1.656 1 70 310 GLN B N 1
ATOM 5724 C CA . GLN B 1 310 ? 18.031 -20.672 -0.322 1 70 310 GLN B CA 1
ATOM 5725 C C . GLN B 1 310 ? 18.5 -22.109 -0.347 1 70 310 GLN B C 1
ATOM 5727 O O . GLN B 1 310 ? 19.141 -22.578 0.602 1 70 310 GLN B O 1
ATOM 5732 N N . THR B 1 311 ? 18.234 -22.844 -1.345 1 74.62 311 THR B N 1
ATOM 5733 C CA . THR B 1 311 ? 18.469 -24.281 -1.354 1 74.62 311 THR B CA 1
ATOM 5734 C C . THR B 1 311 ? 19.734 -24.609 -2.152 1 74.62 311 THR B C 1
ATOM 5736 O O . THR B 1 311 ? 20.344 -25.672 -1.943 1 74.62 311 THR B O 1
ATOM 5739 N N . GLY B 1 312 ? 20 -23.781 -3.178 1 78 312 GLY B N 1
ATOM 5740 C CA . GLY B 1 312 ? 21.125 -24.031 -4.051 1 78 312 GLY B CA 1
ATOM 5741 C C . GLY B 1 312 ? 20.875 -25.109 -5.082 1 78 312 GLY B C 1
ATOM 5742 O O . GLY B 1 312 ? 21.797 -25.578 -5.754 1 78 312 GLY B O 1
ATOM 5743 N N . ILE B 1 313 ? 19.672 -25.562 -5.191 1 86.12 313 ILE B N 1
ATOM 5744 C CA . ILE B 1 313 ? 19.328 -26.641 -6.121 1 86.12 313 ILE B CA 1
ATOM 5745 C C . ILE B 1 313 ? 19.047 -26.047 -7.504 1 86.12 313 ILE B C 1
ATOM 5747 O O . ILE B 1 313 ? 17.906 -26.016 -7.945 1 86.12 313 ILE B O 1
ATOM 5751 N N . ILE B 1 314 ? 20.047 -25.797 -8.258 1 89.31 314 ILE B N 1
ATOM 5752 C CA . ILE B 1 314 ? 19.875 -25.094 -9.523 1 89.31 314 ILE B CA 1
ATOM 5753 C C . ILE B 1 314 ? 19.844 -26.109 -10.672 1 89.31 314 ILE B C 1
ATOM 5755 O O . ILE B 1 314 ? 19.5 -25.75 -11.805 1 89.31 314 ILE B O 1
ATOM 5759 N N . LYS B 1 315 ? 20.094 -27.359 -10.336 1 90 315 LYS B N 1
ATOM 5760 C CA . LYS B 1 315 ? 20.078 -28.391 -11.375 1 90 315 LYS B CA 1
ATOM 5761 C C . LYS B 1 315 ? 18.672 -28.625 -11.898 1 90 315 LYS B C 1
ATOM 5763 O O . LYS B 1 315 ? 17.703 -28.578 -11.141 1 90 315 LYS B O 1
ATOM 5768 N N . ARG B 1 316 ? 18.609 -29.031 -13.117 1 93.12 316 ARG B N 1
ATOM 5769 C CA . ARG B 1 316 ? 17.328 -29.188 -13.812 1 93.12 316 ARG B CA 1
ATOM 5770 C C . ARG B 1 316 ? 16.656 -30.5 -13.43 1 93.12 316 ARG B C 1
ATOM 5772 O O . ARG B 1 316 ? 15.422 -30.562 -13.359 1 93.12 316 ARG B O 1
ATOM 5779 N N . ILE B 1 317 ? 17.391 -31.469 -13.172 1 93.69 317 ILE B N 1
ATOM 5780 C CA . ILE B 1 317 ? 16.844 -32.812 -13.008 1 93.69 317 ILE B CA 1
ATOM 5781 C C . ILE B 1 317 ? 15.984 -32.875 -11.75 1 93.69 317 ILE B C 1
ATOM 5783 O O . ILE B 1 317 ? 14.852 -33.375 -11.773 1 93.69 317 ILE B O 1
ATOM 5787 N N . PRO B 1 318 ? 16.516 -32.375 -10.664 1 94.12 318 PRO B N 1
ATOM 5788 C CA . PRO B 1 318 ? 15.641 -32.344 -9.492 1 94.12 318 PRO B CA 1
ATOM 5789 C C . PRO B 1 318 ? 14.344 -31.594 -9.734 1 94.12 318 PRO B C 1
ATOM 5791 O O . PRO B 1 318 ? 13.281 -32 -9.25 1 94.12 318 PRO B O 1
ATOM 5794 N N . PHE B 1 319 ? 14.422 -30.547 -10.453 1 95.31 319 PHE B N 1
ATOM 5795 C CA . PHE B 1 319 ? 13.258 -29.75 -10.789 1 95.31 319 PHE B CA 1
ATOM 5796 C C . PHE B 1 319 ? 12.273 -30.547 -11.625 1 95.31 319 PHE B C 1
ATOM 5798 O O . PHE B 1 319 ? 11.062 -30.531 -11.359 1 95.31 319 PHE B O 1
ATOM 5805 N N . VAL B 1 320 ? 12.75 -31.297 -12.578 1 96.31 320 VAL B N 1
ATOM 5806 C CA . VAL B 1 320 ? 11.93 -32.156 -13.445 1 96.31 320 VAL B CA 1
ATOM 5807 C C . VAL B 1 320 ? 11.273 -33.25 -12.617 1 96.31 320 VAL B C 1
ATOM 5809 O O . VAL B 1 320 ? 10.102 -33.562 -12.82 1 96.31 320 VAL B O 1
ATOM 5812 N N . LEU B 1 321 ? 12.031 -33.75 -11.727 1 95.62 321 LEU B N 1
ATOM 5813 C CA . LEU B 1 321 ? 11.5 -34.781 -10.859 1 95.62 321 LEU B CA 1
ATOM 5814 C C . LEU B 1 321 ? 10.391 -34.25 -9.961 1 95.62 321 LEU B C 1
ATOM 5816 O O . LEU B 1 321 ? 9.391 -34.906 -9.719 1 95.62 321 LEU B O 1
ATOM 5820 N N . GLY B 1 322 ? 10.586 -33.062 -9.445 1 95.44 322 GLY B N 1
ATOM 5821 C CA . GLY B 1 322 ? 9.531 -32.438 -8.68 1 95.44 322 GLY B CA 1
ATOM 5822 C C . GLY B 1 322 ? 8.266 -32.219 -9.477 1 95.44 322 GLY B C 1
ATOM 5823 O O . GLY B 1 322 ? 7.164 -32.5 -8.992 1 95.44 322 GLY B O 1
ATOM 5824 N N . GLY B 1 323 ? 8.453 -31.688 -10.703 1 96.62 323 GLY B N 1
ATOM 5825 C CA . GLY B 1 323 ? 7.309 -31.516 -11.586 1 96.62 323 GLY B CA 1
ATOM 5826 C C . GLY B 1 323 ? 6.594 -32.812 -11.891 1 96.62 323 GLY B C 1
ATOM 5827 O O . GLY B 1 323 ? 5.363 -32.875 -11.93 1 96.62 323 GLY B O 1
ATOM 5828 N N . PHE B 1 324 ? 7.383 -33.844 -12.086 1 97.19 324 PHE B N 1
ATOM 5829 C CA . PHE B 1 324 ? 6.82 -35.156 -12.383 1 97.19 324 PHE B CA 1
ATOM 5830 C C . PHE B 1 324 ? 6.012 -35.656 -11.203 1 97.19 324 PHE B C 1
ATOM 5832 O O . PHE B 1 324 ? 4.902 -36.188 -11.383 1 97.19 324 PHE B O 1
ATOM 5839 N N . MET B 1 325 ? 6.574 -35.562 -10.109 1 96.06 325 MET B N 1
ATOM 5840 C CA . MET B 1 325 ? 5.852 -36 -8.922 1 96.06 325 MET B CA 1
ATOM 5841 C C . MET B 1 325 ? 4.559 -35.188 -8.742 1 96.06 325 MET B C 1
ATOM 5843 O O . MET B 1 325 ? 3.535 -35.75 -8.344 1 96.06 325 MET B O 1
ATOM 5847 N N . PHE B 1 326 ? 4.629 -33.938 -8.984 1 95.31 326 PHE B N 1
ATOM 5848 C CA . PHE B 1 326 ? 3.451 -33.094 -8.859 1 95.31 326 PHE B CA 1
ATOM 5849 C C . PHE B 1 326 ? 2.385 -33.5 -9.875 1 95.31 326 PHE B C 1
ATOM 5851 O O . PHE B 1 326 ? 1.195 -33.531 -9.555 1 95.31 326 PHE B O 1
ATOM 5858 N N . LEU B 1 327 ? 2.779 -33.844 -11.109 1 96.75 327 LEU B N 1
ATOM 5859 C CA . LEU B 1 327 ? 1.896 -34.344 -12.156 1 96.75 327 LEU B CA 1
ATOM 5860 C C . LEU B 1 327 ? 1.209 -35.625 -11.727 1 96.75 327 LEU B C 1
ATOM 5862 O O . LEU B 1 327 ? -0.006 -35.781 -11.883 1 96.75 327 LEU B O 1
ATOM 5866 N N . VAL B 1 328 ? 1.955 -36.5 -11.133 1 95.75 328 VAL B N 1
ATOM 5867 C CA . VAL B 1 328 ? 1.429 -37.781 -10.688 1 95.75 328 VAL B CA 1
ATOM 5868 C C . VAL B 1 328 ? 0.427 -37.562 -9.555 1 95.75 328 VAL B C 1
ATOM 5870 O O . VAL B 1 328 ? -0.601 -38.25 -9.492 1 95.75 328 VAL B O 1
ATOM 5873 N N . MET B 1 329 ? 0.781 -36.688 -8.719 1 93.69 329 MET B N 1
ATOM 5874 C CA . MET B 1 329 ? -0.134 -36.344 -7.629 1 93.69 329 MET B CA 1
ATOM 5875 C C . MET B 1 329 ? -1.489 -35.906 -8.172 1 93.69 329 MET B C 1
ATOM 5877 O O . MET B 1 329 ? -2.529 -36.219 -7.594 1 93.69 329 MET B O 1
ATOM 5881 N N . GLY B 1 330 ? -1.53 -35.188 -9.211 1 93.88 330 GLY B N 1
ATOM 5882 C CA . GLY B 1 330 ? -2.766 -34.719 -9.82 1 93.88 330 GLY B CA 1
ATOM 5883 C C . GLY B 1 330 ? -3.584 -35.844 -10.438 1 93.88 330 GLY B C 1
ATOM 5884 O O . GLY B 1 330 ? -4.805 -35.719 -10.562 1 93.88 330 GLY B O 1
ATOM 5885 N N . LEU B 1 331 ? -2.949 -36.938 -10.789 1 93.06 331 LEU B N 1
ATOM 5886 C CA . LEU B 1 331 ? -3.613 -38.062 -11.445 1 93.06 331 LEU B CA 1
ATOM 5887 C C . LEU B 1 331 ? -4.25 -38.969 -10.422 1 93.06 331 LEU B C 1
ATOM 5889 O O . LEU B 1 331 ? -5.062 -39.844 -10.773 1 93.06 331 LEU B O 1
ATOM 5893 N N . ILE B 1 332 ? -3.971 -38.75 -9.148 1 91.38 332 ILE B N 1
ATOM 5894 C CA . ILE B 1 332 ? -4.477 -39.625 -8.086 1 91.38 332 ILE B CA 1
ATOM 5895 C C . ILE B 1 332 ? -5.641 -38.938 -7.375 1 91.38 332 ILE B C 1
ATOM 5897 O O . ILE B 1 332 ? -5.434 -38.125 -6.473 1 91.38 332 ILE B O 1
ATOM 5901 N N . PRO B 1 333 ? -6.852 -39.344 -7.59 1 87.19 333 PRO B N 1
ATOM 5902 C CA . PRO B 1 333 ? -8.047 -38.656 -7.133 1 87.19 333 PRO B CA 1
ATOM 5903 C C . PRO B 1 333 ? -8.117 -38.531 -5.613 1 87.19 333 PRO B C 1
ATOM 5905 O O . PRO B 1 333 ? -8.445 -37.469 -5.086 1 87.19 333 PRO B O 1
ATOM 5908 N N . PRO B 1 334 ? -7.695 -39.594 -4.832 1 87 334 PRO B N 1
ATOM 5909 C CA . PRO B 1 334 ? -7.754 -39.438 -3.377 1 87 334 PRO B CA 1
ATOM 5910 C C . PRO B 1 334 ? -6.863 -38.312 -2.863 1 87 334 PRO B C 1
ATOM 5912 O O . PRO B 1 334 ? -7.188 -37.656 -1.862 1 87 334 PRO B O 1
ATOM 5915 N N . LEU B 1 335 ? -5.801 -38.062 -3.52 1 87.56 335 LEU B N 1
ATOM 5916 C CA . LEU B 1 335 ? -4.914 -37 -3.1 1 87.56 335 LEU B CA 1
ATOM 5917 C C . LEU B 1 335 ? -5.539 -35.625 -3.385 1 87.56 335 LEU B C 1
ATOM 5919 O O . LEU B 1 335 ? -5.387 -34.688 -2.598 1 87.56 335 LEU B O 1
ATOM 5923 N N . GLY B 1 336 ? -6.199 -35.562 -4.492 1 84.31 336 GLY B N 1
ATOM 5924 C CA . GLY B 1 336 ? -6.922 -34.312 -4.789 1 84.31 336 GLY B CA 1
ATOM 5925 C C . GLY B 1 336 ? -7.969 -33.969 -3.744 1 84.31 336 GLY B C 1
ATOM 5926 O O . GLY B 1 336 ? -8.062 -32.844 -3.312 1 84.31 336 GLY B O 1
ATOM 5927 N N . HIS B 1 337 ? -8.727 -35 -3.379 1 85.5 337 HIS B N 1
ATOM 5928 C CA . HIS B 1 337 ? -9.742 -34.812 -2.35 1 85.5 337 HIS B CA 1
ATOM 5929 C C . HIS B 1 337 ? -9.109 -34.438 -1.017 1 85.5 337 HIS B C 1
ATOM 5931 O O . HIS B 1 337 ? -9.609 -33.531 -0.324 1 85.5 337 HIS B O 1
ATOM 5937 N N . PHE B 1 338 ? -8.062 -35.094 -0.773 1 86.62 338 PHE B N 1
ATOM 5938 C CA . PHE B 1 338 ? -7.379 -34.844 0.49 1 86.62 338 PHE B CA 1
ATOM 5939 C C . PHE B 1 338 ? -6.875 -33.406 0.561 1 86.62 338 PHE B C 1
ATOM 5941 O O . PHE B 1 338 ? -7.121 -32.719 1.544 1 86.62 338 PHE B O 1
ATOM 5948 N N . PHE B 1 339 ? -6.234 -32.906 -0.432 1 87.06 339 PHE B N 1
ATOM 5949 C CA . PHE B 1 339 ? -5.609 -31.594 -0.42 1 87.06 339 PHE B CA 1
ATOM 5950 C C . PHE B 1 339 ? -6.652 -30.484 -0.577 1 87.06 339 PHE B C 1
ATOM 5952 O O . PHE B 1 339 ? -6.414 -29.344 -0.195 1 87.06 339 PHE B O 1
ATOM 5959 N N . SER B 1 340 ? -7.801 -30.844 -1.166 1 85.06 340 SER B N 1
ATOM 5960 C CA . SER B 1 340 ? -8.875 -29.859 -1.279 1 85.06 340 SER B CA 1
ATOM 5961 C C . SER B 1 340 ? -9.438 -29.5 0.091 1 85.06 340 SER B C 1
ATOM 5963 O O . SER B 1 340 ? -10.148 -28.5 0.232 1 85.06 340 SER B O 1
ATOM 5965 N N . GLN B 1 341 ? -9.055 -30.297 1.121 1 86.19 341 GLN B N 1
ATOM 5966 C CA . GLN B 1 341 ? -9.539 -30.047 2.477 1 86.19 341 GLN B CA 1
ATOM 5967 C C . GLN B 1 341 ? -8.602 -29.109 3.232 1 86.19 341 GLN B C 1
ATOM 5969 O O . GLN B 1 341 ? -8.875 -28.75 4.375 1 86.19 341 GLN B O 1
ATOM 5974 N N . LEU B 1 342 ? -7.574 -28.734 2.637 1 88.94 342 LEU B N 1
ATOM 5975 C CA . LEU B 1 342 ? -6.656 -27.812 3.279 1 88.94 342 LEU B CA 1
ATOM 5976 C C . LEU B 1 342 ? -7.363 -26.5 3.637 1 88.94 342 LEU B C 1
ATOM 5978 O O . LEU B 1 342 ? -7.953 -25.859 2.77 1 88.94 342 LEU B O 1
ATOM 5982 N N . PRO B 1 343 ? -7.379 -26.219 4.914 1 90.62 343 PRO B N 1
ATOM 5983 C CA . PRO B 1 343 ? -7.984 -24.938 5.281 1 90.62 343 PRO B CA 1
ATOM 5984 C C . PRO B 1 343 ? -7.281 -23.75 4.641 1 90.62 343 PRO B C 1
ATOM 5986 O O . PRO B 1 343 ? -6.051 -23.656 4.676 1 90.62 343 PRO B O 1
ATOM 5989 N N . LEU B 1 344 ? -8.062 -22.938 4.094 1 89.12 344 LEU B N 1
ATOM 5990 C CA . LEU B 1 344 ? -7.527 -21.766 3.389 1 89.12 344 LEU B CA 1
ATOM 5991 C C . LEU B 1 344 ? -6.66 -20.922 4.316 1 89.12 344 LEU B C 1
ATOM 5993 O O . LEU B 1 344 ? -5.652 -20.359 3.883 1 89.12 344 LEU B O 1
ATOM 5997 N N . SER B 1 345 ? -7.031 -20.828 5.562 1 94.31 345 SER B N 1
ATOM 5998 C CA . SER B 1 345 ? -6.293 -20.016 6.523 1 94.31 345 SER B CA 1
ATOM 5999 C C . SER B 1 345 ? -4.871 -20.547 6.715 1 94.31 345 SER B C 1
ATOM 6001 O O . SER B 1 345 ? -3.924 -19.766 6.805 1 94.31 345 SER B O 1
ATOM 6003 N N . VAL B 1 346 ? -4.676 -21.828 6.707 1 93.94 346 VAL B N 1
ATOM 6004 C CA . VAL B 1 346 ? -3.375 -22.453 6.922 1 93.94 346 VAL B CA 1
ATOM 6005 C C . VAL B 1 346 ? -2.484 -22.234 5.703 1 93.94 346 VAL B C 1
ATOM 6007 O O . VAL B 1 346 ? -1.339 -21.797 5.836 1 93.94 346 VAL B O 1
ATOM 6010 N N . GLY B 1 347 ? -3.021 -22.562 4.551 1 91.38 347 GLY B N 1
ATOM 6011 C CA . GLY B 1 347 ? -2.271 -22.312 3.33 1 91.38 347 GLY B CA 1
ATOM 6012 C C . GLY B 1 347 ? -1.905 -20.844 3.146 1 91.38 347 GLY B C 1
ATOM 6013 O O . GLY B 1 347 ? -0.779 -20.531 2.76 1 91.38 347 GLY B O 1
ATOM 6014 N N . SER B 1 348 ? -2.801 -19.969 3.436 1 93.81 348 SER B N 1
ATOM 6015 C CA . SER B 1 348 ? -2.59 -18.531 3.307 1 93.81 348 SER B CA 1
ATOM 6016 C C . SER B 1 348 ? -1.49 -18.047 4.246 1 93.81 348 SER B C 1
ATOM 6018 O O . SER B 1 348 ? -0.681 -17.203 3.877 1 93.81 348 SER B O 1
ATOM 6020 N N . ALA B 1 349 ? -1.467 -18.578 5.445 1 95.62 349 ALA B N 1
ATOM 6021 C CA . ALA B 1 349 ? -0.459 -18.188 6.422 1 95.62 349 ALA B CA 1
ATOM 6022 C C . ALA B 1 349 ? 0.944 -18.547 5.941 1 95.62 349 ALA B C 1
ATOM 6024 O O . ALA B 1 349 ? 1.879 -17.75 6.086 1 95.62 349 ALA B O 1
ATOM 6025 N N . ALA B 1 350 ? 1.084 -19.688 5.426 1 91.19 350 ALA B N 1
ATOM 6026 C CA . ALA B 1 350 ? 2.381 -20.141 4.922 1 91.19 350 ALA B CA 1
ATOM 6027 C C . ALA B 1 350 ? 2.83 -19.281 3.736 1 91.19 350 ALA B C 1
ATOM 6029 O O . ALA B 1 350 ? 3.988 -18.875 3.666 1 91.19 350 ALA B O 1
ATOM 6030 N N . LEU B 1 351 ? 1.926 -19.047 2.826 1 90.19 351 LEU B N 1
ATOM 6031 C CA . LEU B 1 351 ? 2.252 -18.281 1.629 1 90.19 351 LEU B CA 1
ATOM 6032 C C . LEU B 1 351 ? 2.523 -16.828 1.975 1 90.19 351 LEU B C 1
ATOM 6034 O O . LEU B 1 351 ? 3.355 -16.172 1.336 1 90.19 351 LEU B O 1
ATOM 6038 N N . PHE B 1 352 ? 1.813 -16.297 3.01 1 94.81 352 PHE B N 1
ATOM 6039 C CA . PHE B 1 352 ? 2.053 -14.938 3.49 1 94.81 352 PHE B CA 1
ATOM 6040 C C . PHE B 1 352 ? 3.531 -14.719 3.787 1 94.81 352 PHE B C 1
ATOM 6042 O O . PHE B 1 352 ? 4.129 -13.75 3.312 1 94.81 352 PHE B O 1
ATOM 6049 N N . VAL B 1 353 ? 4.16 -15.633 4.465 1 91.75 353 VAL B N 1
ATOM 6050 C CA . VAL B 1 353 ? 5.547 -15.508 4.906 1 91.75 353 VAL B CA 1
ATOM 6051 C C . VAL B 1 353 ? 6.48 -15.555 3.697 1 91.75 353 VAL B C 1
ATOM 6053 O O . VAL B 1 353 ? 7.473 -14.828 3.645 1 91.75 353 VAL B O 1
ATOM 6056 N N . SER B 1 354 ? 6.168 -16.344 2.752 1 85.88 354 SER B N 1
ATOM 6057 C CA . SER B 1 354 ? 7.039 -16.516 1.595 1 85.88 354 SER B CA 1
ATOM 6058 C C . SER B 1 354 ? 6.965 -15.305 0.665 1 85.88 354 SER B C 1
ATOM 6060 O O . SER B 1 354 ? 7.949 -14.961 0.009 1 85.88 354 SER B O 1
ATOM 6062 N N . TYR B 1 355 ? 5.848 -14.633 0.619 1 90.25 355 TYR B N 1
ATOM 6063 C CA . TYR B 1 355 ? 5.645 -13.641 -0.427 1 90.25 355 TYR B CA 1
ATOM 6064 C C . TYR B 1 355 ? 5.898 -12.234 0.104 1 90.25 355 TYR B C 1
ATOM 6066 O O . TYR B 1 355 ? 6.004 -11.281 -0.671 1 90.25 355 TYR B O 1
ATOM 6074 N N . VAL B 1 356 ? 6.004 -12.016 1.396 1 92.25 356 VAL B N 1
ATOM 6075 C CA . VAL B 1 356 ? 6.391 -10.703 1.902 1 92.25 356 VAL B CA 1
ATOM 6076 C C . VAL B 1 356 ? 7.785 -10.344 1.395 1 92.25 356 VAL B C 1
ATOM 6078 O O . VAL B 1 356 ? 8.148 -9.164 1.336 1 92.25 356 VAL B O 1
ATOM 6081 N N . LEU B 1 357 ? 8.562 -11.352 0.911 1 88.19 357 LEU B N 1
ATOM 6082 C CA . LEU B 1 357 ? 9.914 -11.141 0.398 1 88.19 357 LEU B CA 1
ATOM 6083 C C . LEU B 1 357 ? 9.883 -10.367 -0.914 1 88.19 357 LEU B C 1
ATOM 6085 O O . LEU B 1 357 ? 10.914 -9.867 -1.372 1 88.19 357 LEU B O 1
ATOM 6089 N N . LEU B 1 358 ? 8.719 -10.234 -1.472 1 89 358 LEU B N 1
ATOM 6090 C CA . LEU B 1 358 ? 8.586 -9.445 -2.689 1 89 358 LEU B CA 1
ATOM 6091 C C . LEU B 1 358 ? 9.008 -7.996 -2.445 1 89 358 LEU B C 1
ATOM 6093 O O . LEU B 1 358 ? 9.383 -7.289 -3.381 1 89 358 LEU B O 1
ATOM 6097 N N . LEU B 1 359 ? 8.914 -7.578 -1.168 1 94.06 359 LEU B N 1
ATOM 6098 C CA . LEU B 1 359 ? 9.43 -6.25 -0.851 1 94.06 359 LEU B CA 1
ATOM 6099 C C . LEU B 1 359 ? 10.922 -6.156 -1.163 1 94.06 359 LEU B C 1
ATOM 6101 O O . LEU B 1 359 ? 11.391 -5.129 -1.657 1 94.06 359 LEU B O 1
ATOM 6105 N N . ASN B 1 360 ? 11.664 -7.223 -0.823 1 90.31 360 ASN B N 1
ATOM 6106 C CA . ASN B 1 360 ? 13.094 -7.246 -1.125 1 90.31 360 ASN B CA 1
ATOM 6107 C C . ASN B 1 360 ? 13.352 -7.098 -2.621 1 90.31 360 ASN B C 1
ATOM 6109 O O . ASN B 1 360 ? 14.266 -6.379 -3.029 1 90.31 360 ASN B O 1
ATOM 6113 N N . SER B 1 361 ? 12.625 -7.777 -3.4 1 86.31 361 SER B N 1
ATOM 6114 C CA . SER B 1 361 ? 12.742 -7.672 -4.852 1 86.31 361 SER B CA 1
ATOM 6115 C C . SER B 1 361 ? 12.453 -6.254 -5.328 1 86.31 361 SER B C 1
ATOM 6117 O O . SER B 1 361 ? 13.164 -5.719 -6.18 1 86.31 361 SER B O 1
ATOM 6119 N N . SER B 1 362 ? 11.383 -5.695 -4.785 1 93.12 362 SER B N 1
ATOM 6120 C CA . SER B 1 362 ? 11.023 -4.328 -5.141 1 93.12 362 SER B CA 1
ATOM 6121 C C . SER B 1 362 ? 12.148 -3.352 -4.812 1 93.12 362 SER B C 1
ATOM 6123 O O . SER B 1 362 ? 12.562 -2.561 -5.66 1 93.12 362 SER B O 1
ATOM 6125 N N . LEU B 1 363 ? 12.68 -3.441 -3.605 1 94.31 363 LEU B N 1
ATOM 6126 C CA . LEU B 1 363 ? 13.734 -2.537 -3.158 1 94.31 363 LEU B CA 1
ATOM 6127 C C . LEU B 1 363 ? 15 -2.73 -3.984 1 94.31 363 LEU B C 1
ATOM 6129 O O . LEU B 1 363 ? 15.727 -1.77 -4.254 1 94.31 363 LEU B O 1
ATOM 6133 N N . ASN B 1 364 ? 15.289 -3.945 -4.391 1 88.75 364 ASN B N 1
ATOM 6134 C CA . ASN B 1 364 ? 16.469 -4.219 -5.203 1 88.75 364 ASN B CA 1
ATOM 6135 C C . ASN B 1 364 ? 16.359 -3.566 -6.578 1 88.75 364 ASN B C 1
ATOM 6137 O O . ASN B 1 364 ? 17.375 -3.141 -7.148 1 88.75 364 ASN B O 1
ATOM 6141 N N . PHE B 1 365 ? 15.188 -3.562 -7.113 1 89.94 365 PHE B N 1
ATOM 6142 C CA . PHE B 1 365 ? 15 -2.871 -8.383 1 89.94 365 PHE B CA 1
ATOM 6143 C C . PHE B 1 365 ? 15.117 -1.363 -8.203 1 89.94 365 PHE B C 1
ATOM 6145 O O . PHE B 1 365 ? 15.727 -0.678 -9.023 1 89.94 365 PHE B O 1
ATOM 6152 N N . PHE B 1 366 ? 14.562 -0.841 -7.125 1 94.69 366 PHE B N 1
ATOM 6153 C CA . PHE B 1 366 ? 14.617 0.594 -6.875 1 94.69 366 PHE B CA 1
ATOM 6154 C C . PHE B 1 366 ? 16.062 1.044 -6.648 1 94.69 366 PHE B C 1
ATOM 6156 O O . PHE B 1 366 ? 16.422 2.172 -6.984 1 94.69 366 PHE B O 1
ATOM 6163 N N . LYS B 1 367 ? 16.875 0.173 -6.094 1 93.38 367 LYS B N 1
ATOM 6164 C CA . LYS B 1 367 ? 18.281 0.499 -5.844 1 93.38 367 LYS B CA 1
ATOM 6165 C C . LYS B 1 367 ? 19.031 0.773 -7.148 1 93.38 367 LYS B C 1
ATOM 6167 O O . LYS B 1 367 ? 20.078 1.419 -7.148 1 93.38 367 LYS B O 1
ATOM 6172 N N . GLN B 1 368 ? 18.469 0.283 -8.203 1 92.31 368 GLN B N 1
ATOM 6173 C CA . GLN B 1 368 ? 19.125 0.453 -9.5 1 92.31 368 GLN B CA 1
ATOM 6174 C C . GLN B 1 368 ? 18.797 1.819 -10.094 1 92.31 368 GLN B C 1
ATOM 6176 O O . GLN B 1 368 ? 19.328 2.18 -11.148 1 92.31 368 GLN B O 1
ATOM 6181 N N . VAL B 1 369 ? 17.969 2.523 -9.445 1 94.19 369 VAL B N 1
ATOM 6182 C CA . VAL B 1 369 ? 17.578 3.848 -9.914 1 94.19 369 VAL B CA 1
ATOM 6183 C C . VAL B 1 369 ? 18.078 4.91 -8.938 1 94.19 369 VAL B C 1
ATOM 6185 O O . VAL B 1 369 ? 17.906 4.77 -7.723 1 94.19 369 VAL B O 1
ATOM 6188 N N . GLU B 1 370 ? 18.734 5.918 -9.406 1 93.06 370 GLU B N 1
ATOM 6189 C CA . GLU B 1 370 ? 19.125 7.059 -8.586 1 93.06 370 GLU B CA 1
ATOM 6190 C C . GLU B 1 370 ? 18 8.086 -8.5 1 93.06 370 GLU B C 1
ATOM 6192 O O . GLU B 1 370 ? 17.906 8.992 -9.336 1 93.06 370 GLU B O 1
ATOM 6197 N N . PHE B 1 371 ? 17.281 8.055 -7.457 1 91.81 371 PHE B N 1
ATOM 6198 C CA . PHE B 1 371 ? 16.125 8.914 -7.301 1 91.81 371 PHE B CA 1
ATOM 6199 C C . PHE B 1 371 ? 16.531 10.281 -6.766 1 91.81 371 PHE B C 1
ATOM 6201 O O . PHE B 1 371 ? 17.469 10.391 -5.973 1 91.81 371 PHE B O 1
ATOM 6208 N N . ASN B 1 372 ? 15.906 11.289 -7.188 1 87.06 372 ASN B N 1
ATOM 6209 C CA . ASN B 1 372 ? 15.93 12.641 -6.633 1 87.06 372 ASN B CA 1
ATOM 6210 C C . ASN B 1 372 ? 14.523 13.172 -6.391 1 87.06 372 ASN B C 1
ATOM 6212 O O . ASN B 1 372 ? 13.547 12.438 -6.5 1 87.06 372 ASN B O 1
ATOM 6216 N N . THR B 1 373 ? 14.344 14.375 -5.988 1 81.31 373 THR B N 1
ATOM 6217 C CA . THR B 1 373 ? 13.062 14.938 -5.574 1 81.31 373 THR B CA 1
ATOM 6218 C C . THR B 1 373 ? 12.164 15.172 -6.777 1 81.31 373 THR B C 1
ATOM 6220 O O . THR B 1 373 ? 10.961 15.398 -6.625 1 81.31 373 THR B O 1
ATOM 6223 N N . VAL B 1 374 ? 12.695 15.039 -7.953 1 85.69 374 VAL B N 1
ATOM 6224 C CA . VAL B 1 374 ? 11.906 15.289 -9.156 1 85.69 374 VAL B CA 1
ATOM 6225 C C . VAL B 1 374 ? 11.578 13.969 -9.844 1 85.69 374 VAL B C 1
ATOM 6227 O O . VAL B 1 374 ? 10.406 13.664 -10.086 1 85.69 374 VAL B O 1
ATOM 6230 N N . ASN B 1 375 ? 12.586 13.156 -10.094 1 92.56 375 ASN B N 1
ATOM 6231 C CA . ASN B 1 375 ? 12.359 11.953 -10.891 1 92.56 375 ASN B CA 1
ATOM 6232 C C . ASN B 1 375 ? 11.664 10.859 -10.07 1 92.56 375 ASN B C 1
ATOM 6234 O O . ASN B 1 375 ? 11.227 9.852 -10.625 1 92.56 375 ASN B O 1
ATOM 6238 N N . ILE B 1 376 ? 11.469 11.117 -8.781 1 93.56 376 ILE B N 1
ATOM 6239 C CA . ILE B 1 376 ? 10.805 10.148 -7.926 1 93.56 376 ILE B CA 1
ATOM 6240 C C . ILE B 1 376 ? 9.336 10.023 -8.328 1 93.56 376 ILE B C 1
ATOM 6242 O O . ILE B 1 376 ? 8.68 9.023 -8.023 1 93.56 376 ILE B O 1
ATOM 6246 N N . TYR B 1 377 ? 8.773 11.031 -8.992 1 94.12 377 TYR B N 1
ATOM 6247 C CA . TYR B 1 377 ? 7.375 11.023 -9.406 1 94.12 377 TYR B CA 1
ATOM 6248 C C . TYR B 1 377 ? 7.07 9.805 -10.273 1 94.12 377 TYR B C 1
ATOM 6250 O O . TYR B 1 377 ? 5.965 9.258 -10.227 1 94.12 377 TYR B O 1
ATOM 6258 N N . ARG B 1 378 ? 8.109 9.352 -11.039 1 95.94 378 ARG B N 1
ATOM 6259 C CA . ARG B 1 378 ? 7.918 8.266 -12 1 95.94 378 ARG B CA 1
ATOM 6260 C C . ARG B 1 378 ? 7.5 6.984 -11.289 1 95.94 378 ARG B C 1
ATOM 6262 O O . ARG B 1 378 ? 6.789 6.156 -11.867 1 95.94 378 ARG B O 1
ATOM 6269 N N . SER B 1 379 ? 7.875 6.816 -10.023 1 97.38 379 SER B N 1
ATOM 6270 C CA . SER B 1 379 ? 7.562 5.613 -9.258 1 97.38 379 SER B CA 1
ATOM 6271 C C . SER B 1 379 ? 6.547 5.906 -8.164 1 97.38 379 SER B C 1
ATOM 6273 O O . SER B 1 379 ? 5.719 5.055 -7.832 1 97.38 379 SER B O 1
ATOM 6275 N N . ALA B 1 380 ? 6.605 7.125 -7.617 1 97.38 380 ALA B N 1
ATOM 6276 C CA . ALA B 1 380 ? 5.777 7.477 -6.469 1 97.38 380 ALA B CA 1
ATOM 6277 C C . ALA B 1 380 ? 4.305 7.559 -6.855 1 97.38 380 ALA B C 1
ATOM 6279 O O . ALA B 1 380 ? 3.439 7.039 -6.148 1 97.38 380 ALA B O 1
ATOM 6280 N N . VAL B 1 381 ? 4.031 8.172 -7.965 1 97.25 381 VAL B N 1
ATOM 6281 C CA . VAL B 1 381 ? 2.654 8.375 -8.406 1 97.25 381 VAL B CA 1
ATOM 6282 C C . VAL B 1 381 ? 1.993 7.027 -8.672 1 97.25 381 VAL B C 1
ATOM 6284 O O . VAL B 1 381 ? 0.96 6.703 -8.086 1 97.25 381 VAL B O 1
ATOM 6287 N N . PRO B 1 382 ? 2.625 6.219 -9.531 1 98.31 382 PRO B N 1
ATOM 6288 C CA . PRO B 1 382 ? 1.968 4.938 -9.797 1 98.31 382 PRO B CA 1
ATOM 6289 C C . PRO B 1 382 ? 1.857 4.055 -8.555 1 98.31 382 PRO B C 1
ATOM 6291 O O . PRO B 1 382 ? 0.856 3.357 -8.375 1 98.31 382 PRO B O 1
ATOM 6294 N N . LEU B 1 383 ? 2.857 4.02 -7.723 1 98.19 383 LEU B N 1
ATOM 6295 C CA . LEU B 1 383 ? 2.875 3.162 -6.539 1 98.19 383 LEU B CA 1
ATOM 6296 C C . LEU B 1 383 ? 1.75 3.537 -5.582 1 98.19 383 LEU B C 1
ATOM 6298 O O . LEU B 1 383 ? 0.952 2.682 -5.191 1 98.19 383 LEU B O 1
ATOM 6302 N N . PHE B 1 384 ? 1.615 4.801 -5.246 1 97.81 384 PHE B N 1
ATOM 6303 C CA . PHE B 1 384 ? 0.618 5.242 -4.277 1 97.81 384 PHE B CA 1
ATOM 6304 C C . PHE B 1 384 ? -0.785 5.152 -4.867 1 97.81 384 PHE B C 1
ATOM 6306 O O . PHE B 1 384 ? -1.729 4.758 -4.18 1 97.81 384 PHE B O 1
ATOM 6313 N N . VAL B 1 385 ? -0.921 5.562 -6.137 1 97.62 385 VAL B N 1
ATOM 6314 C CA . VAL B 1 385 ? -2.232 5.469 -6.77 1 97.62 385 VAL B CA 1
ATOM 6315 C C . VAL B 1 385 ? -2.686 4.012 -6.801 1 97.62 385 VAL B C 1
ATOM 6317 O O . VAL B 1 385 ? -3.842 3.707 -6.5 1 97.62 385 VAL B O 1
ATOM 6320 N N . GLY B 1 386 ? -1.773 3.123 -7.168 1 97.69 386 GLY B N 1
ATOM 6321 C CA . GLY B 1 386 ? -2.098 1.705 -7.176 1 97.69 386 GLY B CA 1
ATOM 6322 C C . GLY B 1 386 ? -2.574 1.197 -5.828 1 97.69 386 GLY B C 1
ATOM 6323 O O . GLY B 1 386 ? -3.609 0.531 -5.738 1 97.69 386 GLY B O 1
ATOM 6324 N N . VAL B 1 387 ? -1.856 1.502 -4.781 1 97.06 387 VAL B N 1
ATOM 6325 C CA . VAL B 1 387 ? -2.195 1.053 -3.434 1 97.06 387 VAL B CA 1
ATOM 6326 C C . VAL B 1 387 ? -3.561 1.608 -3.033 1 97.06 387 VAL B C 1
ATOM 6328 O O . VAL B 1 387 ? -4.41 0.875 -2.52 1 97.06 387 VAL B O 1
ATOM 6331 N N . VAL B 1 388 ? -3.771 2.865 -3.266 1 95.38 388 VAL B N 1
ATOM 6332 C CA . VAL B 1 388 ? -4.996 3.51 -2.807 1 95.38 388 VAL B CA 1
ATOM 6333 C C . VAL B 1 388 ? -6.195 2.945 -3.57 1 95.38 388 VAL B C 1
ATOM 6335 O O . VAL B 1 388 ? -7.266 2.746 -2.996 1 95.38 388 VAL B O 1
ATOM 6338 N N . VAL B 1 389 ? -6.047 2.748 -4.848 1 94.25 389 VAL B N 1
ATOM 6339 C CA . VAL B 1 389 ? -7.137 2.17 -5.629 1 94.25 389 VAL B CA 1
ATOM 6340 C C . VAL B 1 389 ? -7.527 0.814 -5.043 1 94.25 389 VAL B C 1
ATOM 6342 O O . VAL B 1 389 ? -8.703 0.447 -5.039 1 94.25 389 VAL B O 1
ATOM 6345 N N . MET B 1 390 ? -6.586 0.067 -4.492 1 93.06 390 MET B N 1
ATOM 6346 C CA . MET B 1 390 ? -6.875 -1.221 -3.867 1 93.06 390 MET B CA 1
ATOM 6347 C C . MET B 1 390 ? -7.742 -1.04 -2.627 1 93.06 390 MET B C 1
ATOM 6349 O O . MET B 1 390 ? -8.422 -1.974 -2.201 1 93.06 390 MET B O 1
ATOM 6353 N N . THR B 1 391 ? -7.676 0.161 -2.037 1 89.31 391 THR B N 1
ATOM 6354 C CA . THR B 1 391 ? -8.398 0.411 -0.794 1 89.31 391 THR B CA 1
ATOM 6355 C C . THR B 1 391 ? -9.82 0.878 -1.082 1 89.31 391 THR B C 1
ATOM 6357 O O . THR B 1 391 ? -10.664 0.903 -0.184 1 89.31 391 THR B O 1
ATOM 6360 N N . LEU B 1 392 ? -10.156 1.234 -2.285 1 89.69 392 LEU B N 1
ATOM 6361 C CA . LEU B 1 392 ? -11.469 1.793 -2.621 1 89.69 392 LEU B CA 1
ATOM 6362 C C . LEU B 1 392 ? -12.492 0.686 -2.844 1 89.69 392 LEU B C 1
ATOM 6364 O O . LEU B 1 392 ? -12.203 -0.303 -3.523 1 89.69 392 LEU B O 1
ATOM 6368 N N . PRO B 1 393 ? -13.617 0.868 -2.254 1 86.31 393 PRO B N 1
ATOM 6369 C CA . PRO B 1 393 ? -14.672 -0.116 -2.504 1 86.31 393 PRO B CA 1
ATOM 6370 C C . PRO B 1 393 ? -15.094 -0.167 -3.971 1 86.31 393 PRO B C 1
ATOM 6372 O O . PRO B 1 393 ? -15.148 0.868 -4.641 1 86.31 393 PRO B O 1
ATOM 6375 N N . PRO B 1 394 ? -15.391 -1.353 -4.434 1 85.44 394 PRO B N 1
ATOM 6376 C CA . PRO B 1 394 ? -15.797 -1.492 -5.836 1 85.44 394 PRO B CA 1
ATOM 6377 C C . PRO B 1 394 ? -17.016 -0.643 -6.184 1 85.44 394 PRO B C 1
ATOM 6379 O O . PRO B 1 394 ? -17.188 -0.23 -7.332 1 85.44 394 PRO B O 1
ATOM 6382 N N . SER B 1 395 ? -17.906 -0.357 -5.246 1 85.38 395 SER B N 1
ATOM 6383 C CA . SER B 1 395 ? -19.125 0.402 -5.477 1 85.38 395 SER B CA 1
ATOM 6384 C C . SER B 1 395 ? -18.812 1.829 -5.918 1 85.38 395 SER B C 1
ATOM 6386 O O . SER B 1 395 ? -19.641 2.48 -6.555 1 85.38 395 SER B O 1
ATOM 6388 N N . TYR B 1 396 ? -17.625 2.33 -5.562 1 88.94 396 TYR B N 1
ATOM 6389 C CA . TYR B 1 396 ? -17.234 3.689 -5.93 1 88.94 396 TYR B CA 1
ATOM 6390 C C . TYR B 1 396 ? -17.109 3.832 -7.441 1 88.94 396 TYR B C 1
ATOM 6392 O O . TYR B 1 396 ? -17.25 4.934 -7.98 1 88.94 396 TYR B O 1
ATOM 6400 N N . PHE B 1 397 ? -16.938 2.721 -8.172 1 90.25 397 PHE B N 1
ATOM 6401 C CA . PHE B 1 397 ? -16.547 2.787 -9.57 1 90.25 397 PHE B CA 1
ATOM 6402 C C . PHE B 1 397 ? -17.766 2.6 -10.484 1 90.25 397 PHE B C 1
ATOM 6404 O O . PHE B 1 397 ? -17.609 2.473 -11.695 1 90.25 397 PHE B O 1
ATOM 6411 N N . THR B 1 398 ? -18.969 2.586 -9.984 1 87.62 398 THR B N 1
ATOM 6412 C CA . THR B 1 398 ? -20.188 2.307 -10.75 1 87.62 398 THR B CA 1
ATOM 6413 C C . THR B 1 398 ? -20.422 3.389 -11.805 1 87.62 398 THR B C 1
ATOM 6415 O O . THR B 1 398 ? -21.047 3.133 -12.836 1 87.62 398 THR B O 1
ATOM 6418 N N . THR B 1 399 ? -19.922 4.609 -11.57 1 90.19 399 THR B N 1
ATOM 6419 C CA . THR B 1 399 ? -20.141 5.723 -12.492 1 90.19 399 THR B CA 1
ATOM 6420 C C . THR B 1 399 ? -19.141 5.664 -13.648 1 90.19 399 THR B C 1
ATOM 6422 O O . THR B 1 399 ? -19.297 6.371 -14.641 1 90.19 399 THR B O 1
ATOM 6425 N N . ILE B 1 400 ? -18.188 4.828 -13.516 1 91.44 400 ILE B N 1
ATOM 6426 C CA . ILE B 1 400 ? -17.188 4.66 -14.578 1 91.44 400 ILE B CA 1
ATOM 6427 C C . ILE B 1 400 ? -17.766 3.77 -15.68 1 91.44 400 ILE B C 1
ATOM 6429 O O . ILE B 1 400 ? -18.422 2.771 -15.398 1 91.44 400 ILE B O 1
ATOM 6433 N N . PRO B 1 401 ? -17.5 4.113 -16.922 1 91 401 PRO B N 1
ATOM 6434 C CA . PRO B 1 401 ? -17.984 3.277 -18.016 1 91 401 PRO B CA 1
ATOM 6435 C C . PRO B 1 401 ? -17.562 1.818 -17.891 1 91 401 PRO B C 1
ATOM 6437 O O . PRO B 1 401 ? -16.422 1.535 -17.469 1 91 401 PRO B O 1
ATOM 6440 N N . SER B 1 402 ? -18.406 0.91 -18.266 1 88.12 402 SER B N 1
ATOM 6441 C CA . SER B 1 402 ? -18.25 -0.525 -18.047 1 88.12 402 SER B CA 1
ATOM 6442 C C . SER B 1 402 ? -17.016 -1.054 -18.781 1 88.12 402 SER B C 1
ATOM 6444 O O . SER B 1 402 ? -16.375 -2.01 -18.328 1 88.12 402 SER B O 1
ATOM 6446 N N . VAL B 1 403 ? -16.625 -0.424 -19.844 1 90.94 403 VAL B N 1
ATOM 6447 C CA . VAL B 1 403 ? -15.539 -0.916 -20.688 1 90.94 403 VAL B CA 1
ATOM 6448 C C . VAL B 1 403 ? -14.195 -0.708 -19.984 1 90.94 403 VAL B C 1
ATOM 6450 O O . VAL B 1 403 ? -13.281 -1.522 -20.125 1 90.94 403 VAL B O 1
ATOM 6453 N N . ILE B 1 404 ? -14.086 0.287 -19.156 1 94.06 404 ILE B N 1
ATOM 6454 C CA . ILE B 1 404 ? -12.789 0.59 -18.547 1 94.06 404 ILE B CA 1
ATOM 6455 C C . ILE B 1 404 ? -12.859 0.363 -17.031 1 94.06 404 ILE B C 1
ATOM 6457 O O . ILE B 1 404 ? -11.828 0.344 -16.359 1 94.06 404 ILE B O 1
ATOM 6461 N N . ARG B 1 405 ? -14.016 0.111 -16.484 1 91.94 405 ARG B N 1
ATOM 6462 C CA . ARG B 1 405 ? -14.258 -0.033 -15.062 1 91.94 405 ARG B CA 1
ATOM 6463 C C . ARG B 1 405 ? -13.422 -1.164 -14.469 1 91.94 405 ARG B C 1
ATOM 6465 O O . ARG B 1 405 ? -12.773 -0.989 -13.438 1 91.94 405 ARG B O 1
ATOM 6472 N N . PRO B 1 406 ? -13.359 -2.34 -15.18 1 91.31 406 PRO B N 1
ATOM 6473 C CA . PRO B 1 406 ? -12.586 -3.434 -14.586 1 91.31 406 PRO B CA 1
ATOM 6474 C C . PRO B 1 406 ? -11.102 -3.113 -14.484 1 91.31 406 PRO B C 1
ATOM 6476 O O . PRO B 1 406 ? -10.445 -3.518 -13.516 1 91.31 406 PRO B O 1
ATOM 6479 N N . VAL B 1 407 ? -10.602 -2.387 -15.383 1 9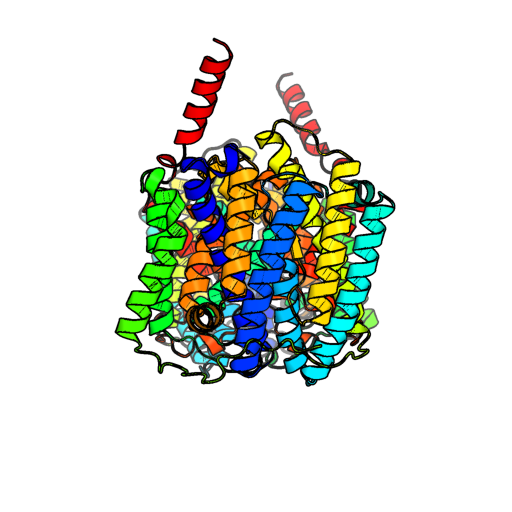3.44 407 VAL B N 1
ATOM 6480 C CA . VAL B 1 407 ? -9.188 -2.016 -15.359 1 93.44 407 VAL B CA 1
ATOM 6481 C C . VAL B 1 407 ? -8.945 -0.98 -14.266 1 93.44 407 VAL B C 1
ATOM 6483 O O . VAL B 1 407 ? -8.016 -1.12 -13.461 1 93.44 407 VAL B O 1
ATOM 6486 N N . LEU B 1 408 ? -9.828 0.005 -14.156 1 93.25 408 LEU B N 1
ATOM 6487 C CA . LEU B 1 408 ? -9.625 1.135 -13.258 1 93.25 408 LEU B CA 1
ATOM 6488 C C . LEU B 1 408 ? -9.922 0.74 -11.812 1 93.25 408 LEU B C 1
ATOM 6490 O O . LEU B 1 408 ? -9.516 1.431 -10.883 1 93.25 408 LEU B O 1
ATOM 6494 N N . SER B 1 409 ? -10.633 -0.351 -11.664 1 91.62 409 SER B N 1
ATOM 6495 C CA . SER B 1 409 ? -10.977 -0.794 -10.32 1 91.62 409 SER B CA 1
ATOM 6496 C C . SER B 1 409 ? -9.914 -1.736 -9.758 1 91.62 409 SER B C 1
ATOM 6498 O O . SER B 1 409 ? -10.023 -2.203 -8.625 1 91.62 409 SER B O 1
ATOM 6500 N N . SER B 1 410 ? -8.875 -2.055 -10.539 1 93.5 410 SER B N 1
ATOM 6501 C CA . SER B 1 410 ? -7.742 -2.861 -10.086 1 93.5 410 SER B CA 1
ATOM 6502 C C . SER B 1 410 ? -6.527 -1.991 -9.789 1 93.5 410 SER B C 1
ATOM 6504 O O . SER B 1 410 ? -5.867 -1.499 -10.711 1 93.5 410 SER B O 1
ATOM 6506 N N . GLY B 1 411 ? -6.262 -1.866 -8.523 1 95.44 411 GLY B N 1
ATOM 6507 C CA . GLY B 1 411 ? -5.109 -1.068 -8.141 1 95.44 411 GLY B CA 1
ATOM 6508 C C . GLY B 1 411 ? -3.811 -1.569 -8.742 1 95.44 411 GLY B C 1
ATOM 6509 O O . GLY B 1 411 ? -2.926 -0.776 -9.07 1 95.44 411 GLY B O 1
ATOM 6510 N N . LEU B 1 412 ? -3.68 -2.887 -8.859 1 95.06 412 LEU B N 1
ATOM 6511 C CA . LEU B 1 412 ? -2.496 -3.484 -9.469 1 95.06 412 LEU B CA 1
ATOM 6512 C C . LEU B 1 412 ? -2.346 -3.041 -10.914 1 95.06 412 LEU B C 1
ATOM 6514 O O . LEU B 1 412 ? -1.282 -2.564 -11.32 1 95.06 412 LEU B O 1
ATOM 6518 N N . LEU B 1 413 ? -3.438 -3.119 -11.711 1 95.44 413 LEU B N 1
ATOM 6519 C CA . LEU B 1 413 ? -3.383 -2.781 -13.133 1 95.44 413 LEU B CA 1
ATOM 6520 C C . LEU B 1 413 ? -3.168 -1.284 -13.328 1 95.44 413 LEU B C 1
ATOM 6522 O O . LEU B 1 413 ? -2.338 -0.873 -14.141 1 95.44 413 LEU B O 1
ATOM 6526 N N . VAL B 1 414 ? -3.891 -0.491 -12.578 1 96.56 414 VAL B N 1
ATOM 6527 C CA . VAL B 1 414 ? -3.768 0.958 -12.688 1 96.56 414 VAL B CA 1
ATOM 6528 C C . VAL B 1 414 ? -2.338 1.381 -12.352 1 96.56 414 VAL B C 1
ATOM 6530 O O . VAL B 1 414 ? -1.738 2.186 -13.07 1 96.56 414 VAL B O 1
ATOM 6533 N N . GLY B 1 415 ? -1.817 0.857 -11.297 1 97.5 415 GLY B N 1
ATOM 6534 C CA . GLY B 1 415 ? -0.465 1.195 -10.883 1 97.5 415 GLY B CA 1
ATOM 6535 C C . GLY B 1 415 ? 0.584 0.829 -11.914 1 97.5 415 GLY B C 1
ATOM 6536 O O . GLY B 1 415 ? 1.451 1.641 -12.242 1 97.5 415 GLY B O 1
ATOM 6537 N N . ILE B 1 416 ? 0.53 -0.407 -12.461 1 95.69 416 ILE B N 1
ATOM 6538 C CA . ILE B 1 416 ? 1.524 -0.87 -13.422 1 95.69 416 ILE B CA 1
ATOM 6539 C C . ILE B 1 416 ? 1.415 -0.056 -14.711 1 95.69 416 ILE B C 1
ATOM 6541 O O . ILE B 1 416 ? 2.43 0.336 -15.289 1 95.69 416 ILE B O 1
ATOM 6545 N N . ILE B 1 417 ? 0.201 0.202 -15.172 1 96.75 417 ILE B N 1
ATOM 6546 C CA . ILE B 1 417 ? -0.003 0.969 -16.391 1 96.75 417 ILE B CA 1
ATOM 6547 C C . ILE B 1 417 ? 0.567 2.375 -16.219 1 96.75 417 ILE B C 1
ATOM 6549 O O . ILE B 1 417 ? 1.28 2.873 -17.094 1 96.75 417 ILE B O 1
ATOM 6553 N N . LEU B 1 418 ? 0.27 2.986 -15.094 1 97.44 418 LEU B N 1
ATOM 6554 C CA . LEU B 1 418 ? 0.796 4.32 -14.828 1 97.44 418 LEU B CA 1
ATOM 6555 C C . LEU B 1 418 ? 2.32 4.301 -14.766 1 97.44 418 LEU B C 1
ATOM 6557 O O . LEU B 1 418 ? 2.973 5.242 -15.227 1 97.44 418 LEU B O 1
ATOM 6561 N N . ALA B 1 419 ? 2.871 3.279 -14.125 1 97.5 419 ALA B N 1
ATOM 6562 C CA . ALA B 1 419 ? 4.324 3.156 -14.055 1 97.5 419 ALA B CA 1
ATOM 6563 C C . ALA B 1 419 ? 4.938 3.07 -15.453 1 97.5 419 ALA B C 1
ATOM 6565 O O . ALA B 1 419 ? 5.949 3.715 -15.734 1 97.5 419 ALA B O 1
ATOM 6566 N N . LEU B 1 420 ? 4.355 2.27 -16.312 1 95.81 420 LEU B N 1
ATOM 6567 C CA . LEU B 1 420 ? 4.836 2.115 -17.688 1 95.81 420 LEU B CA 1
ATOM 6568 C C . LEU B 1 420 ? 4.734 3.434 -18.438 1 95.81 420 LEU B C 1
ATOM 6570 O O . LEU B 1 420 ? 5.672 3.824 -19.141 1 95.81 420 LEU B O 1
ATOM 6574 N N . LEU B 1 421 ? 3.615 4.09 -18.312 1 96.25 421 LEU B N 1
ATOM 6575 C CA . LEU B 1 421 ? 3.393 5.344 -19.031 1 96.25 421 L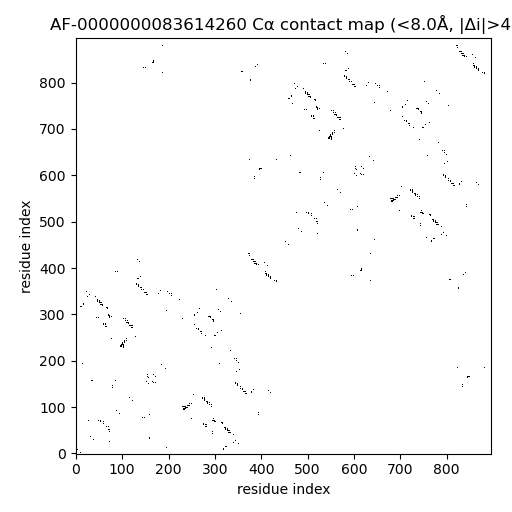EU B CA 1
ATOM 6576 C C . LEU B 1 421 ? 4.363 6.418 -18.547 1 96.25 421 LEU B C 1
ATOM 6578 O O . LEU B 1 421 ? 5.02 7.07 -19.359 1 96.25 421 LEU B O 1
ATOM 6582 N N . LEU B 1 422 ? 4.488 6.586 -17.266 1 95.94 422 LEU B N 1
ATOM 6583 C CA . LEU B 1 422 ? 5.328 7.648 -16.734 1 95.94 422 LEU B CA 1
ATOM 6584 C C . LEU B 1 422 ? 6.805 7.355 -16.984 1 95.94 422 LEU B C 1
ATOM 6586 O O . LEU B 1 422 ? 7.582 8.273 -17.266 1 95.94 422 LEU B O 1
ATOM 6590 N N . GLU B 1 423 ? 7.188 6.09 -16.891 1 95.06 423 GLU B N 1
ATOM 6591 C CA . GLU B 1 423 ? 8.586 5.727 -17.094 1 95.06 423 GLU B CA 1
ATOM 6592 C C . GLU B 1 423 ? 9.008 5.93 -18.547 1 95.06 423 GLU B C 1
ATOM 6594 O O . GLU B 1 423 ? 10.117 6.387 -18.812 1 95.06 423 GLU B O 1
ATOM 6599 N N . ASN B 1 424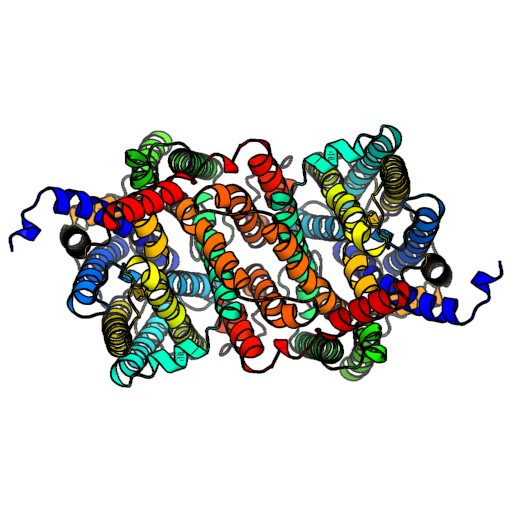 ? 8.164 5.613 -19.484 1 93.81 424 ASN B N 1
ATOM 6600 C CA . ASN B 1 424 ? 8.586 5.547 -20.875 1 93.81 424 ASN B CA 1
ATOM 6601 C C . ASN B 1 424 ? 8.203 6.805 -21.641 1 93.81 424 ASN B C 1
ATOM 6603 O O . ASN B 1 424 ? 8.734 7.07 -22.719 1 93.81 424 ASN B O 1
ATOM 6607 N N . LEU B 1 425 ? 7.332 7.645 -21.109 1 91.25 425 LEU B N 1
ATOM 6608 C CA . LEU B 1 425 ? 6.887 8.828 -21.828 1 91.25 425 LEU B CA 1
ATOM 6609 C C . LEU B 1 425 ? 7.738 10.039 -21.469 1 91.25 425 LEU B C 1
ATOM 6611 O O . LEU B 1 425 ? 7.766 11.031 -22.203 1 91.25 425 LEU B O 1
ATOM 6615 N N . PHE B 1 426 ? 8.445 9.992 -20.344 1 90.38 426 PHE B N 1
ATOM 6616 C CA . PHE B 1 426 ? 9.195 11.148 -19.891 1 90.38 426 PHE B CA 1
ATOM 6617 C C . PHE B 1 426 ? 10.656 10.789 -19.641 1 90.38 426 PHE B C 1
ATOM 6619 O O . PHE B 1 426 ? 10.953 9.695 -19.172 1 90.38 426 PHE B O 1
ATOM 6626 N N . LYS B 1 427 ? 11.531 11.695 -19.938 1 90.5 427 LYS B N 1
ATOM 6627 C CA . LYS B 1 427 ? 12.945 11.531 -19.625 1 90.5 427 LYS B CA 1
ATOM 6628 C C . LYS B 1 427 ? 13.266 12.086 -18.234 1 90.5 427 LYS B C 1
ATOM 6630 O O . LYS B 1 427 ? 13.945 13.109 -18.125 1 90.5 427 LYS B O 1
ATOM 6635 N N . TRP B 1 428 ? 12.93 11.367 -17.281 1 90.25 428 TRP B N 1
ATOM 6636 C CA . TRP B 1 428 ? 12.922 11.789 -15.891 1 90.25 428 TRP B CA 1
ATOM 6637 C C . TRP B 1 428 ? 14.32 12.172 -15.43 1 90.25 428 TRP B C 1
ATOM 6639 O O . TRP B 1 428 ? 14.492 13.133 -14.672 1 90.25 428 TRP B O 1
ATOM 6649 N N . ASP B 1 429 ? 15.375 11.531 -15.852 1 89 429 ASP B N 1
ATOM 6650 C CA . ASP B 1 429 ? 16.719 11.664 -15.297 1 89 429 ASP B CA 1
ATOM 6651 C C . ASP B 1 429 ? 17.406 12.922 -15.82 1 89 429 ASP B C 1
ATOM 6653 O O . ASP B 1 429 ? 18.5 13.273 -15.359 1 89 429 ASP B O 1
ATOM 6657 N N . SER B 1 430 ? 16.797 13.602 -16.688 1 86 430 SER B N 1
ATOM 6658 C CA . SER B 1 430 ? 17.328 14.867 -17.172 1 86 430 SER B CA 1
ATOM 6659 C C . SER B 1 430 ? 16.922 16.031 -16.281 1 86 430 SER B C 1
ATOM 6661 O O . SER B 1 430 ? 17.391 17.156 -16.469 1 86 430 SER B O 1
ATOM 6663 N N . TYR B 1 431 ? 16.156 15.711 -15.312 1 82.19 431 TYR B N 1
ATOM 6664 C CA . TYR B 1 431 ? 15.617 16.781 -14.477 1 82.19 431 TYR B CA 1
ATOM 6665 C C . TYR B 1 431 ? 16.094 16.641 -13.031 1 82.19 431 TYR B C 1
ATOM 6667 O O . TYR B 1 431 ? 16.375 15.523 -12.57 1 82.19 431 TYR B O 1
ATOM 6675 N N . GLY B 1 432 ? 16.203 17.719 -12.211 1 72.62 432 GLY B N 1
ATOM 6676 C CA . GLY B 1 432 ? 16.422 17.703 -10.773 1 72.62 432 GLY B CA 1
ATOM 6677 C C . GLY B 1 432 ? 17.891 17.656 -10.406 1 72.62 432 GLY B C 1
ATOM 6678 O O . GLY B 1 432 ? 18.25 17.422 -9.242 1 72.62 432 GLY B O 1
ATOM 6679 N N . ASN B 1 433 ? 18.766 17.656 -11.359 1 65.88 433 ASN B N 1
ATOM 6680 C CA . ASN B 1 433 ? 20.188 17.578 -11.086 1 65.88 433 ASN B CA 1
ATOM 6681 C C . ASN B 1 433 ? 20.797 18.938 -10.797 1 65.88 433 ASN B C 1
ATOM 6683 O O . ASN B 1 433 ? 22 19.062 -10.586 1 65.88 433 ASN B O 1
ATOM 6687 N N . GLU B 1 434 ? 20.031 19.922 -10.875 1 57.47 434 GLU B N 1
ATOM 6688 C CA . GLU B 1 434 ? 20.625 21.25 -10.711 1 57.47 434 GLU B CA 1
ATOM 6689 C C . GLU B 1 434 ? 21.219 21.422 -9.32 1 57.47 434 GLU B C 1
ATOM 6691 O O . GLU B 1 434 ? 22.203 22.141 -9.148 1 57.47 434 GLU B O 1
ATOM 6696 N N . ASN B 1 435 ? 20.562 21.109 -8.266 1 49.56 435 ASN B N 1
ATOM 6697 C CA . ASN B 1 435 ? 21.078 21.469 -6.949 1 49.56 435 ASN B CA 1
ATOM 6698 C C . ASN B 1 435 ? 22.359 20.703 -6.625 1 49.56 435 ASN B C 1
ATOM 6700 O O . ASN B 1 435 ? 22.953 20.906 -5.562 1 49.56 435 ASN B O 1
ATOM 6704 N N . LYS B 1 436 ? 22.781 19.656 -7.156 1 50.81 436 LYS B N 1
ATOM 6705 C CA . LYS B 1 436 ? 24.125 19.094 -6.961 1 50.81 436 LYS B CA 1
ATOM 6706 C C . LYS B 1 436 ? 25.188 20.062 -7.48 1 50.81 436 LYS B C 1
ATOM 6708 O O . LYS B 1 436 ? 26.312 20.078 -6.965 1 50.81 436 LYS B O 1
ATOM 6713 N N . GLU B 1 437 ? 24.906 20.719 -8.438 1 44.34 437 GLU B N 1
ATOM 6714 C CA . GLU B 1 437 ? 25.859 21.672 -8.992 1 44.34 437 GLU B CA 1
ATOM 6715 C C . GLU B 1 437 ? 25.953 22.938 -8.148 1 44.34 437 GLU B C 1
ATOM 6717 O O . GLU B 1 437 ? 27.016 23.531 -8.031 1 44.34 437 GLU B O 1
ATOM 6722 N N . GLN B 1 438 ? 24.984 23.422 -7.648 1 40.25 438 GLN B N 1
ATOM 6723 C CA . GLN B 1 438 ? 25.094 24.656 -6.879 1 40.25 438 GLN B CA 1
ATOM 6724 C C . GLN B 1 438 ? 25.766 24.406 -5.535 1 40.25 438 GLN B C 1
ATOM 6726 O O . GLN B 1 438 ? 26.516 25.25 -5.043 1 40.25 438 GLN B O 1
ATOM 6731 N N . VAL B 1 439 ? 25.562 23.359 -4.84 1 40.09 439 VAL B N 1
ATOM 6732 C CA . VAL B 1 439 ? 26.375 23.062 -3.66 1 40.09 439 VAL B CA 1
ATOM 6733 C C . VAL B 1 439 ? 27.828 22.844 -4.066 1 40.09 439 VAL B C 1
ATOM 6735 O O . VAL B 1 439 ? 28.734 23.078 -3.279 1 40.09 439 VAL B O 1
ATOM 6738 N N . LYS B 1 440 ? 28.078 22.406 -5.074 1 44.38 440 LYS B N 1
ATOM 6739 C CA . LYS B 1 440 ? 29.484 22.328 -5.488 1 44.38 440 LYS B CA 1
ATOM 6740 C C . LYS B 1 440 ? 30.047 23.703 -5.793 1 44.38 440 LYS B C 1
ATOM 6742 O O . LYS B 1 440 ? 31.219 23.984 -5.508 1 44.38 440 LYS B O 1
ATOM 6747 N N . VAL B 1 441 ? 29.312 24.469 -6.262 1 41.03 441 VAL B N 1
ATOM 6748 C CA . VAL B 1 441 ? 29.844 25.797 -6.598 1 41.03 441 VAL B CA 1
ATOM 6749 C C . VAL B 1 441 ? 30 26.625 -5.328 1 41.03 441 VAL B C 1
ATOM 6751 O O . VAL B 1 441 ? 30.984 27.359 -5.176 1 41.03 441 VAL B O 1
ATOM 6754 N N . GLU B 1 442 ? 29.062 26.516 -4.449 1 35.62 442 GLU B N 1
ATOM 6755 C CA . GLU B 1 442 ? 29.297 27.344 -3.268 1 35.62 442 GLU B CA 1
ATOM 6756 C C . GLU B 1 442 ? 30.391 26.734 -2.381 1 35.62 442 GLU B C 1
ATOM 6758 O O . GLU B 1 442 ? 30.938 27.422 -1.517 1 35.62 442 GLU B O 1
ATOM 6763 N N . LYS B 1 443 ? 30.5 25.531 -2.438 1 45 443 LYS B N 1
ATOM 6764 C CA . LYS B 1 443 ? 31.672 25 -1.745 1 45 443 LYS B CA 1
ATOM 6765 C C . LYS B 1 443 ? 32.969 25.484 -2.4 1 45 443 LYS B C 1
ATOM 6767 O O . LYS B 1 443 ? 33.938 25.75 -1.716 1 45 443 LYS B O 1
ATOM 6772 N N . ASN B 1 444 ? 32.875 25.5 -3.574 1 41.19 444 ASN B N 1
ATOM 6773 C CA . ASN B 1 444 ? 34.062 26.047 -4.223 1 41.19 444 ASN B CA 1
ATOM 6774 C C . ASN B 1 444 ? 34.219 27.531 -3.947 1 41.19 444 ASN B C 1
ATOM 6776 O O . ASN B 1 444 ? 35.344 28.062 -3.98 1 41.19 444 ASN B O 1
ATOM 6780 N N . THR B 1 445 ? 33.062 28.156 -3.74 1 39.5 445 THR B N 1
ATOM 6781 C CA . THR B 1 445 ? 33.219 29.578 -3.457 1 39.5 445 THR B CA 1
ATOM 6782 C C . THR B 1 445 ? 33.625 29.797 -1.994 1 39.5 445 THR B C 1
ATOM 6784 O O . THR B 1 445 ? 34.188 30.828 -1.644 1 39.5 445 THR B O 1
ATOM 6787 N N . ILE B 1 446 ? 33.062 29 -1.1 1 39.97 446 ILE B N 1
ATOM 6788 C CA . ILE B 1 446 ? 33.531 29.234 0.261 1 39.97 446 ILE B CA 1
ATOM 6789 C C . ILE B 1 446 ? 35 28.812 0.378 1 39.97 446 ILE B C 1
ATOM 6791 O O . ILE B 1 446 ? 35.688 29.188 1.331 1 39.97 446 ILE B O 1
ATOM 6795 N N . THR B 1 447 ? 35.469 27.828 -0.364 1 36.69 447 THR B N 1
ATOM 6796 C CA . THR B 1 447 ? 36.875 27.531 -0.265 1 36.69 447 THR B CA 1
ATOM 6797 C C . THR B 1 447 ? 37.719 28.609 -0.942 1 36.69 447 THR B C 1
ATOM 6799 O O . THR B 1 447 ? 38.938 28.609 -0.852 1 36.69 447 THR B O 1
ATOM 6802 N N . GLU B 1 448 ? 37.031 29.5 -1.665 1 31.22 448 GLU B N 1
ATOM 6803 C CA . GLU B 1 448 ? 37.938 30.578 -2.057 1 31.22 448 GLU B CA 1
ATOM 6804 C C . GLU B 1 448 ? 37.844 31.75 -1.084 1 31.22 448 GLU B C 1
ATOM 6806 O O . GLU B 1 448 ? 36.75 32.125 -0.636 1 31.22 448 GLU B O 1
#

InterPro domains:
  IPR006043 Nucleobase cation symporter 2 family [PF00860] (11-393)

Nearest PDB structures (foldseek):
  5i6c-assembly1_B  TM=7.972E-01  e=5.346E-13  Aspergillus nidulans FGSC A4
  5i6c-assembly1_A  TM=8.085E-01  e=2.852E-12  Aspergillus nidulans FGSC A4
  8omz-assembly1_C  TM=7.771E-01  e=1.522E-11  Escherichia coli O157:H7
  5xls-assembly1_A-2  TM=7.582E-01  e=3.025E-11  Escherichia coli O157:H7
  6ki1-assembly1_A  TM=6.770E-01  e=8.152E-08  Synechocystis sp. PCC 6803